Protein AF-A0A8H6LLE2-F1 (afdb_monomer)

Nearest PDB structures (foldseek):
  5amm-assembly2_B  TM=9.434E-01  e=6.437E-20  Leishmania major
  5ala-assembly2_B  TM=9.339E-01  e=8.773E-20  Leishmania major
  3riw-assembly1_A  TM=9.407E-01  e=1.630E-19  Leishmania major strain Friedlin
  3riv-assembly2_B  TM=9.166E-01  e=4.723E-20  Leishmania major strain Friedlin
  7opt-assembly2_B  TM=9.143E-01  e=2.593E-19  Trypanosoma cruzi

Sequence (934 aa):
MSSIDKPLSESQASRPGDFEAIRKSIIDLLRQPDYDDGSAGPVLVRLAWHSSGTYDVETDTGGSNGAGMRYEAEGGDPANAGLQNARLFLEPVKRLHPWITYSDLWTLAGVTAIRAMGGPEIDWVPGRTDFVDDSKLPPRGRLPDAAQGADHIRDIFYRMGFNDREIVALSGAHSLGRCHTENSGFEGKWVNNPTRFSNQYFRLLLSEKWTEKTVPESGVTQFSSVDPDTEEELMMLPTDMALTTDPEFSKYVQMRPMDLAKELDAAVPTMNDMLDFLPIPTLVVSPSYRIHRASAGLLEAWGRRREVLVGQDLFTALYHGSPTERFDRIPFVYAIETALEARALRLCHAAYVANGISWTARIMPVHNGDELLCLVIEWEQDELHTTTLNGEITQSWLPIDDAFRILVQAVKDYAIFLLDTRGNVMTWNTGAELNKGYKKEEIIGKHFTTFYGEEDIRSRKPERELEICLREGRVEDEGWRYRKDGSRFWANVVITAIYKNDIHVGFGKVTRNLTERKEAELRLTAAYEESTKLKNDFLANMSHEIRTPMHGVLSACSLLLDSRLTEEQRETANMIQESGQVLLRIINDILDYSKIAAGTFPVENERLDIANVITSAVRRVQTTVQPGVSLKLNLSPNLPKWAEGDALRYRQIFENLLSNAVKFTERGYISVNASMLTEDETSHTIETEVWDTGHGVTEADAQELFKPFTQLDTPHQKRRPGTGLGLSIAKSLVELLGGSIGYKPNPERQGSIFWFSFKVKRLSSLRQAESIIAPPGGSSELPHQELQGGEDLATQLEQLLKISPTKRILAAEDNIINQKVLVGMLHGFGFKDITVVSDGAQAVSSLSAASNAFDLILMDISMPIMNGYEATLRIRRSSIRLPIIAMTAYALKGDMERCLEKGMDDYIPKPMDKQVLMRKLLKWLQSPGDVIQT

Solvent-accessible surface area (backbone atoms only — not comparable to full-atom values): 51630 Å² total; per-residue (Å²): 144,90,85,83,88,74,86,77,66,84,88,69,54,61,59,87,88,48,58,66,62,51,48,50,53,46,60,73,53,29,66,29,78,92,38,90,93,29,41,43,34,37,48,25,34,50,45,21,46,61,46,34,48,39,31,30,68,90,77,73,41,44,19,49,50,26,42,45,59,81,38,66,84,48,38,65,32,64,92,40,47,69,42,64,57,38,52,58,66,42,47,65,53,42,69,48,34,70,79,60,34,62,17,34,49,37,43,51,40,13,44,46,28,39,34,74,28,63,34,65,88,63,95,78,83,84,82,41,47,54,52,94,65,76,91,74,53,57,72,89,82,48,59,86,61,57,80,38,46,54,70,57,52,47,62,44,41,45,35,59,70,47,51,64,63,54,50,55,57,58,58,49,57,48,14,36,33,61,45,44,49,94,41,72,30,42,68,42,26,43,36,97,57,25,72,38,51,53,70,57,30,60,50,48,69,71,71,52,76,72,38,84,42,66,36,86,90,58,66,39,70,33,25,38,38,66,41,88,89,73,72,45,68,29,31,43,43,39,41,58,51,22,38,66,72,34,80,70,36,25,57,57,62,70,46,47,74,68,54,50,50,34,65,67,43,71,84,43,61,53,77,74,53,39,49,42,64,27,75,59,23,31,37,34,25,37,77,83,40,29,21,73,42,64,7,47,25,29,32,62,74,55,72,47,60,68,85,73,45,45,74,30,44,48,50,42,65,76,68,74,44,68,72,87,80,49,82,83,41,48,62,44,55,49,35,50,51,56,10,57,76,65,64,35,76,30,73,23,74,65,50,43,76,46,94,92,41,49,25,25,32,42,36,34,51,40,60,61,88,91,44,67,65,28,36,40,36,39,47,43,76,57,78,56,46,73,47,73,55,97,88,44,80,45,71,37,87,56,58,68,70,58,48,53,52,50,55,54,41,68,37,54,75,36,23,47,31,36,24,37,82,85,42,24,26,69,48,71,20,53,3,29,29,70,73,32,62,43,56,62,90,77,39,55,71,38,56,61,63,75,34,48,50,70,68,42,55,76,68,42,46,64,61,48,48,52,53,46,8,68,76,67,45,48,36,77,50,76,46,72,32,38,27,70,87,66,52,71,42,38,28,44,36,38,38,31,55,37,65,59,94,91,38,79,64,21,30,41,38,39,36,36,72,40,42,70,62,51,52,51,50,52,51,52,51,51,53,51,53,50,51,52,48,52,53,51,53,49,53,54,51,52,48,53,66,53,48,53,60,49,48,45,53,42,51,52,34,52,55,52,66,74,44,98,63,54,72,71,55,43,53,53,40,51,51,52,38,53,53,47,54,51,51,54,49,54,55,51,51,55,49,52,44,52,32,51,76,66,69,71,54,90,82,56,77,40,88,23,41,59,67,60,52,51,52,53,54,52,60,68,46,59,83,72,48,46,91,65,44,47,81,45,82,47,73,44,90,74,49,65,76,60,28,35,29,43,56,67,59,52,46,52,37,50,48,43,54,51,49,49,42,57,73,52,33,71,48,51,43,35,39,38,39,38,38,57,78,48,79,54,102,61,30,39,32,40,36,40,36,43,35,22,31,23,78,43,73,54,83,78,51,61,80,45,60,57,41,73,63,47,72,72,98,46,91,71,44,83,80,57,86,79,80,27,40,57,50,22,44,31,42,54,51,31,48,73,54,69,27,50,66,52,76,47,78,27,88,70,57,58,4,33,30,42,37,38,32,35,60,29,36,52,69,83,75,94,81,76,80,86,81,79,85,83,90,84,90,81,92,77,85,74,86,82,76,64,97,77,70,82,68,51,70,65,58,57,49,53,55,37,47,70,51,21,68,80,42,27,38,38,38,29,41,57,50,70,65,56,42,53,50,52,51,53,53,41,46,74,43,40,38,74,47,70,49,78,31,54,22,20,57,52,47,43,47,56,40,71,77,40,74,82,67,53,58,35,32,42,32,31,40,91,27,64,103,26,29,27,58,61,28,40,43,52,39,49,73,68,70,53,81,66,50,32,32,35,37,29,83,61,84,53,96,59,50,64,58,55,44,45,76,45,68,36,74,47,76,44,52,54,78,78,49,71,70,60,51,51,54,53,50,48,70,66,68,58,60,101,82,70,79,75,89,126

Secondary structure (DSSP, 8-state):
--S---PPPGGGPPPTT-HHHHHHHHHHHSB-TTSTTTBSHHHHHHHHHHHHTT-BTTTTB-SSSB-GGGSHHHHTSGGGTTHHHHHHHHHHHHHH-TTS-HHHHHHHHHHHHHHHTT-----------B-SSSTTPPPTT-SPPTTS-HHHHHHHHHTTT--HHHHHHHHGGGGS-EE-HHHHS--EESSS-TTS--SHHHHHHHHS--EEEE-TTT--EEEEEE-TTT--EEEE-HHHHHHHHSTTHHHHHHS-HHHHHHHHHSSS--HHHHHHH-SS-EEEE-TTSBEEEE-HHHHHHHT--HHHHTTSBHHHHHHSS-TTS-GGGHHHHHHHHHHHHHTS-EEEEEEEEETTEEEEEEEEEEEETTEEEEEEEEEEE---EEEEETTEEEEESS-HHHHHHHHHHH--SEEEEEE-TTSBB----HHHHHHH---HHHHTTSBGGGGS-HHHHHTTHHHHHHHHHHHHSEEEEEEEEE-TTS-EEEEEEEEEEEEETTEEEEEEEEEEE-HHHHHHHHHHHHHHHHHHHHHHHHHHHHHHHHHHHHHHHHHHHHHHHTS---HHHHHHHHHHHHHHHHHHHHHHHHHHHHHHHTT------EEE-HHHHHHHHHHHHGGGS-TTEEEEEEE-TTS-S-EEE-HHHHHHHHHHHHHHHHHH-SSEEEEEEEEEEEE-SSEEEEEEEEEE-SS---HHHHTTTTSTT-----TTGGGS---S-HHHHHHHHHHHTT-EEEEEE-SSSS-EEEEEEEEEE-----SSSSS--S--S---------S-----HHHHHHHHHHHGGG-EEEEE-S-HHHHHHHHHHHHHTT--EEEEESSHHHHHHHHHH-TTS-SEEEEESS-SSS-HHHHHHHHHHTT----EEEEES--STTHHHHHHHTT--EEEESSPPHHHHHHHHHHHHS-TT-----

Mean predicted aligned error: 22.95 Å

Radius of gyration: 56.22 Å; Cα contacts (8 Å, |Δi|>4): 1486; chains: 1; bounding box: 137×77×135 Å

Foldseek 3Di:
DPDPDDDDDPVQADDPPPLVSLLVVLLVLQQQCPDAPRGPLLLLLVQLCLQALLAFPVVRAGGLAASLLVDCQSVVFLLNFPNVVVVVSCVVSCVSHVNAAPSLSSNSSNQSSCVSLVHDRDDDDGDGYHHPDNPRPHHHPLHQQLQDADVSLCVNVVSVVDDLLVSLVVVLSLCADFDDCVRRNDGDHLDPCRSHRDSRNLVCLPPFDWDWDQRPPRRGIWTWGQDPVPRGIHTGTNHSNNLCVPPVSVVNSPQDPVNVVCVVPVVDPDPVVCQQADLFFKFKAFPQQATQDTHPNVCVVQVHDGVQRHRDRNCCSQPVDDQPPDPLQVQVVVQQVVCLVVQHWGKRWQNGAGPNWGWIWTWHFDDDVNRTGIIMITIDTAPFDWDQDPNDTDTDSADPVRVVLVVQQVDQQKWKFWAFPQQATADTHNNVCVVAVDDPVGRGRDHPCQFDDPVCVVVVVVVVQVVCCVVVQKDWDWDWTAHPVRDIFTKIKMKGFDDDPNHTGTIIIMIGTCRVVVVVVVVVVVVVVVVLVVVLVVLVVVLLVVVVVLLLQLLVLVLQCVDDDDPVSNVVSVVSNVVSVQVNVLSVLVSLLSCLVSVNHDWAWDKDQLVVLLVVLLVVCVVVAADAEAEEEAEDPQDDRIFTTGSVLSSLLNNLLQVVQSVFANHYYKYKYKDFDDDDPWKTKIKIKIKHQGQAADPVCQVCLQPAQDDDPDPVCVVPDDRSRSNVSSQSSLVSLVWHWHWDQDPNHRIIMTMIIHITTHDPDPPPPVPPPDDDDDDDDPDPDDPPDCPPPVNLLVLLLVQQCVFAEEEEAQDPSLVVSVVSLSVSSNHDHYHYDNALVVVLVVCVVPVPRGQEYEAEQDGPPHGRLRSLLSCVVVVRLHAYEYEYCDPDDPVQVVCVVSPHDYYAYPVGDSSVVSVVCCVRRDDPPPPDDD

Organism: NCBI:txid100902

Structure (mmCIF, N/CA/C/O backbone):
data_AF-A0A8H6LLE2-F1
#
_entry.id   AF-A0A8H6LLE2-F1
#
loop_
_atom_site.group_PDB
_atom_site.id
_atom_site.type_symbol
_atom_site.label_atom_id
_atom_site.label_alt_id
_atom_site.label_comp_id
_atom_site.label_asym_id
_atom_site.label_entity_id
_atom_site.label_seq_id
_atom_site.pdbx_PDB_ins_code
_atom_site.Cartn_x
_atom_site.Cartn_y
_atom_site.Cartn_z
_atom_site.occupancy
_atom_site.B_iso_or_equiv
_atom_site.auth_seq_id
_atom_site.auth_comp_id
_atom_site.auth_asym_id
_atom_site.auth_atom_id
_atom_site.pdbx_PDB_model_num
ATOM 1 N N . MET A 1 1 ? 60.085 -34.521 -10.753 1.00 41.88 1 MET A N 1
ATOM 2 C CA . MET A 1 1 ? 59.391 -34.732 -9.462 1.00 41.88 1 MET A CA 1
ATOM 3 C C . MET A 1 1 ? 60.192 -34.078 -8.338 1.00 41.88 1 MET A C 1
ATOM 5 O O . MET A 1 1 ? 61.118 -34.709 -7.859 1.00 41.88 1 MET A O 1
ATOM 9 N N . SER A 1 2 ? 59.877 -32.827 -7.969 1.00 37.53 2 SER A N 1
ATOM 10 C CA . SER A 1 2 ? 60.015 -32.255 -6.606 1.00 37.53 2 SER A CA 1
ATOM 11 C C . SER A 1 2 ? 59.718 -30.741 -6.620 1.00 37.53 2 SER A C 1
ATOM 13 O O . SER A 1 2 ? 60.630 -29.927 -6.513 1.00 37.53 2 SER A O 1
ATOM 15 N N . SER A 1 3 ? 58.450 -30.354 -6.792 1.00 31.73 3 SER A N 1
ATOM 16 C CA . SER A 1 3 ? 57.934 -29.011 -6.425 1.00 31.73 3 SER A CA 1
ATOM 17 C C . SER A 1 3 ? 56.407 -28.881 -6.583 1.00 31.73 3 SER A C 1
ATOM 19 O O . SER A 1 3 ? 55.883 -27.778 -6.698 1.00 31.73 3 SER A O 1
ATOM 21 N N . ILE A 1 4 ? 55.682 -30.000 -6.585 1.00 44.34 4 ILE A N 1
ATOM 22 C CA . ILE A 1 4 ? 54.216 -30.026 -6.549 1.00 44.34 4 ILE A CA 1
ATOM 23 C C . ILE A 1 4 ? 53.862 -30.345 -5.090 1.00 44.34 4 ILE A C 1
ATOM 25 O O . ILE A 1 4 ? 54.506 -31.216 -4.516 1.00 44.34 4 ILE A O 1
ATOM 29 N N . ASP A 1 5 ? 52.917 -29.608 -4.506 1.00 41.03 5 ASP A N 1
ATOM 30 C CA . ASP A 1 5 ? 52.470 -29.631 -3.095 1.00 41.03 5 ASP A CA 1
ATOM 31 C C . ASP A 1 5 ? 53.115 -28.607 -2.140 1.00 41.03 5 ASP A C 1
ATOM 33 O O . ASP A 1 5 ? 53.714 -28.932 -1.115 1.00 41.03 5 ASP A O 1
ATOM 37 N N . LYS A 1 6 ? 52.879 -27.317 -2.415 1.00 35.19 6 LYS A N 1
ATOM 38 C CA . LYS A 1 6 ? 52.658 -26.325 -1.348 1.00 35.19 6 LYS A CA 1
ATOM 39 C C . LYS A 1 6 ? 51.184 -25.901 -1.384 1.00 35.19 6 LYS A C 1
ATOM 41 O O . LYS A 1 6 ? 50.732 -25.495 -2.455 1.00 35.19 6 LYS A O 1
ATOM 46 N N . PRO A 1 7 ? 50.435 -25.950 -0.268 1.00 35.62 7 PRO A N 1
ATOM 47 C CA . PRO A 1 7 ? 49.094 -25.387 -0.232 1.00 35.62 7 PRO A CA 1
ATOM 48 C C . PRO A 1 7 ? 49.212 -23.859 -0.320 1.00 35.62 7 PRO A C 1
ATOM 50 O O . PRO A 1 7 ? 49.873 -23.228 0.508 1.00 35.62 7 PRO A O 1
ATOM 53 N N . LEU A 1 8 ? 48.627 -23.272 -1.366 1.00 43.22 8 LEU A N 1
ATOM 54 C CA . LEU A 1 8 ? 48.483 -21.822 -1.503 1.00 43.22 8 LEU A CA 1
ATOM 55 C C . LEU A 1 8 ? 47.595 -21.317 -0.356 1.00 43.22 8 LEU A C 1
ATOM 57 O O . LEU A 1 8 ? 46.530 -21.875 -0.105 1.00 43.22 8 LEU A O 1
ATOM 61 N N . SER A 1 9 ? 48.046 -20.292 0.371 1.00 40.78 9 SER A N 1
ATOM 62 C CA . SER A 1 9 ? 47.278 -19.690 1.464 1.00 40.78 9 SER A CA 1
ATOM 63 C C . SER A 1 9 ? 45.965 -19.105 0.937 1.00 40.78 9 SER A C 1
ATOM 65 O O . SER A 1 9 ? 45.990 -18.373 -0.052 1.00 40.78 9 SER A O 1
ATOM 67 N N . GLU A 1 10 ? 44.851 -19.331 1.640 1.00 45.12 10 GLU A N 1
ATOM 68 C CA . GLU A 1 10 ? 43.498 -18.833 1.313 1.00 45.12 10 GLU A CA 1
ATOM 69 C C . GLU A 1 10 ? 43.399 -17.303 1.097 1.00 45.12 10 GLU A C 1
ATOM 71 O O . GLU A 1 10 ? 42.387 -16.813 0.607 1.00 45.12 10 GLU A O 1
ATOM 76 N N . SER A 1 11 ? 44.448 -16.525 1.394 1.00 45.09 11 SER A N 1
ATOM 77 C CA . SER A 1 11 ? 44.467 -15.064 1.247 1.00 45.09 11 SER A CA 1
ATOM 78 C C . SER A 1 11 ? 44.797 -14.536 -0.164 1.00 45.09 11 SER A C 1
ATOM 80 O O . SER A 1 11 ? 44.974 -13.327 -0.308 1.00 45.09 11 SER A O 1
ATOM 82 N N . GLN A 1 12 ? 44.938 -15.394 -1.184 1.00 52.31 12 GLN A N 1
ATOM 83 C CA . GLN A 1 12 ? 45.257 -14.984 -2.569 1.00 52.31 12 GLN A CA 1
ATOM 84 C C . GLN A 1 12 ? 44.155 -15.276 -3.603 1.00 52.31 12 GLN A C 1
ATOM 86 O O . GLN A 1 12 ? 44.298 -14.875 -4.756 1.00 52.31 12 GLN A O 1
ATOM 91 N N . ALA A 1 13 ? 43.057 -15.938 -3.226 1.00 56.41 13 ALA A N 1
ATOM 92 C CA . ALA A 1 13 ? 41.945 -16.170 -4.147 1.00 56.41 13 ALA A CA 1
ATOM 93 C C . ALA A 1 13 ? 41.224 -14.843 -4.454 1.00 56.41 13 ALA A C 1
ATOM 95 O O . ALA A 1 13 ? 40.798 -14.139 -3.534 1.00 56.41 13 ALA A O 1
ATOM 96 N N . SER A 1 14 ? 41.094 -14.482 -5.738 1.00 65.62 14 SER A N 1
ATOM 97 C CA . SER A 1 14 ? 40.336 -13.280 -6.118 1.00 65.62 14 SER A CA 1
ATOM 98 C C . SER A 1 14 ? 38.850 -13.454 -5.806 1.00 65.62 14 SER A C 1
ATOM 100 O O . SER A 1 14 ? 38.321 -14.571 -5.793 1.00 65.62 14 SER A O 1
ATOM 102 N N . ARG A 1 15 ? 38.159 -12.340 -5.553 1.00 78.25 15 ARG A N 1
ATOM 103 C CA . ARG A 1 15 ? 36.711 -12.358 -5.313 1.00 78.25 15 ARG A CA 1
ATOM 104 C C . ARG A 1 15 ? 35.974 -12.738 -6.606 1.00 78.25 15 ARG A C 1
ATOM 106 O O . ARG A 1 15 ? 36.419 -12.321 -7.676 1.00 78.25 15 ARG A O 1
ATOM 113 N N . PRO A 1 16 ? 34.849 -13.475 -6.536 1.00 80.06 16 PRO A N 1
ATOM 114 C CA . PRO A 1 16 ? 33.990 -13.687 -7.696 1.00 80.06 16 PRO A CA 1
ATOM 115 C C . PRO A 1 16 ? 33.651 -12.366 -8.394 1.00 80.06 16 PRO A C 1
ATOM 117 O O . PRO A 1 16 ? 33.218 -11.422 -7.735 1.00 80.06 16 PRO A O 1
ATOM 120 N N . GLY A 1 17 ? 33.892 -12.298 -9.706 1.00 81.25 17 GLY A N 1
ATOM 121 C CA . GLY A 1 17 ? 33.714 -11.088 -10.519 1.00 81.25 17 GLY A CA 1
ATOM 122 C C . GLY A 1 17 ? 34.968 -10.217 -10.691 1.00 81.25 17 GLY A C 1
ATOM 123 O O . GLY A 1 17 ? 34.942 -9.277 -11.479 1.00 81.25 17 GLY A O 1
ATOM 124 N N . ASP A 1 18 ? 36.080 -10.527 -10.019 1.00 89.62 18 ASP A N 1
ATOM 125 C CA . ASP A 1 18 ? 37.360 -9.826 -10.199 1.00 89.62 18 ASP A CA 1
ATOM 126 C C . ASP A 1 18 ? 38.139 -10.394 -11.399 1.00 89.62 18 ASP A C 1
ATOM 128 O O . ASP A 1 18 ? 39.062 -11.204 -11.255 1.00 89.62 18 ASP A O 1
ATOM 132 N N . PHE A 1 19 ? 37.718 -10.005 -12.605 1.00 92.12 19 PHE A N 1
ATOM 133 C CA . PHE A 1 19 ? 38.340 -10.440 -13.860 1.00 92.12 19 PHE A CA 1
ATOM 134 C C . PHE A 1 19 ? 39.705 -9.790 -14.113 1.00 92.12 19 PHE A C 1
ATOM 136 O O . PHE A 1 19 ? 40.547 -10.404 -14.765 1.00 92.12 19 PHE A O 1
ATOM 143 N N . GLU A 1 20 ? 39.976 -8.608 -13.557 1.00 91.31 20 GLU A N 1
ATOM 144 C CA . GLU A 1 20 ? 41.279 -7.943 -13.693 1.00 91.31 20 GLU A CA 1
ATOM 145 C C . GLU A 1 20 ? 42.393 -8.710 -12.973 1.00 91.31 20 GLU A C 1
ATOM 147 O O . GLU A 1 20 ? 43.493 -8.871 -13.513 1.00 91.31 20 GLU A O 1
ATOM 152 N N . ALA A 1 21 ? 42.105 -9.286 -11.800 1.00 90.56 21 ALA A N 1
ATOM 153 C CA . ALA A 1 21 ? 43.040 -10.197 -11.142 1.00 90.56 21 ALA A CA 1
ATOM 154 C C . ALA A 1 21 ? 43.365 -11.427 -12.013 1.00 90.56 21 ALA A C 1
ATOM 156 O O . ALA A 1 21 ? 44.510 -11.882 -12.037 1.00 90.56 21 ALA A O 1
ATOM 157 N N . ILE A 1 22 ? 42.388 -11.935 -12.771 1.00 94.12 22 ILE A N 1
ATOM 158 C CA . ILE A 1 22 ? 42.583 -13.068 -13.686 1.00 94.12 22 ILE A CA 1
ATOM 159 C C . ILE A 1 22 ? 43.414 -12.643 -14.900 1.00 94.12 22 ILE A C 1
ATOM 161 O O . ILE A 1 22 ? 44.359 -13.348 -15.254 1.00 94.12 22 ILE A O 1
ATOM 165 N N . ARG A 1 23 ? 43.128 -11.475 -15.501 1.00 95.50 23 ARG A N 1
ATOM 166 C CA . ARG A 1 23 ? 43.938 -10.913 -16.598 1.00 95.50 23 ARG A CA 1
ATOM 167 C C . ARG A 1 23 ? 45.399 -10.778 -16.195 1.00 95.50 23 ARG A C 1
ATOM 169 O O . ARG A 1 23 ? 46.277 -11.165 -16.961 1.00 95.50 23 ARG A O 1
ATOM 176 N N . LYS A 1 24 ? 45.665 -10.293 -14.981 1.00 94.06 24 LYS A N 1
ATOM 177 C CA . LYS A 1 24 ? 47.025 -10.198 -14.442 1.00 94.06 24 LYS A CA 1
ATOM 178 C C . LYS A 1 24 ? 47.702 -11.569 -14.351 1.00 94.06 24 LYS A C 1
ATOM 180 O O . LYS A 1 24 ? 48.808 -11.725 -14.857 1.00 94.06 24 LYS A O 1
ATOM 185 N N . SER A 1 25 ? 47.017 -12.569 -13.795 1.00 94.19 25 SER A N 1
ATOM 186 C CA . SER A 1 25 ? 47.531 -13.945 -13.709 1.00 94.19 25 SER A CA 1
ATOM 187 C C . SER A 1 25 ? 47.800 -14.567 -15.084 1.00 94.19 25 SER A C 1
ATOM 189 O O . SER A 1 25 ? 48.765 -15.311 -15.247 1.00 94.19 25 SER A O 1
ATOM 191 N N . ILE A 1 26 ? 46.977 -14.249 -16.090 1.00 96.25 26 ILE A N 1
ATOM 192 C CA . ILE A 1 26 ? 47.200 -14.664 -17.482 1.00 96.25 26 ILE A CA 1
ATOM 193 C C . ILE A 1 26 ? 48.437 -13.969 -18.060 1.00 96.25 26 ILE A C 1
ATOM 195 O O . ILE A 1 26 ? 49.256 -14.641 -18.676 1.00 96.25 26 ILE A O 1
ATOM 199 N N . ILE A 1 27 ? 48.605 -12.657 -17.856 1.00 95.69 27 ILE A N 1
ATOM 200 C CA . ILE A 1 27 ? 49.781 -11.907 -18.333 1.00 95.69 27 ILE A CA 1
ATOM 201 C C . ILE A 1 27 ? 51.071 -12.497 -17.753 1.00 95.69 27 ILE A C 1
ATOM 203 O O . ILE A 1 27 ? 52.024 -12.726 -18.500 1.00 95.69 27 ILE A O 1
ATOM 207 N N . ASP A 1 28 ? 51.079 -12.809 -16.456 1.00 92.81 28 ASP A N 1
ATOM 208 C CA . ASP A 1 28 ? 52.229 -13.411 -15.771 1.00 92.81 28 ASP A CA 1
ATOM 209 C C . ASP A 1 28 ? 52.587 -14.805 -16.337 1.00 92.81 28 ASP A C 1
ATOM 211 O O . ASP A 1 28 ? 53.749 -15.214 -16.304 1.00 92.81 28 ASP A O 1
ATOM 215 N N . LEU A 1 29 ? 51.610 -15.518 -16.911 1.00 93.38 29 LEU A N 1
ATOM 216 C CA . LEU A 1 29 ? 51.761 -16.835 -17.540 1.00 93.38 29 LEU A CA 1
ATOM 217 C C . LEU A 1 29 ? 52.271 -16.770 -18.993 1.00 93.38 29 LEU A C 1
ATOM 219 O O . LEU A 1 29 ? 52.801 -17.766 -19.491 1.00 93.38 29 LEU A O 1
ATOM 223 N N . LEU A 1 30 ? 52.124 -15.638 -19.696 1.00 93.69 30 LEU A N 1
ATOM 224 C CA . LEU A 1 30 ? 52.378 -15.563 -21.144 1.00 93.69 30 LEU A CA 1
ATOM 225 C C . LEU A 1 30 ? 53.816 -15.879 -21.544 1.00 93.69 30 LEU A C 1
ATOM 227 O O . LEU A 1 30 ? 54.040 -16.299 -22.677 1.00 93.69 30 LEU A O 1
ATOM 231 N N . ARG A 1 31 ? 54.785 -15.669 -20.652 1.00 93.44 31 ARG A N 1
ATOM 232 C CA . ARG A 1 31 ? 56.192 -15.978 -20.907 1.00 93.44 31 ARG A CA 1
ATOM 233 C C . ARG A 1 31 ? 56.470 -17.443 -20.566 1.00 93.44 31 ARG A C 1
ATOM 235 O O . ARG A 1 31 ? 56.522 -17.798 -19.393 1.00 93.44 31 ARG A O 1
ATOM 242 N N . GLN A 1 32 ? 56.713 -18.262 -21.586 1.00 93.19 32 GLN A N 1
ATOM 243 C CA . GLN A 1 32 ? 57.034 -19.688 -21.463 1.00 93.19 32 GLN A CA 1
ATOM 244 C C . GLN A 1 32 ? 58.310 -19.997 -22.256 1.00 93.19 32 GLN A C 1
ATOM 246 O O . GLN A 1 32 ? 58.210 -20.417 -23.402 1.00 93.19 32 GLN A O 1
ATOM 251 N N . PRO A 1 33 ? 59.514 -19.767 -21.697 1.00 90.00 33 PRO A N 1
ATOM 252 C CA . PRO A 1 33 ? 60.775 -19.870 -22.442 1.00 90.00 33 PRO A CA 1
ATOM 253 C C . PRO A 1 33 ? 61.017 -21.229 -23.112 1.00 90.00 33 PRO A C 1
ATOM 255 O O . PRO A 1 33 ? 61.689 -21.279 -24.135 1.00 90.00 33 PRO A O 1
ATOM 258 N N . ASP A 1 34 ? 60.459 -22.298 -22.540 1.00 90.31 34 ASP A N 1
ATOM 259 C CA . ASP A 1 34 ? 60.627 -23.678 -23.005 1.00 90.31 34 ASP A CA 1
ATOM 260 C C . ASP A 1 34 ? 59.496 -24.147 -23.947 1.00 90.31 34 ASP A C 1
ATOM 262 O O . ASP A 1 34 ? 59.438 -25.325 -24.296 1.00 90.31 34 ASP A O 1
ATOM 266 N N . TYR A 1 35 ? 58.572 -23.259 -24.334 1.00 91.75 35 TYR A N 1
ATOM 267 C CA . TYR A 1 35 ? 57.438 -23.568 -25.210 1.00 91.75 35 TYR A CA 1
ATOM 268 C C . TYR A 1 35 ? 57.425 -22.655 -26.441 1.00 91.75 35 TYR A C 1
ATOM 270 O O . TYR A 1 35 ? 57.346 -21.431 -26.310 1.00 91.75 35 TYR A O 1
ATOM 278 N N . ASP A 1 36 ? 57.467 -23.266 -27.627 1.00 89.19 36 ASP A N 1
ATOM 279 C CA . ASP A 1 36 ? 57.461 -22.610 -28.939 1.00 89.19 36 ASP A CA 1
ATOM 280 C C . ASP A 1 36 ? 58.389 -21.381 -29.001 1.00 89.19 36 ASP A C 1
ATOM 282 O O . ASP A 1 36 ? 59.581 -21.464 -28.712 1.00 89.19 36 ASP A O 1
ATOM 286 N N . ASP A 1 37 ? 57.852 -20.221 -29.373 1.00 89.88 37 ASP A N 1
ATOM 287 C CA . ASP A 1 37 ? 58.564 -18.948 -29.505 1.00 89.88 37 ASP A CA 1
ATOM 288 C C . ASP A 1 37 ? 58.808 -18.238 -28.160 1.00 89.88 37 ASP A C 1
ATOM 290 O O . ASP A 1 37 ? 58.933 -17.013 -28.092 1.00 89.88 37 ASP A O 1
ATOM 294 N N . GLY A 1 38 ? 58.840 -18.990 -27.060 1.00 92.12 38 GLY A N 1
ATOM 295 C CA . GLY A 1 38 ? 59.001 -18.449 -25.716 1.00 92.12 38 GLY A CA 1
ATOM 296 C C . GLY A 1 38 ? 57.709 -17.877 -25.118 1.00 92.12 38 GLY A C 1
ATOM 297 O O . GLY A 1 38 ? 57.768 -17.162 -24.107 1.00 92.12 38 GLY A O 1
ATOM 298 N N . SER A 1 39 ? 56.545 -18.144 -25.727 1.00 94.81 39 SER A N 1
ATOM 299 C CA . SER A 1 39 ? 55.263 -17.567 -25.313 1.00 94.81 39 SER A CA 1
ATOM 300 C C . SER A 1 39 ? 54.076 -18.526 -25.399 1.00 94.81 39 SER A C 1
ATOM 302 O O . SER A 1 39 ? 53.867 -19.192 -26.406 1.00 94.81 39 SER A O 1
ATOM 304 N N . ALA A 1 40 ? 53.223 -18.506 -24.369 1.00 95.56 40 ALA A N 1
ATOM 305 C CA . ALA A 1 40 ? 51.909 -19.155 -24.392 1.00 95.56 40 ALA A CA 1
ATOM 306 C C . ALA A 1 40 ? 50.846 -18.346 -25.157 1.00 95.56 40 ALA A C 1
ATOM 308 O O . ALA A 1 40 ? 49.767 -18.863 -25.433 1.00 95.56 40 ALA A O 1
ATOM 309 N N . GLY A 1 41 ? 51.111 -17.079 -25.491 1.00 95.38 41 GLY A N 1
ATOM 310 C CA . GLY A 1 41 ? 50.116 -16.175 -26.071 1.00 95.38 41 GLY A CA 1
ATOM 311 C C . GLY A 1 41 ? 49.402 -16.746 -27.301 1.00 95.38 41 GLY A C 1
ATOM 312 O O . GLY A 1 41 ? 48.176 -16.859 -27.262 1.00 95.38 41 GLY A O 1
ATOM 313 N N . PRO A 1 42 ? 50.122 -17.181 -28.351 1.00 95.50 42 PRO A N 1
ATOM 314 C CA . PRO A 1 42 ? 49.492 -17.714 -29.558 1.00 95.50 42 PRO A CA 1
ATOM 315 C C . PRO A 1 42 ? 48.599 -18.935 -29.302 1.00 95.50 42 PRO A C 1
ATOM 317 O O . PRO A 1 42 ? 47.481 -19.006 -29.814 1.00 95.50 42 PRO A O 1
ATOM 320 N N . VAL A 1 43 ? 49.034 -19.872 -28.451 1.00 95.06 43 VAL A N 1
ATOM 321 C CA . VAL A 1 43 ? 48.241 -21.076 -28.156 1.00 95.06 43 VAL A CA 1
ATOM 322 C C . VAL A 1 43 ? 47.006 -20.765 -27.298 1.00 95.06 43 VAL A C 1
ATOM 324 O O . VAL A 1 43 ? 45.979 -21.423 -27.451 1.00 95.06 43 VAL A O 1
ATOM 327 N N . LEU A 1 44 ? 47.048 -19.729 -26.448 1.00 96.38 44 LEU A N 1
ATOM 328 C CA . LEU A 1 44 ? 45.869 -19.245 -25.716 1.00 96.38 44 LEU A CA 1
ATOM 329 C C . LEU A 1 44 ? 44.845 -18.585 -26.649 1.00 96.38 44 LEU A C 1
ATOM 331 O O . LEU A 1 44 ? 43.645 -18.806 -26.487 1.00 96.38 44 LEU A O 1
ATOM 335 N N . VAL A 1 45 ? 45.303 -17.820 -27.647 1.00 94.81 45 VAL A N 1
ATOM 336 C CA . VAL A 1 45 ? 44.427 -17.259 -28.691 1.00 94.81 45 VAL A CA 1
ATOM 337 C C . VAL A 1 45 ? 43.774 -18.381 -29.493 1.00 94.81 45 VAL A C 1
ATOM 339 O O . VAL A 1 45 ? 42.558 -18.368 -29.684 1.00 94.81 45 VAL A O 1
ATOM 342 N N . ARG A 1 46 ? 44.549 -19.401 -29.878 1.00 93.38 46 ARG A N 1
ATOM 343 C CA . ARG A 1 46 ? 44.017 -20.585 -30.560 1.00 93.38 46 ARG A CA 1
ATOM 344 C C . ARG A 1 46 ? 43.003 -21.336 -29.692 1.00 93.38 46 ARG A C 1
ATOM 346 O O . ARG A 1 46 ? 41.950 -21.709 -30.194 1.00 93.38 46 ARG A O 1
ATOM 353 N N . LEU A 1 47 ? 43.257 -21.516 -28.394 1.00 95.12 47 LEU A N 1
ATOM 354 C CA . LEU A 1 47 ? 42.301 -22.157 -27.481 1.00 95.12 47 LEU A CA 1
ATOM 355 C C . LEU A 1 47 ? 40.977 -21.381 -27.405 1.00 95.12 47 LEU A C 1
ATOM 357 O O . LEU A 1 47 ? 39.909 -21.985 -27.496 1.00 95.12 47 LEU A O 1
ATOM 361 N N . ALA A 1 48 ? 41.041 -20.055 -27.266 1.00 94.50 48 ALA A N 1
ATOM 362 C CA . ALA A 1 48 ? 39.861 -19.192 -27.244 1.00 94.50 48 ALA A CA 1
ATOM 363 C C . ALA A 1 48 ? 39.064 -19.275 -28.553 1.00 94.50 48 ALA A C 1
ATOM 365 O O . ALA A 1 48 ? 37.832 -19.375 -28.525 1.00 94.50 48 ALA A O 1
ATOM 366 N N . TRP A 1 49 ? 39.777 -19.273 -29.684 1.00 91.19 49 TRP A N 1
ATOM 367 C CA . TRP A 1 49 ? 39.195 -19.426 -31.011 1.00 91.19 49 TRP A CA 1
ATOM 368 C C . TRP A 1 49 ? 38.494 -20.774 -31.153 1.00 91.19 49 TRP 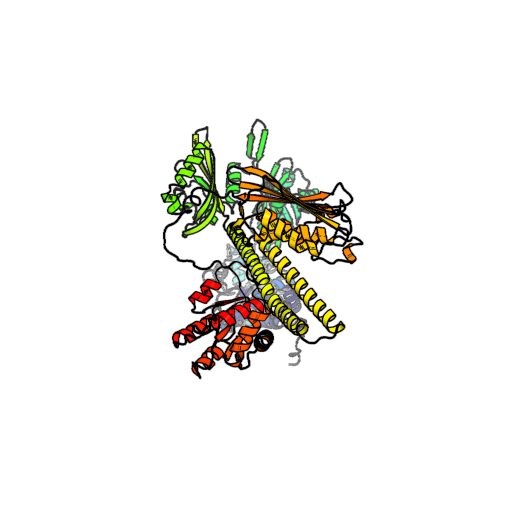A C 1
ATOM 370 O O . TRP A 1 49 ? 37.301 -20.806 -31.415 1.00 91.19 49 TRP A O 1
ATOM 380 N N . HIS A 1 50 ? 39.182 -21.884 -30.887 1.00 92.00 50 HIS A N 1
ATOM 381 C CA . HIS A 1 50 ? 38.619 -23.230 -31.022 1.00 92.00 50 HIS A CA 1
ATOM 382 C C . HIS A 1 50 ? 37.452 -23.476 -30.062 1.00 92.00 50 HIS A C 1
ATOM 384 O O . HIS A 1 50 ? 36.468 -24.105 -30.440 1.00 92.00 50 HIS A O 1
ATOM 390 N N . SER A 1 51 ? 37.509 -22.912 -28.852 1.00 91.00 51 SER A N 1
ATOM 391 C CA . SER A 1 51 ? 36.390 -22.971 -27.909 1.00 91.00 51 SER A CA 1
ATOM 392 C C . SER A 1 51 ? 35.157 -22.218 -28.405 1.00 91.00 51 SER A C 1
ATOM 394 O O . SER A 1 51 ? 34.073 -22.479 -27.906 1.00 91.00 51 SER A O 1
ATOM 396 N N . SER A 1 52 ? 35.307 -21.271 -29.331 1.00 89.88 52 SER A N 1
ATOM 397 C CA . SER A 1 52 ? 34.207 -20.460 -29.869 1.00 89.88 52 SER A CA 1
ATOM 398 C C . SER A 1 52 ? 33.810 -20.881 -31.290 1.00 89.88 52 SER A C 1
ATOM 400 O O . SER A 1 52 ? 32.663 -20.704 -31.689 1.00 89.88 52 SER A O 1
ATOM 402 N N . GLY A 1 53 ? 34.744 -21.465 -32.039 1.00 88.12 53 GLY A N 1
ATOM 403 C CA . GLY A 1 53 ? 34.672 -21.771 -33.469 1.00 88.12 53 GLY A CA 1
ATOM 404 C C . GLY A 1 53 ? 33.771 -22.942 -33.845 1.00 88.12 53 GLY A C 1
ATOM 405 O O . GLY A 1 53 ? 33.688 -23.291 -35.013 1.00 88.12 53 GLY A O 1
ATOM 406 N N . THR A 1 54 ? 33.109 -23.570 -32.873 1.00 89.38 54 THR A N 1
ATOM 407 C CA . THR A 1 54 ? 32.179 -24.686 -33.098 1.00 89.38 54 THR A CA 1
ATOM 408 C C . THR A 1 54 ? 30.714 -24.247 -33.152 1.00 89.38 54 THR A C 1
ATOM 410 O O . THR A 1 54 ? 29.829 -25.105 -33.227 1.00 89.38 54 THR A O 1
ATOM 413 N N . TYR A 1 55 ? 30.447 -22.937 -33.070 1.00 90.06 55 TYR A N 1
ATOM 414 C CA . TYR A 1 55 ? 29.093 -22.389 -33.097 1.00 90.06 55 TYR A CA 1
ATOM 415 C C . TYR A 1 55 ? 28.419 -22.598 -34.455 1.00 90.06 55 TYR A C 1
ATOM 417 O O . TYR A 1 55 ? 29.059 -22.524 -35.502 1.00 90.06 55 TYR A O 1
ATOM 425 N N . ASP A 1 56 ? 27.117 -22.840 -34.417 1.00 87.06 56 ASP A N 1
ATOM 426 C CA . ASP A 1 56 ? 26.272 -23.050 -35.582 1.00 87.06 56 ASP A CA 1
ATOM 427 C C . ASP A 1 56 ? 24.944 -22.320 -35.361 1.00 87.06 56 ASP A C 1
ATOM 429 O O . ASP A 1 56 ? 24.213 -22.638 -34.423 1.00 87.06 56 ASP A O 1
ATOM 433 N N . VAL A 1 57 ? 24.661 -21.324 -36.203 1.00 85.81 57 VAL A N 1
ATOM 434 C CA . VAL A 1 57 ? 23.495 -20.436 -36.094 1.00 85.81 57 VAL A CA 1
ATOM 435 C C . VAL A 1 57 ? 22.179 -21.139 -36.426 1.00 85.81 57 VAL A C 1
ATOM 437 O O . VAL A 1 57 ? 21.131 -20.742 -35.924 1.00 85.81 57 VAL A O 1
ATOM 440 N N . GLU A 1 58 ? 22.208 -22.183 -37.260 1.00 83.81 58 GLU A N 1
ATOM 441 C CA . GLU A 1 58 ? 20.997 -22.901 -37.666 1.00 83.81 58 GLU A CA 1
ATOM 442 C C . GLU A 1 58 ? 20.528 -23.857 -36.572 1.00 83.81 58 GLU A C 1
ATOM 444 O O . GLU A 1 58 ? 19.330 -24.001 -36.322 1.00 83.81 58 GLU A O 1
ATOM 449 N N . THR A 1 59 ? 21.481 -24.515 -35.915 1.00 83.06 59 THR A N 1
ATOM 450 C CA . THR A 1 59 ? 21.200 -25.488 -34.852 1.00 83.06 59 THR A CA 1
ATOM 451 C C . THR A 1 59 ? 21.282 -24.894 -33.447 1.00 83.06 59 THR A C 1
ATOM 453 O O . THR A 1 59 ? 20.837 -25.545 -32.505 1.00 83.06 59 THR A O 1
ATOM 456 N N . ASP A 1 60 ? 21.840 -23.689 -33.304 1.00 81.12 60 ASP A N 1
ATOM 457 C CA . ASP A 1 60 ? 22.142 -23.005 -32.038 1.00 81.12 60 ASP A CA 1
ATOM 458 C C . ASP A 1 60 ? 22.936 -23.889 -31.059 1.00 81.12 60 ASP A C 1
ATOM 460 O O . ASP A 1 60 ? 22.616 -24.045 -29.879 1.00 81.12 60 ASP A O 1
ATOM 464 N N . THR A 1 61 ? 23.978 -24.544 -31.575 1.00 80.94 61 THR A N 1
ATOM 465 C CA . THR A 1 61 ? 24.824 -25.461 -30.795 1.00 80.94 61 THR A CA 1
ATOM 466 C C . THR A 1 61 ? 26.302 -25.126 -30.937 1.00 80.94 61 THR A C 1
ATOM 468 O O . THR A 1 61 ? 26.726 -24.548 -31.935 1.00 80.94 61 THR A O 1
ATOM 471 N N . GLY A 1 62 ? 27.110 -25.559 -29.966 1.00 80.94 62 GLY A N 1
ATOM 472 C CA . GLY A 1 62 ? 28.534 -25.234 -29.899 1.00 80.94 62 GLY A CA 1
ATOM 473 C C . GLY A 1 62 ? 28.781 -23.789 -29.460 1.00 80.94 62 GLY A C 1
ATOM 474 O O . GLY A 1 62 ? 27.924 -23.152 -28.846 1.00 80.94 62 GLY A O 1
ATOM 475 N N . GLY A 1 63 ? 29.967 -23.272 -29.764 1.00 86.88 63 GLY A N 1
ATOM 476 C CA . GLY A 1 63 ? 30.371 -21.929 -29.364 1.00 86.88 63 GLY A CA 1
ATOM 477 C C . GLY A 1 63 ? 30.972 -21.873 -27.965 1.00 86.88 63 GLY A C 1
ATOM 478 O O . GLY A 1 63 ? 31.249 -22.885 -27.335 1.00 86.88 63 GLY A O 1
ATOM 479 N N . SER A 1 64 ? 31.183 -20.653 -27.470 1.00 87.75 64 SER A N 1
ATOM 480 C CA . SER A 1 64 ? 32.023 -20.406 -26.289 1.00 87.75 64 SER A CA 1
ATOM 481 C C . SER A 1 64 ? 31.482 -20.931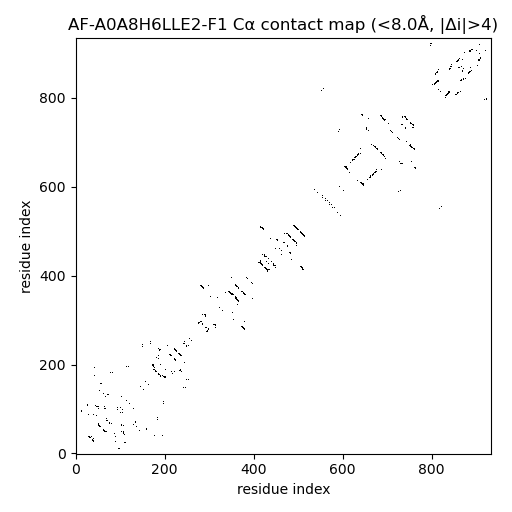 -24.949 1.00 87.75 64 SER A C 1
ATOM 483 O O . SER A 1 64 ? 32.161 -20.792 -23.937 1.00 87.75 64 SER A O 1
ATOM 485 N N . ASN A 1 65 ? 30.294 -21.541 -24.923 1.00 88.75 65 ASN A N 1
ATOM 486 C CA . ASN A 1 65 ? 29.749 -22.224 -23.752 1.00 88.75 65 ASN A CA 1
ATOM 487 C C . ASN A 1 65 ? 30.130 -23.706 -23.752 1.00 88.75 65 ASN A C 1
ATOM 489 O O . ASN A 1 65 ? 30.084 -24.383 -24.773 1.00 88.75 65 ASN A O 1
ATOM 493 N N . GLY A 1 66 ? 30.414 -24.229 -22.567 1.00 86.44 66 GLY A N 1
ATOM 494 C CA . GLY A 1 66 ? 30.509 -25.655 -22.300 1.00 86.44 66 GLY A CA 1
ATOM 495 C C . GLY A 1 66 ? 31.903 -26.136 -21.927 1.00 86.44 66 GLY A C 1
ATOM 496 O O . GLY A 1 66 ? 32.033 -27.156 -21.242 1.00 86.44 66 GLY A O 1
ATOM 497 N N . ALA A 1 67 ? 32.942 -25.394 -22.322 1.00 91.00 67 ALA A N 1
ATOM 498 C CA . ALA A 1 67 ? 34.344 -25.789 -22.194 1.00 91.00 67 ALA A CA 1
ATOM 499 C C . ALA A 1 67 ? 34.561 -27.247 -22.632 1.00 91.00 67 ALA A C 1
ATOM 501 O O . ALA A 1 67 ? 35.153 -28.061 -21.909 1.00 91.00 67 ALA A O 1
ATOM 502 N N . GLY A 1 68 ? 33.999 -27.584 -23.793 1.00 87.81 68 GLY A N 1
ATOM 503 C CA . GLY A 1 68 ? 33.801 -28.959 -24.225 1.00 87.81 68 GLY A CA 1
ATOM 504 C C . GLY A 1 68 ? 35.095 -29.722 -24.519 1.00 87.81 68 GLY A C 1
ATOM 505 O O . GLY A 1 68 ? 35.191 -30.917 -24.248 1.00 87.81 68 GLY A O 1
ATOM 506 N N . MET A 1 69 ? 36.172 -29.016 -24.873 1.00 90.75 69 MET A N 1
ATOM 507 C CA . MET A 1 69 ? 37.519 -29.591 -24.995 1.00 90.75 69 MET A CA 1
ATOM 508 C C . MET A 1 69 ? 38.088 -30.201 -23.698 1.00 90.75 69 MET A C 1
ATOM 510 O O . MET A 1 69 ? 39.156 -30.809 -23.742 1.00 90.75 69 MET A O 1
ATOM 514 N N . ARG A 1 70 ? 37.430 -30.071 -22.535 1.00 91.44 70 ARG A N 1
ATOM 515 C CA . ARG A 1 70 ? 37.786 -30.836 -21.320 1.00 91.44 70 ARG A CA 1
ATOM 516 C C . ARG A 1 70 ? 37.438 -32.322 -21.430 1.00 91.44 70 ARG A C 1
ATOM 518 O O . ARG A 1 70 ? 38.036 -33.126 -20.721 1.00 91.44 70 ARG A O 1
ATOM 525 N N . TYR A 1 71 ? 36.494 -32.669 -22.297 1.00 90.25 71 TYR A N 1
ATOM 526 C CA . TYR A 1 71 ? 36.040 -34.033 -22.535 1.00 90.25 71 TYR A CA 1
ATOM 527 C C . TYR A 1 71 ? 36.767 -34.633 -23.739 1.00 90.25 71 TYR A C 1
ATOM 529 O O . TYR A 1 71 ? 37.068 -33.929 -24.700 1.00 90.25 71 TYR A O 1
ATOM 537 N N . GLU A 1 72 ? 37.019 -35.942 -23.717 1.00 87.50 72 GLU A N 1
ATOM 538 C CA . GLU A 1 72 ? 37.791 -36.634 -24.763 1.00 87.50 72 GLU A CA 1
ATOM 539 C C . GLU A 1 72 ? 37.135 -36.550 -26.151 1.00 87.50 72 GLU A C 1
ATOM 541 O O . GLU A 1 72 ? 37.822 -36.463 -27.166 1.00 87.50 72 GLU A O 1
ATOM 546 N N . ALA A 1 73 ? 35.801 -36.525 -26.210 1.00 85.75 73 ALA A N 1
ATOM 547 C CA . ALA A 1 73 ? 35.063 -36.504 -27.470 1.00 85.75 73 ALA A CA 1
ATOM 548 C C . ALA A 1 73 ? 35.415 -35.290 -28.358 1.00 85.75 73 ALA A C 1
ATOM 550 O O . ALA A 1 73 ? 35.601 -35.466 -29.566 1.00 85.75 73 ALA A O 1
ATOM 551 N N . GLU A 1 74 ? 35.568 -34.103 -27.753 1.00 88.06 74 GLU A N 1
ATOM 552 C CA . GLU A 1 74 ? 35.957 -32.852 -28.427 1.00 88.06 74 GLU A CA 1
ATOM 553 C C . GLU A 1 74 ? 37.450 -32.528 -28.243 1.00 88.06 74 GLU A C 1
ATOM 555 O O . GLU A 1 74 ? 38.128 -32.118 -29.183 1.00 88.06 74 GLU A O 1
ATOM 560 N N . GLY A 1 75 ? 38.003 -32.734 -27.046 1.00 86.06 75 GLY A N 1
ATOM 561 C CA . GLY A 1 75 ? 39.410 -32.457 -26.741 1.00 86.06 75 GLY A CA 1
ATOM 562 C C . GLY A 1 75 ? 40.402 -33.388 -27.445 1.00 86.06 75 GLY A C 1
ATOM 563 O O . GLY A 1 75 ? 41.571 -33.020 -27.580 1.00 86.06 75 GLY A O 1
ATOM 564 N N . GLY A 1 76 ? 39.942 -34.564 -27.879 1.00 85.75 76 GLY A N 1
ATOM 565 C CA . GLY A 1 76 ? 40.672 -35.516 -28.718 1.00 85.75 76 GLY A CA 1
ATOM 566 C C . GLY A 1 76 ? 40.351 -35.399 -30.215 1.00 85.75 76 GLY A C 1
ATOM 567 O O . GLY A 1 76 ? 40.765 -36.262 -30.989 1.00 85.75 76 GLY A O 1
ATOM 568 N N . ASP A 1 77 ? 39.590 -34.382 -30.646 1.00 88.25 77 ASP A N 1
ATOM 569 C CA . ASP A 1 77 ? 39.439 -34.070 -32.073 1.00 88.25 77 ASP A CA 1
ATOM 570 C C . ASP A 1 77 ? 40.811 -33.663 -32.655 1.00 88.25 77 ASP A C 1
ATOM 572 O O . ASP A 1 77 ? 41.482 -32.810 -32.060 1.00 88.25 77 ASP A O 1
ATOM 576 N N . PRO A 1 78 ? 41.248 -34.235 -33.796 1.00 86.25 78 PRO A N 1
ATOM 577 C CA . PRO A 1 78 ? 42.496 -33.851 -34.454 1.00 86.25 78 PRO A CA 1
ATOM 578 C C . PRO A 1 78 ? 42.664 -32.338 -34.659 1.00 86.25 78 PRO A C 1
ATOM 580 O O . PRO A 1 78 ? 43.767 -31.825 -34.487 1.00 86.25 78 PRO A O 1
ATOM 583 N N . ALA A 1 79 ? 41.584 -31.594 -34.932 1.00 86.75 79 ALA A N 1
ATOM 584 C CA . ALA A 1 79 ? 41.644 -30.138 -35.099 1.00 86.75 79 ALA A CA 1
ATOM 585 C C . ALA A 1 79 ? 42.108 -29.401 -33.822 1.00 86.75 79 ALA A C 1
ATOM 587 O O . ALA A 1 79 ? 42.672 -28.304 -33.885 1.00 86.75 79 ALA A O 1
ATOM 588 N N . ASN A 1 80 ? 41.917 -30.014 -32.651 1.00 91.44 80 ASN A N 1
ATOM 589 C CA . ASN A 1 80 ? 42.289 -29.473 -31.344 1.00 91.44 80 ASN A CA 1
ATOM 590 C C . ASN A 1 80 ? 43.670 -29.950 -30.855 1.00 91.44 80 ASN A C 1
ATOM 592 O O . ASN A 1 80 ? 44.070 -29.634 -29.729 1.00 91.44 80 ASN A O 1
ATOM 596 N N . ALA A 1 81 ? 44.430 -30.684 -31.676 1.00 91.06 81 ALA A N 1
ATOM 597 C CA . ALA A 1 81 ? 45.771 -31.143 -31.325 1.00 91.06 81 ALA A CA 1
ATOM 598 C C . ALA A 1 81 ? 46.706 -29.971 -30.961 1.00 91.06 81 ALA A C 1
ATOM 600 O O . ALA A 1 81 ? 46.747 -28.936 -31.637 1.00 91.06 81 ALA A O 1
ATOM 601 N N . GLY A 1 82 ? 47.424 -30.117 -29.847 1.00 89.75 82 GLY A N 1
ATOM 602 C CA . GLY A 1 82 ? 48.305 -29.101 -29.267 1.00 89.75 82 GLY A CA 1
ATOM 603 C C . GLY A 1 82 ? 47.626 -28.187 -28.237 1.00 89.75 82 GLY A C 1
ATOM 604 O O . GLY A 1 82 ? 48.311 -27.605 -27.392 1.00 89.75 82 GLY A O 1
ATOM 605 N N . LEU A 1 83 ? 46.287 -28.101 -28.209 1.00 94.50 83 LEU A N 1
ATOM 606 C CA . LEU A 1 83 ? 45.553 -27.271 -27.236 1.00 94.50 83 LEU A CA 1
ATOM 607 C C . LEU A 1 83 ? 45.569 -27.834 -25.807 1.00 94.50 83 LEU A C 1
ATOM 609 O O . LEU A 1 83 ? 45.171 -27.149 -24.862 1.00 94.50 83 LEU A O 1
ATOM 613 N N . GLN A 1 84 ? 46.056 -29.062 -25.613 1.00 92.94 84 GLN A N 1
ATOM 614 C CA . GLN A 1 84 ? 46.350 -29.622 -24.290 1.00 92.94 84 GLN A CA 1
ATOM 615 C C . GLN A 1 84 ? 47.337 -28.721 -23.530 1.00 92.94 84 GLN A C 1
ATOM 617 O O . GLN A 1 84 ? 47.150 -28.491 -22.338 1.00 92.94 84 GLN A O 1
ATOM 622 N N . ASN A 1 85 ? 48.329 -28.146 -24.223 1.00 93.19 85 ASN A N 1
ATOM 623 C CA . ASN A 1 85 ? 49.326 -27.259 -23.619 1.00 93.19 85 ASN A CA 1
ATOM 624 C C . ASN A 1 85 ? 48.682 -25.976 -23.076 1.00 93.19 85 ASN A C 1
ATOM 626 O O . ASN A 1 85 ? 48.879 -25.634 -21.914 1.00 93.19 85 ASN A O 1
ATOM 630 N N . ALA A 1 86 ? 47.830 -25.319 -23.870 1.00 95.06 86 ALA A N 1
ATOM 631 C CA . ALA A 1 86 ? 47.089 -24.132 -23.438 1.00 95.06 86 ALA A CA 1
ATOM 632 C C . ALA A 1 86 ? 46.193 -24.410 -22.222 1.00 95.06 86 ALA A C 1
ATOM 634 O O . ALA A 1 86 ? 46.168 -23.621 -21.276 1.00 95.06 86 ALA A O 1
ATOM 635 N N . ARG A 1 87 ? 45.496 -25.555 -22.212 1.00 95.50 87 ARG A N 1
ATOM 636 C CA . ARG A 1 87 ? 44.689 -25.982 -21.059 1.00 95.50 87 ARG A CA 1
ATOM 637 C C . ARG A 1 87 ? 45.557 -26.165 -19.815 1.00 95.50 87 ARG A C 1
ATOM 639 O O . ARG A 1 87 ? 45.249 -25.583 -18.781 1.00 95.50 87 ARG A O 1
ATOM 646 N N . LEU A 1 88 ? 46.677 -26.883 -19.934 1.00 94.25 88 LEU A N 1
ATOM 647 C CA . LEU A 1 88 ? 47.623 -27.101 -18.834 1.00 94.25 88 LEU A CA 1
ATOM 648 C C . LEU A 1 88 ? 48.223 -25.796 -18.296 1.00 94.25 88 LEU A C 1
ATOM 650 O O . LEU A 1 88 ? 48.358 -25.651 -17.080 1.00 94.25 88 LEU A O 1
ATOM 654 N N . PHE A 1 89 ? 48.539 -24.833 -19.165 1.00 95.94 89 PHE A N 1
ATOM 655 C CA . PHE A 1 89 ? 49.029 -23.517 -18.749 1.00 95.94 89 PHE A CA 1
ATOM 656 C C . PHE A 1 89 ? 47.988 -22.731 -17.946 1.00 95.94 89 PHE A C 1
ATOM 658 O O . PHE A 1 89 ? 48.354 -22.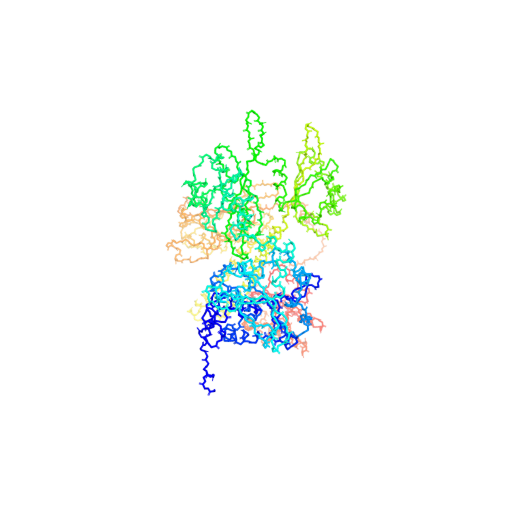008 -17.021 1.00 95.94 89 PHE A O 1
ATOM 665 N N . LEU A 1 90 ? 46.697 -22.891 -18.246 1.00 97.06 90 LEU A N 1
ATOM 666 C CA . LEU A 1 90 ? 45.616 -22.208 -17.533 1.00 97.06 90 LEU A CA 1
ATOM 667 C C . LEU A 1 90 ? 45.189 -22.907 -16.232 1.00 97.06 90 LEU A C 1
ATOM 669 O O . LEU A 1 90 ? 44.553 -22.267 -15.396 1.00 97.06 90 LEU A O 1
ATOM 673 N N . GLU A 1 91 ? 45.570 -24.166 -15.995 1.00 96.00 91 GLU A N 1
ATOM 674 C CA . GLU A 1 91 ? 45.227 -24.890 -14.758 1.00 96.00 91 GLU A CA 1
ATOM 675 C C . GLU A 1 91 ? 45.702 -24.189 -13.465 1.00 96.00 91 GLU A C 1
ATOM 677 O O . GLU A 1 91 ? 44.918 -24.086 -12.517 1.00 96.00 91 GLU A O 1
ATOM 682 N N . PRO A 1 92 ? 46.940 -23.658 -13.362 1.00 94.38 92 PRO A N 1
ATOM 683 C CA . PRO A 1 92 ? 47.344 -22.832 -12.223 1.00 94.38 92 PRO A CA 1
ATOM 684 C C . PRO A 1 92 ? 46.451 -21.602 -12.013 1.00 94.38 92 PRO A C 1
ATOM 686 O O . PRO A 1 92 ? 46.100 -21.303 -10.872 1.00 94.38 92 PRO A O 1
ATOM 689 N N . VAL A 1 93 ? 46.046 -20.928 -13.096 1.00 94.56 93 VAL A N 1
ATOM 690 C CA . VAL A 1 93 ? 45.160 -19.753 -13.042 1.00 94.56 93 VAL A CA 1
ATOM 691 C C . VAL A 1 93 ? 43.769 -20.168 -12.556 1.00 94.56 93 VAL A C 1
ATOM 693 O O . VAL A 1 93 ? 43.223 -19.547 -11.647 1.00 94.56 93 VAL A O 1
ATOM 696 N N . LYS A 1 94 ? 43.226 -21.275 -13.074 1.00 94.69 94 LYS A N 1
ATOM 697 C CA . LYS A 1 94 ? 41.950 -21.850 -12.627 1.00 94.69 94 LYS A CA 1
ATOM 698 C C . LYS A 1 94 ? 41.977 -22.271 -11.156 1.00 94.69 94 LYS A C 1
ATOM 700 O O . LYS A 1 94 ? 41.000 -22.052 -10.446 1.00 94.69 94 LYS A O 1
ATOM 705 N N . ARG A 1 95 ? 43.082 -22.843 -10.667 1.00 93.50 95 ARG A N 1
ATOM 706 C CA . ARG A 1 95 ? 43.240 -23.182 -9.239 1.00 93.50 95 ARG A CA 1
ATOM 707 C C . ARG A 1 95 ? 43.289 -21.945 -8.345 1.00 93.50 95 ARG A C 1
ATOM 709 O O . ARG A 1 95 ? 42.750 -21.988 -7.244 1.00 93.50 95 ARG A O 1
ATOM 716 N N . LEU A 1 96 ? 43.919 -20.862 -8.806 1.00 90.38 96 LEU A N 1
ATOM 717 C CA . LEU A 1 96 ? 43.972 -19.591 -8.077 1.00 90.38 96 LEU A CA 1
ATOM 718 C C . LEU A 1 96 ? 42.613 -18.868 -8.071 1.00 90.38 96 LEU A C 1
ATOM 720 O O . LEU A 1 96 ? 42.272 -18.183 -7.107 1.00 90.38 96 LEU A O 1
ATOM 724 N N . HIS A 1 97 ? 41.821 -19.066 -9.126 1.00 92.50 97 HIS A N 1
ATOM 725 C CA . HIS A 1 97 ? 40.511 -18.453 -9.325 1.00 92.50 97 HIS A CA 1
ATOM 726 C C . HIS A 1 97 ? 39.442 -19.535 -9.569 1.00 92.50 97 HIS A C 1
ATOM 728 O O . HIS A 1 97 ? 38.940 -19.678 -10.682 1.00 92.50 97 HIS A O 1
ATOM 734 N N . PRO A 1 98 ? 39.053 -20.329 -8.554 1.00 91.31 98 PRO A N 1
ATOM 735 C CA . PRO A 1 98 ? 38.183 -21.489 -8.767 1.00 91.31 98 PRO A CA 1
ATOM 736 C C . PRO A 1 98 ? 36.780 -21.120 -9.271 1.00 91.31 98 PRO A C 1
ATOM 738 O O . PRO A 1 98 ? 36.125 -21.951 -9.903 1.00 91.31 98 PRO A O 1
ATOM 741 N N . TRP A 1 99 ? 36.341 -19.880 -9.031 1.00 93.12 99 TRP A N 1
ATOM 742 C CA . TRP A 1 99 ? 35.007 -19.378 -9.356 1.00 93.12 99 TRP A CA 1
ATOM 743 C C . TRP A 1 99 ? 34.770 -19.089 -10.847 1.00 93.12 99 TRP A C 1
ATOM 745 O O . TRP A 1 99 ? 33.618 -19.150 -11.269 1.00 93.12 99 TRP A O 1
ATOM 755 N N . ILE A 1 100 ? 35.799 -18.774 -11.650 1.00 95.00 100 ILE A N 1
ATOM 756 C CA . ILE A 1 100 ? 35.612 -18.495 -13.089 1.00 95.00 100 ILE A CA 1
ATOM 757 C C . ILE A 1 100 ? 35.358 -19.805 -13.832 1.00 95.00 100 ILE A C 1
ATOM 759 O O . ILE A 1 100 ? 36.032 -20.793 -13.563 1.00 95.00 100 ILE A O 1
ATOM 763 N N . THR A 1 101 ? 34.416 -19.860 -14.766 1.00 96.38 101 THR A N 1
ATOM 764 C CA . THR A 1 101 ? 34.212 -21.060 -15.596 1.00 96.38 101 THR A CA 1
ATOM 765 C C . THR A 1 101 ? 35.406 -21.277 -16.530 1.00 96.38 101 THR A C 1
ATOM 767 O O . THR A 1 101 ? 36.123 -20.334 -16.866 1.00 96.38 101 THR A O 1
ATOM 770 N N . TYR A 1 102 ? 35.669 -22.512 -16.957 1.00 95.94 102 TYR A N 1
ATOM 771 C CA . TYR A 1 102 ? 36.689 -22.767 -17.983 1.00 95.94 102 TYR A CA 1
ATOM 772 C C . TYR A 1 102 ? 36.351 -22.035 -19.286 1.00 95.94 102 TYR A C 1
ATOM 774 O O . TYR A 1 102 ? 37.240 -21.493 -19.935 1.00 95.94 102 TYR A O 1
ATOM 782 N N . SER A 1 103 ? 35.064 -21.959 -19.612 1.00 95.25 103 SER A N 1
ATOM 783 C CA . SER A 1 103 ? 34.532 -21.262 -20.784 1.00 95.25 103 SER A CA 1
ATOM 784 C C . SER A 1 103 ? 34.874 -19.764 -20.783 1.00 95.25 103 SER A C 1
ATOM 786 O O . SER A 1 103 ? 35.372 -19.223 -21.777 1.00 95.25 103 SER A O 1
ATOM 788 N N . ASP A 1 104 ? 34.683 -19.086 -19.647 1.00 96.88 104 ASP A N 1
ATOM 789 C CA . ASP A 1 104 ? 35.112 -17.693 -19.503 1.00 96.88 104 ASP A CA 1
ATOM 790 C C . ASP A 1 104 ? 36.635 -17.578 -19.423 1.00 96.88 104 ASP A C 1
ATOM 792 O O . ASP A 1 104 ? 37.205 -16.696 -20.055 1.00 96.88 104 ASP A O 1
ATOM 796 N N . LEU A 1 105 ? 37.320 -18.481 -18.717 1.00 97.19 105 LEU A N 1
ATOM 797 C CA . LEU A 1 105 ? 38.776 -18.434 -18.580 1.00 97.19 105 LEU A CA 1
ATOM 798 C C . LEU A 1 105 ? 39.495 -18.553 -19.931 1.00 97.19 105 LEU A C 1
ATOM 800 O O . LEU A 1 105 ? 40.438 -17.807 -20.180 1.00 97.19 105 LEU A O 1
ATOM 804 N N . TRP A 1 106 ? 39.067 -19.464 -20.806 1.00 97.06 106 TRP A N 1
ATOM 805 C CA . TRP A 1 106 ? 39.698 -19.679 -22.110 1.00 97.06 106 TRP A CA 1
ATOM 806 C C . TRP A 1 106 ? 39.508 -18.481 -23.038 1.00 97.06 106 TRP A C 1
ATOM 808 O O . TRP A 1 106 ? 40.473 -18.009 -23.637 1.00 97.06 106 TRP A O 1
ATOM 818 N N . THR A 1 107 ? 38.292 -17.936 -23.118 1.00 96.44 107 THR A N 1
ATOM 819 C CA . THR A 1 107 ? 38.024 -16.755 -23.954 1.00 96.44 107 THR A CA 1
ATOM 820 C C . THR A 1 107 ? 38.677 -15.490 -23.394 1.00 96.44 107 THR A C 1
ATOM 822 O O . THR A 1 107 ? 39.250 -14.710 -24.158 1.00 96.44 107 THR A O 1
ATOM 825 N N . LEU A 1 108 ? 38.690 -15.326 -22.065 1.00 97.19 108 LEU A N 1
ATOM 826 C CA . LEU A 1 108 ? 39.395 -14.243 -21.378 1.00 97.19 108 LEU A CA 1
ATOM 827 C C . LEU A 1 108 ? 40.909 -14.321 -21.605 1.00 97.19 108 LEU A C 1
ATOM 829 O O . LEU A 1 108 ? 41.558 -13.293 -21.815 1.00 97.19 108 LEU A O 1
ATOM 833 N N . ALA A 1 109 ? 41.472 -15.532 -21.594 1.00 97.44 109 ALA A N 1
ATOM 834 C CA . ALA A 1 109 ? 42.878 -15.766 -21.894 1.00 97.44 109 ALA A CA 1
ATOM 835 C C . ALA A 1 109 ? 43.240 -15.335 -23.316 1.00 97.44 109 ALA A C 1
ATOM 837 O O . ALA A 1 109 ? 44.245 -14.648 -23.488 1.00 97.44 109 ALA A O 1
ATOM 838 N N . GLY A 1 110 ? 42.399 -15.644 -24.307 1.00 95.44 110 GLY A N 1
ATOM 839 C CA . GLY A 1 110 ? 42.604 -15.216 -25.693 1.00 95.44 110 GLY A CA 1
ATOM 840 C C . GLY A 1 110 ? 42.652 -13.696 -25.855 1.00 95.44 110 GLY A C 1
ATOM 841 O O . GLY A 1 110 ? 43.644 -13.161 -26.348 1.00 95.44 110 GLY A O 1
ATOM 842 N N . VAL A 1 111 ? 41.626 -12.976 -25.385 1.00 95.62 111 VAL A N 1
ATOM 843 C CA . VAL A 1 111 ? 41.580 -11.503 -25.521 1.00 95.62 111 VAL A CA 1
ATOM 844 C C . VAL A 1 111 ? 42.692 -10.807 -24.728 1.00 95.62 111 VAL A C 1
ATOM 846 O O . VAL A 1 111 ? 43.244 -9.799 -25.168 1.00 95.62 111 VAL A O 1
ATOM 849 N N . THR A 1 112 ? 43.073 -11.368 -23.577 1.00 96.56 112 THR A N 1
ATOM 850 C CA . THR A 1 112 ? 44.170 -10.837 -22.755 1.00 96.56 112 THR A CA 1
ATOM 851 C C . THR A 1 112 ? 45.520 -11.065 -23.432 1.00 96.56 112 THR A C 1
ATOM 853 O O . THR A 1 112 ? 46.354 -10.159 -23.450 1.00 96.56 112 THR A O 1
ATOM 856 N N . ALA A 1 113 ? 45.723 -12.239 -24.038 1.00 95.44 113 ALA A N 1
ATOM 857 C CA . ALA A 1 113 ? 46.924 -12.555 -24.800 1.00 95.44 113 ALA A CA 1
ATOM 858 C C . ALA A 1 113 ? 47.077 -11.637 -26.023 1.00 95.44 113 ALA A C 1
ATOM 860 O O . ALA A 1 113 ? 48.169 -11.114 -26.239 1.00 95.44 113 ALA A O 1
ATOM 861 N N . ILE A 1 114 ? 45.998 -11.372 -26.773 1.00 93.25 114 ILE A N 1
ATOM 862 C CA . ILE A 1 114 ? 46.023 -10.445 -27.922 1.00 93.25 114 ILE A CA 1
ATOM 863 C C . ILE A 1 114 ? 46.517 -9.063 -27.488 1.00 93.25 114 ILE A C 1
ATOM 865 O O . ILE A 1 114 ? 47.478 -8.552 -28.065 1.00 93.25 114 ILE A O 1
ATOM 869 N N . ARG A 1 115 ? 45.927 -8.488 -26.433 1.00 94.19 115 ARG A N 1
ATOM 870 C CA . ARG A 1 115 ? 46.340 -7.178 -25.906 1.00 94.19 115 ARG A CA 1
ATOM 871 C C . ARG A 1 115 ? 47.803 -7.175 -25.458 1.00 94.19 115 ARG A C 1
ATOM 873 O O . ARG A 1 115 ? 48.555 -6.264 -25.794 1.00 94.19 115 ARG A O 1
ATOM 880 N N . ALA A 1 116 ? 48.221 -8.195 -24.711 1.00 93.31 116 ALA A N 1
ATOM 881 C CA . ALA A 1 116 ? 49.582 -8.289 -24.184 1.00 93.31 116 ALA A CA 1
ATOM 882 C C . ALA A 1 116 ? 50.647 -8.457 -25.283 1.00 93.31 116 ALA A C 1
ATOM 884 O O . ALA A 1 116 ? 51.762 -7.960 -25.139 1.00 93.31 116 ALA A O 1
ATOM 885 N N . MET A 1 117 ? 50.293 -9.092 -26.404 1.00 93.31 117 MET A N 1
ATOM 886 C CA . MET A 1 117 ? 51.144 -9.225 -27.594 1.00 93.31 117 MET A CA 1
ATOM 887 C C . MET A 1 117 ? 51.114 -7.982 -28.506 1.00 93.31 117 MET A C 1
ATOM 889 O O . MET A 1 117 ? 51.636 -8.014 -29.622 1.00 93.31 117 MET A O 1
ATOM 893 N N . GLY A 1 118 ? 50.532 -6.869 -28.043 1.00 88.38 118 GLY A N 1
ATOM 894 C CA . GLY A 1 118 ? 50.483 -5.593 -28.763 1.00 88.38 118 GLY A CA 1
ATOM 895 C C . GLY A 1 118 ? 49.316 -5.456 -29.742 1.00 88.38 118 GLY A C 1
ATOM 896 O O . GLY A 1 118 ? 49.350 -4.571 -30.597 1.00 88.38 118 GLY A O 1
ATOM 897 N N . GLY A 1 119 ? 48.312 -6.329 -29.638 1.00 86.62 119 GLY A N 1
ATOM 898 C CA . GLY A 1 119 ? 47.062 -6.245 -30.385 1.00 86.62 119 GLY A CA 1
ATOM 899 C C . GLY A 1 119 ? 46.055 -5.267 -29.770 1.00 86.62 119 GLY A C 1
ATOM 900 O O . GLY A 1 119 ? 46.335 -4.642 -28.742 1.00 86.62 119 GLY A O 1
ATOM 901 N N . PRO A 1 120 ? 44.880 -5.107 -30.403 1.00 85.12 120 PRO A N 1
ATOM 902 C CA . PRO A 1 120 ? 43.843 -4.205 -29.917 1.00 85.12 120 PRO A CA 1
ATOM 903 C C . PRO A 1 120 ? 43.256 -4.676 -28.580 1.00 85.12 120 PRO A C 1
ATOM 905 O O . PRO A 1 120 ? 43.315 -5.853 -28.221 1.00 85.12 120 PRO A O 1
ATOM 908 N N . GLU A 1 121 ? 42.654 -3.740 -27.850 1.00 84.62 121 GLU A N 1
ATOM 909 C CA . GLU A 1 121 ? 41.757 -4.078 -26.749 1.00 84.62 121 GLU A CA 1
ATOM 910 C C . GLU A 1 121 ? 40.448 -4.617 -27.335 1.00 84.62 121 GLU A C 1
ATOM 912 O O . GLU A 1 121 ? 39.853 -3.989 -28.208 1.00 84.62 121 GLU A O 1
ATOM 917 N N . ILE A 1 122 ? 40.051 -5.816 -26.904 1.00 86.25 122 ILE A N 1
ATOM 918 C CA . ILE A 1 122 ? 38.841 -6.496 -27.372 1.00 86.25 122 ILE A CA 1
ATOM 919 C C . ILE A 1 122 ? 37.829 -6.487 -26.234 1.00 86.25 122 ILE A C 1
ATOM 921 O O . ILE A 1 122 ? 38.118 -7.002 -25.147 1.00 86.25 122 ILE A O 1
ATOM 925 N N . ASP A 1 123 ? 36.645 -5.944 -26.509 1.00 86.06 123 ASP A N 1
ATOM 926 C CA . ASP A 1 123 ? 35.517 -5.975 -25.585 1.00 86.06 123 ASP A CA 1
ATOM 927 C C . ASP A 1 123 ? 35.143 -7.429 -25.279 1.00 86.06 123 ASP A C 1
ATOM 929 O O . ASP A 1 123 ? 34.831 -8.226 -26.166 1.00 86.06 123 ASP A O 1
ATOM 933 N N . TRP A 1 124 ? 35.204 -7.795 -24.002 1.00 92.81 124 TRP A N 1
ATOM 934 C CA . TRP A 1 124 ? 34.923 -9.148 -23.537 1.00 92.81 124 TRP A CA 1
ATOM 935 C C . TRP A 1 124 ? 33.924 -9.100 -22.391 1.00 92.81 124 TRP A C 1
ATOM 937 O O . TRP A 1 124 ? 34.137 -8.399 -21.403 1.00 92.81 124 TRP A O 1
ATOM 947 N N . VAL A 1 125 ? 32.851 -9.876 -22.527 1.00 91.19 125 VAL A N 1
ATOM 948 C CA . VAL A 1 125 ? 31.768 -9.968 -21.545 1.00 91.19 125 VAL A CA 1
ATOM 949 C C . VAL A 1 125 ? 31.812 -11.350 -20.879 1.00 91.19 125 VAL A C 1
ATOM 951 O O . VAL A 1 125 ? 31.911 -12.348 -21.604 1.00 91.19 125 VAL A O 1
ATOM 954 N N . PRO A 1 126 ? 31.762 -11.434 -19.535 1.00 91.69 126 PRO A N 1
ATOM 955 C CA . PRO A 1 126 ? 31.695 -12.699 -18.800 1.00 91.69 126 PRO A CA 1
ATOM 956 C C . PRO A 1 126 ? 30.293 -13.323 -18.839 1.00 91.69 126 PRO A C 1
ATOM 958 O O . PRO A 1 126 ? 29.321 -12.665 -19.206 1.00 91.69 126 PRO A O 1
ATOM 961 N N . GLY A 1 127 ? 30.165 -14.570 -18.381 1.00 91.50 127 GLY A N 1
ATOM 962 C CA . GLY A 1 127 ? 28.872 -15.242 -18.198 1.00 91.50 127 GLY A CA 1
ATOM 963 C C . GLY A 1 127 ? 28.753 -16.585 -18.910 1.00 91.50 127 GLY A C 1
ATOM 964 O O . GLY A 1 127 ? 27.664 -17.163 -18.937 1.00 91.50 127 GLY A O 1
ATOM 965 N N . ARG A 1 128 ? 29.843 -17.102 -19.485 1.00 93.25 128 ARG A N 1
ATOM 966 C CA . ARG A 1 128 ? 29.833 -18.420 -20.123 1.00 93.25 128 ARG A CA 1
ATOM 967 C C . ARG A 1 128 ? 29.789 -19.516 -19.071 1.00 93.25 128 ARG A C 1
ATOM 969 O O . ARG A 1 128 ? 30.391 -19.409 -18.003 1.00 93.25 128 ARG A O 1
ATOM 976 N N . THR A 1 129 ? 29.105 -20.603 -19.389 1.00 92.56 129 THR A N 1
ATOM 977 C CA . THR A 1 129 ? 28.885 -21.729 -18.472 1.00 92.56 129 THR A CA 1
ATOM 978 C C . THR A 1 129 ? 29.636 -22.963 -18.931 1.00 92.56 129 THR A C 1
ATOM 980 O O . THR A 1 129 ? 29.766 -23.202 -20.123 1.00 92.56 129 THR A O 1
ATOM 983 N N . ASP A 1 130 ? 30.120 -23.760 -17.986 1.00 93.12 130 ASP A N 1
ATOM 984 C CA . ASP A 1 130 ? 30.749 -25.045 -18.279 1.00 93.12 130 ASP A CA 1
ATOM 985 C C . ASP A 1 130 ? 29.690 -26.147 -18.369 1.00 93.12 130 ASP A C 1
ATOM 987 O O . ASP A 1 130 ? 28.746 -26.174 -17.574 1.00 93.12 130 ASP A O 1
ATOM 991 N N . PHE A 1 131 ? 29.855 -27.092 -19.296 1.00 89.69 131 PHE A N 1
ATOM 992 C CA . PHE A 1 131 ? 29.010 -28.279 -19.319 1.00 89.69 131 PHE A CA 1
ATOM 993 C C . PHE A 1 131 ? 29.335 -29.179 -18.128 1.00 89.69 131 PHE A C 1
ATOM 995 O O . PHE A 1 131 ? 30.452 -29.177 -17.594 1.00 89.69 131 PHE A O 1
ATOM 1002 N N . VAL A 1 132 ? 28.307 -29.909 -17.696 1.00 86.56 132 VAL A N 1
ATOM 1003 C CA . VAL A 1 132 ? 28.379 -30.869 -16.590 1.00 86.56 132 VAL A CA 1
ATOM 1004 C C . VAL A 1 132 ? 28.816 -32.244 -17.109 1.00 86.56 132 VAL A C 1
ATOM 1006 O O . VAL A 1 132 ? 29.558 -32.947 -16.427 1.00 86.56 132 VAL A O 1
ATOM 1009 N N . ASP A 1 133 ? 28.443 -32.586 -18.344 1.00 85.00 133 ASP A N 1
ATOM 1010 C CA . ASP A 1 133 ? 28.774 -33.829 -19.046 1.00 85.00 133 ASP A CA 1
ATOM 1011 C C . ASP A 1 133 ? 28.998 -33.581 -20.555 1.00 85.00 133 ASP A C 1
ATOM 1013 O O . ASP A 1 133 ? 28.968 -32.440 -21.022 1.00 85.00 133 ASP A O 1
ATOM 1017 N N . ASP A 1 134 ? 29.254 -34.649 -21.313 1.00 82.62 134 ASP A N 1
ATOM 1018 C CA . ASP A 1 134 ? 29.571 -34.619 -22.743 1.00 82.62 134 ASP A CA 1
ATOM 1019 C C . ASP A 1 134 ? 28.338 -34.636 -23.675 1.00 82.62 134 ASP A C 1
ATOM 1021 O O . ASP A 1 134 ? 28.489 -34.635 -24.898 1.00 82.62 134 ASP A O 1
ATOM 1025 N N . SER A 1 135 ? 27.111 -34.586 -23.138 1.00 79.56 135 SER A N 1
ATOM 1026 C CA . SER A 1 135 ? 25.874 -34.704 -23.934 1.00 79.56 135 SER A CA 1
ATOM 1027 C C . SER A 1 135 ? 25.611 -33.532 -24.884 1.00 79.56 135 SER A C 1
ATOM 1029 O O . SER A 1 135 ? 24.818 -33.660 -25.817 1.00 79.56 135 SER A O 1
ATOM 1031 N N . LYS A 1 136 ? 26.256 -32.384 -24.647 1.00 80.56 136 LYS A N 1
ATOM 1032 C CA . LYS A 1 136 ? 26.071 -31.136 -25.409 1.00 80.56 136 LYS A CA 1
ATOM 1033 C C . LYS A 1 136 ? 27.285 -30.745 -26.252 1.00 80.56 136 LYS A C 1
ATOM 1035 O O . LYS A 1 136 ? 27.350 -29.614 -26.733 1.00 80.56 136 LYS A O 1
ATOM 1040 N N . LEU A 1 137 ? 28.248 -31.651 -26.415 1.00 85.06 137 LEU A N 1
ATOM 1041 C CA . LEU A 1 137 ? 29.435 -31.370 -27.215 1.00 85.06 137 LEU A CA 1
ATOM 1042 C C . LEU A 1 137 ? 29.086 -31.291 -28.707 1.00 85.06 137 LEU A C 1
ATOM 1044 O O . LEU A 1 137 ? 28.283 -32.093 -29.193 1.00 85.06 137 LEU A O 1
ATOM 1048 N N . PRO A 1 138 ? 29.677 -30.339 -29.447 1.00 83.50 138 PRO A N 1
ATOM 1049 C CA . PRO A 1 138 ? 29.498 -30.253 -30.885 1.00 83.50 138 PRO A CA 1
ATOM 1050 C C . PRO A 1 138 ? 30.028 -31.521 -31.580 1.00 83.50 138 PRO A C 1
ATOM 1052 O O . PRO A 1 138 ? 31.013 -32.114 -31.130 1.00 83.50 138 PRO A O 1
ATOM 1055 N N . PRO A 1 139 ? 29.413 -31.944 -32.699 1.00 84.12 139 PRO A N 1
ATOM 1056 C CA . PRO A 1 139 ? 29.957 -33.020 -33.516 1.00 84.12 139 PRO A CA 1
ATOM 1057 C C . PRO A 1 139 ? 31.330 -32.635 -34.088 1.00 84.12 139 PRO A C 1
ATOM 1059 O O . PRO A 1 139 ? 31.625 -31.458 -34.309 1.00 84.12 139 PRO A O 1
ATOM 1062 N N . ARG A 1 140 ? 32.161 -33.644 -34.371 1.00 85.44 140 ARG A N 1
ATOM 1063 C CA . ARG A 1 140 ? 33.469 -33.447 -35.014 1.00 85.44 140 ARG A CA 1
ATOM 1064 C C . ARG A 1 140 ? 33.325 -32.812 -36.398 1.00 85.44 140 ARG A C 1
ATOM 1066 O O . ARG A 1 140 ? 32.342 -33.060 -37.096 1.00 85.44 140 ARG A O 1
ATOM 1073 N N . GLY A 1 141 ? 34.332 -32.035 -36.797 1.00 80.38 141 GLY A N 1
ATOM 1074 C CA . GLY A 1 141 ? 34.380 -31.387 -38.116 1.00 80.38 141 GLY A CA 1
ATOM 1075 C C . GLY A 1 141 ? 33.687 -30.021 -38.202 1.00 80.38 141 GLY A C 1
ATOM 1076 O O . GLY A 1 141 ? 33.379 -29.562 -39.297 1.00 80.38 141 GLY A O 1
ATOM 1077 N N . ARG A 1 142 ? 33.431 -29.354 -37.067 1.00 85.44 142 ARG A N 1
ATOM 1078 C CA . ARG A 1 142 ? 32.924 -27.967 -37.057 1.00 85.44 142 ARG A CA 1
ATOM 1079 C C . ARG A 1 142 ? 33.987 -26.889 -37.250 1.00 85.44 142 ARG A C 1
ATOM 1081 O O . ARG A 1 142 ? 33.632 -25.743 -37.486 1.00 85.44 142 ARG A O 1
ATOM 1088 N N . LEU A 1 143 ? 35.261 -27.249 -37.139 1.00 87.06 143 LEU A N 1
ATOM 1089 C CA . LEU A 1 143 ? 36.378 -26.324 -37.289 1.00 87.06 143 LEU A CA 1
ATOM 1090 C C . LEU A 1 143 ? 36.928 -26.352 -38.725 1.00 87.06 143 LEU A C 1
ATOM 1092 O O . LEU A 1 143 ? 36.805 -27.384 -39.391 1.00 87.06 143 LEU A O 1
ATOM 1096 N N . PRO A 1 144 ? 37.532 -25.246 -39.204 1.00 83.81 144 PRO A N 1
ATOM 1097 C CA . PRO A 1 144 ? 38.088 -25.176 -40.551 1.00 83.81 144 PRO A CA 1
ATOM 1098 C C . PRO A 1 144 ? 39.152 -26.250 -40.798 1.00 83.81 144 PRO A C 1
ATOM 1100 O O . PRO A 1 144 ? 39.952 -26.561 -39.916 1.00 83.81 144 PRO A O 1
ATOM 1103 N N . ASP A 1 145 ? 39.191 -26.758 -42.029 1.00 88.44 145 ASP A N 1
ATOM 1104 C CA . ASP A 1 145 ? 40.246 -27.650 -42.508 1.00 88.44 145 ASP A CA 1
ATOM 1105 C C . ASP A 1 145 ? 41.211 -26.810 -43.344 1.00 88.44 145 ASP A C 1
ATOM 1107 O O . ASP A 1 145 ? 40.830 -26.249 -44.374 1.00 88.44 145 ASP A O 1
ATOM 1111 N N . ALA A 1 146 ? 42.451 -26.715 -42.870 1.00 88.69 146 ALA A N 1
ATOM 1112 C CA . ALA A 1 146 ? 43.514 -25.910 -43.457 1.00 88.69 146 ALA A CA 1
ATOM 1113 C C . ALA A 1 146 ? 43.885 -26.324 -44.893 1.00 88.69 146 ALA A C 1
ATOM 1115 O O . ALA A 1 146 ? 44.470 -25.525 -45.626 1.00 88.69 146 ALA A O 1
ATOM 1116 N N . ALA A 1 147 ? 43.546 -27.549 -45.311 1.00 89.44 147 ALA A N 1
ATOM 1117 C CA . ALA A 1 147 ? 43.834 -28.054 -46.652 1.00 89.44 147 ALA A CA 1
ATOM 1118 C C . ALA A 1 147 ? 42.799 -27.640 -47.719 1.00 89.44 147 ALA A C 1
ATOM 1120 O O . ALA A 1 147 ? 43.009 -27.904 -48.903 1.00 89.44 147 ALA A O 1
ATOM 1121 N N . GLN A 1 148 ? 41.682 -27.020 -47.326 1.00 90.88 148 GLN A N 1
ATOM 1122 C CA . GLN A 1 148 ? 40.560 -26.715 -48.222 1.00 90.88 148 GLN A CA 1
ATOM 1123 C C . GLN A 1 148 ? 40.592 -25.275 -48.773 1.00 90.88 148 GLN A C 1
ATOM 1125 O O . GLN A 1 148 ? 41.376 -24.432 -48.344 1.00 90.88 148 GLN A O 1
ATOM 1130 N N . GLY A 1 149 ? 39.734 -24.993 -49.759 1.00 89.88 149 GLY A N 1
ATOM 1131 C CA . GLY A 1 149 ? 39.633 -23.690 -50.433 1.00 89.88 149 GLY A CA 1
ATOM 1132 C C . GLY A 1 149 ? 38.526 -22.768 -49.900 1.00 89.88 149 GLY A C 1
ATOM 1133 O O . GLY A 1 149 ? 37.883 -23.046 -48.891 1.00 89.88 149 GLY A O 1
ATOM 1134 N N . ALA A 1 150 ? 38.270 -21.670 -50.621 1.00 90.88 150 ALA A N 1
ATOM 1135 C CA . ALA A 1 150 ? 37.374 -20.587 -50.196 1.00 90.88 150 ALA A CA 1
ATOM 1136 C C . ALA A 1 150 ? 35.930 -21.026 -49.885 1.00 90.88 150 ALA A C 1
ATOM 1138 O O . ALA A 1 150 ? 35.344 -20.523 -48.928 1.00 90.88 150 ALA A O 1
ATOM 1139 N N . ASP A 1 151 ? 35.374 -21.984 -50.633 1.00 91.62 151 ASP A N 1
ATOM 1140 C CA . ASP A 1 151 ? 34.015 -22.493 -50.394 1.00 91.62 151 ASP A CA 1
ATOM 1141 C C . ASP A 1 151 ? 33.888 -23.177 -49.025 1.00 91.62 151 ASP A C 1
ATOM 1143 O O . ASP A 1 151 ? 32.907 -22.959 -48.317 1.00 91.62 151 ASP A O 1
ATOM 1147 N N . HIS A 1 152 ? 34.909 -23.938 -48.612 1.00 91.19 152 HIS A N 1
ATOM 1148 C CA . HIS A 1 152 ? 34.955 -24.561 -47.284 1.00 91.19 152 HIS A CA 1
ATOM 1149 C C . HIS A 1 152 ? 35.066 -23.515 -46.178 1.00 91.19 152 HIS A C 1
ATOM 1151 O O . HIS A 1 152 ? 34.397 -23.610 -45.153 1.00 91.19 152 HIS A O 1
ATOM 1157 N N . ILE A 1 153 ? 35.884 -22.483 -46.396 1.00 90.06 153 ILE A N 1
ATOM 1158 C CA . ILE A 1 153 ? 36.007 -21.372 -45.449 1.00 90.06 153 ILE A CA 1
ATOM 1159 C C . ILE A 1 153 ? 34.642 -20.686 -45.289 1.00 90.06 153 ILE A C 1
ATOM 1161 O O . ILE A 1 153 ? 34.176 -20.519 -44.165 1.00 90.06 153 ILE A O 1
ATOM 1165 N N . ARG A 1 154 ? 33.946 -20.346 -46.379 1.00 92.06 154 ARG A N 1
ATOM 1166 C CA . ARG A 1 154 ? 32.606 -19.744 -46.281 1.00 92.06 154 ARG A CA 1
ATOM 1167 C C . ARG A 1 154 ? 31.621 -20.653 -45.559 1.00 92.06 154 ARG A C 1
ATOM 1169 O O . ARG A 1 154 ? 30.954 -20.182 -44.648 1.00 92.06 154 ARG A O 1
ATOM 1176 N N . ASP A 1 155 ? 31.571 -21.940 -45.891 1.00 89.62 155 ASP A N 1
ATOM 1177 C CA . ASP A 1 155 ? 30.694 -22.905 -45.212 1.00 89.62 155 ASP A CA 1
ATOM 1178 C C . ASP A 1 155 ? 30.951 -22.964 -43.695 1.00 89.62 155 ASP A C 1
ATOM 1180 O O . ASP A 1 155 ? 30.028 -23.067 -42.882 1.00 89.62 155 ASP A O 1
ATOM 1184 N N . ILE A 1 156 ? 32.213 -22.849 -43.276 1.00 89.12 156 ILE A N 1
ATOM 1185 C CA . ILE A 1 156 ? 32.567 -22.828 -41.856 1.00 89.12 156 ILE A CA 1
ATOM 1186 C C . ILE A 1 156 ? 32.140 -21.531 -41.188 1.00 89.12 156 ILE A C 1
ATOM 1188 O O . ILE A 1 156 ? 31.481 -21.564 -40.157 1.00 89.12 156 ILE A O 1
ATOM 1192 N N . PHE A 1 157 ? 32.479 -20.383 -41.751 1.00 90.38 157 PHE A N 1
ATOM 1193 C CA . PHE A 1 157 ? 32.303 -19.123 -41.038 1.00 90.38 157 PHE A CA 1
ATOM 1194 C C . PHE A 1 157 ? 30.923 -18.479 -41.245 1.00 90.38 157 PHE A C 1
ATOM 1196 O O . PHE A 1 157 ? 30.436 -17.796 -40.343 1.00 90.38 157 PHE A O 1
ATOM 1203 N N . TYR A 1 158 ? 30.234 -18.739 -42.360 1.00 92.44 158 TYR A N 1
ATOM 1204 C CA . TYR A 1 158 ? 28.852 -18.281 -42.562 1.00 92.44 158 TYR A CA 1
ATOM 1205 C C . TYR A 1 158 ? 27.891 -18.961 -41.593 1.00 92.44 158 TYR A C 1
ATOM 1207 O O . TYR A 1 158 ? 26.966 -18.313 -41.106 1.00 92.44 158 TYR A O 1
ATOM 1215 N N . ARG A 1 159 ? 28.150 -20.224 -41.221 1.00 89.56 159 ARG A N 1
ATOM 1216 C CA . ARG A 1 159 ? 27.378 -20.910 -40.170 1.00 89.56 159 ARG A CA 1
ATOM 1217 C C . ARG A 1 159 ? 27.472 -20.187 -38.824 1.00 89.56 159 ARG A C 1
ATOM 1219 O O . ARG A 1 159 ? 26.587 -20.326 -37.993 1.00 89.56 159 ARG A O 1
ATOM 1226 N N . MET A 1 160 ? 28.543 -19.429 -38.596 1.00 87.94 160 MET A N 1
ATOM 1227 C CA . MET A 1 160 ? 28.731 -18.632 -37.384 1.00 87.94 160 MET A CA 1
ATOM 1228 C C . MET A 1 160 ? 28.137 -17.220 -37.510 1.00 87.94 160 MET A C 1
ATOM 1230 O O . MET A 1 160 ? 28.148 -16.471 -36.537 1.00 87.94 160 MET A O 1
ATOM 1234 N N . GLY A 1 161 ? 27.625 -16.855 -38.690 1.00 88.62 161 GLY A N 1
ATOM 1235 C CA . GLY A 1 161 ? 27.067 -15.537 -38.991 1.00 88.62 161 GLY A CA 1
ATOM 1236 C C . GLY A 1 161 ? 28.075 -14.512 -39.517 1.00 88.62 161 GLY A C 1
ATOM 1237 O O . GLY A 1 161 ? 27.712 -13.345 -39.643 1.00 88.62 161 GLY A O 1
ATOM 1238 N N . PHE A 1 162 ? 29.312 -14.913 -39.830 1.00 90.19 162 PHE A N 1
ATOM 1239 C CA . PHE A 1 162 ? 30.313 -13.995 -40.375 1.00 90.19 162 PHE A CA 1
ATOM 1240 C C . PHE A 1 162 ? 30.134 -13.767 -41.873 1.00 90.19 162 PHE A C 1
ATOM 1242 O O . PHE A 1 162 ? 29.708 -14.660 -42.602 1.00 90.19 162 PHE A O 1
ATOM 1249 N N . ASN A 1 163 ? 30.517 -12.584 -42.347 1.00 91.62 163 ASN A N 1
ATOM 1250 C CA . ASN A 1 163 ? 30.621 -12.276 -43.775 1.00 91.62 163 ASN A CA 1
ATOM 1251 C C . ASN A 1 163 ? 32.071 -12.372 -44.288 1.00 91.62 163 ASN A C 1
ATOM 1253 O O . ASN A 1 163 ? 33.018 -12.510 -43.515 1.00 91.62 163 ASN A O 1
ATOM 1257 N N . ASP A 1 164 ? 32.262 -12.238 -45.604 1.00 90.00 164 ASP A N 1
ATOM 1258 C CA . ASP A 1 164 ? 33.577 -12.393 -46.242 1.00 90.00 164 ASP A CA 1
ATOM 1259 C C . ASP A 1 164 ? 34.662 -11.453 -45.698 1.00 90.00 164 ASP A C 1
ATOM 1261 O O . ASP A 1 164 ? 35.824 -11.845 -45.583 1.00 90.00 164 ASP A O 1
ATOM 1265 N N . ARG A 1 165 ? 34.295 -10.228 -45.309 1.00 87.50 165 ARG A N 1
ATOM 1266 C CA . ARG A 1 165 ? 35.233 -9.264 -44.722 1.00 87.50 165 ARG A CA 1
ATOM 1267 C C . ARG A 1 165 ? 35.688 -9.706 -43.333 1.00 87.50 165 ARG A C 1
ATOM 1269 O O . ARG A 1 165 ? 36.865 -9.572 -43.001 1.00 87.50 165 ARG A O 1
ATOM 1276 N N . GLU A 1 166 ? 34.762 -10.193 -42.515 1.00 88.94 166 GLU A N 1
ATOM 1277 C CA . GLU A 1 166 ? 35.047 -10.663 -41.155 1.00 88.94 166 GLU A CA 1
ATOM 1278 C C . GLU A 1 166 ? 35.889 -11.934 -41.177 1.00 88.94 166 GLU A C 1
ATOM 1280 O O . GLU A 1 166 ? 36.839 -12.040 -40.408 1.00 88.94 166 GLU A O 1
ATOM 1285 N N . ILE A 1 167 ? 35.611 -12.844 -42.114 1.00 90.31 167 ILE A N 1
ATOM 1286 C CA . ILE A 1 167 ? 36.426 -14.038 -42.366 1.00 90.31 167 ILE A CA 1
ATOM 1287 C C . ILE A 1 167 ? 37.871 -13.643 -42.659 1.00 90.31 167 ILE A C 1
ATOM 1289 O O . ILE A 1 167 ? 38.785 -14.111 -41.981 1.00 90.31 167 ILE A O 1
ATOM 1293 N N . VAL A 1 168 ? 38.074 -12.734 -43.619 1.00 89.50 168 VAL A N 1
ATOM 1294 C CA . VAL A 1 168 ? 39.413 -12.247 -43.971 1.00 89.50 168 VAL A CA 1
ATOM 1295 C C . VAL A 1 168 ? 40.095 -11.628 -42.754 1.00 89.50 168 VAL A C 1
ATOM 1297 O O . VAL A 1 168 ? 41.248 -11.946 -42.487 1.00 89.50 168 VAL A O 1
ATOM 1300 N N . ALA A 1 169 ? 39.396 -10.794 -41.978 1.00 86.19 169 ALA A N 1
ATOM 1301 C CA . ALA A 1 169 ? 39.957 -10.184 -40.774 1.00 86.19 169 ALA A CA 1
ATOM 1302 C C . ALA A 1 169 ? 40.368 -11.227 -39.715 1.00 86.19 169 ALA A C 1
ATOM 1304 O O . ALA A 1 169 ? 41.439 -11.098 -39.117 1.00 86.19 169 ALA A O 1
ATOM 1305 N N . LEU A 1 170 ? 39.554 -12.267 -39.509 1.00 86.44 170 LEU A N 1
ATOM 1306 C CA . LEU A 1 170 ? 39.823 -13.356 -38.564 1.00 86.44 170 LEU A CA 1
ATOM 1307 C C . LEU A 1 170 ? 41.046 -14.184 -38.966 1.00 86.44 170 LEU A C 1
ATOM 1309 O O . LEU A 1 170 ? 41.845 -14.536 -38.097 1.00 86.44 170 LEU A O 1
ATOM 1313 N N . SER A 1 171 ? 41.260 -14.420 -40.263 1.00 87.38 171 SER A N 1
ATOM 1314 C CA . SER A 1 171 ? 42.474 -15.082 -40.766 1.00 87.38 171 SER A CA 1
ATOM 1315 C C . SER A 1 171 ? 43.760 -14.327 -40.411 1.00 87.38 171 SER A C 1
ATOM 1317 O O . SER A 1 171 ? 44.824 -14.930 -40.308 1.00 87.38 171 SER A O 1
ATOM 1319 N N . GLY A 1 172 ? 43.669 -13.027 -40.107 1.00 86.50 172 GLY A N 1
ATOM 1320 C CA . GLY A 1 172 ? 44.779 -12.236 -39.571 1.00 86.50 172 GLY A CA 1
ATOM 1321 C C . GLY A 1 172 ? 45.338 -12.753 -38.238 1.00 86.50 172 GLY A C 1
ATOM 1322 O O . GLY A 1 172 ? 46.459 -12.394 -37.871 1.00 86.50 172 GLY A O 1
ATOM 1323 N N . ALA A 1 173 ? 44.616 -13.629 -37.530 1.00 86.38 173 ALA A N 1
ATOM 1324 C CA . ALA A 1 173 ? 45.127 -14.330 -36.353 1.00 86.38 173 ALA A CA 1
ATOM 1325 C C . ALA A 1 173 ? 46.378 -15.175 -36.657 1.00 86.38 173 ALA A C 1
ATOM 1327 O O . ALA A 1 173 ? 47.203 -15.345 -35.763 1.00 86.38 173 ALA A O 1
ATOM 1328 N N . HIS A 1 174 ? 46.584 -15.607 -37.909 1.00 90.56 174 HIS A N 1
ATOM 1329 C CA . HIS A 1 174 ? 47.818 -16.262 -38.365 1.00 90.56 174 HIS A CA 1
ATOM 1330 C C . HIS A 1 174 ? 49.052 -15.336 -38.343 1.00 90.56 174 HIS A C 1
ATOM 1332 O O . HIS A 1 174 ? 50.167 -15.770 -38.587 1.00 90.56 174 HIS A O 1
ATOM 1338 N N . SER A 1 175 ? 48.909 -14.067 -37.950 1.00 90.19 175 SER A N 1
ATOM 1339 C CA . SER A 1 175 ? 50.033 -13.227 -37.503 1.00 90.19 175 SER A CA 1
ATOM 1340 C C . SER A 1 175 ? 50.654 -13.707 -36.175 1.00 90.19 175 SER A C 1
ATOM 1342 O O . SER A 1 175 ? 51.711 -13.229 -35.765 1.00 90.19 175 SER A O 1
ATOM 1344 N N . LEU A 1 176 ? 49.998 -14.643 -35.481 1.00 91.75 176 LEU A N 1
ATOM 1345 C CA . LEU A 1 176 ? 50.429 -15.211 -34.211 1.00 91.75 176 LEU A CA 1
ATOM 1346 C C . LEU A 1 176 ? 50.624 -16.728 -34.324 1.00 91.75 176 LEU A C 1
ATOM 1348 O O . LEU A 1 176 ? 49.751 -17.452 -34.793 1.00 91.75 176 LEU A O 1
ATOM 1352 N N . GLY A 1 177 ? 51.734 -17.219 -33.785 1.00 92.19 177 GLY A N 1
ATOM 1353 C CA . GLY A 1 177 ? 52.052 -18.643 -33.704 1.00 92.19 177 GLY A CA 1
ATOM 1354 C C . GLY A 1 177 ? 52.667 -19.238 -34.971 1.00 92.19 177 GLY A C 1
ATOM 1355 O O . GLY A 1 177 ? 53.161 -18.541 -35.858 1.00 92.19 177 GLY A O 1
ATOM 1356 N N . ARG A 1 178 ? 52.681 -20.569 -35.003 1.00 93.06 178 ARG A N 1
ATOM 1357 C CA . ARG A 1 178 ? 53.254 -21.388 -36.072 1.00 93.06 178 ARG A CA 1
ATOM 1358 C C . ARG A 1 178 ? 52.511 -22.718 -36.188 1.00 93.06 178 ARG A C 1
ATOM 1360 O O . ARG A 1 178 ? 51.864 -23.152 -35.231 1.00 93.06 178 ARG A O 1
ATOM 1367 N N . CYS A 1 179 ? 52.643 -23.362 -37.337 1.00 92.69 179 CYS A N 1
ATOM 1368 C CA . CYS A 1 179 ? 52.219 -24.735 -37.549 1.00 92.69 179 CYS A CA 1
ATOM 1369 C C . CYS A 1 179 ? 53.283 -25.713 -37.055 1.00 92.69 179 CYS A C 1
ATOM 1371 O O . CYS A 1 179 ? 54.486 -25.465 -37.175 1.00 92.69 179 CYS A O 1
ATOM 1373 N N . HIS A 1 180 ? 52.806 -26.846 -36.549 1.00 92.25 180 HIS A N 1
ATOM 1374 C CA . HIS A 1 180 ? 53.641 -27.975 -36.168 1.00 92.25 180 HIS A CA 1
ATOM 1375 C C . HIS A 1 180 ? 53.105 -29.258 -36.795 1.00 92.25 180 HIS A C 1
ATOM 1377 O O . HIS A 1 180 ? 51.889 -29.525 -36.764 1.00 92.25 180 HIS A O 1
ATOM 1383 N N . THR A 1 181 ? 54.025 -30.053 -37.330 1.00 91.44 181 THR A N 1
ATOM 1384 C CA . THR A 1 181 ? 53.743 -31.245 -38.129 1.00 91.44 181 THR A CA 1
ATOM 1385 C C . THR A 1 181 ? 52.957 -32.283 -37.335 1.00 91.44 181 THR A C 1
ATOM 1387 O O . THR A 1 181 ? 52.004 -32.866 -37.848 1.00 91.44 181 THR A O 1
ATOM 1390 N N . GLU A 1 182 ? 53.277 -32.466 -36.056 1.00 88.81 182 GLU A N 1
ATOM 1391 C CA . GLU A 1 182 ? 52.610 -33.418 -35.165 1.00 88.81 182 GLU A CA 1
ATOM 1392 C C . GLU A 1 182 ? 51.181 -33.015 -34.773 1.00 88.81 182 GLU A C 1
ATOM 1394 O O . GLU A 1 182 ? 50.405 -33.869 -34.348 1.00 88.81 182 GLU A O 1
ATOM 1399 N N . ASN A 1 183 ? 50.824 -31.734 -34.918 1.00 90.31 183 ASN A N 1
ATOM 1400 C CA . ASN A 1 183 ? 49.502 -31.225 -34.549 1.00 9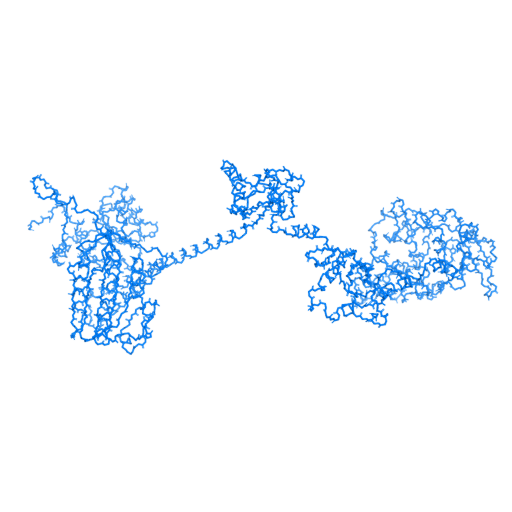0.31 183 ASN A CA 1
ATOM 1401 C C . ASN A 1 183 ? 48.563 -31.116 -35.753 1.00 90.31 183 ASN A C 1
ATOM 1403 O O . ASN A 1 183 ? 47.386 -31.441 -35.649 1.00 90.31 183 ASN A O 1
ATOM 1407 N N . SER A 1 184 ? 49.067 -30.624 -36.885 1.00 88.38 184 SER A N 1
ATOM 1408 C CA . SER A 1 184 ? 48.233 -30.262 -38.044 1.00 88.38 184 SER A CA 1
ATOM 1409 C C . SER A 1 184 ? 48.684 -30.895 -39.359 1.00 88.38 184 SER A C 1
ATOM 1411 O O . SER A 1 184 ? 47.995 -30.771 -40.364 1.00 88.38 184 SER A O 1
ATOM 1413 N N . GLY A 1 185 ? 49.851 -31.542 -39.376 1.00 90.88 185 GLY A N 1
ATOM 1414 C CA . GLY A 1 185 ? 50.535 -31.963 -40.596 1.00 90.88 185 GLY A CA 1
ATOM 1415 C C . GLY A 1 185 ? 51.323 -30.844 -41.286 1.00 90.88 185 GLY A C 1
ATOM 1416 O O . GLY A 1 185 ? 52.269 -31.155 -42.001 1.00 90.88 185 GLY A O 1
ATOM 1417 N N . PHE A 1 186 ? 50.986 -29.574 -41.059 1.00 93.88 186 PHE A N 1
ATOM 1418 C CA . PHE A 1 186 ? 51.688 -28.408 -41.607 1.00 93.88 186 PHE A CA 1
ATOM 1419 C C . PHE A 1 186 ? 52.872 -27.997 -40.729 1.00 93.88 186 PHE A C 1
ATOM 1421 O O . PHE A 1 186 ? 52.840 -28.215 -39.518 1.00 93.88 186 PHE A O 1
ATOM 1428 N N . GLU A 1 187 ? 53.873 -27.332 -41.308 1.00 93.75 187 GLU A N 1
ATOM 1429 C CA . GLU A 1 187 ? 55.083 -26.926 -40.585 1.00 93.75 187 GLU A CA 1
ATOM 1430 C C . GLU A 1 187 ? 55.515 -25.490 -40.892 1.00 93.75 187 GLU A C 1
ATOM 1432 O O . GLU A 1 187 ? 55.581 -25.073 -42.049 1.00 93.75 187 GLU A O 1
ATOM 1437 N N . GLY A 1 188 ? 55.893 -24.750 -39.847 1.00 92.44 188 GLY A N 1
ATOM 1438 C CA . GLY A 1 188 ? 56.595 -23.473 -39.972 1.00 92.44 188 GLY A CA 1
ATOM 1439 C C . GLY A 1 188 ? 55.789 -22.268 -39.494 1.00 92.44 188 GLY A C 1
ATOM 1440 O O . GLY A 1 188 ? 54.643 -22.381 -39.062 1.00 92.44 188 GLY A O 1
ATOM 1441 N N . LYS A 1 189 ? 56.413 -21.087 -39.534 1.00 93.12 189 LYS A N 1
ATOM 1442 C CA . LYS A 1 189 ? 55.789 -19.833 -39.093 1.00 93.12 189 LYS A CA 1
ATOM 1443 C C . LYS A 1 189 ? 55.103 -19.138 -40.268 1.00 93.12 189 LYS A C 1
ATOM 1445 O O . LYS A 1 189 ? 55.645 -19.105 -41.369 1.00 93.12 189 LYS A O 1
ATOM 1450 N N . TRP A 1 190 ? 53.974 -18.491 -40.009 1.00 93.56 190 TRP A N 1
ATOM 1451 C CA . TRP A 1 190 ? 53.348 -17.580 -40.974 1.00 93.56 190 TRP A CA 1
ATOM 1452 C C . TRP A 1 190 ? 54.093 -16.245 -41.106 1.00 93.56 190 TRP A C 1
ATOM 1454 O O . TRP A 1 190 ? 54.066 -15.611 -42.158 1.00 93.56 190 TRP A O 1
ATOM 1464 N N . VAL A 1 191 ? 54.742 -15.800 -40.024 1.00 92.19 191 VAL A N 1
ATOM 1465 C CA . VAL A 1 191 ? 55.470 -14.526 -39.934 1.00 92.19 191 VAL A CA 1
ATOM 1466 C C . VAL A 1 191 ? 56.754 -14.693 -39.116 1.00 92.19 191 VAL A C 1
ATOM 1468 O O . VAL A 1 191 ? 56.857 -15.599 -38.288 1.00 92.19 191 VAL A O 1
ATOM 1471 N N . ASN A 1 192 ? 57.722 -13.787 -39.276 1.00 89.25 192 ASN A N 1
ATOM 1472 C CA . ASN A 1 192 ? 59.011 -13.873 -38.570 1.00 89.25 192 ASN A CA 1
ATOM 1473 C C . ASN A 1 192 ? 58.901 -13.704 -37.050 1.00 89.25 192 ASN A C 1
ATOM 1475 O O . ASN A 1 192 ? 59.646 -14.331 -36.297 1.00 89.25 192 ASN A O 1
ATOM 1479 N N . ASN A 1 193 ? 57.972 -12.858 -36.586 1.00 89.62 193 ASN A N 1
ATOM 1480 C CA . ASN A 1 193 ? 57.736 -12.622 -35.162 1.00 89.62 193 ASN A CA 1
ATOM 1481 C C . ASN A 1 193 ? 56.328 -13.072 -34.731 1.00 89.62 193 ASN A C 1
ATOM 1483 O O . ASN A 1 193 ? 55.443 -12.234 -34.542 1.00 89.62 193 ASN A O 1
ATOM 1487 N N . PRO A 1 194 ? 56.122 -14.381 -34.518 1.00 90.56 194 PRO A N 1
ATOM 1488 C CA . PRO A 1 194 ? 54.807 -14.966 -34.251 1.00 90.56 194 PRO A CA 1
ATOM 1489 C C . PRO A 1 194 ? 54.266 -14.678 -32.839 1.00 90.56 194 PRO A C 1
ATOM 1491 O O . PRO A 1 194 ? 53.249 -15.237 -32.437 1.00 90.56 194 PRO A O 1
ATOM 1494 N N . THR A 1 195 ? 54.934 -13.832 -32.052 1.00 92.38 195 THR A N 1
ATOM 1495 C CA . THR A 1 195 ? 54.510 -13.457 -30.688 1.00 92.38 195 THR A CA 1
ATOM 1496 C C . THR A 1 195 ? 54.059 -12.003 -30.583 1.00 92.38 195 THR A C 1
ATOM 1498 O O . THR A 1 195 ? 53.764 -11.519 -29.490 1.00 92.38 195 THR A O 1
ATOM 1501 N N . ARG A 1 196 ? 53.998 -11.287 -31.712 1.00 89.94 196 ARG A N 1
ATOM 1502 C CA . ARG A 1 196 ? 53.578 -9.889 -31.761 1.00 89.94 196 ARG A CA 1
ATOM 1503 C C . ARG A 1 196 ? 52.450 -9.711 -32.761 1.00 89.94 196 ARG A C 1
ATOM 1505 O O . ARG A 1 196 ? 52.626 -9.939 -33.953 1.00 89.94 196 ARG A O 1
ATOM 1512 N N . PHE A 1 197 ? 51.320 -9.204 -32.284 1.00 86.38 197 PHE A N 1
ATOM 1513 C CA . PHE A 1 197 ? 50.188 -8.917 -33.152 1.00 86.38 197 PHE A CA 1
ATOM 1514 C C . PHE A 1 197 ? 50.545 -7.782 -34.120 1.00 86.38 197 PHE A C 1
ATOM 1516 O O . PHE A 1 197 ? 50.970 -6.697 -33.710 1.00 86.38 197 PHE A O 1
ATOM 1523 N N . SER A 1 198 ? 50.415 -8.037 -35.420 1.00 86.12 198 SER A N 1
ATOM 1524 C CA . SER A 1 198 ? 50.762 -7.077 -36.469 1.00 86.12 198 SER A CA 1
ATOM 1525 C C . SER A 1 198 ? 50.038 -7.384 -37.782 1.00 86.12 198 SER A C 1
ATOM 1527 O O . SER A 1 198 ? 49.494 -8.469 -37.962 1.00 86.12 198 SER A O 1
ATOM 1529 N N . ASN A 1 199 ? 50.102 -6.464 -38.746 1.00 84.50 199 ASN A N 1
ATOM 1530 C CA . ASN A 1 199 ? 49.603 -6.697 -40.108 1.00 84.50 199 ASN A CA 1
ATOM 1531 C C . ASN A 1 199 ? 50.620 -7.417 -41.016 1.00 84.50 199 ASN A C 1
ATOM 1533 O O . ASN A 1 199 ? 50.469 -7.396 -42.236 1.00 84.50 199 ASN A O 1
ATOM 1537 N N . GLN A 1 200 ? 51.683 -8.003 -40.452 1.00 87.19 200 GLN A N 1
ATOM 1538 C CA . GLN A 1 200 ? 52.748 -8.634 -41.232 1.00 87.19 200 GLN A CA 1
ATOM 1539 C C . GLN A 1 200 ? 52.232 -9.820 -42.060 1.00 87.19 200 GLN A C 1
ATOM 1541 O O . GLN A 1 200 ? 52.612 -9.928 -43.219 1.00 87.19 200 GLN A O 1
ATOM 1546 N N . TYR A 1 201 ? 51.306 -10.618 -41.516 1.00 90.56 201 TYR A N 1
ATOM 1547 C CA . TYR A 1 201 ? 50.673 -11.745 -42.214 1.00 90.56 201 TYR A CA 1
ATOM 1548 C C . TYR A 1 201 ? 50.084 -11.346 -43.578 1.00 90.56 201 TYR A C 1
ATOM 1550 O O . TYR A 1 201 ? 50.538 -11.844 -44.602 1.00 90.56 201 TYR A O 1
ATOM 1558 N N . PHE A 1 202 ? 49.156 -10.379 -43.628 1.00 89.06 202 PHE A N 1
ATOM 1559 C CA . PHE A 1 202 ? 48.556 -9.940 -44.899 1.00 89.06 202 PHE A CA 1
ATOM 1560 C C . PHE A 1 202 ? 49.575 -9.311 -45.848 1.00 89.06 202 PHE A C 1
ATOM 1562 O O . PHE A 1 202 ? 49.459 -9.433 -47.066 1.00 89.06 202 PHE A O 1
ATOM 1569 N N . ARG A 1 203 ? 50.580 -8.622 -45.294 1.00 87.69 203 ARG A N 1
ATOM 1570 C CA . ARG A 1 203 ? 51.636 -7.996 -46.090 1.00 87.69 203 ARG A CA 1
ATOM 1571 C C . ARG A 1 203 ? 52.439 -9.053 -46.841 1.00 87.69 203 ARG A C 1
ATOM 1573 O O . ARG A 1 203 ? 52.572 -8.928 -48.051 1.00 87.69 203 ARG A O 1
ATOM 1580 N N . LEU A 1 204 ? 52.896 -10.083 -46.129 1.00 88.25 204 LEU A N 1
ATOM 1581 C CA . LEU A 1 204 ? 53.655 -11.206 -46.680 1.00 88.25 204 LEU A CA 1
ATOM 1582 C C . LEU A 1 204 ? 52.804 -12.065 -47.615 1.00 88.25 204 LEU A C 1
ATOM 1584 O O . LEU A 1 204 ? 53.266 -12.472 -48.676 1.00 88.25 204 LEU A O 1
ATOM 1588 N N . LEU A 1 205 ? 51.534 -12.282 -47.267 1.00 89.62 205 LEU A N 1
ATOM 1589 C CA . LEU A 1 205 ? 50.590 -13.008 -48.112 1.00 89.62 205 LEU A CA 1
ATOM 1590 C C . LEU A 1 205 ? 50.472 -12.377 -49.515 1.00 89.62 205 LEU A C 1
ATOM 1592 O O . LEU A 1 205 ? 50.351 -13.103 -50.497 1.00 89.62 205 LEU A O 1
ATOM 1596 N N . LEU A 1 206 ? 50.562 -11.044 -49.618 1.00 87.81 206 LEU A N 1
ATOM 1597 C CA . LEU A 1 206 ? 50.498 -10.304 -50.885 1.00 87.81 206 LEU A CA 1
ATOM 1598 C C . LEU A 1 206 ? 51.857 -10.029 -51.546 1.00 87.81 206 LEU A C 1
ATOM 1600 O O . LEU A 1 206 ? 51.908 -9.897 -52.770 1.00 87.81 206 LEU A O 1
ATOM 1604 N N . SER A 1 207 ? 52.926 -9.837 -50.767 1.00 83.19 207 SER A N 1
ATOM 1605 C CA . SER A 1 207 ? 54.236 -9.426 -51.295 1.00 83.19 207 SER A CA 1
ATOM 1606 C C . SER A 1 207 ? 55.100 -10.594 -51.744 1.00 83.19 207 SER A C 1
ATOM 1608 O O . SER A 1 207 ? 55.891 -10.434 -52.676 1.00 83.19 207 SER A O 1
ATOM 1610 N N . GLU A 1 208 ? 54.958 -11.748 -51.093 1.00 85.56 208 GLU A N 1
ATOM 1611 C CA . GLU A 1 208 ? 55.830 -12.893 -51.312 1.00 85.56 208 GLU A CA 1
ATOM 1612 C C . GLU A 1 208 ? 55.377 -13.770 -52.476 1.00 85.56 208 GLU A C 1
ATOM 1614 O O . GLU A 1 208 ? 54.192 -13.898 -52.798 1.00 85.56 208 GLU A O 1
ATOM 1619 N N . LYS A 1 209 ? 56.351 -14.431 -53.107 1.00 87.50 209 LYS A N 1
ATOM 1620 C CA . LYS A 1 209 ? 56.082 -15.422 -54.146 1.00 87.50 209 LYS A CA 1
ATOM 1621 C C . LYS A 1 209 ? 56.023 -16.817 -53.532 1.00 87.50 209 LYS A C 1
ATOM 1623 O O . LYS A 1 209 ? 57.023 -17.524 -53.458 1.00 87.50 209 LYS A O 1
ATOM 1628 N N . TRP A 1 210 ? 54.818 -17.217 -53.162 1.00 93.25 210 TRP A N 1
ATOM 1629 C CA . TRP A 1 210 ? 54.530 -18.522 -52.579 1.00 93.25 210 TRP A CA 1
ATOM 1630 C C . TRP A 1 210 ? 54.725 -19.670 -53.576 1.00 93.25 210 TRP A C 1
ATOM 1632 O O . TRP A 1 210 ? 54.250 -19.620 -54.714 1.00 93.25 210 TRP A O 1
ATOM 1642 N N . THR A 1 211 ? 55.425 -20.717 -53.140 1.00 93.31 211 THR A N 1
ATOM 1643 C CA . THR A 1 211 ? 55.649 -21.946 -53.917 1.00 93.31 211 THR A CA 1
ATOM 1644 C C . THR A 1 211 ? 55.093 -23.150 -53.179 1.00 93.31 211 THR A C 1
ATOM 1646 O O . THR A 1 211 ? 55.231 -23.252 -51.965 1.00 93.31 211 THR A O 1
ATOM 1649 N N . GLU A 1 212 ? 54.440 -24.049 -53.907 1.00 94.25 212 GLU A N 1
ATOM 1650 C CA . GLU A 1 212 ? 53.866 -25.265 -53.338 1.00 94.25 212 GLU A CA 1
ATOM 1651 C C . GLU A 1 212 ? 54.975 -26.217 -52.859 1.00 94.25 212 GLU A C 1
ATOM 1653 O O . GLU A 1 212 ? 55.934 -26.492 -53.587 1.00 94.25 212 GLU A O 1
ATOM 1658 N N . LYS A 1 213 ? 54.842 -26.717 -51.630 1.00 92.50 213 LYS A N 1
ATOM 1659 C CA . LYS A 1 213 ? 55.786 -27.607 -50.952 1.00 92.50 213 LYS A CA 1
ATOM 1660 C C . LYS A 1 213 ? 55.011 -28.681 -50.194 1.00 92.50 213 LYS A C 1
ATOM 1662 O O . LYS A 1 213 ? 54.166 -28.375 -49.358 1.00 92.50 213 LYS A O 1
ATOM 1667 N N . THR A 1 214 ? 55.319 -29.948 -50.452 1.00 93.06 214 THR A N 1
ATOM 1668 C CA . THR A 1 214 ? 54.791 -31.069 -49.663 1.00 93.06 214 THR A CA 1
ATOM 1669 C C . THR A 1 214 ? 55.667 -31.286 -48.433 1.00 93.06 214 THR A C 1
ATOM 1671 O O . THR A 1 214 ? 56.884 -31.436 -48.571 1.00 93.06 214 THR A O 1
ATOM 1674 N N . VAL A 1 215 ? 55.062 -31.321 -47.245 1.00 90.62 215 VAL A N 1
ATOM 1675 C CA . VAL A 1 215 ? 55.756 -31.619 -45.982 1.00 90.62 215 VAL A CA 1
ATOM 1676 C C . VAL A 1 215 ? 56.123 -33.110 -45.959 1.00 90.62 215 VAL A C 1
ATOM 1678 O O . VAL A 1 215 ? 55.218 -33.946 -46.038 1.00 90.62 215 VAL A O 1
ATOM 1681 N N . PRO A 1 216 ? 57.416 -33.483 -45.889 1.00 85.25 216 PRO A N 1
ATOM 1682 C CA . PRO A 1 216 ? 57.851 -34.876 -46.033 1.00 85.25 216 PRO A CA 1
ATOM 1683 C C . PRO A 1 216 ? 57.249 -35.849 -45.011 1.00 85.25 216 PRO A C 1
ATOM 1685 O O . PRO A 1 216 ? 56.971 -37.000 -45.343 1.00 85.25 216 PRO A O 1
ATOM 1688 N N . GLU A 1 217 ? 57.055 -35.400 -43.775 1.00 85.75 217 GLU A N 1
ATOM 1689 C CA . GLU A 1 217 ? 56.630 -36.223 -42.642 1.00 85.75 217 GLU A CA 1
ATOM 1690 C C . GLU A 1 217 ? 55.129 -36.541 -42.662 1.00 85.75 217 GLU A C 1
ATOM 1692 O O . GLU A 1 217 ? 54.725 -37.639 -42.279 1.00 85.75 217 GLU A O 1
ATOM 1697 N N . SER A 1 218 ? 54.296 -35.592 -43.092 1.00 88.38 218 SER A N 1
ATOM 1698 C CA . SER A 1 218 ? 52.831 -35.706 -43.066 1.00 88.38 218 SER A CA 1
ATOM 1699 C C . SER A 1 218 ? 52.216 -35.946 -44.448 1.00 88.38 218 SER A C 1
ATOM 1701 O O . SER A 1 218 ? 51.092 -36.439 -44.545 1.00 88.38 218 SER A O 1
ATOM 1703 N N . GLY A 1 219 ? 52.933 -35.598 -45.520 1.00 89.00 219 GLY A N 1
ATOM 1704 C CA . GLY A 1 219 ? 52.451 -35.659 -46.898 1.00 89.00 219 GLY A CA 1
ATOM 1705 C C . GLY A 1 219 ? 51.462 -34.552 -47.278 1.00 89.00 219 GLY A C 1
ATOM 1706 O O . GLY A 1 219 ? 50.940 -34.590 -48.392 1.00 89.00 219 GLY A O 1
ATOM 1707 N N . VAL A 1 220 ? 51.189 -33.579 -46.397 1.00 91.31 220 VAL A N 1
ATOM 1708 C CA . VAL A 1 220 ? 50.289 -32.459 -46.718 1.00 91.31 220 VAL A CA 1
ATOM 1709 C C . VAL A 1 220 ? 50.992 -31.424 -47.590 1.00 91.31 220 VAL A C 1
ATOM 1711 O O . VAL A 1 220 ? 52.198 -31.195 -47.478 1.00 91.31 220 VAL A O 1
ATOM 1714 N N . THR A 1 221 ? 50.223 -30.780 -48.458 1.00 93.31 221 THR A N 1
ATOM 1715 C CA . THR A 1 221 ? 50.702 -29.686 -49.298 1.00 93.31 221 THR A CA 1
ATOM 1716 C C . THR A 1 221 ? 50.500 -28.352 -48.593 1.00 93.31 221 THR A C 1
ATOM 1718 O O . THR A 1 221 ? 49.378 -28.009 -48.228 1.00 93.31 221 THR A O 1
ATOM 1721 N N . GLN A 1 222 ? 51.569 -27.569 -48.486 1.00 94.94 222 GLN A N 1
ATOM 1722 C CA . GLN A 1 222 ? 51.547 -26.186 -48.024 1.00 94.94 222 GLN A CA 1
ATOM 1723 C C . GLN A 1 222 ? 52.251 -25.268 -49.022 1.00 94.94 222 GLN A C 1
ATOM 1725 O O . GLN A 1 222 ? 52.793 -25.722 -50.029 1.00 94.94 222 GLN A O 1
ATOM 1730 N N . PHE A 1 223 ? 52.274 -23.974 -48.736 1.00 95.50 223 PHE A N 1
ATOM 1731 C CA . PHE A 1 223 ? 53.029 -23.005 -49.516 1.00 95.50 223 PHE A CA 1
ATOM 1732 C C . PHE A 1 223 ? 54.190 -22.473 -48.690 1.00 95.50 223 PHE A C 1
ATOM 1734 O O . PHE A 1 223 ? 54.017 -22.191 -47.509 1.00 95.50 223 PHE A O 1
ATOM 1741 N N . SER A 1 224 ? 55.363 -22.324 -49.298 1.00 93.69 224 SER A N 1
ATOM 1742 C CA . SER A 1 224 ? 56.555 -21.771 -48.654 1.00 93.69 224 SER A CA 1
ATOM 1743 C C . SER A 1 224 ? 57.159 -20.629 -49.463 1.00 93.69 224 SER A C 1
ATOM 1745 O O . SER A 1 224 ? 57.151 -20.654 -50.701 1.00 93.69 224 SER A O 1
ATOM 1747 N N . SER A 1 225 ? 57.713 -19.654 -48.748 1.00 92.88 225 SER A N 1
ATOM 1748 C CA . SER A 1 225 ? 58.558 -18.584 -49.282 1.00 92.88 225 SER A CA 1
ATOM 1749 C C . SER A 1 225 ? 59.702 -18.331 -48.304 1.00 92.88 225 SER A C 1
ATOM 1751 O O . SER A 1 225 ? 59.510 -18.439 -47.096 1.00 92.88 225 SER A O 1
ATOM 1753 N N . VAL A 1 226 ? 60.888 -18.003 -48.810 1.00 88.69 226 VAL A N 1
ATOM 1754 C CA . VAL A 1 226 ? 62.005 -17.561 -47.967 1.00 88.69 226 VAL A CA 1
ATOM 1755 C C . VAL A 1 226 ? 61.954 -16.046 -47.911 1.00 88.69 226 VAL A C 1
ATOM 1757 O O . VAL A 1 226 ? 62.055 -15.396 -48.952 1.00 88.69 226 VAL A O 1
ATOM 1760 N N . ASP A 1 227 ? 61.783 -15.501 -46.710 1.00 81.00 227 ASP A N 1
ATOM 1761 C CA . ASP A 1 227 ? 61.771 -14.059 -46.503 1.00 81.00 227 ASP A CA 1
ATOM 1762 C C . ASP A 1 227 ? 63.164 -13.489 -46.851 1.00 81.00 227 ASP A C 1
ATOM 1764 O O . ASP A 1 227 ? 64.173 -13.925 -46.285 1.00 81.00 227 ASP A O 1
ATOM 1768 N N . PRO A 1 228 ? 63.255 -12.546 -47.806 1.00 75.12 228 PRO A N 1
ATOM 1769 C CA . PRO A 1 228 ? 64.536 -12.079 -48.331 1.00 75.12 228 PRO A CA 1
ATOM 1770 C C . PRO A 1 228 ? 65.337 -11.229 -47.336 1.00 75.12 228 PRO A C 1
ATOM 1772 O O . PRO A 1 228 ? 66.542 -11.067 -47.529 1.00 75.12 228 PRO A O 1
ATOM 1775 N N . ASP A 1 229 ? 64.697 -10.686 -46.296 1.00 77.44 229 ASP A N 1
ATOM 1776 C CA . ASP A 1 229 ? 65.340 -9.823 -45.301 1.00 77.44 229 ASP A CA 1
ATOM 1777 C C . ASP A 1 229 ? 65.894 -10.627 -44.115 1.00 77.44 229 ASP A C 1
ATOM 1779 O O . ASP A 1 229 ? 66.895 -10.245 -43.503 1.00 77.44 229 ASP A O 1
ATOM 1783 N N . THR A 1 230 ? 65.237 -11.733 -43.771 1.00 81.31 230 THR A N 1
ATOM 1784 C CA . THR A 1 230 ? 65.550 -12.547 -42.584 1.00 81.31 230 THR A CA 1
ATOM 1785 C C . THR A 1 230 ? 66.150 -13.913 -42.910 1.00 81.31 230 THR A C 1
ATOM 1787 O O . THR A 1 230 ? 66.651 -14.572 -42.001 1.00 81.31 230 THR A O 1
ATOM 1790 N N . GLU A 1 231 ? 66.103 -14.335 -44.179 1.00 83.75 231 GLU A N 1
ATOM 1791 C CA . GLU A 1 231 ? 66.469 -15.678 -44.661 1.00 83.75 231 GLU A CA 1
ATOM 1792 C C . GLU A 1 231 ? 65.690 -16.821 -43.975 1.00 83.75 231 GLU A C 1
ATOM 1794 O O . GLU A 1 231 ? 66.046 -17.994 -44.099 1.00 83.75 231 GLU A O 1
ATOM 1799 N N . GLU A 1 232 ? 64.609 -16.503 -43.256 1.00 86.25 232 GLU A N 1
ATOM 1800 C CA . GLU A 1 232 ? 63.737 -17.494 -42.633 1.00 86.25 232 GLU A CA 1
ATOM 1801 C C . GLU A 1 232 ? 62.729 -18.036 -43.656 1.00 86.25 232 GLU A C 1
ATOM 1803 O O . GLU A 1 232 ? 62.136 -17.289 -44.437 1.00 86.25 232 GLU A O 1
ATOM 1808 N N . GLU A 1 233 ? 62.496 -19.349 -43.633 1.00 91.12 233 GLU A N 1
ATOM 1809 C CA . GLU A 1 233 ? 61.411 -19.964 -44.398 1.00 91.12 233 GLU A CA 1
ATOM 1810 C C . GLU A 1 233 ? 60.075 -19.733 -43.678 1.00 91.12 233 GLU A C 1
ATOM 1812 O O . GLU A 1 233 ? 59.891 -20.121 -42.520 1.00 91.12 233 GLU A O 1
ATOM 1817 N N . LEU A 1 234 ? 59.143 -19.095 -44.380 1.00 94.44 234 LEU A N 1
ATOM 1818 C CA . LEU A 1 234 ? 57.774 -18.853 -43.949 1.00 94.44 234 LEU A CA 1
ATOM 1819 C C . LEU A 1 234 ? 56.814 -19.764 -44.707 1.00 94.44 234 LEU A C 1
ATOM 1821 O O . LEU A 1 234 ? 57.133 -20.275 -45.786 1.00 94.44 234 LEU A O 1
ATOM 1825 N N . MET A 1 235 ? 55.615 -19.935 -44.158 1.00 94.56 235 MET A N 1
ATOM 1826 C CA . MET A 1 235 ? 54.578 -20.777 -44.741 1.00 94.56 235 MET A CA 1
ATOM 1827 C C . MET A 1 235 ? 53.221 -20.085 -44.856 1.00 94.56 235 MET A C 1
ATOM 1829 O O . MET A 1 235 ? 52.906 -19.186 -44.080 1.00 94.56 235 MET A O 1
ATOM 1833 N N . MET A 1 236 ? 52.404 -20.564 -45.796 1.00 95.00 236 MET A N 1
ATOM 1834 C CA . MET A 1 236 ? 50.966 -20.294 -45.895 1.00 95.00 236 MET A CA 1
ATOM 1835 C C . MET A 1 236 ? 50.196 -21.601 -46.109 1.00 95.00 236 MET A C 1
ATOM 1837 O O . MET A 1 236 ? 50.664 -22.517 -46.795 1.00 95.00 236 MET A O 1
ATOM 1841 N N . LEU A 1 237 ? 49.018 -21.700 -45.499 1.00 94.88 237 LEU A N 1
ATOM 1842 C CA . LEU A 1 237 ? 48.100 -22.817 -45.699 1.00 94.88 237 LEU A CA 1
ATOM 1843 C C . LEU A 1 237 ? 47.385 -22.685 -47.053 1.00 94.88 237 LEU A C 1
ATOM 1845 O O . LEU A 1 237 ? 47.210 -21.569 -47.551 1.00 94.88 237 LEU A O 1
ATOM 1849 N N . PRO A 1 238 ? 46.874 -23.784 -47.630 1.00 94.06 238 PRO A N 1
ATOM 1850 C CA . PRO A 1 238 ? 45.926 -23.711 -48.743 1.00 94.06 238 PRO A CA 1
ATOM 1851 C C . PRO A 1 238 ? 44.746 -22.759 -48.479 1.00 94.06 238 PRO A C 1
ATOM 1853 O O . PRO A 1 238 ? 44.397 -21.963 -49.354 1.00 94.06 238 PRO A O 1
ATOM 1856 N N . THR A 1 239 ? 44.205 -22.747 -47.256 1.00 92.75 239 THR A N 1
ATOM 1857 C CA . THR A 1 239 ? 43.164 -21.787 -46.849 1.00 92.75 239 THR A CA 1
ATOM 1858 C C . THR A 1 239 ? 43.642 -20.334 -46.814 1.00 92.75 239 THR A C 1
ATOM 1860 O O . THR A 1 239 ? 42.857 -19.438 -47.106 1.00 92.75 239 THR A O 1
ATOM 1863 N N . ASP A 1 240 ? 44.912 -20.075 -46.484 1.00 93.94 240 ASP A N 1
ATOM 1864 C CA . ASP A 1 240 ? 45.477 -18.716 -46.510 1.00 93.94 240 ASP A CA 1
ATOM 1865 C C . ASP A 1 240 ? 45.588 -18.217 -47.955 1.00 93.94 240 ASP A C 1
ATOM 1867 O O . ASP A 1 240 ? 45.183 -17.099 -48.278 1.00 93.94 240 ASP A O 1
ATOM 1871 N N . MET A 1 241 ? 46.064 -19.083 -48.858 1.00 93.69 241 MET A N 1
ATOM 1872 C CA . MET A 1 241 ? 46.152 -18.766 -50.284 1.00 93.69 241 MET A CA 1
ATOM 1873 C C . MET A 1 241 ? 44.774 -18.496 -50.890 1.00 93.69 241 MET A C 1
ATOM 1875 O O . MET A 1 241 ? 44.644 -17.582 -51.713 1.00 93.69 241 MET A O 1
ATOM 1879 N N . ALA A 1 242 ? 43.739 -19.206 -50.427 1.00 93.00 242 ALA A N 1
ATOM 1880 C CA . ALA A 1 242 ? 42.359 -18.998 -50.855 1.00 93.00 242 ALA A CA 1
ATOM 1881 C C . ALA A 1 242 ? 41.895 -17.538 -50.693 1.00 93.00 242 ALA A C 1
ATOM 1883 O O . ALA A 1 242 ? 41.142 -17.050 -51.536 1.00 93.00 242 ALA A O 1
ATOM 1884 N N . LEU A 1 243 ? 42.395 -16.817 -49.680 1.00 91.19 243 LEU A N 1
ATOM 1885 C CA . LEU A 1 243 ? 42.050 -15.411 -49.435 1.00 91.19 243 LEU A CA 1
ATOM 1886 C C . LEU A 1 243 ? 42.535 -14.468 -50.545 1.00 91.19 243 LEU A C 1
ATOM 1888 O O . LEU A 1 243 ? 41.967 -13.398 -50.735 1.00 91.19 243 LEU A O 1
ATOM 1892 N N . THR A 1 244 ? 43.584 -14.848 -51.277 1.00 89.81 244 THR A N 1
ATOM 1893 C CA . THR A 1 244 ? 44.129 -14.053 -52.394 1.00 89.81 244 THR A CA 1
ATOM 1894 C C . THR A 1 244 ? 43.639 -14.523 -53.755 1.00 89.81 244 THR A C 1
ATOM 1896 O O . THR A 1 244 ? 43.573 -13.731 -54.694 1.00 89.81 244 THR A O 1
ATOM 1899 N N . THR A 1 245 ? 43.293 -15.804 -53.882 1.00 89.19 245 THR A N 1
ATOM 1900 C CA . THR A 1 245 ? 42.820 -16.375 -55.147 1.00 89.19 245 THR A CA 1
ATOM 1901 C C . THR A 1 245 ? 41.317 -16.200 -55.355 1.00 89.19 245 THR A C 1
ATOM 1903 O O . THR A 1 245 ? 40.870 -16.158 -56.500 1.00 89.19 245 THR A O 1
ATOM 1906 N N . ASP A 1 246 ? 40.532 -16.106 -54.277 1.00 93.44 246 ASP A N 1
ATOM 1907 C CA . ASP A 1 246 ? 39.094 -15.850 -54.357 1.00 93.44 246 ASP A CA 1
ATOM 1908 C C . ASP A 1 246 ? 38.808 -14.359 -54.644 1.00 93.44 246 ASP A C 1
ATOM 1910 O O . ASP A 1 246 ? 39.333 -13.491 -53.938 1.00 93.44 246 ASP A O 1
ATOM 1914 N N . PRO A 1 247 ? 37.971 -14.027 -55.648 1.00 89.31 247 PRO A N 1
ATOM 1915 C CA . PRO A 1 247 ? 37.733 -12.640 -56.045 1.00 89.31 247 PRO A CA 1
ATOM 1916 C C . PRO A 1 247 ? 37.108 -11.741 -54.973 1.00 89.31 247 PRO A C 1
ATOM 1918 O O . PRO A 1 247 ? 37.336 -10.533 -55.018 1.00 89.31 247 PRO A O 1
ATOM 1921 N N . GLU A 1 248 ? 36.307 -12.277 -54.049 1.00 90.62 248 GLU A N 1
ATOM 1922 C CA . GLU A 1 248 ? 35.661 -11.477 -53.001 1.00 90.62 248 GLU A CA 1
ATOM 1923 C C . GLU A 1 248 ? 36.580 -11.318 -51.791 1.00 90.62 248 GLU A C 1
ATOM 1925 O O . GLU A 1 248 ? 36.799 -10.190 -51.344 1.00 90.62 248 GLU A O 1
ATOM 1930 N N . PHE A 1 249 ? 37.207 -12.401 -51.317 1.00 91.44 249 PHE A N 1
ATOM 1931 C CA . PHE A 1 249 ? 38.183 -12.300 -50.226 1.00 91.44 249 PHE A CA 1
ATOM 1932 C C . PHE A 1 249 ? 39.361 -11.401 -50.601 1.00 91.44 249 PHE A C 1
ATOM 1934 O O . PHE A 1 249 ? 39.762 -10.539 -49.811 1.00 91.44 249 PHE A O 1
ATOM 1941 N N . SER A 1 250 ? 39.853 -11.513 -51.837 1.00 89.19 250 SER A N 1
ATOM 1942 C CA . SER A 1 250 ? 41.011 -10.751 -52.297 1.00 89.19 250 SER A CA 1
ATOM 1943 C C . SER A 1 250 ? 40.785 -9.239 -52.253 1.00 89.19 250 SER A C 1
ATOM 1945 O O . SER A 1 250 ? 41.756 -8.496 -52.099 1.00 89.19 250 SER A O 1
ATOM 1947 N N . LYS A 1 251 ? 39.538 -8.755 -52.360 1.00 88.38 251 LYS A N 1
ATOM 1948 C CA . LYS A 1 251 ? 39.233 -7.320 -52.214 1.00 88.38 251 LYS A CA 1
ATOM 1949 C C . LYS A 1 251 ? 39.620 -6.829 -50.827 1.00 88.38 251 LYS A C 1
ATOM 1951 O O . LYS A 1 251 ? 40.275 -5.800 -50.704 1.00 88.38 251 LYS A O 1
ATOM 1956 N N . TYR A 1 252 ? 39.246 -7.585 -49.799 1.00 86.31 252 TYR A N 1
ATOM 1957 C CA . TYR A 1 252 ? 39.490 -7.223 -48.408 1.00 86.31 252 TYR A CA 1
ATOM 1958 C C . TYR A 1 252 ? 40.946 -7.453 -47.997 1.00 86.31 252 TYR A C 1
ATOM 1960 O O . TYR A 1 252 ? 41.485 -6.654 -47.236 1.00 86.31 252 TYR A O 1
ATOM 1968 N N . VAL A 1 253 ? 41.614 -8.476 -48.544 1.00 85.31 253 VAL A N 1
ATOM 1969 C CA . VAL A 1 253 ? 43.050 -8.713 -48.294 1.00 85.31 253 VAL A CA 1
ATOM 1970 C C . VAL A 1 253 ? 43.911 -7.578 -48.857 1.00 85.31 253 VAL A C 1
ATOM 1972 O O . VAL A 1 253 ? 44.868 -7.151 -48.216 1.00 85.31 253 VAL A O 1
ATOM 1975 N N . GLN A 1 254 ? 43.573 -7.063 -50.045 1.00 81.56 254 GLN A N 1
ATOM 1976 C CA . GLN A 1 254 ? 44.336 -6.006 -50.725 1.00 81.56 254 GLN A CA 1
ATOM 1977 C C . GLN A 1 254 ? 44.099 -4.596 -50.159 1.00 81.56 254 GLN A C 1
ATOM 1979 O O . GLN A 1 254 ? 44.857 -3.670 -50.467 1.00 81.56 254 GLN A O 1
ATOM 1984 N N . MET A 1 255 ? 43.078 -4.404 -49.323 1.00 73.62 255 MET A N 1
ATOM 1985 C CA . MET A 1 255 ? 42.827 -3.122 -48.667 1.00 73.62 255 MET A CA 1
ATOM 1986 C C . MET A 1 255 ? 43.912 -2.834 -47.621 1.00 73.62 255 MET A C 1
ATOM 1988 O O . MET A 1 255 ? 44.137 -3.604 -46.689 1.00 73.62 255 MET A O 1
ATOM 1992 N N . ARG A 1 256 ? 44.595 -1.684 -47.731 1.00 59.09 256 ARG A N 1
ATOM 1993 C CA . ARG A 1 256 ? 45.570 -1.267 -46.707 1.00 59.09 256 ARG A CA 1
ATOM 1994 C C . ARG A 1 256 ? 44.854 -1.016 -45.376 1.00 59.09 256 ARG A C 1
ATOM 1996 O O . ARG A 1 256 ? 43.760 -0.467 -45.405 1.00 59.09 256 ARG A O 1
ATOM 2003 N N . PRO A 1 257 ? 45.484 -1.243 -44.207 1.00 50.03 257 PRO A N 1
ATOM 2004 C CA . PRO A 1 257 ? 44.849 -1.005 -42.904 1.00 50.03 257 PRO A CA 1
ATOM 2005 C C . PRO A 1 257 ? 44.299 0.417 -42.745 1.00 50.03 257 PRO A C 1
ATOM 2007 O O . PRO A 1 257 ? 43.280 0.620 -42.104 1.00 50.03 257 PRO A O 1
ATOM 2010 N N . MET A 1 258 ? 44.958 1.402 -43.366 1.00 41.88 258 MET A N 1
ATOM 2011 C CA . MET A 1 258 ? 44.546 2.806 -43.358 1.00 41.88 258 MET A CA 1
ATOM 2012 C C . MET A 1 258 ? 43.454 3.130 -44.383 1.00 41.88 258 MET A C 1
ATOM 2014 O O . MET A 1 258 ? 42.747 4.102 -44.181 1.00 41.88 258 MET A O 1
ATOM 2018 N N . ASP A 1 259 ? 43.314 2.336 -45.448 1.00 47.03 259 ASP A N 1
ATOM 2019 C CA . ASP A 1 259 ? 42.233 2.437 -46.436 1.00 47.03 259 ASP A CA 1
ATOM 2020 C C . ASP A 1 259 ? 41.000 1.636 -45.966 1.00 47.03 259 ASP A C 1
ATOM 2022 O O . ASP A 1 259 ? 39.883 2.067 -46.197 1.00 47.03 259 ASP A O 1
ATOM 2026 N N . LEU A 1 260 ? 41.191 0.567 -45.181 1.00 46.41 260 LEU A N 1
ATOM 2027 C CA . LEU A 1 260 ? 40.149 -0.142 -44.432 1.00 46.41 260 LEU A CA 1
ATOM 2028 C C . LEU A 1 260 ? 39.640 0.717 -43.261 1.00 46.41 260 LEU A C 1
ATOM 2030 O O . LEU A 1 260 ? 38.436 0.845 -43.081 1.00 46.41 260 LEU A O 1
ATOM 2034 N N . ALA A 1 261 ? 40.545 1.368 -42.512 1.00 38.66 261 ALA A N 1
ATOM 2035 C CA . ALA A 1 261 ? 40.204 2.356 -41.484 1.00 38.66 261 ALA A CA 1
ATOM 2036 C C . ALA A 1 261 ? 39.609 3.642 -42.084 1.00 38.66 261 ALA A C 1
ATOM 2038 O O . ALA A 1 261 ? 38.718 4.224 -41.484 1.00 38.66 261 ALA A O 1
ATOM 2039 N N . LYS A 1 262 ? 40.039 4.068 -43.284 1.00 38.38 262 LYS A N 1
ATOM 2040 C CA . LYS A 1 262 ? 39.418 5.182 -44.016 1.00 38.38 262 LYS A CA 1
ATOM 2041 C C . LYS A 1 262 ? 38.118 4.805 -44.706 1.00 38.38 262 LYS A C 1
ATOM 2043 O O . LYS A 1 262 ? 37.299 5.683 -44.817 1.00 38.38 262 LYS A O 1
ATOM 2048 N N . GLU A 1 263 ? 37.848 3.584 -45.149 1.00 44.09 263 GLU A N 1
ATOM 2049 C CA . GLU A 1 263 ? 36.471 3.211 -45.529 1.00 44.09 263 GLU A CA 1
ATOM 2050 C C . GLU A 1 263 ? 35.578 3.048 -44.291 1.00 44.09 263 GLU A C 1
ATOM 2052 O O . GLU A 1 263 ? 34.373 3.270 -44.373 1.00 44.09 263 GLU A O 1
ATOM 2057 N N . LEU A 1 264 ? 36.174 2.753 -43.129 1.00 43.53 264 LEU A N 1
ATOM 2058 C CA . LEU A 1 264 ? 35.527 2.869 -41.820 1.00 43.53 264 LEU A CA 1
ATOM 2059 C C . LEU A 1 264 ? 35.269 4.340 -41.401 1.00 43.53 264 LEU A C 1
ATOM 2061 O O . LEU A 1 264 ? 34.242 4.582 -40.778 1.00 43.53 264 LEU A O 1
ATOM 2065 N N . ASP A 1 265 ? 36.124 5.307 -41.784 1.00 41.97 265 ASP A N 1
ATOM 2066 C CA . ASP A 1 265 ? 36.041 6.738 -41.386 1.00 41.97 265 ASP A CA 1
ATOM 2067 C C . ASP A 1 265 ? 35.613 7.731 -42.503 1.00 41.97 265 ASP A C 1
ATOM 2069 O O . ASP A 1 265 ? 35.362 8.904 -42.236 1.00 41.97 265 ASP A O 1
ATOM 2073 N N . ALA A 1 266 ? 35.540 7.333 -43.775 1.00 42.72 266 ALA A N 1
ATOM 2074 C CA . ALA A 1 266 ? 35.345 8.241 -44.924 1.00 42.72 266 ALA A CA 1
ATOM 2075 C C . ALA A 1 266 ? 33.987 8.092 -45.620 1.00 42.72 266 ALA A C 1
ATOM 2077 O O . ALA A 1 266 ? 33.802 8.584 -46.733 1.00 42.72 266 ALA A O 1
ATOM 2078 N N . ALA A 1 267 ? 33.006 7.514 -44.935 1.00 51.94 267 ALA A N 1
ATOM 2079 C CA . ALA A 1 267 ? 31.597 7.803 -45.210 1.00 51.94 267 ALA A CA 1
ATOM 2080 C C . ALA A 1 267 ? 30.856 8.371 -43.988 1.00 51.94 267 ALA A C 1
ATOM 2082 O O . ALA A 1 267 ? 29.675 8.702 -44.079 1.00 51.94 267 ALA A O 1
ATOM 2083 N N . VAL A 1 268 ? 31.533 8.497 -42.845 1.00 47.53 268 VAL A N 1
ATOM 2084 C CA . VAL A 1 268 ? 30.928 8.776 -41.544 1.00 47.53 268 VAL A CA 1
ATOM 2085 C C . VAL A 1 268 ? 32.015 9.491 -40.723 1.00 47.53 268 VAL A C 1
ATOM 2087 O O . VAL A 1 268 ? 33.012 8.842 -40.432 1.00 47.53 268 VAL A O 1
ATOM 2090 N N . PRO A 1 269 ? 31.905 10.803 -40.389 1.00 47.72 269 PRO A N 1
ATOM 2091 C CA . PRO A 1 269 ? 32.775 11.435 -39.389 1.00 47.72 269 PRO A CA 1
ATOM 2092 C C . PRO A 1 269 ? 32.991 10.504 -38.185 1.00 47.72 269 PRO A C 1
ATOM 2094 O O . PRO A 1 269 ? 32.095 9.714 -37.888 1.00 47.72 269 PRO A O 1
ATOM 2097 N N . THR A 1 270 ? 34.125 10.570 -37.469 1.00 56.56 270 THR A N 1
ATOM 2098 C CA . THR A 1 270 ? 34.274 9.722 -36.267 1.00 56.56 270 THR A CA 1
ATOM 2099 C C . THR A 1 270 ? 33.037 9.918 -35.383 1.00 56.56 270 THR A C 1
ATOM 2101 O O . THR A 1 270 ? 32.504 11.027 -35.339 1.00 56.56 270 THR A O 1
ATOM 2104 N N . MET A 1 271 ? 32.534 8.891 -34.686 1.00 54.03 271 MET A N 1
ATOM 2105 C CA . MET A 1 271 ? 31.329 9.054 -33.843 1.00 54.03 271 MET A CA 1
ATOM 2106 C C . MET A 1 271 ? 31.456 10.279 -32.904 1.00 54.03 271 MET A C 1
ATOM 2108 O O . MET A 1 271 ? 30.483 10.978 -32.627 1.00 54.03 271 MET A O 1
ATOM 2112 N N . ASN A 1 272 ? 32.691 10.592 -32.486 1.00 58.62 272 ASN A N 1
ATOM 2113 C CA . ASN A 1 272 ? 33.047 11.790 -31.728 1.00 58.62 272 ASN A CA 1
ATOM 2114 C C . ASN A 1 272 ? 32.926 13.107 -32.518 1.00 58.62 272 ASN A C 1
ATOM 2116 O O . ASN A 1 272 ? 32.448 14.090 -31.956 1.00 58.62 272 ASN A O 1
ATOM 2120 N N . ASP A 1 273 ? 33.348 13.148 -33.782 1.00 63.47 273 ASP A N 1
ATOM 2121 C CA . ASP A 1 273 ? 33.226 14.325 -34.650 1.00 63.47 273 ASP A CA 1
ATOM 2122 C C . ASP A 1 273 ? 31.788 14.514 -35.156 1.00 63.47 273 ASP A C 1
ATOM 2124 O O . ASP A 1 273 ? 31.318 15.644 -35.259 1.00 63.47 273 ASP A O 1
ATOM 2128 N N . MET A 1 274 ? 31.042 13.430 -35.405 1.00 67.62 274 MET A N 1
ATOM 2129 C CA . MET A 1 274 ? 29.628 13.491 -35.800 1.00 67.62 274 MET A CA 1
ATOM 2130 C C . MET A 1 274 ? 28.798 14.269 -34.795 1.00 67.62 274 MET A C 1
ATOM 2132 O O . MET A 1 274 ? 28.083 15.191 -35.178 1.00 67.62 274 MET A O 1
ATOM 2136 N N . LEU A 1 275 ? 28.929 13.914 -33.513 1.00 72.12 275 LEU A N 1
ATOM 2137 C CA . LEU A 1 275 ? 28.220 14.556 -32.409 1.00 72.12 275 LEU A CA 1
ATOM 2138 C C . LEU A 1 275 ? 28.517 16.057 -32.337 1.00 72.12 275 LEU A C 1
ATOM 2140 O O . LEU A 1 275 ? 27.617 16.852 -32.067 1.00 72.12 275 LEU A O 1
ATOM 2144 N N . ASP A 1 276 ? 29.758 16.456 -32.614 1.00 80.44 276 ASP A N 1
ATOM 2145 C CA . ASP A 1 276 ? 30.176 17.855 -32.599 1.00 80.44 276 ASP A CA 1
ATOM 2146 C C . ASP A 1 276 ? 29.544 18.670 -33.746 1.00 80.44 276 ASP A C 1
ATOM 2148 O O . ASP A 1 276 ? 29.319 19.867 -33.560 1.00 80.44 276 ASP A O 1
ATOM 2152 N N . PHE A 1 277 ? 29.215 18.046 -34.885 1.00 81.19 277 PHE A N 1
ATOM 2153 C CA . PHE A 1 277 ? 28.595 18.689 -36.056 1.00 81.19 277 PHE A CA 1
ATOM 2154 C C . PHE A 1 277 ? 27.094 18.404 -36.221 1.00 81.19 277 PHE A C 1
ATOM 2156 O O . PHE A 1 277 ? 26.507 18.843 -37.212 1.00 81.19 277 PHE A O 1
ATOM 2163 N N . LEU A 1 278 ? 26.453 17.700 -35.278 1.00 81.50 278 LEU A N 1
ATOM 2164 C CA . LEU A 1 278 ? 25.017 17.436 -35.363 1.00 81.50 278 LEU A CA 1
ATOM 2165 C C . LEU A 1 278 ? 24.225 18.756 -35.456 1.00 81.50 278 LEU A C 1
ATOM 2167 O O . LEU A 1 278 ? 24.427 19.648 -34.623 1.00 81.50 278 LEU A O 1
ATOM 2171 N N . PRO A 1 279 ? 23.304 18.881 -36.435 1.00 80.94 279 PRO A N 1
ATOM 2172 C CA . PRO A 1 279 ? 22.385 20.016 -36.503 1.00 80.94 279 PRO A CA 1
ATOM 2173 C C . PRO A 1 279 ? 21.304 19.926 -35.418 1.00 80.94 279 PRO A C 1
ATOM 2175 O O . PRO A 1 279 ? 20.681 20.928 -35.082 1.00 80.94 279 PRO A O 1
ATOM 2178 N N . ILE A 1 280 ? 21.093 18.731 -34.861 1.00 85.56 280 ILE A N 1
ATOM 2179 C CA . ILE A 1 280 ? 20.207 18.498 -33.725 1.00 85.56 280 ILE A CA 1
ATOM 2180 C C . ILE A 1 280 ? 20.929 18.973 -32.458 1.00 85.56 280 ILE A C 1
ATOM 2182 O O . ILE A 1 280 ? 22.061 18.546 -32.214 1.00 85.56 280 ILE A O 1
ATOM 2186 N N . PRO A 1 281 ? 20.311 19.841 -31.642 1.00 93.56 281 PRO A N 1
ATOM 2187 C CA . PRO A 1 281 ? 20.875 20.242 -30.364 1.00 93.56 281 PRO A CA 1
ATOM 2188 C C . PRO A 1 281 ? 21.092 19.053 -29.413 1.00 93.56 281 PRO A C 1
ATOM 2190 O O . PRO A 1 281 ? 20.151 18.538 -28.830 1.00 93.56 281 PRO A O 1
ATOM 2193 N N . THR A 1 282 ? 22.341 18.636 -29.214 1.00 93.94 282 THR A N 1
ATOM 2194 C CA . THR A 1 282 ? 22.711 17.459 -28.401 1.00 93.94 282 THR A CA 1
ATOM 2195 C C . THR A 1 282 ? 23.809 17.755 -27.373 1.00 93.94 282 THR A C 1
ATOM 2197 O O . THR A 1 282 ? 24.772 18.476 -27.673 1.00 93.94 282 THR A O 1
ATOM 2200 N N . LEU A 1 283 ? 23.690 17.157 -26.178 1.00 94.88 283 LEU A N 1
ATOM 2201 C CA . LEU A 1 283 ? 24.711 17.082 -25.122 1.00 94.88 283 LEU A CA 1
ATOM 2202 C C . LEU A 1 283 ? 25.118 15.630 -24.837 1.00 94.88 283 LEU A C 1
ATOM 2204 O O . LEU A 1 283 ? 24.271 14.739 -24.809 1.00 94.88 283 LEU A O 1
ATOM 2208 N N . VAL A 1 284 ? 26.398 15.421 -24.521 1.00 93.81 284 VAL A N 1
ATOM 2209 C CA . VAL A 1 284 ? 26.901 14.171 -23.924 1.00 93.81 284 VAL A CA 1
ATOM 2210 C C . VAL A 1 284 ? 27.374 14.466 -22.511 1.00 93.81 284 VAL A C 1
ATOM 2212 O O . VAL A 1 284 ? 28.203 15.357 -22.307 1.00 93.81 284 VAL A O 1
ATOM 2215 N N . VAL A 1 285 ? 26.858 13.720 -21.541 1.00 94.88 285 VAL A N 1
ATOM 2216 C CA . VAL A 1 285 ? 27.034 13.977 -20.110 1.00 94.88 285 VAL A CA 1
ATOM 2217 C C . VAL A 1 285 ? 27.571 12.722 -19.420 1.00 94.88 285 VAL A C 1
ATOM 2219 O O . VAL A 1 285 ? 27.112 11.620 -19.701 1.00 94.88 285 VAL A O 1
ATOM 2222 N N . SER A 1 286 ? 28.547 12.858 -18.524 1.00 92.62 286 SER A N 1
ATOM 2223 C CA . SER A 1 286 ? 29.078 11.727 -17.753 1.00 92.62 286 SER A CA 1
ATOM 2224 C C . SER A 1 286 ? 28.055 11.165 -16.759 1.00 92.62 286 SER A C 1
ATOM 2226 O O . SER A 1 286 ? 27.100 11.856 -16.395 1.00 92.62 286 SER A O 1
ATOM 2228 N N . PRO A 1 287 ? 28.317 9.971 -16.196 1.00 90.62 287 PRO A N 1
ATOM 2229 C CA . PRO A 1 287 ? 27.578 9.449 -15.044 1.00 90.62 287 PRO A CA 1
ATOM 2230 C C . PRO A 1 287 ? 27.612 10.379 -13.822 1.00 90.62 287 PRO A C 1
ATOM 2232 O O . PRO A 1 287 ? 26.720 10.354 -12.985 1.00 90.62 287 PRO A O 1
ATOM 2235 N N . SER A 1 288 ? 28.634 11.235 -13.729 1.00 88.12 288 SER A N 1
ATOM 2236 C CA . SER A 1 288 ? 28.774 12.280 -12.708 1.00 88.12 288 SER A CA 1
ATOM 2237 C C . SER A 1 288 ? 28.137 13.621 -13.101 1.00 88.12 288 SER A C 1
ATOM 2239 O O . SER A 1 288 ? 28.486 14.651 -12.528 1.00 88.12 288 SER A O 1
ATOM 2241 N N . TYR A 1 289 ? 27.240 13.616 -14.090 1.00 91.06 289 TYR A N 1
ATOM 2242 C CA . TYR A 1 289 ? 26.520 14.778 -14.613 1.00 91.06 289 TYR A CA 1
ATOM 2243 C C . TYR A 1 289 ? 27.398 15.895 -15.194 1.00 91.06 289 TYR A C 1
ATOM 2245 O O . TYR A 1 289 ? 26.922 17.009 -15.391 1.00 91.06 289 TYR A O 1
ATOM 2253 N N . ARG A 1 290 ? 28.663 15.634 -15.539 1.00 92.94 290 ARG A N 1
ATOM 2254 C CA . ARG A 1 290 ? 29.512 16.623 -16.221 1.00 92.94 290 ARG A CA 1
ATOM 2255 C C . ARG A 1 290 ? 29.291 16.590 -17.721 1.00 92.94 290 ARG A C 1
ATOM 2257 O O . ARG A 1 290 ? 29.364 15.535 -18.342 1.00 92.94 290 ARG A O 1
ATOM 2264 N N . ILE A 1 291 ? 29.084 17.754 -18.323 1.00 93.81 291 ILE A N 1
ATOM 2265 C CA . ILE A 1 291 ? 28.951 17.890 -19.772 1.00 93.81 291 ILE A CA 1
ATOM 2266 C C . ILE A 1 291 ? 30.316 17.623 -20.410 1.00 93.81 291 ILE A C 1
ATOM 2268 O O . ILE A 1 291 ? 31.250 18.407 -20.252 1.00 93.81 291 ILE A O 1
ATOM 2272 N N . HIS A 1 292 ? 30.441 16.527 -21.148 1.00 90.75 292 HIS A N 1
ATOM 2273 C CA . HIS A 1 292 ? 31.651 16.191 -21.893 1.00 90.75 292 HIS A CA 1
ATOM 2274 C C . HIS A 1 292 ? 31.662 16.805 -23.289 1.00 90.75 292 HIS A C 1
ATOM 2276 O O . HIS A 1 292 ? 32.725 17.204 -23.763 1.00 90.75 292 HIS A O 1
ATOM 2282 N N . ARG A 1 293 ? 30.502 16.885 -23.954 1.00 90.94 293 ARG A N 1
ATOM 2283 C CA . ARG A 1 293 ? 30.391 17.420 -25.320 1.00 90.94 293 ARG A CA 1
ATOM 2284 C C . ARG A 1 293 ? 29.085 18.173 -25.543 1.00 90.94 293 ARG A C 1
ATOM 2286 O O . ARG A 1 293 ? 28.075 17.882 -24.905 1.00 90.94 293 ARG A O 1
ATOM 2293 N N . ALA A 1 294 ? 29.132 19.112 -26.486 1.00 91.81 294 ALA A N 1
ATOM 2294 C CA . ALA A 1 294 ? 28.001 19.890 -26.972 1.00 91.81 294 ALA A CA 1
ATOM 2295 C C . ALA A 1 294 ? 28.107 20.062 -28.497 1.00 91.81 294 ALA A C 1
ATOM 2297 O O . ALA A 1 294 ? 29.122 20.560 -29.001 1.00 91.81 294 ALA A O 1
ATOM 2298 N N . SER A 1 295 ? 27.058 19.648 -29.206 1.00 93.62 295 SER A N 1
ATOM 2299 C CA . SER A 1 295 ? 26.934 19.766 -30.669 1.00 93.62 295 SER A CA 1
ATOM 2300 C C . SER A 1 295 ? 26.910 21.221 -31.154 1.00 93.62 295 SER A C 1
ATOM 2302 O O . SER A 1 295 ? 26.504 22.126 -30.420 1.00 93.62 295 SER A O 1
ATOM 2304 N N . ALA A 1 296 ? 27.300 21.455 -32.409 1.00 87.81 296 ALA A N 1
ATOM 2305 C CA . ALA A 1 296 ? 27.203 22.762 -33.058 1.00 87.81 296 ALA A CA 1
ATOM 2306 C C . ALA A 1 296 ? 25.758 23.287 -33.094 1.00 87.81 296 ALA A C 1
ATOM 2308 O O . ALA A 1 296 ? 25.543 24.454 -32.762 1.00 87.81 296 ALA A O 1
ATOM 2309 N N . GLY A 1 297 ? 24.777 22.420 -33.388 1.00 89.19 297 GLY A N 1
ATOM 2310 C CA . GLY A 1 297 ? 23.358 22.782 -33.381 1.00 89.19 297 GLY A CA 1
ATOM 2311 C C . GLY A 1 297 ? 22.882 23.310 -32.026 1.00 89.19 297 GLY A C 1
ATOM 2312 O O . GLY A 1 297 ? 22.144 24.290 -31.968 1.00 89.19 297 GLY A O 1
ATOM 2313 N N . LEU A 1 298 ? 23.366 22.742 -30.915 1.00 92.69 298 LEU A N 1
ATOM 2314 C CA . LEU A 1 298 ? 23.019 23.219 -29.571 1.00 92.69 298 LEU A CA 1
ATOM 2315 C C . LEU A 1 298 ? 23.630 24.582 -29.252 1.00 92.69 298 LEU A C 1
ATOM 2317 O O . LEU A 1 298 ? 22.972 25.441 -28.665 1.00 92.69 298 LEU A O 1
ATOM 2321 N N . LEU A 1 299 ? 24.895 24.781 -29.622 1.00 91.50 299 LEU A N 1
ATOM 2322 C CA . LEU A 1 299 ? 25.595 26.043 -29.385 1.00 91.50 299 LEU A CA 1
ATOM 2323 C C . LEU A 1 299 ? 24.934 27.195 -30.148 1.00 91.50 299 LEU A C 1
ATOM 2325 O O . LEU A 1 299 ? 24.770 28.280 -29.584 1.00 91.50 299 LEU A O 1
ATOM 2329 N N . GLU A 1 300 ? 24.510 26.939 -31.388 1.00 89.75 300 GLU A N 1
ATOM 2330 C CA . GLU A 1 300 ? 23.744 27.880 -32.205 1.00 89.75 300 GLU A CA 1
ATOM 2331 C C . GLU A 1 300 ? 22.358 28.144 -31.601 1.00 89.75 300 GLU A C 1
ATOM 2333 O O . GLU A 1 300 ? 22.029 29.294 -31.304 1.00 89.75 300 GLU A O 1
ATOM 2338 N N . ALA A 1 301 ? 21.585 27.089 -31.324 1.00 86.56 301 ALA A N 1
ATOM 2339 C CA . ALA A 1 301 ? 20.227 27.191 -30.794 1.00 86.56 301 ALA A CA 1
ATOM 2340 C C . ALA A 1 301 ? 20.150 27.951 -29.460 1.00 86.56 301 ALA A C 1
ATOM 2342 O O . ALA A 1 301 ? 19.246 28.759 -29.227 1.00 86.56 301 ALA A O 1
ATOM 2343 N N . TRP A 1 302 ? 21.105 27.709 -28.562 1.00 90.19 302 TRP A N 1
ATOM 2344 C CA . TRP A 1 302 ? 21.126 28.339 -27.242 1.00 90.19 302 TRP A CA 1
ATOM 2345 C C . TRP A 1 302 ? 21.967 29.618 -27.198 1.00 90.19 302 TRP A C 1
ATOM 2347 O O . TRP A 1 302 ? 21.967 30.303 -26.174 1.00 90.19 302 TRP A O 1
ATOM 2357 N N . GLY A 1 303 ? 22.666 29.980 -28.279 1.00 87.12 303 GLY A N 1
ATOM 2358 C CA . GLY A 1 303 ? 23.545 31.153 -28.323 1.00 87.12 303 GLY A CA 1
ATOM 2359 C C . GLY A 1 303 ? 24.679 31.092 -27.290 1.00 87.12 303 GLY A C 1
ATOM 2360 O O . GLY A 1 303 ? 25.071 32.112 -26.716 1.00 87.12 303 GLY A O 1
ATOM 2361 N N . ARG A 1 304 ? 25.177 29.888 -26.989 1.00 87.50 304 ARG A N 1
ATOM 2362 C CA . ARG A 1 304 ? 26.217 29.640 -25.976 1.00 87.50 304 ARG A CA 1
ATOM 2363 C C . ARG A 1 304 ? 27.521 29.238 -26.654 1.00 87.50 304 ARG A C 1
ATOM 2365 O O . ARG A 1 304 ? 27.529 28.616 -27.707 1.00 87.50 304 ARG A O 1
ATOM 2372 N N . ARG A 1 305 ? 28.649 29.559 -26.017 1.00 87.56 305 ARG A N 1
ATOM 2373 C CA . ARG A 1 305 ? 29.971 29.110 -26.475 1.00 87.56 305 ARG A CA 1
ATOM 2374 C C . ARG A 1 305 ? 30.344 27.777 -25.833 1.00 87.56 305 ARG A C 1
ATOM 2376 O O . ARG A 1 305 ? 30.005 27.540 -24.671 1.00 87.56 305 ARG A O 1
ATOM 2383 N N . ARG A 1 306 ? 31.068 26.931 -26.570 1.00 86.50 306 ARG A N 1
ATOM 2384 C CA . ARG A 1 306 ? 31.440 25.569 -26.148 1.00 86.50 306 ARG A CA 1
ATOM 2385 C C . ARG A 1 306 ? 32.189 25.557 -24.817 1.00 86.50 306 ARG A C 1
ATOM 2387 O O . ARG A 1 306 ? 31.897 24.724 -23.964 1.00 86.50 306 ARG A O 1
ATOM 2394 N N . GLU A 1 307 ? 33.086 26.519 -24.610 1.00 86.19 307 GLU A N 1
ATOM 2395 C CA . GLU A 1 307 ? 33.948 26.616 -23.423 1.00 86.19 307 GLU A CA 1
ATOM 2396 C C . GLU A 1 307 ? 33.168 26.946 -22.142 1.00 86.19 307 GLU A C 1
ATOM 2398 O O . GLU A 1 307 ? 33.688 26.791 -21.041 1.00 86.19 307 GLU A O 1
ATOM 2403 N N . VAL A 1 308 ? 31.926 27.423 -22.277 1.00 84.69 308 VAL A N 1
ATOM 2404 C CA . VAL A 1 308 ? 31.052 27.760 -21.145 1.00 84.69 308 VAL A CA 1
ATOM 2405 C C . VAL A 1 308 ? 30.253 26.544 -20.673 1.00 84.69 308 VAL A C 1
ATOM 2407 O O . VAL A 1 308 ? 29.866 26.495 -19.510 1.00 84.69 308 VAL A O 1
ATOM 2410 N N . LEU A 1 309 ? 30.001 25.572 -21.555 1.00 86.50 309 LEU A N 1
ATOM 2411 C CA . LEU A 1 309 ? 29.177 24.396 -21.262 1.00 86.50 309 LEU A CA 1
ATOM 2412 C C . LEU A 1 309 ? 30.023 23.157 -20.955 1.00 86.50 309 LEU A C 1
ATOM 2414 O O . LEU A 1 309 ? 29.758 22.461 -19.980 1.00 86.50 309 LEU A O 1
ATOM 2418 N N . VAL A 1 310 ? 31.050 22.880 -21.761 1.00 90.75 310 VAL A N 1
ATOM 2419 C CA . VAL A 1 310 ? 31.875 21.674 -21.600 1.00 90.75 310 VAL A CA 1
ATOM 2420 C C . VAL A 1 310 ? 32.697 21.753 -20.308 1.00 90.75 310 VAL A C 1
ATOM 2422 O O . VAL A 1 310 ? 33.327 22.764 -20.009 1.00 90.75 310 VAL A O 1
ATOM 2425 N N . GLY A 1 311 ? 32.686 20.672 -19.529 1.00 86.19 311 GLY A N 1
ATOM 2426 C CA . GLY A 1 311 ? 33.348 20.542 -18.229 1.00 86.19 311 GLY A CA 1
ATOM 2427 C C . GLY A 1 311 ? 32.503 20.992 -17.032 1.00 86.19 311 GLY A C 1
ATOM 2428 O O . GLY A 1 311 ? 32.840 20.647 -15.892 1.00 86.19 311 GLY A O 1
ATOM 2429 N N . GLN A 1 312 ? 31.401 21.711 -17.269 1.00 90.44 312 GLN A N 1
ATOM 2430 C CA . GLN A 1 312 ? 30.455 22.098 -16.222 1.00 90.44 312 GLN A CA 1
ATOM 2431 C C . GLN A 1 312 ? 29.564 20.926 -15.810 1.00 90.44 312 GLN A C 1
ATOM 2433 O O . GLN A 1 312 ? 29.325 19.996 -16.578 1.00 90.44 312 GLN A O 1
ATOM 2438 N N . ASP A 1 313 ? 29.059 20.992 -14.583 1.00 90.75 313 ASP A N 1
ATOM 2439 C CA . ASP A 1 313 ? 27.939 20.164 -14.147 1.00 90.75 313 ASP A CA 1
ATOM 2440 C C . ASP A 1 313 ? 26.662 20.551 -14.921 1.00 90.75 313 ASP A C 1
ATOM 2442 O O . ASP A 1 313 ? 26.387 21.738 -15.112 1.00 90.75 313 ASP A O 1
ATOM 2446 N N . LEU A 1 314 ? 25.896 19.556 -15.372 1.00 90.50 314 LEU A N 1
ATOM 2447 C CA . LEU A 1 314 ? 24.720 19.701 -16.232 1.00 90.50 314 LEU A CA 1
ATOM 2448 C C . LEU A 1 314 ? 23.683 20.644 -15.618 1.00 90.50 314 LEU A C 1
ATOM 2450 O O . LEU A 1 314 ? 23.202 21.562 -16.281 1.00 90.50 314 LEU A O 1
ATOM 2454 N N . PHE A 1 315 ? 23.355 20.453 -14.343 1.00 87.06 315 PHE A N 1
ATOM 2455 C CA . PHE A 1 315 ? 22.323 21.239 -13.669 1.00 87.06 315 PHE A CA 1
ATOM 2456 C C . PHE A 1 315 ? 22.797 22.661 -13.375 1.00 87.06 315 PHE A C 1
ATOM 2458 O O . PHE A 1 315 ? 22.031 23.618 -13.504 1.00 87.06 315 PHE A O 1
ATOM 2465 N N . THR A 1 316 ? 24.081 22.815 -13.059 1.00 84.88 316 THR A N 1
ATOM 2466 C CA . THR A 1 316 ? 24.715 24.125 -12.888 1.00 84.88 316 THR A CA 1
ATOM 2467 C C . THR A 1 316 ? 24.735 24.912 -14.200 1.00 84.88 316 THR A C 1
ATOM 2469 O O . THR A 1 316 ? 24.421 26.105 -14.203 1.00 84.88 316 THR A O 1
ATOM 2472 N N . ALA A 1 317 ? 25.057 24.253 -15.316 1.00 86.31 317 ALA A N 1
ATOM 2473 C CA . ALA A 1 317 ? 25.103 24.860 -16.644 1.00 86.31 317 ALA A CA 1
ATOM 2474 C C . ALA A 1 317 ? 23.721 25.297 -17.146 1.00 86.31 317 ALA A C 1
ATOM 2476 O O . ALA A 1 317 ? 23.595 26.383 -17.714 1.00 86.31 317 ALA A O 1
ATOM 2477 N N . LEU A 1 318 ? 22.689 24.480 -16.918 1.00 85.75 318 LEU A N 1
ATOM 2478 C CA . LEU A 1 318 ? 21.329 24.790 -17.357 1.00 85.75 318 LEU A CA 1
ATOM 2479 C C . LEU A 1 318 ? 20.646 25.795 -16.424 1.00 85.75 318 LEU A C 1
ATOM 2481 O O . LEU A 1 318 ? 20.088 26.787 -16.886 1.00 85.75 318 LEU A O 1
ATOM 2485 N N . TYR A 1 319 ? 20.723 25.597 -15.109 1.00 82.56 319 TYR A N 1
ATOM 2486 C CA . TYR A 1 319 ? 19.859 26.314 -14.173 1.00 82.56 319 TYR A CA 1
ATOM 2487 C C . TYR A 1 319 ? 20.594 27.186 -13.145 1.00 82.56 319 TYR A C 1
ATOM 2489 O O . TYR A 1 319 ? 19.947 27.774 -12.278 1.00 82.56 319 TYR A O 1
ATOM 2497 N N . HIS A 1 320 ? 21.921 27.308 -13.206 1.00 74.38 320 HIS A N 1
ATOM 2498 C CA . HIS A 1 320 ? 22.703 28.156 -12.294 1.00 74.38 320 HIS A CA 1
ATOM 2499 C C . HIS A 1 320 ? 22.524 27.812 -10.792 1.00 74.38 320 HIS A C 1
ATOM 2501 O O . HIS A 1 320 ? 22.394 28.714 -9.967 1.00 74.38 320 HIS A O 1
ATOM 2507 N N . GLY A 1 321 ? 22.481 26.524 -10.412 1.00 64.56 321 GLY A N 1
ATOM 2508 C CA . GLY A 1 321 ? 22.447 26.094 -8.998 1.00 64.56 321 GLY A CA 1
ATOM 2509 C C . GLY A 1 321 ? 22.217 24.588 -8.797 1.00 64.56 321 GLY A C 1
ATOM 2510 O O . GLY A 1 321 ? 22.141 23.852 -9.779 1.00 64.56 321 GLY A O 1
ATOM 2511 N N . SER A 1 322 ? 22.045 24.146 -7.544 1.00 58.69 322 SER A N 1
ATOM 2512 C CA . SER A 1 322 ? 21.843 22.730 -7.174 1.00 58.69 322 SER A CA 1
ATOM 2513 C C . SER A 1 322 ? 20.513 22.153 -7.716 1.00 58.69 322 SER A C 1
ATOM 2515 O O . SER A 1 322 ? 19.532 22.899 -7.829 1.00 58.69 322 SER A O 1
ATOM 2517 N N . PRO A 1 323 ? 20.418 20.841 -8.031 1.00 54.81 323 PRO A N 1
ATOM 2518 C CA . PRO A 1 323 ? 19.185 20.201 -8.515 1.00 54.81 323 PRO A CA 1
ATOM 2519 C C . PRO A 1 323 ? 17.991 20.309 -7.551 1.00 54.81 323 PRO A C 1
ATOM 2521 O O . PRO A 1 323 ? 16.845 20.249 -7.984 1.00 54.81 323 PRO A O 1
ATOM 2524 N N . THR A 1 324 ? 18.248 20.487 -6.252 1.00 56.03 324 THR A N 1
ATOM 2525 C CA . THR A 1 324 ? 17.240 20.407 -5.178 1.00 56.03 324 THR A CA 1
ATOM 2526 C C . THR A 1 324 ? 16.678 21.756 -4.717 1.00 56.03 324 THR A C 1
ATOM 2528 O O . THR A 1 324 ? 15.821 21.790 -3.838 1.00 56.03 324 THR A O 1
ATOM 2531 N N . GLU A 1 325 ? 17.125 22.876 -5.293 1.00 55.25 325 GLU A N 1
ATOM 2532 C CA . GLU A 1 325 ? 16.788 24.222 -4.795 1.00 55.25 325 GLU A CA 1
ATOM 2533 C C . GLU A 1 325 ? 15.583 24.880 -5.496 1.00 55.25 325 GLU A C 1
ATOM 2535 O O . GLU A 1 325 ? 15.087 25.902 -5.017 1.00 55.25 325 GLU A O 1
ATOM 2540 N N . ARG A 1 326 ? 15.074 24.320 -6.609 1.00 55.25 326 ARG A N 1
ATOM 2541 C CA . ARG A 1 326 ? 13.881 24.835 -7.314 1.00 55.25 326 ARG A CA 1
ATOM 2542 C C . ARG A 1 326 ? 13.014 23.734 -7.946 1.00 55.25 326 ARG A C 1
ATOM 2544 O O . ARG A 1 326 ? 13.523 22.769 -8.507 1.00 55.25 326 ARG A O 1
ATOM 2551 N N . PHE A 1 327 ? 11.690 23.919 -7.886 1.00 54.69 327 PHE A N 1
ATOM 2552 C CA . PHE A 1 327 ? 10.670 22.960 -8.350 1.00 54.69 327 PHE A CA 1
ATOM 2553 C C . PHE A 1 327 ? 10.637 22.734 -9.873 1.00 54.69 327 PHE A C 1
ATOM 2555 O O . PHE A 1 327 ? 10.164 21.692 -10.317 1.00 54.69 327 PHE A O 1
ATOM 2562 N N . ASP A 1 328 ? 11.153 23.673 -10.669 1.00 59.22 328 ASP A N 1
ATOM 2563 C CA . ASP A 1 328 ? 11.199 23.614 -12.139 1.00 59.22 328 ASP A CA 1
ATOM 2564 C C . ASP A 1 328 ? 12.190 22.568 -12.688 1.00 59.22 328 ASP A C 1
ATOM 2566 O O . ASP A 1 328 ? 12.132 22.229 -13.865 1.00 59.22 328 ASP A O 1
ATOM 2570 N N . ARG A 1 329 ? 13.066 22.009 -11.840 1.00 67.50 329 ARG A N 1
ATOM 2571 C CA . ARG A 1 329 ? 14.119 21.043 -12.225 1.00 67.50 329 ARG A CA 1
ATOM 2572 C C . ARG A 1 329 ? 13.759 19.585 -11.940 1.00 67.50 329 ARG A C 1
ATOM 2574 O O . ARG A 1 329 ? 14.344 18.681 -12.533 1.00 67.50 329 ARG A O 1
ATOM 2581 N N . ILE A 1 330 ? 12.796 19.351 -11.043 1.00 71.06 330 ILE A N 1
ATOM 2582 C CA . ILE A 1 330 ? 12.399 18.014 -10.570 1.00 71.06 330 ILE A CA 1
ATOM 2583 C C . ILE A 1 330 ? 11.951 17.097 -11.722 1.00 71.06 330 ILE A C 1
ATOM 2585 O O . ILE A 1 330 ? 12.400 15.951 -11.749 1.00 71.06 330 ILE A O 1
ATOM 2589 N N . PRO A 1 331 ? 11.136 17.553 -12.699 1.00 79.12 331 PRO A N 1
ATOM 2590 C CA . PRO A 1 331 ? 10.715 16.692 -13.804 1.00 79.12 331 PRO A CA 1
ATOM 2591 C C . PRO A 1 331 ? 11.890 16.187 -14.644 1.00 79.12 331 PRO A C 1
ATOM 2593 O O . PRO A 1 331 ? 11.897 15.025 -15.041 1.00 79.12 331 PRO A O 1
ATOM 2596 N N . PHE A 1 332 ? 12.900 17.032 -14.870 1.00 85.88 332 PHE A N 1
ATOM 2597 C CA . PHE A 1 332 ? 14.069 16.669 -15.665 1.00 85.88 332 PHE A CA 1
ATOM 2598 C C . PHE A 1 332 ? 14.979 15.680 -14.928 1.00 85.88 332 PHE A C 1
ATOM 2600 O O . PHE A 1 332 ? 15.395 14.686 -15.517 1.00 85.88 332 PHE A O 1
ATOM 2607 N N . VAL A 1 333 ? 15.214 15.888 -13.626 1.00 85.50 333 VAL A N 1
ATOM 2608 C CA . VAL A 1 333 ? 15.948 14.930 -12.776 1.00 85.50 333 VAL A CA 1
ATOM 2609 C C . VAL A 1 333 ? 15.236 13.575 -12.747 1.00 85.50 333 VAL A C 1
ATOM 2611 O O . VAL A 1 333 ? 15.852 12.553 -13.034 1.00 85.50 333 VAL A O 1
ATOM 2614 N N . TYR A 1 334 ? 13.925 13.569 -12.495 1.00 83.31 334 TYR A N 1
ATOM 2615 C CA . TYR A 1 334 ? 13.128 12.342 -12.458 1.00 83.31 334 TYR A CA 1
ATOM 2616 C C . TYR A 1 334 ? 13.096 11.623 -13.816 1.00 83.31 334 TYR A C 1
ATOM 2618 O O . TYR A 1 334 ? 13.150 10.396 -13.888 1.00 83.31 334 TYR A O 1
ATOM 2626 N N . ALA A 1 335 ? 13.043 12.368 -14.923 1.00 86.00 335 ALA A N 1
ATOM 2627 C CA . ALA A 1 335 ? 13.123 11.790 -16.260 1.00 86.00 335 ALA A CA 1
ATOM 2628 C C . ALA A 1 335 ? 14.487 11.129 -16.528 1.00 86.00 335 ALA A C 1
ATOM 2630 O O . ALA A 1 335 ? 14.530 10.088 -17.180 1.00 86.00 335 ALA A O 1
ATOM 2631 N N . ILE A 1 336 ? 15.584 11.685 -16.000 1.00 90.31 336 ILE A N 1
ATOM 2632 C CA . ILE A 1 336 ? 16.911 11.056 -16.059 1.00 90.31 336 ILE A CA 1
ATOM 2633 C C . ILE A 1 336 ? 16.940 9.782 -15.207 1.00 90.31 336 ILE A C 1
ATOM 2635 O O . ILE A 1 336 ? 17.339 8.734 -15.708 1.00 90.31 336 ILE A O 1
ATOM 2639 N N . GLU A 1 337 ? 16.473 9.835 -13.958 1.00 89.25 337 GLU A N 1
ATOM 2640 C CA . GLU A 1 337 ? 16.437 8.673 -13.055 1.00 89.25 337 GLU A CA 1
ATOM 2641 C C . GLU A 1 337 ? 15.601 7.526 -13.637 1.00 89.25 337 GLU A C 1
ATOM 2643 O O . GLU A 1 337 ? 16.073 6.397 -13.741 1.00 89.25 337 GLU A O 1
ATOM 2648 N N . THR A 1 338 ? 14.394 7.820 -14.121 1.00 87.44 338 THR A N 1
ATOM 2649 C CA . THR A 1 338 ? 13.527 6.810 -14.750 1.00 87.44 338 THR A CA 1
ATOM 2650 C C . THR A 1 338 ? 14.076 6.286 -16.076 1.00 87.44 338 THR A C 1
ATOM 2652 O O . THR A 1 338 ? 13.763 5.154 -16.454 1.00 87.44 338 THR A O 1
ATOM 2655 N N . ALA A 1 339 ? 14.881 7.073 -16.798 1.00 89.75 339 ALA A N 1
ATOM 2656 C CA . ALA A 1 339 ? 15.604 6.586 -17.970 1.00 89.75 339 ALA A CA 1
ATOM 2657 C C . ALA A 1 339 ? 16.688 5.588 -17.555 1.00 89.75 339 ALA A C 1
ATOM 2659 O O . ALA A 1 339 ? 16.782 4.515 -18.151 1.00 89.75 339 ALA A O 1
ATOM 2660 N N . LEU A 1 340 ? 17.468 5.922 -16.522 1.00 90.12 340 LEU A N 1
ATOM 2661 C CA . LEU A 1 340 ? 18.527 5.077 -15.968 1.00 90.12 340 LEU A CA 1
ATOM 2662 C C . LEU A 1 340 ? 17.979 3.753 -15.430 1.00 90.12 340 LEU A C 1
ATOM 2664 O O . LEU A 1 340 ? 18.466 2.694 -15.821 1.00 90.12 340 LEU A O 1
ATOM 2668 N N . GLU A 1 341 ? 16.930 3.803 -14.606 1.00 89.19 341 GLU A N 1
ATOM 2669 C CA . GLU A 1 341 ? 16.274 2.614 -14.045 1.00 89.19 341 GLU A CA 1
ATOM 2670 C C . GLU A 1 341 ? 15.728 1.691 -15.137 1.00 89.19 341 GLU A C 1
ATOM 2672 O O . GLU A 1 341 ? 15.913 0.476 -15.087 1.00 89.19 341 GLU A O 1
ATOM 2677 N N . ALA A 1 342 ? 15.060 2.262 -16.142 1.00 87.12 342 ALA A N 1
ATOM 2678 C CA . ALA A 1 342 ? 14.453 1.485 -17.217 1.00 87.12 342 ALA A CA 1
ATOM 2679 C C . ALA A 1 342 ? 15.432 1.109 -18.340 1.00 87.12 342 ALA A C 1
ATOM 2681 O O . ALA A 1 342 ? 15.030 0.393 -19.258 1.00 87.12 342 ALA A O 1
ATOM 2682 N N . ARG A 1 343 ? 16.667 1.636 -18.315 1.00 89.81 343 ARG A N 1
ATOM 2683 C CA . ARG A 1 343 ? 17.658 1.582 -19.408 1.00 89.81 343 ARG A CA 1
ATOM 2684 C C . ARG A 1 343 ? 17.055 1.875 -20.784 1.00 89.81 343 ARG A C 1
ATOM 2686 O O . ARG A 1 343 ? 17.353 1.211 -21.773 1.00 89.81 343 ARG A O 1
ATOM 2693 N N . ALA A 1 344 ? 16.170 2.864 -20.836 1.00 87.81 344 ALA A N 1
ATOM 2694 C CA . ALA A 1 344 ? 15.381 3.176 -22.019 1.00 87.81 344 ALA A CA 1
ATOM 2695 C C . ALA A 1 344 ? 15.256 4.686 -22.213 1.00 87.81 344 ALA A C 1
ATOM 2697 O O . ALA A 1 344 ? 15.291 5.450 -21.249 1.00 87.81 344 ALA A O 1
ATOM 2698 N N . LEU A 1 345 ? 15.047 5.108 -23.464 1.00 91.12 345 LEU A N 1
ATOM 2699 C CA . LEU A 1 345 ? 14.794 6.506 -23.802 1.00 91.12 345 LEU A CA 1
ATOM 2700 C C . LEU A 1 345 ? 13.598 7.054 -23.003 1.00 91.12 345 LEU A C 1
ATOM 2702 O O . LEU A 1 345 ? 12.546 6.406 -22.889 1.00 91.12 345 LEU A O 1
ATOM 2706 N N . ARG A 1 346 ? 13.750 8.272 -22.476 1.00 90.25 346 ARG A N 1
ATOM 2707 C CA . ARG A 1 346 ? 12.671 9.043 -21.841 1.00 90.25 346 ARG A CA 1
ATOM 2708 C C . ARG A 1 346 ? 12.614 10.454 -22.399 1.00 90.25 346 ARG A C 1
ATOM 2710 O O . ARG A 1 346 ? 13.634 11.045 -22.732 1.00 90.25 346 ARG A O 1
ATOM 2717 N N . LEU A 1 347 ? 11.401 10.984 -22.485 1.00 85.50 347 LEU A N 1
ATOM 2718 C CA . LEU A 1 347 ? 11.143 12.359 -22.888 1.00 85.50 347 LEU A CA 1
ATOM 2719 C C . LEU A 1 347 ? 10.833 13.195 -21.650 1.00 85.50 347 LEU A C 1
ATOM 2721 O O . LEU A 1 347 ? 10.006 12.796 -20.830 1.00 85.50 347 LEU A O 1
ATOM 2725 N N . CYS A 1 348 ? 11.448 14.366 -21.547 1.00 84.62 348 CYS A N 1
ATOM 2726 C CA . CYS A 1 348 ? 11.076 15.397 -20.592 1.00 84.62 348 CYS A CA 1
ATOM 2727 C C . CYS A 1 348 ? 10.677 16.654 -21.360 1.00 84.62 348 CYS A C 1
ATOM 2729 O O . CYS A 1 348 ? 11.532 17.376 -21.870 1.00 84.62 348 CYS A O 1
ATOM 2731 N N . HIS A 1 349 ? 9.375 16.911 -21.435 1.00 80.88 349 HIS A N 1
ATOM 2732 C CA . HIS A 1 349 ? 8.847 18.114 -22.073 1.00 80.88 349 HIS A CA 1
ATOM 2733 C C . HIS A 1 349 ? 9.197 19.350 -21.247 1.00 80.88 349 HIS A C 1
ATOM 2735 O O . HIS A 1 349 ? 9.247 19.263 -20.016 1.00 80.88 349 HIS A O 1
ATOM 2741 N N . ALA A 1 350 ? 9.446 20.476 -21.921 1.00 75.25 350 ALA A N 1
ATOM 2742 C CA . ALA A 1 350 ? 9.829 21.740 -21.286 1.00 75.25 350 ALA A CA 1
ATOM 2743 C C . ALA A 1 350 ? 10.979 21.612 -20.262 1.00 75.25 350 ALA A C 1
ATOM 2745 O O . ALA A 1 350 ? 11.006 22.296 -19.237 1.00 75.25 350 ALA A O 1
ATOM 2746 N N . ALA A 1 351 ? 11.938 20.725 -20.534 1.00 83.25 351 ALA A N 1
ATOM 2747 C CA . ALA A 1 351 ? 13.071 20.457 -19.658 1.00 83.25 351 ALA A CA 1
ATOM 2748 C C . ALA A 1 351 ? 13.952 21.697 -19.448 1.00 83.25 351 ALA A C 1
ATOM 2750 O O . ALA A 1 351 ? 14.475 21.894 -18.354 1.00 83.25 351 ALA A O 1
ATOM 2751 N N . TYR A 1 352 ? 14.116 22.556 -20.457 1.00 85.12 352 TYR A N 1
ATOM 2752 C CA . TYR A 1 352 ? 14.953 23.752 -20.346 1.00 85.12 352 TYR A CA 1
ATOM 2753 C C . TYR A 1 352 ? 14.387 24.934 -21.134 1.00 85.12 352 TYR A C 1
ATOM 2755 O O . TYR A 1 352 ? 13.719 24.749 -22.146 1.00 85.12 352 TYR A O 1
ATOM 2763 N N . VAL A 1 353 ? 14.664 26.162 -20.685 1.00 79.81 353 VAL A N 1
ATOM 2764 C CA . VAL A 1 353 ? 14.301 27.388 -21.407 1.00 79.81 353 VAL A CA 1
ATOM 2765 C C . VAL A 1 353 ? 15.567 28.171 -21.735 1.00 79.81 353 VAL A C 1
ATOM 2767 O O . VAL A 1 353 ? 16.272 28.629 -20.835 1.00 79.81 353 VAL A O 1
ATOM 2770 N N . ALA A 1 354 ? 15.828 28.366 -23.027 1.00 80.75 354 ALA A N 1
ATOM 2771 C CA . ALA A 1 354 ? 16.936 29.171 -23.535 1.00 80.75 354 ALA A CA 1
ATOM 2772 C C . ALA A 1 354 ? 16.413 30.170 -24.565 1.00 80.75 354 ALA A C 1
ATOM 2774 O O . ALA A 1 354 ? 15.616 29.810 -25.426 1.00 80.75 354 ALA A O 1
ATOM 2775 N N . ASN A 1 355 ? 16.851 31.430 -24.474 1.00 77.12 355 ASN A N 1
ATOM 2776 C CA . ASN A 1 355 ? 16.451 32.509 -25.389 1.00 77.12 355 ASN A CA 1
ATOM 2777 C C . ASN A 1 355 ? 14.922 32.696 -25.522 1.00 77.12 355 ASN A C 1
ATOM 2779 O O . ASN A 1 355 ? 14.433 33.102 -26.570 1.00 77.12 355 ASN A O 1
ATOM 2783 N N . GLY A 1 356 ? 14.161 32.402 -24.459 1.00 71.06 356 GLY A N 1
ATOM 2784 C CA . GLY A 1 356 ? 12.694 32.490 -24.457 1.00 71.06 356 GLY A CA 1
ATOM 2785 C C . GLY A 1 356 ? 11.977 31.316 -25.136 1.00 71.06 356 GLY A C 1
ATOM 2786 O O . GLY A 1 356 ? 10.757 31.345 -25.247 1.00 71.06 356 GLY A O 1
ATOM 2787 N N . ILE A 1 357 ? 12.713 30.287 -25.561 1.00 75.62 357 ILE A N 1
ATOM 2788 C CA . ILE A 1 357 ? 12.193 29.075 -26.199 1.00 75.62 357 ILE A CA 1
ATOM 2789 C C . ILE A 1 357 ? 12.263 27.921 -25.198 1.00 75.62 357 ILE A C 1
ATOM 2791 O O . ILE A 1 357 ? 13.279 27.752 -24.520 1.00 75.62 357 ILE A O 1
ATOM 2795 N N . SER A 1 358 ? 11.182 27.142 -25.103 1.00 81.38 358 SER A N 1
ATOM 2796 C CA . SER A 1 358 ? 11.124 25.923 -24.293 1.00 81.38 358 SER A CA 1
ATOM 2797 C C . SER A 1 358 ? 11.617 24.718 -25.096 1.00 81.38 358 SER A C 1
ATOM 2799 O O . SER A 1 358 ? 11.277 24.567 -26.269 1.00 81.38 358 SER A O 1
ATOM 2801 N N . TRP A 1 359 ? 12.431 23.884 -24.459 1.00 86.12 359 TRP A N 1
ATOM 2802 C CA . TRP A 1 359 ? 13.114 22.750 -25.068 1.00 86.12 359 TRP A CA 1
ATOM 2803 C C . TRP A 1 359 ? 12.706 21.447 -24.386 1.00 86.12 359 TRP A C 1
ATOM 2805 O O . TRP A 1 359 ? 12.826 21.314 -23.164 1.00 86.12 359 TRP A O 1
ATOM 2815 N N . THR A 1 360 ? 12.285 20.474 -25.187 1.00 87.56 360 THR A N 1
ATOM 2816 C CA . THR A 1 360 ? 12.001 19.101 -24.764 1.00 87.56 360 THR A CA 1
ATOM 2817 C C . THR A 1 360 ? 13.275 18.270 -24.842 1.00 87.56 360 THR A C 1
ATOM 2819 O O . THR A 1 360 ? 13.942 18.245 -25.872 1.00 87.56 360 THR A O 1
ATOM 2822 N N . ALA A 1 361 ? 13.622 17.578 -23.757 1.00 91.81 361 ALA A N 1
ATOM 2823 C CA . ALA A 1 361 ? 14.798 16.719 -23.686 1.00 91.81 361 ALA A CA 1
ATOM 2824 C C . ALA A 1 361 ? 14.447 15.260 -23.993 1.00 91.81 361 ALA A C 1
ATOM 2826 O O . ALA A 1 361 ? 13.592 14.664 -23.335 1.00 91.81 361 ALA A O 1
ATOM 2827 N N . ARG A 1 362 ? 15.162 14.653 -24.938 1.00 95.12 362 ARG A N 1
ATOM 2828 C CA . ARG A 1 362 ? 15.173 13.213 -25.205 1.00 95.12 362 ARG A CA 1
ATOM 2829 C C . ARG A 1 362 ? 16.401 12.618 -24.527 1.00 95.12 362 ARG A C 1
ATOM 2831 O O . ARG A 1 362 ? 17.524 12.796 -24.988 1.00 95.12 362 ARG A O 1
ATOM 2838 N N . ILE A 1 363 ? 16.188 11.954 -23.399 1.00 96.44 363 ILE A N 1
ATOM 2839 C CA . ILE A 1 363 ? 17.240 11.449 -22.518 1.00 96.44 363 ILE A CA 1
ATOM 2840 C C . ILE A 1 363 ? 17.496 9.984 -22.851 1.00 96.44 363 ILE A C 1
ATOM 2842 O O . ILE A 1 363 ? 16.594 9.149 -22.751 1.00 96.44 363 ILE A O 1
ATOM 2846 N N . MET A 1 364 ? 18.729 9.675 -23.232 1.00 96.62 364 MET A N 1
ATOM 2847 C CA . MET A 1 364 ? 19.160 8.346 -23.653 1.00 96.62 364 MET A CA 1
ATOM 2848 C C . MET A 1 364 ? 20.361 7.907 -22.816 1.00 96.62 364 MET A C 1
ATOM 2850 O O . MET A 1 364 ? 21.467 8.416 -23.013 1.00 96.62 364 MET A O 1
ATOM 2854 N N . PRO A 1 365 ? 20.172 6.983 -21.863 1.00 95.56 365 PRO A N 1
ATOM 2855 C CA . PRO A 1 365 ? 21.272 6.485 -21.061 1.00 95.56 365 PRO A CA 1
ATOM 2856 C C . PRO A 1 365 ? 22.024 5.386 -21.811 1.00 95.56 365 PRO A C 1
ATOM 2858 O O . PRO A 1 365 ? 21.459 4.352 -22.171 1.00 95.56 365 PRO A O 1
ATOM 2861 N N . VAL A 1 366 ? 23.313 5.609 -22.032 1.00 93.25 366 VAL A N 1
ATOM 2862 C CA . VAL A 1 366 ? 24.195 4.690 -22.749 1.00 93.25 366 VAL A CA 1
ATOM 2863 C C . VAL A 1 366 ? 24.903 3.819 -21.725 1.00 93.25 366 VAL A C 1
ATOM 2865 O O . VAL A 1 366 ? 25.691 4.313 -20.919 1.00 93.25 366 VAL A O 1
ATOM 2868 N N . HIS A 1 367 ? 24.614 2.523 -21.756 1.00 89.38 367 HIS A N 1
ATOM 2869 C CA . HIS A 1 367 ? 25.194 1.543 -20.847 1.00 89.38 367 HIS A CA 1
ATOM 2870 C C . HIS A 1 367 ? 26.109 0.580 -21.597 1.00 89.38 367 HIS A C 1
ATOM 2872 O O . HIS A 1 367 ? 25.859 0.258 -22.758 1.00 89.38 367 HIS A O 1
ATOM 2878 N N . ASN A 1 368 ? 27.115 0.070 -20.896 1.00 86.88 368 ASN A N 1
ATOM 2879 C CA . ASN A 1 368 ? 27.831 -1.139 -21.271 1.00 86.88 368 ASN A CA 1
ATOM 2880 C C . ASN A 1 368 ? 27.606 -2.181 -20.171 1.00 86.88 368 ASN A C 1
ATOM 2882 O O . ASN A 1 368 ? 28.122 -2.055 -19.061 1.00 86.88 368 ASN A O 1
ATOM 2886 N N . GLY A 1 369 ? 26.753 -3.167 -20.445 1.00 85.88 369 GLY A N 1
ATOM 2887 C CA . GLY A 1 369 ? 26.244 -4.061 -19.407 1.00 85.88 369 GLY A CA 1
ATOM 2888 C C . GLY A 1 369 ? 25.491 -3.282 -18.325 1.00 85.88 369 GLY A C 1
ATOM 2889 O O . GLY A 1 369 ? 24.499 -2.611 -18.620 1.00 85.88 369 GLY A O 1
ATOM 2890 N N . ASP A 1 370 ? 25.965 -3.376 -17.081 1.00 83.88 370 ASP A N 1
ATOM 2891 C CA . ASP A 1 370 ? 25.390 -2.671 -15.929 1.00 83.88 370 ASP A CA 1
ATOM 2892 C C . ASP A 1 370 ? 26.028 -1.308 -15.643 1.00 83.88 370 ASP A C 1
ATOM 2894 O O . ASP A 1 370 ? 25.497 -0.539 -14.838 1.00 83.88 370 ASP A O 1
ATOM 2898 N N . GLU A 1 371 ? 27.136 -0.984 -16.310 1.00 87.88 371 GLU A N 1
ATOM 2899 C CA . GLU A 1 371 ? 27.828 0.285 -16.134 1.00 87.88 371 GLU A CA 1
ATOM 2900 C C . GLU A 1 371 ? 27.218 1.359 -17.040 1.00 87.88 371 GLU A C 1
ATOM 2902 O O . GLU A 1 371 ? 27.128 1.202 -18.260 1.00 87.88 371 GLU A O 1
ATOM 2907 N N . LEU A 1 372 ? 26.802 2.478 -16.447 1.00 91.88 372 LEU A N 1
ATOM 2908 C CA . LEU A 1 372 ? 26.421 3.670 -17.196 1.00 91.88 372 LEU A CA 1
ATOM 2909 C C . LEU A 1 372 ? 27.689 4.335 -17.746 1.00 91.88 372 LEU A C 1
ATOM 2911 O O . LEU A 1 372 ? 28.517 4.800 -16.969 1.00 91.88 372 LEU A O 1
ATOM 2915 N N . LEU A 1 373 ? 27.815 4.432 -19.070 1.00 90.25 373 LEU A N 1
ATOM 2916 C CA . LEU A 1 373 ? 28.935 5.113 -19.725 1.00 90.25 373 LEU A CA 1
ATOM 2917 C C . LEU A 1 373 ? 28.704 6.623 -19.818 1.00 90.25 373 LEU A C 1
ATOM 2919 O O . LEU A 1 373 ? 29.600 7.412 -19.519 1.00 90.25 373 LEU A O 1
ATOM 2923 N N . CYS A 1 374 ? 27.510 7.037 -20.250 1.00 93.44 374 CYS A N 1
ATOM 2924 C CA . CYS A 1 374 ? 27.117 8.440 -20.368 1.00 93.44 374 CYS A CA 1
ATOM 2925 C C . CYS A 1 374 ? 25.599 8.591 -20.558 1.00 93.44 374 CYS A C 1
ATOM 2927 O O . CYS A 1 374 ? 24.877 7.630 -20.818 1.00 93.44 374 CYS A O 1
ATOM 2929 N N . LEU A 1 375 ? 25.113 9.823 -20.454 1.00 94.88 375 LEU A N 1
ATOM 2930 C CA . LEU A 1 375 ? 23.794 10.236 -20.920 1.00 94.88 375 LEU A CA 1
ATOM 2931 C C . LEU A 1 375 ? 23.965 11.031 -22.216 1.00 94.88 375 LEU A C 1
ATOM 2933 O O . LEU A 1 375 ? 24.709 12.015 -22.245 1.00 94.88 375 LEU A O 1
ATOM 2937 N N . VAL A 1 376 ? 23.250 10.644 -23.268 1.00 94.88 376 VAL A N 1
ATOM 2938 C CA . VAL A 1 376 ? 23.071 11.464 -24.471 1.00 94.88 376 VAL A CA 1
ATOM 2939 C C . VAL A 1 376 ? 21.716 12.150 -24.358 1.00 94.88 376 VAL A C 1
ATOM 2941 O O . VAL A 1 376 ? 20.698 11.488 -24.157 1.00 94.88 376 VAL A O 1
ATOM 2944 N N . ILE A 1 377 ? 21.701 13.479 -24.432 1.00 95.56 377 ILE A N 1
ATOM 2945 C CA . ILE A 1 377 ? 20.480 14.279 -24.309 1.00 95.56 377 ILE A CA 1
ATOM 2946 C C . ILE A 1 377 ? 20.324 15.118 -25.570 1.00 95.56 377 ILE A C 1
ATOM 2948 O O . ILE A 1 377 ? 21.095 16.053 -25.790 1.00 95.56 377 ILE A O 1
ATOM 2952 N N . GLU A 1 378 ? 19.331 14.779 -26.384 1.00 94.62 378 GLU A N 1
ATOM 2953 C CA . GLU A 1 378 ? 18.922 15.580 -27.540 1.00 94.62 378 GLU A CA 1
ATOM 2954 C C . GLU A 1 378 ? 17.818 16.548 -27.125 1.00 94.62 378 GLU A C 1
ATOM 2956 O O . GLU A 1 378 ? 16.984 16.224 -26.279 1.00 94.62 378 GLU A O 1
ATOM 2961 N N . TRP A 1 379 ? 17.800 17.730 -27.723 1.00 92.06 379 TRP A N 1
ATOM 2962 C CA . TRP A 1 379 ? 16.852 18.784 -27.417 1.00 92.06 379 TRP A CA 1
ATOM 2963 C C . TRP A 1 379 ? 16.076 19.150 -28.666 1.00 92.06 379 TRP A C 1
ATOM 2965 O O . TRP A 1 379 ? 16.642 19.500 -29.701 1.00 92.06 379 TRP A O 1
ATOM 2975 N N . GLU A 1 380 ? 14.762 19.091 -28.538 1.00 88.62 380 GLU A N 1
ATOM 2976 C CA . GLU A 1 380 ? 13.826 19.470 -29.579 1.00 88.62 380 GLU A CA 1
ATOM 2977 C C . GLU A 1 380 ? 13.091 20.732 -29.138 1.00 88.62 380 GLU A C 1
ATOM 2979 O O . GLU A 1 380 ? 12.740 20.891 -27.964 1.00 88.62 380 GLU A O 1
ATOM 2984 N N . GLN A 1 381 ? 12.910 21.662 -30.069 1.00 82.19 381 GLN A N 1
ATOM 2985 C CA . GLN A 1 381 ? 12.098 22.840 -29.819 1.00 82.19 381 GLN A CA 1
ATOM 2986 C C . GLN A 1 381 ? 10.628 22.418 -29.828 1.00 82.19 381 GLN A C 1
ATOM 2988 O O . GLN A 1 381 ? 10.153 21.896 -30.834 1.00 82.19 381 GLN A O 1
ATOM 2993 N N . ASP A 1 382 ? 9.900 22.677 -28.742 1.00 63.50 382 ASP A N 1
ATOM 2994 C CA . ASP A 1 382 ? 8.449 22.490 -28.764 1.00 63.50 382 ASP A CA 1
ATOM 2995 C C . ASP A 1 382 ? 7.806 23.562 -29.658 1.00 63.50 382 ASP A C 1
ATOM 2997 O O . ASP A 1 382 ? 8.077 24.763 -29.520 1.00 63.50 382 ASP A O 1
ATOM 3001 N N . GLU A 1 383 ? 6.880 23.149 -30.527 1.00 54.44 383 GLU A N 1
ATOM 3002 C CA . GLU A 1 383 ? 5.848 24.060 -31.016 1.00 54.44 383 GLU A CA 1
ATOM 3003 C C . GLU A 1 383 ? 4.969 24.442 -29.821 1.00 54.44 383 GLU A C 1
ATOM 3005 O O . GLU A 1 383 ? 4.061 23.717 -29.422 1.00 54.44 383 GLU A O 1
ATOM 3010 N N . LEU A 1 384 ? 5.259 25.588 -29.206 1.00 53.09 384 LEU A N 1
ATOM 3011 C CA . LEU A 1 384 ? 4.434 26.133 -28.133 1.00 53.09 384 LEU A CA 1
ATOM 3012 C C . LEU A 1 384 ? 3.003 26.327 -28.649 1.00 53.09 384 LEU A C 1
ATOM 3014 O O . LEU A 1 384 ? 2.737 27.210 -29.474 1.00 53.09 384 LEU A O 1
ATOM 3018 N N . HIS A 1 385 ? 2.059 25.534 -28.133 1.00 54.81 385 HIS A N 1
ATOM 3019 C CA . HIS A 1 385 ? 0.651 25.723 -28.441 1.00 54.81 385 HIS A CA 1
ATOM 3020 C C . HIS A 1 385 ? 0.221 27.071 -27.884 1.00 54.81 385 HIS A C 1
ATOM 3022 O O . HIS A 1 385 ? 0.197 27.312 -26.674 1.00 54.81 385 HIS A O 1
ATOM 3028 N N . THR A 1 386 ? -0.084 27.975 -28.806 1.00 52.34 386 THR A N 1
ATOM 3029 C CA . THR A 1 386 ? -0.466 29.337 -28.481 1.00 52.34 386 THR A CA 1
ATOM 3030 C C . THR A 1 386 ? -1.972 29.375 -28.283 1.00 52.34 386 THR A C 1
ATOM 3032 O O . THR A 1 386 ? -2.731 29.270 -29.243 1.00 52.34 386 THR A O 1
ATOM 3035 N N . THR A 1 387 ? -2.414 29.525 -27.036 1.00 52.16 387 THR A N 1
ATOM 3036 C CA . THR A 1 387 ? -3.823 29.773 -26.722 1.00 52.16 387 THR A CA 1
ATOM 3037 C C . THR A 1 387 ? -3.994 31.259 -26.443 1.00 52.16 387 THR A C 1
ATOM 3039 O O . THR A 1 387 ? -3.416 31.802 -25.498 1.00 52.16 387 THR A O 1
ATOM 3042 N N . THR A 1 388 ? -4.768 31.940 -27.286 1.00 48.38 388 THR A N 1
ATOM 3043 C CA . THR A 1 388 ? -5.132 33.342 -27.064 1.00 48.38 388 THR A CA 1
ATOM 3044 C C . THR A 1 388 ? -6.405 33.389 -26.231 1.00 48.38 388 THR A C 1
ATOM 3046 O O . THR A 1 388 ? -7.475 33.014 -26.710 1.00 48.38 388 THR A O 1
ATOM 3049 N N . LEU A 1 389 ? -6.303 33.852 -24.986 1.00 50.56 389 LEU A N 1
ATOM 3050 C CA . LEU A 1 389 ? -7.455 34.074 -24.113 1.00 50.56 389 LEU A CA 1
ATOM 3051 C C . LEU A 1 389 ? -7.490 35.563 -23.748 1.00 50.56 389 LEU A C 1
ATOM 3053 O O . LEU A 1 389 ? -6.522 36.091 -23.216 1.00 50.56 389 LEU A O 1
ATOM 3057 N N . ASN A 1 390 ? -8.580 36.267 -24.069 1.00 48.53 390 ASN A N 1
ATOM 3058 C CA . ASN A 1 390 ? -8.754 37.704 -23.784 1.00 48.53 390 ASN A CA 1
ATOM 3059 C C . ASN A 1 390 ? -7.629 38.632 -24.299 1.00 48.53 390 ASN A C 1
ATOM 3061 O O . ASN A 1 390 ? -7.357 39.671 -23.706 1.00 48.53 390 ASN A O 1
ATOM 3065 N N . GLY A 1 391 ? -6.982 38.278 -25.413 1.00 48.88 391 GLY A N 1
ATOM 3066 C CA . GLY A 1 391 ? -5.876 39.060 -25.980 1.00 48.88 391 GLY A CA 1
ATOM 3067 C C . GLY A 1 391 ? -4.513 38.801 -25.329 1.00 48.88 391 GLY A C 1
ATOM 3068 O O . GLY A 1 391 ? -3.509 39.288 -25.842 1.00 48.88 391 GLY A O 1
ATOM 3069 N N . GLU A 1 392 ? -4.453 37.990 -24.270 1.00 39.50 392 GLU A N 1
ATOM 3070 C CA . GLU A 1 392 ? -3.203 37.474 -23.717 1.00 39.50 392 GLU A CA 1
ATOM 3071 C C . GLU A 1 392 ? -2.845 36.146 -24.392 1.00 39.50 392 GLU A C 1
ATOM 3073 O O . GLU A 1 392 ? -3.655 35.221 -24.517 1.00 39.50 392 GLU A O 1
ATOM 3078 N N . ILE A 1 393 ? -1.611 36.078 -24.883 1.00 51.31 393 ILE A N 1
ATOM 3079 C CA . ILE A 1 393 ? -1.037 34.893 -25.511 1.00 51.31 393 ILE A CA 1
ATOM 3080 C C . ILE A 1 393 ? -0.432 34.045 -24.393 1.00 51.31 393 ILE A C 1
ATOM 3082 O O . ILE A 1 393 ? 0.581 34.418 -23.80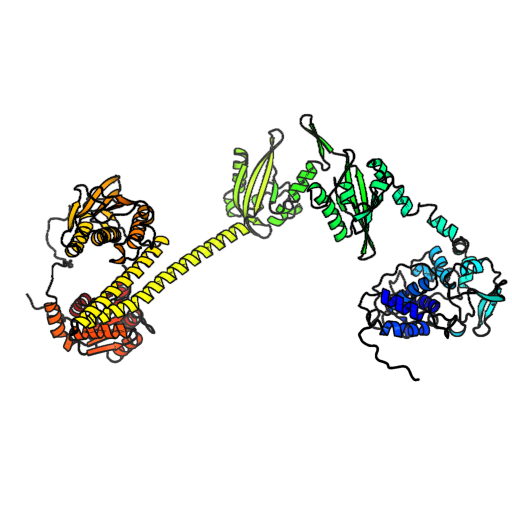5 1.00 51.31 393 ILE A O 1
ATOM 3086 N N . THR A 1 394 ? -1.043 32.893 -24.121 1.00 48.38 394 THR A N 1
ATOM 3087 C CA . THR A 1 394 ? -0.466 31.869 -23.242 1.00 48.38 394 THR A CA 1
ATOM 3088 C C . THR A 1 394 ? 0.103 30.741 -24.089 1.00 48.38 394 THR A C 1
ATOM 3090 O O . THR A 1 394 ? -0.556 30.224 -24.990 1.00 48.38 394 THR A O 1
ATOM 3093 N N . GLN A 1 395 ? 1.359 30.400 -23.828 1.00 50.78 395 GLN A N 1
ATOM 3094 C CA . GLN A 1 395 ? 2.092 29.361 -24.537 1.00 50.78 395 GLN A CA 1
ATOM 3095 C C . GLN A 1 395 ? 2.225 28.138 -23.621 1.00 50.78 395 GLN A C 1
ATOM 3097 O O . GLN A 1 395 ? 2.713 28.264 -22.499 1.00 50.78 395 GLN A O 1
ATOM 3102 N N . SER A 1 396 ? 1.765 26.968 -24.071 1.00 56.41 396 SER A N 1
ATOM 3103 C CA . SER A 1 396 ? 1.862 25.708 -23.321 1.00 56.41 396 SER A CA 1
ATOM 3104 C C . SER A 1 396 ? 2.380 24.584 -24.216 1.00 56.41 396 SER A C 1
ATOM 3106 O O . SER A 1 396 ? 2.011 24.506 -25.384 1.00 56.41 396 SER A O 1
ATOM 3108 N N . TRP A 1 397 ? 3.231 23.716 -23.671 1.00 53.06 397 TRP A N 1
ATOM 3109 C CA . TRP A 1 397 ? 3.790 22.551 -24.371 1.00 53.06 397 TRP A CA 1
ATOM 3110 C C . TRP A 1 397 ? 2.824 21.361 -24.446 1.00 53.06 397 TRP A C 1
ATOM 3112 O O . TRP A 1 397 ? 3.057 20.413 -25.186 1.00 53.06 397 TRP A O 1
ATOM 3122 N N . LEU A 1 398 ? 1.735 21.382 -23.672 1.00 60.28 398 LEU A N 1
ATOM 3123 C CA . LEU A 1 398 ? 0.734 20.322 -23.654 1.00 60.28 398 LEU A CA 1
ATOM 3124 C C . LEU A 1 398 ? -0.610 20.921 -24.088 1.00 60.28 398 LEU A C 1
ATOM 3126 O O . LEU A 1 398 ? -1.086 21.844 -23.419 1.00 60.28 398 LEU A O 1
ATOM 3130 N N . PRO A 1 399 ? -1.248 20.430 -25.170 1.00 64.94 399 PRO A N 1
ATOM 3131 C CA . PRO A 1 399 ? -2.600 20.849 -25.520 1.00 64.94 399 PRO A CA 1
ATOM 3132 C C . PRO A 1 399 ? -3.515 20.743 -24.299 1.00 64.94 399 PRO A C 1
ATOM 3134 O O . PRO A 1 399 ? -3.482 19.738 -23.588 1.00 64.94 399 PRO A O 1
ATOM 3137 N N . ILE A 1 400 ? -4.344 21.759 -24.050 1.00 68.62 400 ILE A N 1
ATOM 3138 C CA . ILE A 1 400 ? -5.209 21.812 -22.856 1.00 68.62 400 ILE A CA 1
ATOM 3139 C C . ILE A 1 400 ? -6.072 20.544 -22.727 1.00 68.62 400 ILE A C 1
ATOM 3141 O O . ILE A 1 400 ? -6.236 20.018 -21.625 1.00 68.62 400 ILE A O 1
ATOM 3145 N N . ASP A 1 401 ? -6.555 20.004 -23.848 1.00 70.56 401 ASP A N 1
ATOM 3146 C CA . ASP A 1 401 ? -7.349 18.771 -23.881 1.00 70.56 401 ASP A CA 1
ATOM 3147 C C . ASP A 1 401 ? -6.543 17.534 -23.437 1.00 70.56 401 ASP A C 1
ATOM 3149 O O . ASP A 1 401 ? -7.049 16.676 -22.706 1.00 70.56 401 ASP A O 1
ATOM 3153 N N . ASP A 1 402 ? -5.265 17.458 -23.816 1.00 70.00 402 ASP A N 1
ATOM 3154 C CA . ASP A 1 402 ? -4.355 16.387 -23.404 1.00 70.00 402 ASP A CA 1
ATOM 3155 C C . ASP A 1 402 ? -3.944 16.533 -21.939 1.00 70.00 402 ASP A C 1
ATOM 3157 O O . ASP A 1 402 ? -3.935 15.542 -21.204 1.00 70.00 402 ASP A O 1
ATOM 3161 N N . ALA A 1 403 ? -3.693 17.765 -21.488 1.00 72.00 403 ALA A N 1
ATOM 3162 C CA . ALA A 1 403 ? -3.417 18.085 -20.092 1.00 72.00 403 ALA A CA 1
ATOM 3163 C C . ALA A 1 403 ? -4.572 17.661 -19.183 1.00 72.00 403 ALA A C 1
ATOM 3165 O O . ALA A 1 403 ? -4.359 16.985 -18.173 1.00 72.00 403 ALA A O 1
ATOM 3166 N N . PHE A 1 404 ? -5.806 17.989 -19.571 1.00 76.81 404 PHE A N 1
ATOM 3167 C CA . PHE A 1 404 ? -6.996 17.609 -18.819 1.00 76.81 404 PHE A CA 1
ATOM 3168 C C . PHE A 1 404 ? -7.195 16.089 -18.803 1.00 76.81 404 PHE A C 1
ATOM 3170 O O . PHE A 1 404 ? -7.468 15.508 -17.750 1.00 76.81 404 PHE A O 1
ATOM 3177 N N . ARG A 1 405 ? -6.999 15.414 -19.944 1.00 79.31 405 ARG A N 1
ATOM 3178 C CA . ARG A 1 405 ? -7.081 13.948 -20.025 1.00 79.31 405 ARG A CA 1
ATOM 3179 C C . ARG A 1 405 ? -6.047 13.273 -19.123 1.00 79.31 405 ARG A C 1
ATOM 3181 O O . ARG A 1 405 ? -6.411 12.359 -18.385 1.00 79.31 405 ARG A O 1
ATOM 3188 N N . ILE A 1 406 ? -4.789 13.712 -19.166 1.00 82.62 406 ILE A N 1
ATOM 3189 C CA . ILE A 1 406 ? -3.703 13.164 -18.339 1.00 82.62 406 ILE A CA 1
ATOM 3190 C C . ILE A 1 406 ? -3.996 13.396 -16.857 1.00 82.62 406 ILE A C 1
ATOM 3192 O O . ILE A 1 406 ? -3.921 12.449 -16.076 1.00 82.62 406 ILE A O 1
ATOM 3196 N N . LEU A 1 407 ? -4.408 14.610 -16.480 1.00 86.00 407 LEU A N 1
ATOM 3197 C CA . LEU A 1 407 ? -4.784 14.945 -15.107 1.00 86.00 407 LEU A CA 1
ATOM 3198 C C . LEU A 1 407 ? -5.879 14.006 -14.587 1.00 86.00 407 LEU A C 1
ATOM 3200 O O . LEU A 1 407 ? -5.720 13.388 -13.537 1.00 86.00 407 LEU A O 1
ATOM 3204 N N . VAL A 1 408 ? -6.971 13.849 -15.340 1.00 89.88 408 VAL A N 1
ATOM 3205 C CA . VAL A 1 408 ? -8.103 12.995 -14.945 1.00 89.88 408 VAL A CA 1
ATOM 3206 C C . VAL A 1 408 ? -7.702 11.516 -14.864 1.00 89.88 408 VAL A C 1
ATOM 3208 O O . VAL A 1 408 ? -8.157 10.809 -13.961 1.00 89.88 408 VAL A O 1
ATOM 3211 N N . GLN A 1 409 ? -6.839 11.036 -15.766 1.00 87.56 409 GLN A N 1
ATOM 3212 C CA . GLN A 1 409 ? -6.334 9.656 -15.753 1.00 87.56 409 GLN A CA 1
ATOM 3213 C C . GLN A 1 409 ? -5.336 9.381 -14.619 1.00 87.56 409 GLN A C 1
ATOM 3215 O O . GLN A 1 409 ? -5.283 8.251 -14.133 1.00 87.56 409 GLN A O 1
ATOM 3220 N N . ALA A 1 410 ? -4.568 10.383 -14.184 1.00 85.25 410 ALA A N 1
ATOM 3221 C CA . ALA A 1 410 ? -3.601 10.251 -13.094 1.00 85.25 410 ALA A CA 1
ATOM 3222 C C . ALA A 1 410 ? -4.270 10.104 -11.716 1.00 85.25 410 ALA A C 1
ATOM 3224 O O . ALA A 1 410 ? -3.690 9.507 -10.807 1.00 85.25 410 ALA A O 1
ATOM 3225 N N . VAL A 1 411 ? -5.499 10.606 -11.553 1.00 89.62 411 VAL A N 1
ATOM 3226 C CA . VAL A 1 411 ? -6.259 10.473 -10.304 1.00 89.62 411 VAL A CA 1
ATOM 3227 C C . VAL A 1 411 ? -6.732 9.026 -10.118 1.00 89.62 411 VAL A C 1
ATOM 3229 O O . VAL A 1 411 ? -7.619 8.549 -10.827 1.00 89.62 411 VAL A O 1
ATOM 3232 N N . LYS A 1 412 ? -6.155 8.330 -9.129 1.00 86.75 412 LYS A N 1
ATOM 3233 C CA . LYS A 1 412 ? -6.478 6.927 -8.796 1.00 86.75 412 LYS A CA 1
ATOM 3234 C C . LYS A 1 412 ? -7.506 6.785 -7.668 1.00 86.75 412 LYS A C 1
ATOM 3236 O O . LYS A 1 412 ? -8.343 5.888 -7.714 1.00 86.75 412 LYS A O 1
ATOM 3241 N N . ASP A 1 413 ? -7.501 7.699 -6.700 1.00 84.62 413 ASP A N 1
ATOM 3242 C CA . ASP A 1 413 ? -8.361 7.605 -5.505 1.00 84.62 413 ASP A CA 1
ATOM 3243 C C . ASP A 1 413 ? -9.827 7.981 -5.770 1.00 84.62 413 ASP A C 1
ATOM 3245 O O . ASP A 1 413 ? -10.713 7.704 -4.958 1.00 84.62 413 ASP A O 1
ATOM 3249 N N . TYR A 1 414 ? -10.093 8.595 -6.925 1.00 91.81 414 TYR A N 1
ATOM 3250 C CA . TYR A 1 414 ? -11.425 8.993 -7.356 1.00 91.81 414 TYR A CA 1
ATOM 3251 C C . TYR A 1 414 ? -11.775 8.337 -8.685 1.00 91.81 414 TYR A C 1
ATOM 3253 O O . TYR A 1 414 ? -11.015 8.393 -9.653 1.00 91.81 414 TYR A O 1
ATOM 3261 N N . ALA A 1 415 ? -12.982 7.782 -8.754 1.00 95.12 415 ALA A N 1
ATOM 3262 C CA . ALA A 1 415 ? -13.604 7.456 -10.024 1.00 95.12 415 ALA A CA 1
ATOM 3263 C C . ALA A 1 415 ? -14.195 8.734 -10.622 1.00 95.12 415 ALA A C 1
ATOM 3265 O O . ALA A 1 415 ? -15.132 9.292 -10.051 1.00 95.12 415 ALA A O 1
ATOM 3266 N N . ILE A 1 416 ? -13.660 9.182 -11.754 1.00 96.06 416 ILE A N 1
ATOM 3267 C CA . ILE A 1 416 ? -14.099 10.387 -12.460 1.00 96.06 416 ILE A CA 1
ATOM 3268 C C . ILE A 1 416 ? -14.527 9.973 -13.863 1.00 96.06 416 ILE A C 1
ATOM 3270 O O . ILE A 1 416 ? -13.725 9.452 -14.639 1.00 96.06 416 ILE A O 1
ATOM 3274 N N . PHE A 1 417 ? -15.799 10.182 -14.188 1.00 96.06 417 PHE A N 1
ATOM 3275 C CA . PHE A 1 417 ? -16.347 9.825 -15.492 1.00 96.06 417 PHE A CA 1
ATOM 3276 C C . PHE A 1 417 ? -17.539 10.697 -15.879 1.00 96.06 417 PHE A C 1
ATOM 3278 O O . PHE A 1 417 ? -18.236 11.254 -15.032 1.00 96.06 417 PHE A O 1
ATOM 3285 N N . LEU A 1 418 ? -17.772 10.802 -17.184 1.00 96.56 418 LEU A N 1
ATOM 3286 C CA . LEU A 1 418 ? -18.923 11.475 -17.764 1.00 96.56 418 LEU A CA 1
ATOM 3287 C C . LEU A 1 418 ? -20.046 10.476 -18.032 1.00 96.56 418 LEU A C 1
ATOM 3289 O O . LEU A 1 418 ? -19.790 9.327 -18.396 1.00 96.56 418 LEU A O 1
ATOM 3293 N N . LEU A 1 419 ? -21.278 10.946 -17.896 1.00 97.00 419 LEU A N 1
ATOM 3294 C CA . LEU A 1 419 ? -22.500 10.274 -18.308 1.00 97.00 419 LEU A CA 1
ATOM 3295 C C . LEU A 1 419 ? -23.155 11.060 -19.444 1.00 97.00 419 LEU A C 1
ATOM 3297 O O . LEU A 1 419 ? -23.107 12.291 -19.434 1.00 97.00 419 LEU A O 1
ATOM 3301 N N . ASP A 1 420 ? -23.789 10.373 -20.389 1.00 93.81 420 ASP A N 1
ATOM 3302 C CA . ASP A 1 420 ? -24.658 11.013 -21.377 1.00 93.81 420 ASP A CA 1
ATOM 3303 C C . ASP A 1 420 ? -25.937 11.562 -20.710 1.00 93.81 420 ASP A C 1
ATOM 3305 O O . ASP A 1 420 ? -26.176 11.386 -19.511 1.00 93.81 420 ASP A O 1
ATOM 3309 N N . THR A 1 421 ? -26.797 12.219 -21.488 1.00 92.06 421 THR A N 1
ATOM 3310 C CA . THR A 1 421 ? -28.076 12.767 -20.999 1.00 92.06 421 THR A CA 1
ATOM 3311 C C . THR A 1 421 ? -29.062 11.702 -20.506 1.00 92.06 421 THR A C 1
ATOM 3313 O O . THR A 1 421 ? -30.067 12.039 -19.883 1.00 92.06 421 THR A O 1
ATOM 3316 N N . ARG A 1 422 ? -28.793 10.418 -20.767 1.00 90.56 422 ARG A N 1
ATOM 3317 C CA . ARG A 1 422 ? -29.586 9.272 -20.312 1.00 90.56 422 ARG A CA 1
ATOM 3318 C C . ARG A 1 422 ? -28.954 8.551 -19.121 1.00 90.56 422 ARG A C 1
ATOM 3320 O O . ARG A 1 422 ? -29.550 7.589 -18.660 1.00 90.56 422 ARG A O 1
ATOM 3327 N N . GLY A 1 423 ? -27.783 8.973 -18.635 1.00 92.19 423 GLY A N 1
ATOM 3328 C CA . GLY A 1 423 ? -27.074 8.320 -17.530 1.00 92.19 423 GLY A CA 1
ATOM 3329 C C . GLY A 1 423 ? -26.130 7.179 -17.941 1.00 92.19 423 GLY A C 1
ATOM 3330 O O . GLY A 1 423 ? -25.662 6.430 -17.079 1.00 92.19 423 GLY A O 1
ATOM 3331 N N . ASN A 1 424 ? -25.816 7.011 -19.227 1.00 95.44 424 ASN A N 1
ATOM 3332 C CA . ASN A 1 424 ? -24.857 5.997 -19.678 1.00 95.44 424 ASN A CA 1
ATOM 3333 C C . ASN A 1 424 ? -23.423 6.511 -19.615 1.00 95.44 424 ASN A C 1
ATOM 3335 O O . ASN A 1 424 ? -23.148 7.652 -19.973 1.00 95.44 424 ASN A O 1
ATOM 3339 N N . VAL A 1 425 ? -22.491 5.659 -19.197 1.00 97.38 425 VAL A N 1
ATOM 3340 C CA . VAL A 1 425 ? -21.078 6.020 -19.029 1.00 97.38 425 VAL A CA 1
ATOM 3341 C C . VAL A 1 425 ? -20.421 6.326 -20.383 1.00 97.38 425 VAL A C 1
ATOM 3343 O O . VAL A 1 425 ? -20.417 5.484 -21.276 1.00 97.38 425 VAL A O 1
ATOM 3346 N N . MET A 1 426 ? -19.829 7.515 -20.526 1.00 94.62 426 MET A N 1
ATOM 3347 C CA . MET A 1 426 ? -19.150 7.981 -21.749 1.00 94.62 426 MET A CA 1
ATOM 3348 C C . MET A 1 426 ? -17.625 7.985 -21.642 1.00 94.62 426 MET A C 1
ATOM 3350 O O . MET A 1 426 ? -16.930 7.764 -22.633 1.00 94.62 426 MET A O 1
ATOM 3354 N N . THR A 1 427 ? -17.084 8.245 -20.453 1.00 94.69 427 THR A N 1
ATOM 3355 C CA . THR A 1 427 ? -15.635 8.250 -20.210 1.00 94.69 427 THR A CA 1
ATOM 3356 C C . THR A 1 427 ? -15.295 7.369 -19.021 1.00 94.69 427 THR A C 1
ATOM 3358 O O . THR A 1 427 ? -16.172 6.989 -18.254 1.00 94.69 427 THR A O 1
ATOM 3361 N N . TRP A 1 428 ? -14.025 6.996 -18.881 1.00 95.62 428 TRP A N 1
ATOM 3362 C CA . TRP A 1 428 ? -13.572 6.138 -17.790 1.00 95.62 428 TRP A CA 1
ATOM 3363 C C . TRP A 1 428 ? -12.114 6.456 -17.470 1.00 95.62 428 TRP A C 1
ATOM 3365 O O . TRP A 1 428 ? -11.265 6.383 -18.365 1.00 95.62 428 TRP A O 1
ATOM 3375 N N . ASN A 1 429 ? -11.835 6.864 -16.231 1.00 95.56 429 ASN A N 1
ATOM 3376 C CA . ASN A 1 429 ? -10.475 7.122 -15.766 1.00 95.56 429 ASN A CA 1
ATOM 3377 C C . ASN A 1 429 ? -9.878 5.916 -15.022 1.00 95.56 429 ASN A C 1
ATOM 3379 O O . ASN A 1 429 ? -10.611 5.033 -14.571 1.00 95.56 429 ASN A O 1
ATOM 3383 N N . THR A 1 430 ? -8.553 5.906 -14.842 1.00 93.19 430 THR A N 1
ATOM 3384 C CA . THR A 1 430 ? -7.832 4.866 -14.086 1.00 93.19 430 THR A CA 1
ATOM 3385 C C . THR A 1 430 ? -8.430 4.640 -12.697 1.00 93.19 430 THR A C 1
ATOM 3387 O O . THR A 1 430 ? -8.623 3.499 -12.279 1.00 93.19 430 THR A O 1
ATOM 3390 N N . GLY A 1 431 ? -8.773 5.713 -11.976 1.00 93.06 431 GLY A N 1
ATOM 3391 C CA . GLY A 1 431 ? -9.385 5.593 -10.656 1.00 93.06 431 GLY A CA 1
ATOM 3392 C C . GLY A 1 431 ? -10.766 4.933 -10.672 1.00 93.06 431 GLY A C 1
ATOM 3393 O O . GLY A 1 431 ? -11.107 4.213 -9.733 1.00 93.06 431 GLY A O 1
ATOM 3394 N N . ALA A 1 432 ? -11.561 5.099 -11.733 1.00 95.25 432 ALA A N 1
ATOM 3395 C CA . ALA A 1 432 ? -12.847 4.421 -11.885 1.00 95.25 432 ALA A CA 1
ATOM 3396 C C . ALA A 1 432 ? -12.677 2.923 -12.126 1.00 95.25 432 ALA A C 1
ATOM 3398 O O . ALA A 1 432 ? -13.389 2.126 -11.511 1.00 95.25 432 ALA A O 1
ATOM 3399 N N . GLU A 1 433 ? -11.704 2.544 -12.951 1.00 94.94 433 GLU A N 1
ATOM 3400 C CA . GLU A 1 433 ? -11.356 1.147 -13.200 1.00 94.94 433 GLU A CA 1
ATOM 3401 C C . GLU A 1 433 ? -10.914 0.438 -11.915 1.00 94.94 433 GLU A C 1
ATOM 3403 O O . GLU A 1 433 ? -11.475 -0.604 -11.571 1.00 94.94 433 GLU A O 1
ATOM 3408 N N . LEU A 1 434 ? -9.999 1.046 -11.153 1.00 91.75 434 LEU A N 1
ATOM 3409 C CA . LEU A 1 434 ? -9.512 0.497 -9.884 1.00 91.75 434 LEU A CA 1
ATOM 3410 C C . LEU A 1 434 ? -10.616 0.409 -8.823 1.00 91.75 434 LEU A C 1
ATOM 3412 O O . LEU A 1 434 ? -10.783 -0.626 -8.181 1.00 91.75 434 LEU A O 1
ATOM 3416 N N . ASN A 1 435 ? -11.402 1.476 -8.641 1.00 90.44 435 ASN A N 1
ATOM 3417 C CA . ASN A 1 435 ? -12.403 1.513 -7.574 1.00 90.44 435 ASN A CA 1
ATOM 3418 C C . ASN A 1 435 ? -13.620 0.626 -7.854 1.00 90.44 435 ASN A C 1
ATOM 3420 O O . ASN A 1 435 ? -14.228 0.126 -6.907 1.00 90.44 435 ASN A O 1
ATOM 3424 N N . LYS A 1 436 ? -14.008 0.455 -9.125 1.00 92.75 436 LYS A N 1
ATOM 3425 C CA . LYS A 1 436 ? -15.256 -0.231 -9.506 1.00 92.75 436 LYS A CA 1
ATOM 3426 C C . LYS A 1 436 ? -15.034 -1.606 -10.140 1.00 92.75 436 LYS A C 1
ATOM 3428 O O . LYS A 1 436 ? -15.992 -2.374 -10.227 1.00 92.75 436 LYS A O 1
ATOM 3433 N N . GLY A 1 437 ? -13.808 -1.934 -10.549 1.00 93.19 437 GLY A N 1
ATOM 3434 C CA . GLY A 1 437 ? -13.433 -3.249 -11.079 1.00 93.19 437 GLY A CA 1
ATOM 3435 C C . GLY A 1 437 ? -13.885 -3.520 -12.518 1.00 93.19 437 GLY A C 1
ATOM 3436 O O . GLY A 1 437 ? -13.857 -4.667 -12.954 1.00 93.19 437 GLY A O 1
ATOM 3437 N N . TYR A 1 438 ? -14.320 -2.494 -13.252 1.00 95.50 438 TYR A N 1
ATOM 3438 C CA . TYR A 1 438 ? -14.703 -2.606 -14.661 1.00 95.50 438 TYR A CA 1
ATOM 3439 C C . TYR A 1 438 ? -13.623 -2.016 -15.560 1.00 95.50 438 TYR A C 1
ATOM 3441 O O . TYR A 1 438 ? -13.197 -0.880 -15.328 1.00 95.50 438 TYR A O 1
ATOM 3449 N N . LYS A 1 439 ? -13.249 -2.743 -16.618 1.00 94.75 439 LYS A N 1
ATOM 3450 C CA . LYS A 1 439 ? -12.440 -2.184 -17.709 1.00 94.75 439 LYS A CA 1
ATOM 3451 C C . LYS A 1 439 ? -13.270 -1.194 -18.522 1.00 94.75 439 LYS A C 1
ATOM 3453 O O . LYS A 1 439 ? -14.497 -1.312 -18.590 1.00 94.75 439 LYS A O 1
ATOM 3458 N N . LYS A 1 440 ? -12.607 -0.226 -19.159 1.00 93.25 440 LYS A N 1
ATOM 3459 C CA . LYS A 1 440 ? -13.266 0.796 -19.988 1.00 93.25 440 LYS A CA 1
ATOM 3460 C C . LYS A 1 440 ? -14.182 0.160 -21.040 1.00 93.25 440 LYS A C 1
ATOM 3462 O O . LYS A 1 440 ? -15.343 0.542 -21.157 1.00 93.25 440 LYS A O 1
ATOM 3467 N N . GLU A 1 441 ? -13.704 -0.860 -21.742 1.00 93.38 441 GLU A N 1
ATOM 3468 C CA . GLU A 1 441 ? -14.421 -1.534 -22.835 1.00 93.38 441 GLU A CA 1
ATOM 3469 C C . GLU A 1 441 ? -15.705 -2.233 -22.357 1.00 93.38 441 GLU A C 1
ATOM 3471 O O . GLU A 1 441 ? -16.614 -2.483 -23.142 1.00 93.38 441 GLU A O 1
ATOM 3476 N N . GLU A 1 442 ? -15.802 -2.536 -21.061 1.00 93.75 442 GLU A N 1
ATOM 3477 C CA . GLU A 1 442 ? -16.920 -3.273 -20.471 1.00 93.75 442 GLU A CA 1
ATOM 3478 C C . GLU A 1 442 ? -18.036 -2.373 -19.940 1.00 93.75 442 GLU A C 1
ATOM 3480 O O . GLU A 1 442 ? -19.149 -2.862 -19.707 1.00 93.75 442 GLU A O 1
ATOM 3485 N N . ILE A 1 443 ? -17.726 -1.104 -19.660 1.00 96.38 443 ILE A N 1
ATOM 3486 C CA . ILE A 1 443 ? -18.606 -0.186 -18.925 1.00 96.38 443 ILE A CA 1
ATOM 3487 C C . ILE A 1 443 ? -19.063 1.007 -19.754 1.00 96.38 443 ILE A C 1
ATOM 3489 O O . ILE A 1 443 ? -20.158 1.513 -19.505 1.00 96.38 443 ILE A O 1
ATOM 3493 N N . ILE A 1 444 ? -18.280 1.436 -20.750 1.00 95.62 444 ILE A N 1
ATOM 3494 C CA . ILE A 1 444 ? -18.717 2.482 -21.677 1.00 95.62 444 ILE A CA 1
ATOM 3495 C C . ILE A 1 444 ? -20.032 2.051 -22.346 1.00 95.62 444 ILE A C 1
ATOM 3497 O O . ILE A 1 444 ? -20.178 0.921 -22.808 1.00 95.62 444 ILE A O 1
ATOM 3501 N N . GLY A 1 445 ? -21.010 2.955 -22.359 1.00 93.44 445 GLY A N 1
ATOM 3502 C CA . GLY A 1 445 ? -22.355 2.730 -22.884 1.00 93.44 445 GLY A CA 1
ATOM 3503 C C . GLY A 1 445 ? -23.329 2.048 -21.917 1.00 93.44 445 GLY A C 1
ATOM 3504 O O . GLY A 1 445 ? -24.527 2.039 -22.192 1.00 93.44 445 GLY A O 1
ATOM 3505 N N . LYS A 1 446 ? -22.875 1.517 -20.773 1.00 96.56 446 LYS A N 1
ATOM 3506 C CA . LYS A 1 446 ? -23.779 0.976 -19.744 1.00 96.56 446 LYS A CA 1
ATOM 3507 C C . LYS A 1 446 ? -24.332 2.080 -18.851 1.00 96.56 446 LYS A C 1
ATOM 3509 O O . LYS A 1 446 ? -23.657 3.069 -18.568 1.00 96.56 446 LYS A O 1
ATOM 3514 N N . HIS A 1 447 ? -25.546 1.869 -18.351 1.00 96.06 447 HIS A N 1
ATOM 3515 C CA . HIS A 1 447 ? -26.188 2.796 -17.429 1.00 96.06 447 HIS A CA 1
ATOM 3516 C C . HIS A 1 447 ? -25.560 2.734 -16.026 1.00 96.06 447 HIS A C 1
ATOM 3518 O O . HIS A 1 447 ? -25.260 1.658 -15.498 1.00 96.06 447 HIS A O 1
ATOM 3524 N N . PHE A 1 448 ? -25.390 3.893 -15.388 1.00 95.25 448 PHE A N 1
ATOM 3525 C CA . PHE A 1 448 ? -24.682 4.015 -14.107 1.00 95.25 448 PHE A CA 1
ATOM 3526 C C . PHE A 1 448 ? -25.406 3.378 -12.901 1.00 95.25 448 PHE A C 1
ATOM 3528 O O . PHE A 1 448 ? -24.813 3.248 -11.825 1.00 95.25 448 PHE A O 1
ATOM 3535 N N . THR A 1 449 ? -26.666 2.957 -13.066 1.00 95.19 449 THR A N 1
ATOM 3536 C CA . THR A 1 449 ? -27.431 2.179 -12.070 1.00 95.19 449 THR A CA 1
ATOM 3537 C C . THR A 1 449 ? -26.732 0.881 -11.682 1.00 95.19 449 THR A C 1
ATOM 3539 O O . THR A 1 449 ? -26.922 0.408 -10.567 1.00 95.19 449 THR A O 1
ATOM 3542 N N . THR A 1 450 ? -25.848 0.349 -12.534 1.00 94.31 450 THR A N 1
ATOM 3543 C CA . THR A 1 450 ? -25.049 -0.853 -12.242 1.00 94.31 450 THR A CA 1
ATOM 3544 C C . THR A 1 450 ? -24.154 -0.735 -10.998 1.00 94.31 450 THR A C 1
ATOM 3546 O O . THR A 1 450 ? -23.595 -1.738 -10.564 1.00 94.31 450 THR A O 1
ATOM 3549 N N . PHE A 1 451 ? -23.980 0.470 -10.439 1.00 94.75 451 PHE A N 1
ATOM 3550 C CA . PHE A 1 451 ? -23.197 0.713 -9.221 1.00 94.75 451 PHE A CA 1
ATOM 3551 C C . PHE A 1 451 ? -24.038 0.777 -7.936 1.00 94.75 451 PHE A C 1
ATOM 3553 O O . PHE A 1 451 ? -23.477 1.074 -6.879 1.00 94.75 451 PHE A O 1
ATOM 3560 N N . TYR A 1 452 ? -25.351 0.556 -8.013 1.00 94.75 452 TYR A N 1
ATOM 3561 C CA . TYR A 1 452 ? -26.289 0.654 -6.890 1.00 94.75 452 TYR A CA 1
ATOM 3562 C C . TYR A 1 452 ? -26.803 -0.727 -6.488 1.00 94.75 452 TYR A C 1
ATOM 3564 O O . TYR A 1 452 ? -26.815 -1.655 -7.296 1.00 94.75 452 TYR A O 1
ATOM 3572 N N . GLY A 1 453 ? -27.219 -0.859 -5.228 1.00 92.25 453 GLY A N 1
ATOM 3573 C CA . GLY A 1 453 ? -27.856 -2.081 -4.739 1.00 92.25 453 GLY A CA 1
ATOM 3574 C C . GLY A 1 453 ? -29.304 -2.192 -5.214 1.00 92.25 453 GLY A C 1
ATOM 3575 O O . GLY A 1 453 ? -29.915 -1.204 -5.619 1.00 92.25 453 GLY A O 1
ATOM 3576 N N . GLU A 1 454 ? -29.891 -3.386 -5.118 1.00 90.75 454 GLU A N 1
ATOM 3577 C CA . GLU A 1 454 ? -31.274 -3.609 -5.560 1.00 90.75 454 GLU A CA 1
ATOM 3578 C C . GLU A 1 454 ? -32.297 -2.712 -4.850 1.00 90.75 454 GLU A C 1
ATOM 3580 O O . GLU A 1 454 ? -33.261 -2.276 -5.471 1.00 90.75 454 GLU A O 1
ATOM 3585 N N . GLU A 1 455 ? -32.103 -2.422 -3.564 1.00 91.50 455 GLU A N 1
ATOM 3586 C CA . GLU A 1 455 ? -32.990 -1.547 -2.787 1.00 91.50 455 GLU A CA 1
ATOM 3587 C C . GLU A 1 455 ? -32.970 -0.097 -3.301 1.00 91.50 455 GLU A C 1
ATOM 3589 O O . GLU A 1 455 ? -34.021 0.520 -3.501 1.00 91.50 455 GLU A O 1
ATOM 3594 N N . ASP A 1 456 ? -31.782 0.424 -3.611 1.00 92.94 456 ASP A N 1
ATOM 3595 C CA . ASP A 1 456 ? -31.601 1.755 -4.198 1.00 92.94 456 ASP A CA 1
ATOM 3596 C C . ASP A 1 456 ? -32.217 1.836 -5.603 1.00 92.94 456 ASP A C 1
ATOM 3598 O O . ASP A 1 456 ? -32.848 2.832 -5.959 1.00 92.94 456 ASP A O 1
ATOM 3602 N N . ILE A 1 457 ? -32.085 0.770 -6.398 1.00 92.50 457 ILE A N 1
ATOM 3603 C CA . ILE A 1 457 ? -32.690 0.690 -7.734 1.00 92.50 457 ILE A CA 1
ATOM 3604 C C . ILE A 1 457 ? -34.219 0.638 -7.628 1.00 92.50 457 ILE A C 1
ATOM 3606 O O . ILE A 1 457 ? -34.909 1.399 -8.304 1.00 92.50 457 ILE A O 1
ATOM 3610 N N . ARG A 1 458 ? -34.776 -0.207 -6.748 1.00 92.44 458 ARG A N 1
ATOM 3611 C CA . ARG A 1 458 ? -36.234 -0.302 -6.531 1.00 92.44 458 ARG A CA 1
ATOM 3612 C C . ARG A 1 458 ? -36.827 1.011 -6.030 1.00 92.44 458 ARG A C 1
ATOM 3614 O O . ARG A 1 458 ? -37.938 1.369 -6.412 1.00 92.44 458 ARG A O 1
ATOM 3621 N N . SER A 1 459 ? -36.086 1.744 -5.202 1.00 93.00 459 SER A N 1
ATOM 3622 C CA . SER A 1 459 ? -36.488 3.074 -4.748 1.00 93.00 459 SER A CA 1
ATOM 3623 C C . SER A 1 459 ? -36.250 4.170 -5.795 1.00 93.00 459 SER A C 1
ATOM 3625 O O . SER A 1 459 ? -36.611 5.317 -5.546 1.00 93.00 459 SER A O 1
ATOM 3627 N N . ARG A 1 460 ? -35.724 3.868 -6.989 1.00 95.06 460 ARG A N 1
ATOM 3628 C CA . ARG A 1 460 ? -35.392 4.859 -8.030 1.00 95.06 460 ARG A CA 1
ATOM 3629 C C . ARG A 1 460 ? -34.404 5.932 -7.554 1.00 95.06 460 ARG A C 1
ATOM 3631 O O . ARG A 1 460 ? -34.496 7.093 -7.959 1.00 95.06 460 ARG A O 1
ATOM 3638 N N . LYS A 1 461 ? -33.500 5.590 -6.629 1.00 93.75 461 LYS A N 1
ATOM 3639 C CA . LYS A 1 461 ? -32.491 6.526 -6.111 1.00 93.75 461 LYS A CA 1
ATOM 3640 C C . LYS A 1 461 ? -31.603 7.101 -7.231 1.00 93.75 461 LYS A C 1
ATOM 3642 O O . LYS A 1 461 ? -31.448 8.321 -7.253 1.00 93.75 461 LYS A O 1
ATOM 3647 N N . PRO A 1 462 ? -31.083 6.305 -8.189 1.00 93.75 462 PRO A N 1
ATOM 3648 C CA . PRO A 1 462 ? -30.250 6.827 -9.275 1.00 93.75 462 PRO A CA 1
ATOM 3649 C C . PRO A 1 462 ? -30.969 7.876 -10.136 1.00 93.75 462 PRO A C 1
ATOM 3651 O O . PRO A 1 462 ? -30.408 8.930 -10.426 1.00 93.75 462 PRO A O 1
ATOM 3654 N N . GLU A 1 463 ? -32.223 7.629 -10.512 1.00 93.62 463 GLU A N 1
ATOM 3655 C CA . GLU A 1 463 ? -33.012 8.562 -11.323 1.00 93.62 463 GLU A CA 1
ATOM 3656 C C . GLU A 1 463 ? -33.277 9.864 -10.562 1.00 93.62 463 GLU A C 1
ATOM 3658 O O . GLU A 1 463 ? -33.092 10.946 -11.116 1.00 93.62 463 GLU A O 1
ATOM 3663 N N . ARG A 1 464 ? -33.630 9.771 -9.272 1.00 93.75 464 ARG A N 1
ATOM 3664 C CA . ARG A 1 464 ? -33.823 10.951 -8.416 1.00 93.75 464 ARG A CA 1
ATOM 3665 C C . ARG A 1 464 ? -32.549 11.783 -8.279 1.00 93.75 464 ARG A C 1
ATOM 3667 O O . ARG A 1 464 ? -32.635 13.006 -8.283 1.00 93.75 464 ARG A O 1
ATOM 3674 N N . GLU A 1 465 ? -31.379 11.151 -8.165 1.00 94.50 465 GLU A N 1
ATOM 3675 C CA . GLU A 1 465 ? -30.098 11.870 -8.115 1.00 94.50 465 GLU A CA 1
ATOM 3676 C C . GLU A 1 465 ? -29.878 12.702 -9.391 1.00 94.50 465 GLU A C 1
ATOM 3678 O O . GLU A 1 465 ? -29.481 13.863 -9.297 1.00 94.50 465 GLU A O 1
ATOM 3683 N N . LEU A 1 466 ? -30.195 12.163 -10.577 1.00 94.25 466 LEU A N 1
ATOM 3684 C CA . LEU A 1 466 ? -30.116 12.926 -11.829 1.00 94.25 466 LEU A CA 1
ATOM 3685 C C . LEU A 1 466 ? -31.175 14.036 -11.913 1.00 94.25 466 LEU A C 1
ATOM 3687 O O . LEU A 1 466 ? -30.852 15.143 -12.338 1.00 94.25 466 LEU A O 1
ATOM 3691 N N . GLU A 1 467 ? -32.415 13.781 -11.482 1.00 93.62 467 GLU A N 1
ATOM 3692 C CA . GLU A 1 467 ? -33.494 14.784 -11.448 1.00 93.62 467 GLU A CA 1
ATOM 3693 C C . GLU A 1 467 ? -33.141 15.974 -10.537 1.00 93.62 467 GLU A C 1
ATOM 3695 O O . GLU A 1 467 ? -33.302 17.133 -10.930 1.00 93.62 467 GLU A O 1
ATOM 3700 N N . ILE A 1 468 ? -32.612 15.701 -9.338 1.00 92.81 468 ILE A N 1
ATOM 3701 C CA . ILE A 1 468 ? -32.127 16.729 -8.404 1.00 92.81 468 ILE A CA 1
ATOM 3702 C C . ILE A 1 468 ? -30.953 17.485 -9.028 1.00 92.81 468 ILE A C 1
ATOM 3704 O O . ILE A 1 468 ? -30.947 18.713 -9.028 1.00 92.81 468 ILE A O 1
ATOM 3708 N N . CYS A 1 469 ? -29.998 16.768 -9.625 1.00 94.38 469 CYS A N 1
ATOM 3709 C CA . CYS A 1 469 ? -28.844 17.369 -10.285 1.00 94.38 469 CYS A CA 1
ATOM 3710 C C . CYS A 1 469 ? -29.244 18.299 -11.446 1.00 94.38 469 CYS A C 1
ATOM 3712 O O . CYS A 1 469 ? -28.648 19.360 -11.605 1.00 94.38 469 CYS A O 1
ATOM 3714 N N . LEU A 1 470 ? -30.274 17.960 -12.228 1.00 92.19 470 LEU A N 1
ATOM 3715 C CA . LEU A 1 470 ? -30.796 18.838 -13.283 1.00 92.19 470 LEU A CA 1
ATOM 3716 C C . LEU A 1 470 ? -31.459 20.099 -12.723 1.00 92.19 470 LEU A C 1
ATOM 3718 O O . LEU A 1 470 ? -31.310 21.173 -13.303 1.00 92.19 470 LEU A O 1
ATOM 3722 N N . ARG A 1 471 ? -32.182 19.979 -11.604 1.00 92.62 471 ARG A N 1
ATOM 3723 C CA . ARG A 1 471 ? -32.870 21.108 -10.963 1.00 92.62 471 ARG A CA 1
ATOM 3724 C C . ARG A 1 471 ? -31.907 22.056 -10.245 1.00 92.62 471 ARG A C 1
ATOM 3726 O O . ARG A 1 471 ? -32.107 23.264 -10.285 1.00 92.62 471 ARG A O 1
ATOM 3733 N N . GLU A 1 472 ? -30.906 21.509 -9.564 1.00 92.62 472 GLU A N 1
ATOM 3734 C CA . GLU A 1 472 ? -30.031 22.240 -8.634 1.00 92.62 472 GLU A CA 1
ATOM 3735 C C . GLU A 1 472 ? -28.600 22.423 -9.172 1.00 92.62 472 GLU A C 1
ATOM 3737 O O . GLU A 1 472 ? -27.780 23.103 -8.562 1.00 92.62 472 GLU A O 1
ATOM 3742 N N . GLY A 1 473 ? -28.277 21.823 -10.321 1.00 89.25 473 GLY A N 1
ATOM 3743 C CA . GLY A 1 473 ? -26.956 21.845 -10.961 1.00 89.25 473 GLY A CA 1
ATOM 3744 C C . GLY A 1 473 ? -25.969 20.807 -10.410 1.00 89.25 473 GLY A C 1
ATOM 3745 O O . GLY A 1 473 ? -25.077 20.355 -11.134 1.00 89.25 473 GLY A O 1
ATOM 3746 N N . ARG A 1 474 ? -26.130 20.386 -9.149 1.00 94.25 474 ARG A N 1
ATOM 3747 C CA . ARG A 1 474 ? -25.281 19.402 -8.461 1.00 94.25 474 ARG A CA 1
ATOM 3748 C C . ARG A 1 474 ? -26.097 18.599 -7.446 1.00 94.25 474 ARG A C 1
ATOM 3750 O O . ARG A 1 474 ? -27.021 19.123 -6.844 1.00 94.25 474 ARG A O 1
ATOM 3757 N N . VAL A 1 475 ? -25.709 17.348 -7.223 1.00 96.25 475 VAL A N 1
ATOM 3758 C CA . VAL A 1 475 ? -26.171 16.515 -6.103 1.00 96.25 475 VAL A CA 1
ATOM 3759 C C . VAL A 1 475 ? -24.964 15.844 -5.450 1.00 96.25 475 VAL A C 1
ATOM 3761 O O . VAL A 1 475 ? -23.978 15.535 -6.128 1.00 96.25 475 VAL A O 1
ATOM 3764 N N . GLU A 1 476 ? -25.036 15.630 -4.142 1.00 96.25 476 GLU A N 1
ATOM 3765 C CA . GLU A 1 476 ? -24.036 14.900 -3.367 1.00 96.25 476 GLU A CA 1
ATOM 3766 C C . GLU A 1 476 ? -24.734 13.888 -2.453 1.00 96.25 476 GLU A C 1
ATOM 3768 O O . GLU A 1 476 ? -25.724 14.222 -1.805 1.00 96.25 476 GLU A O 1
ATOM 3773 N N . ASP A 1 477 ? -24.245 12.648 -2.440 1.00 93.75 477 ASP A N 1
ATOM 3774 C CA . ASP A 1 477 ? -24.792 11.535 -1.656 1.00 93.75 477 ASP A CA 1
ATOM 3775 C C . ASP A 1 477 ? -23.658 10.678 -1.093 1.00 93.75 477 ASP A C 1
ATOM 3777 O O . ASP A 1 477 ? -22.677 10.389 -1.784 1.00 93.75 477 ASP A O 1
ATOM 3781 N N . GLU A 1 478 ? -23.827 10.212 0.142 1.00 93.06 478 GLU A N 1
ATOM 3782 C CA . GLU A 1 478 ? -22.992 9.159 0.710 1.00 93.06 478 GLU A CA 1
ATOM 3783 C C . GLU A 1 478 ? -23.781 7.863 0.829 1.00 93.06 478 GLU A C 1
ATOM 3785 O O . GLU A 1 478 ? -24.895 7.826 1.352 1.00 93.06 478 GLU A O 1
ATOM 3790 N N . GLY A 1 479 ? -23.191 6.765 0.369 1.00 91.38 479 GLY A N 1
ATOM 3791 C CA . GLY A 1 479 ? -23.839 5.472 0.483 1.00 91.38 479 GLY A CA 1
ATOM 3792 C C . GLY A 1 479 ? -23.013 4.319 -0.048 1.00 91.38 479 GLY A C 1
ATOM 3793 O O . GLY A 1 479 ? -21.922 4.480 -0.599 1.00 91.38 479 GLY A O 1
ATOM 3794 N N . TRP A 1 480 ? -23.577 3.123 0.091 1.00 92.56 480 TRP A N 1
ATOM 3795 C CA . TRP A 1 480 ? -22.993 1.921 -0.480 1.00 92.56 480 TRP A CA 1
ATOM 3796 C C . TRP A 1 480 ? -23.035 1.974 -2.005 1.00 92.56 480 TRP A C 1
ATOM 3798 O O . TRP A 1 480 ? -24.039 2.350 -2.613 1.00 92.56 480 TRP A O 1
ATOM 3808 N N . ARG A 1 481 ? -21.926 1.589 -2.629 1.00 94.12 481 ARG A N 1
ATOM 3809 C CA . ARG A 1 481 ? -21.815 1.349 -4.067 1.00 94.12 481 ARG A CA 1
ATOM 3810 C C . ARG A 1 481 ? -21.215 -0.026 -4.303 1.00 94.12 481 ARG A C 1
ATOM 3812 O O . ARG A 1 481 ? -20.507 -0.548 -3.447 1.00 94.12 481 ARG A O 1
ATOM 3819 N N . TYR A 1 482 ? -21.508 -0.602 -5.460 1.00 93.94 482 TYR A N 1
ATOM 3820 C CA . TYR A 1 482 ? -21.149 -1.979 -5.788 1.00 93.94 482 TYR A CA 1
ATOM 3821 C C . TYR A 1 482 ? -20.126 -2.027 -6.922 1.00 93.94 482 TYR A C 1
ATOM 3823 O O . TYR A 1 482 ? -20.182 -1.235 -7.873 1.00 93.94 482 TYR A O 1
ATOM 3831 N N . ARG A 1 483 ? -19.164 -2.940 -6.785 1.00 94.75 483 ARG A N 1
ATOM 3832 C CA . ARG A 1 483 ? -18.154 -3.267 -7.795 1.00 94.75 483 ARG A CA 1
ATOM 3833 C C . ARG A 1 483 ? -18.637 -4.402 -8.696 1.00 94.75 483 ARG A C 1
ATOM 3835 O O . ARG A 1 483 ? -19.646 -5.046 -8.419 1.00 94.75 483 ARG A O 1
ATOM 3842 N N . LYS A 1 484 ? -17.885 -4.667 -9.766 1.00 93.94 484 LYS A N 1
ATOM 3843 C CA . LYS A 1 484 ? -18.145 -5.769 -10.708 1.00 93.94 484 LYS A CA 1
ATOM 3844 C C . LYS A 1 484 ? -18.234 -7.146 -10.044 1.00 93.94 484 LYS A C 1
ATOM 3846 O O . LYS A 1 484 ? -19.054 -7.959 -10.449 1.00 93.94 484 LYS A O 1
ATOM 3851 N N . ASP A 1 485 ? -17.404 -7.401 -9.038 1.00 91.88 485 ASP A N 1
ATOM 3852 C CA . ASP A 1 485 ? -17.355 -8.670 -8.299 1.00 91.88 485 ASP A CA 1
ATOM 3853 C C . ASP A 1 485 ? -18.491 -8.832 -7.268 1.00 91.88 485 ASP A C 1
ATOM 3855 O O . ASP A 1 485 ? -18.557 -9.846 -6.577 1.00 91.88 485 ASP A O 1
ATOM 3859 N N . GLY A 1 486 ? -19.382 -7.841 -7.147 1.00 89.94 486 GLY A N 1
ATOM 3860 C CA . GLY A 1 486 ? -20.463 -7.814 -6.161 1.00 89.94 486 GLY A CA 1
ATOM 3861 C C . GLY A 1 486 ? -20.054 -7.270 -4.789 1.00 89.94 486 GLY A C 1
ATOM 3862 O O . GLY A 1 486 ? -20.922 -7.061 -3.940 1.00 89.94 486 GLY A O 1
ATOM 3863 N N . SER A 1 487 ? -18.769 -6.979 -4.556 1.00 92.19 487 SER A N 1
ATOM 3864 C CA . SER A 1 487 ? -18.329 -6.337 -3.315 1.00 92.19 487 SER A CA 1
ATOM 3865 C C . SER A 1 487 ? -18.880 -4.913 -3.217 1.00 92.19 487 SER A C 1
ATOM 3867 O O . SER A 1 487 ? -18.946 -4.167 -4.200 1.00 92.19 487 SER A O 1
ATOM 3869 N N . ARG A 1 488 ? -19.273 -4.513 -2.004 1.00 90.88 488 ARG A N 1
ATOM 3870 C CA . ARG A 1 488 ? -19.727 -3.150 -1.714 1.00 90.88 488 ARG A CA 1
ATOM 3871 C C . ARG A 1 488 ? -18.599 -2.299 -1.140 1.00 90.88 488 ARG A C 1
ATOM 3873 O O . ARG A 1 488 ? -17.690 -2.812 -0.492 1.00 90.88 488 ARG A O 1
ATOM 3880 N N . PHE A 1 489 ? -18.678 -0.993 -1.341 1.00 92.00 489 PHE A N 1
ATOM 3881 C CA . PHE A 1 489 ? -17.780 -0.010 -0.741 1.00 92.00 489 PHE A CA 1
ATOM 3882 C C . PHE A 1 489 ? -18.545 1.252 -0.365 1.00 92.00 489 PHE A C 1
ATOM 3884 O O . PHE A 1 489 ? -19.534 1.597 -1.017 1.00 92.00 489 PHE A O 1
ATOM 3891 N N . TRP A 1 490 ? -18.117 1.912 0.711 1.00 92.31 490 TRP A N 1
ATOM 3892 C CA . TRP A 1 490 ? -18.722 3.171 1.133 1.00 92.31 490 TRP A CA 1
ATOM 3893 C C . TRP A 1 490 ? -18.173 4.285 0.258 1.00 92.31 490 TRP A C 1
ATOM 3895 O O . TRP A 1 490 ? -16.953 4.401 0.093 1.00 92.31 490 TRP A O 1
ATOM 3905 N N . ALA A 1 491 ? -19.057 5.084 -0.324 1.00 92.81 491 ALA A N 1
ATOM 3906 C CA . ALA A 1 491 ? -18.662 6.097 -1.278 1.00 92.81 491 ALA A CA 1
ATOM 3907 C C . ALA A 1 491 ? -19.360 7.425 -1.020 1.00 92.81 491 ALA A C 1
ATOM 3909 O O . ALA A 1 491 ? -20.558 7.452 -0.758 1.00 92.81 491 ALA A O 1
ATOM 3910 N N . ASN A 1 492 ? -18.607 8.510 -1.183 1.00 95.19 492 ASN A N 1
ATOM 3911 C CA . ASN A 1 492 ? -19.165 9.838 -1.400 1.00 95.19 492 ASN A CA 1
ATOM 3912 C C . ASN A 1 492 ? -19.225 10.074 -2.915 1.00 95.19 492 ASN A C 1
ATOM 3914 O O . ASN A 1 492 ? -18.238 9.865 -3.633 1.00 95.19 492 ASN A O 1
ATOM 3918 N N . VAL A 1 493 ? -20.410 10.413 -3.407 1.00 94.69 493 VAL A N 1
ATOM 3919 C CA . VAL A 1 493 ? -20.722 10.562 -4.825 1.00 94.69 493 VAL A CA 1
ATOM 3920 C C . VAL A 1 493 ? -21.203 11.976 -5.073 1.00 94.69 493 VAL A C 1
ATOM 3922 O O . VAL A 1 493 ? -22.199 12.402 -4.502 1.00 94.69 493 VAL A O 1
ATOM 3925 N N . VAL A 1 494 ? -20.547 12.657 -6.005 1.00 97.38 494 VAL A N 1
ATOM 3926 C CA . VAL A 1 494 ? -20.976 13.955 -6.522 1.00 97.38 494 VAL A CA 1
ATOM 3927 C C . VAL A 1 494 ? -21.356 13.788 -7.987 1.00 97.38 494 VAL A C 1
ATOM 3929 O O . VAL A 1 494 ? -20.578 13.241 -8.774 1.00 97.38 494 VAL A O 1
ATOM 3932 N N . ILE A 1 495 ? -22.549 14.255 -8.359 1.00 97.25 495 ILE A N 1
ATOM 3933 C CA . ILE A 1 495 ? -22.991 14.339 -9.756 1.00 97.25 495 ILE A CA 1
ATOM 3934 C C . ILE A 1 495 ? -23.272 15.805 -10.085 1.00 97.25 495 ILE A C 1
ATOM 3936 O O . ILE A 1 495 ? -23.909 16.515 -9.308 1.00 97.25 495 ILE A O 1
ATOM 3940 N N . THR A 1 496 ? -22.775 16.276 -11.223 1.00 97.31 496 THR A N 1
ATOM 3941 C CA . THR A 1 496 ? -22.916 17.663 -11.689 1.00 97.31 496 THR A CA 1
ATOM 3942 C C . THR A 1 496 ? -23.445 17.674 -13.115 1.00 97.31 496 THR A C 1
ATOM 3944 O O . THR A 1 496 ? -22.946 16.932 -13.959 1.00 97.31 496 THR A O 1
ATOM 3947 N N . ALA A 1 497 ? -24.450 18.499 -13.400 1.00 94.50 497 ALA A N 1
ATOM 3948 C CA . ALA A 1 497 ? -25.007 18.626 -14.740 1.00 94.50 497 ALA A CA 1
ATOM 3949 C C . ALA A 1 497 ? -24.059 19.451 -15.625 1.00 94.50 497 ALA A C 1
ATOM 3951 O O . ALA A 1 497 ? -23.556 20.495 -15.213 1.00 94.50 497 ALA A O 1
ATOM 3952 N N . ILE A 1 498 ? -23.807 18.979 -16.846 1.00 92.69 498 ILE A N 1
ATOM 3953 C CA . ILE A 1 498 ? -22.894 19.608 -17.804 1.00 92.69 498 ILE A CA 1
ATOM 3954 C C . ILE A 1 498 ? -23.706 20.220 -18.940 1.00 92.69 498 ILE A C 1
ATOM 3956 O O . ILE A 1 498 ? -24.587 19.573 -19.517 1.00 92.69 498 ILE A O 1
ATOM 3960 N N . TYR A 1 499 ? -23.371 21.465 -19.275 1.00 88.62 499 TYR A N 1
ATOM 3961 C CA . TYR A 1 499 ? -24.007 22.245 -20.328 1.00 88.62 499 TYR A CA 1
ATOM 3962 C C . TYR A 1 499 ? -22.965 22.733 -21.335 1.00 88.62 499 TYR A C 1
ATOM 3964 O O . TYR A 1 499 ? -21.852 23.104 -20.963 1.00 88.62 499 TYR A O 1
ATOM 3972 N N . LYS A 1 500 ? -23.335 22.751 -22.616 1.00 82.81 500 LYS A N 1
ATOM 3973 C CA . LYS A 1 500 ? -22.562 23.367 -23.698 1.00 82.81 500 LYS A CA 1
ATOM 3974 C C . LYS A 1 500 ? -23.487 24.314 -24.452 1.00 82.81 500 LYS A C 1
ATOM 3976 O O . LYS A 1 500 ? -24.482 23.859 -25.005 1.00 82.81 500 LYS A O 1
ATOM 3981 N N . ASN A 1 501 ? -23.159 25.606 -24.480 1.00 86.44 501 ASN A N 1
ATOM 3982 C CA . ASN A 1 501 ? -24.009 26.657 -25.062 1.00 86.44 501 ASN A CA 1
ATOM 3983 C C . ASN A 1 501 ? -25.450 26.610 -24.513 1.00 86.44 501 ASN A C 1
ATOM 3985 O O . ASN A 1 501 ? -26.400 26.547 -25.286 1.00 86.44 501 ASN A O 1
ATOM 3989 N N . ASP A 1 502 ? -25.590 26.532 -23.186 1.00 85.75 502 ASP A N 1
ATOM 3990 C CA . ASP A 1 502 ? -26.868 26.405 -22.461 1.00 85.75 502 ASP A CA 1
ATOM 3991 C C . ASP A 1 502 ? -27.701 25.146 -22.773 1.00 85.75 502 ASP A C 1
ATOM 3993 O O . ASP A 1 502 ? -28.806 24.974 -22.260 1.00 85.75 502 ASP A O 1
ATOM 3997 N N . ILE A 1 503 ? -27.163 24.204 -23.552 1.00 87.69 503 ILE A N 1
ATOM 3998 C CA . ILE A 1 503 ? -27.794 22.913 -23.836 1.00 87.69 503 ILE A CA 1
ATOM 3999 C C . ILE A 1 503 ? -27.191 21.859 -22.911 1.00 87.69 503 ILE A C 1
ATOM 4001 O O . ILE A 1 503 ? -25.972 21.698 -22.858 1.00 87.69 503 ILE A O 1
ATOM 4005 N N . HIS A 1 504 ? -28.035 21.118 -22.192 1.00 91.19 504 HIS A N 1
ATOM 4006 C CA . HIS A 1 504 ? -27.591 19.996 -21.368 1.00 91.19 504 HIS A CA 1
ATOM 4007 C C . HIS A 1 504 ? -26.999 18.887 -22.247 1.00 91.19 504 HIS A C 1
ATOM 4009 O O . HIS A 1 504 ? -27.668 18.374 -23.145 1.00 91.19 504 HIS A O 1
ATOM 4015 N N . VAL A 1 505 ? -25.750 18.507 -21.976 1.00 89.44 505 VAL A N 1
ATOM 4016 C CA . VAL A 1 505 ? -25.005 17.509 -22.766 1.00 89.44 505 VAL A CA 1
ATOM 4017 C C . VAL A 1 505 ? -24.673 16.234 -21.989 1.00 89.44 505 VAL A C 1
ATOM 4019 O O . VAL A 1 505 ? -24.185 15.276 -22.583 1.00 89.44 505 VAL A O 1
ATOM 4022 N N . GLY A 1 506 ? -24.953 16.193 -20.685 1.00 94.06 506 GLY A N 1
ATOM 4023 C CA . GLY A 1 506 ? -24.714 15.025 -19.838 1.00 94.06 506 GLY A CA 1
ATOM 4024 C C . GLY A 1 506 ? -24.334 15.398 -18.409 1.00 94.06 506 GLY A C 1
ATOM 4025 O O . GLY A 1 506 ? -24.534 16.534 -17.981 1.00 94.06 506 GLY A O 1
ATOM 4026 N N . PHE A 1 507 ? -23.761 14.456 -17.666 1.00 97.00 507 PHE A N 1
ATOM 4027 C CA . PHE A 1 507 ? -23.393 14.644 -16.261 1.00 97.00 507 PHE A CA 1
ATOM 4028 C C . PHE A 1 507 ? -21.925 14.307 -16.009 1.00 97.00 507 PHE A C 1
ATOM 4030 O O . PHE A 1 507 ? -21.393 13.354 -16.566 1.00 97.00 507 PHE A O 1
ATOM 4037 N N . GLY A 1 508 ? -21.269 15.052 -15.127 1.00 96.19 508 GLY A N 1
ATOM 4038 C CA . GLY A 1 508 ? -19.992 14.674 -14.536 1.00 96.19 508 GLY A CA 1
ATOM 4039 C C . GLY A 1 508 ? -20.242 13.918 -13.243 1.00 96.19 508 GLY A C 1
ATOM 4040 O O . GLY A 1 508 ? -20.986 14.400 -12.392 1.00 96.19 508 GLY A O 1
ATOM 4041 N N . LYS A 1 509 ? -19.638 12.741 -13.085 1.00 96.44 509 LYS A N 1
ATOM 4042 C CA . LYS A 1 509 ? -19.746 11.931 -11.874 1.00 96.44 509 LYS A CA 1
ATOM 4043 C C . LYS A 1 509 ? -18.372 11.706 -11.263 1.00 96.44 509 LYS A C 1
ATOM 4045 O O . LYS A 1 509 ? -17.469 11.174 -11.907 1.00 96.44 509 LYS A O 1
ATOM 4050 N N . VAL A 1 510 ? -18.246 12.078 -9.995 1.00 96.88 510 VAL A N 1
ATOM 4051 C CA . VAL A 1 510 ? -17.061 11.850 -9.169 1.00 96.88 510 VAL A CA 1
ATOM 4052 C C . VAL A 1 510 ? -17.463 10.947 -8.013 1.00 96.88 510 VAL A C 1
ATOM 4054 O O . VAL A 1 510 ? -18.446 11.203 -7.325 1.00 96.88 510 VAL A O 1
ATOM 4057 N N . THR A 1 511 ? -16.745 9.847 -7.814 1.00 95.25 511 THR A N 1
ATOM 4058 C CA . THR A 1 511 ? -16.966 8.924 -6.694 1.00 95.25 511 THR A CA 1
ATOM 4059 C C . THR A 1 511 ? -15.671 8.748 -5.921 1.00 95.25 511 THR A C 1
ATOM 4061 O O . THR A 1 511 ? -14.681 8.279 -6.482 1.00 95.25 511 THR A O 1
ATOM 4064 N N . ARG A 1 512 ? -15.695 9.078 -4.632 1.00 93.88 512 ARG A N 1
ATOM 4065 C CA . ARG A 1 512 ? -14.591 8.853 -3.699 1.00 93.88 512 ARG A CA 1
ATOM 4066 C C . ARG A 1 512 ? -14.873 7.620 -2.855 1.00 93.88 512 ARG A C 1
ATOM 4068 O O . ARG A 1 512 ? -15.932 7.533 -2.238 1.00 93.88 512 ARG A O 1
ATOM 4075 N N . ASN A 1 513 ? -13.923 6.695 -2.790 1.00 89.38 513 ASN A N 1
ATOM 4076 C CA . ASN A 1 513 ? -14.001 5.562 -1.874 1.00 89.38 513 ASN A CA 1
ATOM 4077 C C . ASN A 1 513 ? -13.624 6.019 -0.454 1.00 89.38 513 ASN A C 1
ATOM 4079 O O . ASN A 1 513 ? -12.547 6.569 -0.235 1.00 89.38 513 ASN A O 1
ATOM 4083 N N . LEU A 1 514 ? -14.527 5.815 0.503 1.00 87.31 514 LEU A N 1
ATOM 4084 C CA . LEU A 1 514 ? -14.372 6.190 1.911 1.00 87.31 514 LEU A CA 1
ATOM 4085 C C . LEU A 1 514 ? -14.406 4.970 2.846 1.00 87.31 514 LEU A C 1
ATOM 4087 O O . LEU A 1 514 ? -14.568 5.129 4.054 1.00 87.31 514 LEU A O 1
ATOM 4091 N N . THR A 1 515 ? -14.250 3.757 2.308 1.00 84.06 515 THR A N 1
ATOM 4092 C CA . THR A 1 515 ? -14.375 2.508 3.081 1.00 84.06 515 THR A CA 1
ATOM 4093 C C . THR A 1 515 ? -13.368 2.439 4.227 1.00 84.06 515 THR A C 1
ATOM 4095 O O . THR A 1 515 ? -13.769 2.233 5.365 1.00 84.06 515 THR A O 1
ATOM 4098 N N . GLU A 1 516 ? -12.087 2.708 3.964 1.00 83.38 516 GLU A N 1
ATOM 4099 C CA . GLU A 1 516 ? -11.038 2.655 4.992 1.00 83.38 516 GLU A CA 1
ATOM 4100 C C . GLU A 1 516 ? -11.277 3.676 6.113 1.00 83.38 516 GLU A C 1
ATOM 4102 O O . GLU A 1 516 ? -11.184 3.346 7.294 1.00 83.38 516 GLU A O 1
ATOM 4107 N N . ARG A 1 517 ? -11.688 4.901 5.753 1.00 80.44 517 ARG A N 1
ATOM 4108 C CA . ARG A 1 517 ? -12.070 5.930 6.728 1.00 80.44 517 ARG A CA 1
ATOM 4109 C C . ARG A 1 517 ? -13.262 5.478 7.569 1.00 80.44 517 ARG A C 1
ATOM 4111 O O . ARG A 1 517 ? -13.243 5.670 8.782 1.00 80.44 517 ARG A O 1
ATOM 4118 N N . LYS A 1 518 ? -14.283 4.882 6.943 1.00 80.81 518 LYS A N 1
ATOM 4119 C CA . LYS A 1 518 ? -15.485 4.425 7.646 1.00 80.81 518 LYS A CA 1
ATOM 4120 C C . LYS A 1 518 ? -15.186 3.265 8.591 1.00 80.81 518 LYS A C 1
ATOM 4122 O O . LYS A 1 518 ? -15.686 3.243 9.709 1.00 80.81 518 LYS A O 1
ATOM 4127 N N . GLU A 1 519 ? -14.345 2.325 8.176 1.00 80.69 519 GLU A N 1
ATOM 4128 C CA . GLU A 1 519 ? -13.905 1.219 9.026 1.00 80.69 519 GLU A CA 1
ATOM 4129 C C . GLU A 1 519 ? -13.018 1.679 10.182 1.00 80.69 519 GLU A C 1
ATOM 4131 O O . GLU A 1 519 ? -13.153 1.159 11.287 1.00 80.69 519 GLU A O 1
ATOM 4136 N N . ALA A 1 520 ? -12.119 2.639 9.950 1.00 79.12 520 ALA A N 1
ATOM 4137 C CA . ALA A 1 520 ? -11.285 3.213 11.001 1.00 79.12 520 ALA A CA 1
ATOM 4138 C C . ALA A 1 520 ? -12.130 3.962 12.041 1.00 79.12 520 ALA A C 1
ATOM 4140 O O . ALA A 1 520 ? -11.918 3.787 13.239 1.00 79.12 520 ALA A O 1
ATOM 4141 N N . GLU A 1 521 ? -13.120 4.739 11.589 1.00 78.62 521 GLU A N 1
ATOM 4142 C CA . GLU A 1 521 ? -14.097 5.402 12.459 1.00 78.62 521 GLU A CA 1
ATOM 4143 C C . GLU A 1 521 ? -14.854 4.372 13.311 1.00 78.62 521 GLU A C 1
ATOM 4145 O O . GLU A 1 521 ? -14.846 4.466 14.536 1.00 78.62 521 GLU A O 1
ATOM 4150 N N . LEU A 1 522 ? -15.417 3.331 12.686 1.00 79.44 522 LEU A N 1
ATOM 4151 C CA . LEU A 1 522 ? -16.146 2.272 13.393 1.00 79.44 522 LEU A CA 1
ATOM 4152 C C . LEU A 1 522 ? -15.262 1.508 14.391 1.00 79.44 522 LEU A C 1
ATOM 4154 O O . LEU A 1 522 ? -15.712 1.210 15.496 1.00 79.44 522 LEU A O 1
ATOM 4158 N N . ARG A 1 523 ? -14.005 1.213 14.034 1.00 80.00 523 ARG A N 1
ATOM 4159 C CA . ARG A 1 523 ? -13.041 0.559 14.935 1.00 80.00 523 ARG A CA 1
ATOM 4160 C C . ARG A 1 523 ? -12.720 1.425 16.149 1.00 80.00 523 ARG A C 1
ATOM 4162 O O . ARG A 1 523 ? -12.659 0.903 17.259 1.00 80.00 523 ARG A O 1
ATOM 4169 N N . LEU A 1 524 ? -12.530 2.729 15.952 1.00 76.88 524 LEU A N 1
ATOM 4170 C CA . LEU A 1 524 ? -12.249 3.657 17.044 1.00 76.88 524 LEU A CA 1
ATOM 4171 C C . LEU A 1 524 ? -13.449 3.782 17.990 1.00 76.88 524 LEU A C 1
ATOM 4173 O O . LEU A 1 524 ? -13.270 3.710 19.204 1.00 76.88 524 LEU A O 1
ATOM 4177 N N . THR A 1 525 ? -14.660 3.919 17.444 1.00 74.88 525 THR A N 1
ATOM 4178 C CA . THR A 1 525 ? -15.894 3.972 18.240 1.00 74.88 525 THR A CA 1
ATOM 4179 C C . THR A 1 525 ? -16.073 2.697 19.059 1.00 74.88 525 THR A C 1
ATOM 4181 O O . THR A 1 525 ? -16.265 2.782 20.269 1.00 74.88 525 THR A O 1
ATOM 4184 N N . ALA A 1 526 ? -15.915 1.524 18.439 1.00 75.56 526 ALA A N 1
ATOM 4185 C CA . ALA A 1 526 ? -16.031 0.245 19.136 1.00 75.56 526 ALA A CA 1
ATOM 4186 C C . ALA A 1 526 ? -14.990 0.094 20.261 1.00 75.56 526 ALA A C 1
ATOM 4188 O O . ALA A 1 526 ? -15.338 -0.295 21.373 1.00 75.56 526 ALA A O 1
ATOM 4189 N N . ALA A 1 527 ? -13.728 0.462 20.009 1.00 74.06 527 ALA A N 1
ATOM 4190 C CA . ALA A 1 527 ? -12.674 0.411 21.024 1.00 74.06 527 ALA A CA 1
ATOM 4191 C C . ALA A 1 527 ? -12.935 1.381 22.191 1.00 74.06 527 ALA A C 1
ATOM 4193 O O . ALA A 1 527 ? -12.655 1.062 23.348 1.00 74.06 527 ALA A O 1
ATOM 4194 N N . TYR A 1 528 ? -13.485 2.565 21.906 1.00 72.06 528 TYR A N 1
ATOM 4195 C CA . TYR A 1 528 ? -13.846 3.539 22.934 1.00 72.06 528 TYR A CA 1
ATOM 4196 C C . TYR A 1 528 ? -15.021 3.059 23.797 1.00 72.06 528 TYR A C 1
ATOM 4198 O O . TYR A 1 528 ? -14.974 3.170 25.027 1.00 72.06 528 TYR A O 1
ATOM 4206 N N . GLU A 1 529 ? -16.054 2.489 23.173 1.00 72.69 529 GLU A N 1
ATOM 4207 C CA . GLU A 1 529 ? -17.195 1.889 23.872 1.00 72.69 529 GLU A CA 1
ATOM 4208 C C . GLU A 1 529 ? -16.757 0.712 24.752 1.00 72.69 529 GLU A C 1
ATOM 4210 O O . GLU A 1 529 ? -17.136 0.637 25.923 1.00 72.69 529 GLU A O 1
ATOM 4215 N N . GLU A 1 530 ? -15.895 -0.166 24.234 1.00 72.69 530 GLU A N 1
ATOM 4216 C CA . GLU A 1 530 ? -15.336 -1.292 24.984 1.00 72.69 530 GLU A CA 1
ATOM 4217 C C . GLU A 1 530 ? -14.490 -0.820 26.174 1.00 72.69 530 GLU A C 1
ATOM 4219 O O . GLU A 1 530 ? -14.687 -1.282 27.300 1.00 72.69 530 GLU A O 1
ATOM 4224 N N . SER A 1 531 ? -13.598 0.153 25.964 1.00 73.31 531 SER A N 1
ATOM 4225 C CA . SER A 1 531 ? -12.773 0.726 27.033 1.00 73.31 531 SER A CA 1
ATOM 4226 C C . SER A 1 531 ? -13.622 1.371 28.132 1.00 73.31 531 SER A C 1
ATOM 4228 O O . SER A 1 531 ? -13.372 1.162 29.323 1.00 73.31 531 SER A O 1
ATOM 4230 N N . THR A 1 532 ? -14.664 2.109 27.746 1.00 67.56 532 THR A N 1
ATOM 4231 C CA . THR A 1 532 ? -15.588 2.751 28.689 1.00 67.56 532 THR A CA 1
ATOM 4232 C C . THR A 1 532 ? -16.354 1.712 29.501 1.00 67.56 532 THR A C 1
ATOM 4234 O O . THR A 1 532 ? -16.457 1.833 30.724 1.00 67.56 532 THR A O 1
ATOM 4237 N N . LYS A 1 533 ? -16.834 0.650 28.846 1.00 68.00 533 LYS A N 1
ATOM 4238 C CA . LYS A 1 533 ? -17.518 -0.460 29.514 1.00 68.00 533 LYS A CA 1
ATOM 4239 C C . LYS A 1 533 ? -16.602 -1.173 30.511 1.00 68.00 533 LYS A C 1
ATOM 4241 O O . LYS A 1 533 ? -16.972 -1.307 31.673 1.00 68.00 533 LYS A O 1
ATOM 4246 N N . LEU A 1 534 ? -15.388 -1.547 30.099 1.00 69.62 534 LEU A N 1
ATOM 4247 C CA . LEU A 1 534 ? -14.405 -2.201 30.972 1.00 69.62 534 LEU A CA 1
ATOM 4248 C C . LEU A 1 534 ? -14.042 -1.336 32.183 1.00 69.62 534 LEU A C 1
ATOM 4250 O O . LEU A 1 534 ? -13.933 -1.846 33.298 1.00 69.62 534 LEU A O 1
ATOM 4254 N N . LYS A 1 535 ? -13.890 -0.021 31.988 1.00 69.38 535 LYS A N 1
ATOM 4255 C CA . LYS A 1 535 ? -13.621 0.925 33.077 1.00 69.38 535 LYS A CA 1
ATOM 4256 C C . LYS A 1 535 ? -14.772 0.972 34.086 1.00 69.38 535 LYS A C 1
ATOM 4258 O O . LYS A 1 535 ? -14.519 0.967 35.291 1.00 69.38 535 LYS A O 1
ATOM 4263 N N . ASN A 1 536 ? -16.016 0.990 33.612 1.00 62.03 536 ASN A N 1
ATOM 4264 C CA . ASN A 1 536 ? -17.198 1.002 34.474 1.00 62.03 536 ASN A CA 1
ATOM 4265 C C . ASN A 1 536 ? -17.370 -0.318 35.236 1.00 62.03 536 ASN A C 1
ATOM 4267 O O . ASN A 1 536 ? -17.594 -0.292 36.448 1.00 62.03 536 ASN A O 1
ATOM 4271 N N . ASP A 1 537 ? -17.201 -1.453 34.555 1.00 65.31 537 ASP A N 1
ATOM 4272 C CA . ASP A 1 537 ? -17.287 -2.786 35.160 1.00 65.31 537 ASP A CA 1
ATOM 4273 C C . ASP A 1 537 ? -16.188 -2.980 36.218 1.00 65.31 537 ASP A C 1
ATOM 4275 O O . ASP A 1 537 ? -16.453 -3.469 37.319 1.00 65.31 537 ASP A O 1
ATOM 4279 N N . PHE A 1 538 ? -14.964 -2.518 35.937 1.00 71.12 538 PHE A N 1
ATOM 4280 C CA . PHE A 1 538 ? -13.860 -2.542 36.895 1.00 71.12 538 PHE A CA 1
ATOM 4281 C C . PHE A 1 538 ? -14.178 -1.736 38.159 1.00 71.12 538 PHE A C 1
ATOM 4283 O O . PHE A 1 538 ? -14.029 -2.246 39.269 1.00 71.12 538 PHE A O 1
ATOM 4290 N N . LEU A 1 539 ? -14.647 -0.493 38.012 1.00 66.06 539 LEU A N 1
ATOM 4291 C CA . LEU A 1 539 ? -14.978 0.364 39.153 1.00 66.06 539 LEU A CA 1
ATOM 4292 C C . LEU A 1 539 ? -16.135 -0.212 39.980 1.00 66.06 539 LEU A C 1
ATOM 4294 O O . LEU A 1 539 ? -16.067 -0.221 41.211 1.00 66.06 539 LEU A O 1
ATOM 4298 N N . ALA A 1 540 ? -17.171 -0.740 39.325 1.00 64.62 540 ALA A N 1
ATOM 4299 C CA . ALA A 1 540 ? -18.290 -1.387 40.002 1.00 64.62 540 ALA A CA 1
ATOM 4300 C C . ALA A 1 540 ? -17.840 -2.619 40.803 1.00 64.62 540 ALA A C 1
ATOM 4302 O O . ALA A 1 540 ? -18.187 -2.737 41.977 1.00 64.62 540 ALA A O 1
ATOM 4303 N N . ASN A 1 541 ? -17.017 -3.493 40.221 1.00 63.66 541 ASN A N 1
ATOM 4304 C CA . ASN A 1 541 ? -16.513 -4.681 40.913 1.00 63.66 541 ASN A CA 1
ATOM 4305 C C . ASN A 1 541 ? -15.594 -4.307 42.082 1.00 63.66 541 ASN A C 1
ATOM 4307 O O . ASN A 1 541 ? -15.794 -4.781 43.199 1.00 63.66 541 ASN A O 1
ATOM 4311 N N . MET A 1 542 ? -14.658 -3.376 41.868 1.00 70.38 542 MET A N 1
ATOM 4312 C CA . MET A 1 542 ? -13.770 -2.878 42.923 1.00 70.38 542 MET A CA 1
ATOM 4313 C C . MET A 1 542 ? -14.540 -2.272 44.101 1.00 70.38 542 MET A C 1
ATOM 4315 O O . MET A 1 542 ? -14.148 -2.459 45.251 1.00 70.38 542 MET A O 1
ATOM 4319 N N . SER A 1 543 ? -15.660 -1.587 43.843 1.00 68.88 543 SER A N 1
ATOM 4320 C CA . SER A 1 543 ? -16.557 -1.123 44.907 1.00 68.88 543 SER A CA 1
ATOM 4321 C C . SER A 1 543 ? -17.001 -2.253 45.820 1.00 68.88 543 SER A C 1
ATOM 4323 O O . SER A 1 543 ? -16.878 -2.147 47.038 1.00 68.88 543 SER A O 1
ATOM 4325 N N . HIS A 1 544 ? -17.548 -3.314 45.228 1.00 68.31 544 HIS A N 1
ATOM 4326 C CA . HIS A 1 544 ? -18.107 -4.441 45.960 1.00 68.31 544 HIS A CA 1
ATOM 4327 C C . HIS A 1 544 ? -17.014 -5.192 46.730 1.00 68.31 544 HIS A C 1
ATOM 4329 O O . HIS A 1 544 ? -17.208 -5.515 47.907 1.00 68.31 544 HIS A O 1
ATOM 4335 N N . GLU A 1 545 ? -15.848 -5.371 46.110 1.00 72.38 545 GLU A N 1
ATOM 4336 C CA . GLU A 1 545 ? -14.669 -6.012 46.703 1.00 72.38 545 GLU A CA 1
ATOM 4337 C C . GLU A 1 545 ? -14.092 -5.225 47.887 1.00 72.38 545 GLU A C 1
ATOM 4339 O O . GLU A 1 545 ? -13.640 -5.826 48.856 1.00 72.38 545 GLU A O 1
ATOM 4344 N N . ILE A 1 546 ? -14.148 -3.886 47.877 1.00 74.19 546 ILE A N 1
ATOM 4345 C CA . ILE A 1 546 ? -13.704 -3.075 49.026 1.00 74.19 546 ILE A CA 1
ATOM 4346 C C . ILE A 1 546 ? -14.818 -2.953 50.078 1.00 74.19 546 ILE A C 1
ATOM 4348 O O . ILE A 1 546 ? -14.560 -2.975 51.284 1.00 74.19 546 ILE A O 1
ATOM 4352 N N . ARG A 1 547 ? -16.080 -2.853 49.648 1.00 70.44 547 ARG A N 1
ATOM 4353 C CA . ARG A 1 547 ? -17.238 -2.690 50.537 1.00 70.44 547 ARG A CA 1
ATOM 4354 C C . ARG A 1 547 ? -17.398 -3.879 51.483 1.00 70.44 547 ARG A C 1
ATOM 4356 O O . ARG A 1 547 ? -17.715 -3.678 52.655 1.00 70.44 547 ARG A O 1
ATOM 4363 N N . THR A 1 548 ? -17.199 -5.095 50.991 1.00 69.75 548 THR A N 1
ATOM 4364 C CA . THR A 1 548 ? -17.404 -6.335 51.755 1.00 69.75 548 THR A CA 1
ATOM 4365 C C . THR A 1 548 ? -16.483 -6.457 52.981 1.00 69.75 548 THR A C 1
ATOM 4367 O O . THR A 1 548 ? -17.004 -6.545 54.097 1.00 69.75 548 THR A O 1
ATOM 4370 N N . PRO A 1 549 ? -15.141 -6.388 52.858 1.00 68.56 549 PRO A N 1
ATOM 4371 C CA . PRO A 1 549 ? -14.250 -6.456 54.015 1.00 68.56 549 PRO A CA 1
ATOM 4372 C C . PRO A 1 549 ? -14.448 -5.272 54.968 1.00 68.56 549 PRO A C 1
ATOM 4374 O O . PRO A 1 549 ? -14.400 -5.455 56.184 1.00 68.56 549 PRO A O 1
ATOM 4377 N N . MET A 1 550 ? -14.751 -4.078 54.448 1.00 80.19 550 MET A N 1
ATOM 4378 C CA . MET A 1 550 ? -15.015 -2.898 55.277 1.00 80.19 550 MET A CA 1
ATOM 4379 C C . MET A 1 550 ? -16.253 -3.053 56.161 1.00 80.19 550 MET A C 1
ATOM 4381 O O . MET A 1 550 ? -16.216 -2.701 57.341 1.00 80.19 550 MET A O 1
ATOM 4385 N N . HIS A 1 551 ? -17.335 -3.629 55.636 1.00 71.12 551 HIS A N 1
ATOM 4386 C CA . HIS A 1 551 ? -18.499 -3.963 56.456 1.00 71.12 551 HIS A CA 1
ATOM 4387 C C . HIS A 1 551 ? -18.186 -5.032 57.503 1.00 71.12 551 HIS A C 1
ATOM 4389 O O . HIS A 1 551 ? -18.696 -4.941 58.620 1.00 71.12 551 HIS A O 1
ATOM 4395 N N . GLY A 1 552 ? -17.317 -5.997 57.187 1.00 68.50 552 GLY A N 1
ATOM 4396 C CA . GLY A 1 552 ? -16.811 -6.966 58.161 1.00 68.50 552 GLY A CA 1
ATOM 4397 C C . GLY A 1 552 ? -16.078 -6.291 59.327 1.00 68.50 552 GLY A C 1
ATOM 4398 O O . GLY A 1 552 ? -16.378 -6.577 60.486 1.00 68.50 552 GLY A O 1
ATOM 4399 N N . VAL A 1 553 ? -15.187 -5.335 59.034 1.00 77.56 553 VAL A N 1
ATOM 4400 C CA . VAL A 1 553 ? -14.474 -4.534 60.050 1.00 77.56 553 VAL A CA 1
ATOM 4401 C C . VAL A 1 553 ? -15.450 -3.733 60.913 1.00 77.56 553 VAL A C 1
ATOM 4403 O O . VAL A 1 553 ? -15.364 -3.785 62.139 1.00 77.56 553 VAL A O 1
ATOM 4406 N N . LEU A 1 554 ? -16.409 -3.035 60.298 1.00 77.25 554 LEU A N 1
ATOM 4407 C CA . LEU A 1 554 ? -17.408 -2.247 61.027 1.00 77.25 554 LEU A CA 1
ATOM 4408 C C . LEU A 1 554 ? -18.321 -3.112 61.899 1.00 77.25 554 LEU A C 1
ATOM 4410 O O . LEU A 1 554 ? -18.644 -2.726 63.021 1.00 77.25 554 LEU A O 1
ATOM 4414 N N . SER A 1 555 ? -18.700 -4.292 61.414 1.00 70.50 555 SER A N 1
ATOM 4415 C CA . SER A 1 555 ? -19.538 -5.231 62.163 1.00 70.50 555 SER A CA 1
ATOM 4416 C C . SER A 1 555 ? -18.787 -5.821 63.356 1.00 70.50 555 SER A C 1
ATOM 4418 O O . SER A 1 555 ? -19.319 -5.855 64.463 1.00 70.50 555 SER A O 1
ATOM 4420 N N . ALA A 1 556 ? -17.524 -6.222 63.169 1.00 71.81 556 ALA A N 1
ATOM 4421 C CA . ALA A 1 556 ? -16.664 -6.680 64.259 1.00 71.81 556 ALA A CA 1
ATOM 4422 C C . ALA A 1 556 ? -16.431 -5.575 65.303 1.00 71.81 556 ALA A C 1
ATOM 4424 O O . ALA A 1 556 ? -16.466 -5.837 66.504 1.00 71.81 556 ALA A O 1
ATOM 4425 N N . CYS A 1 557 ? -16.255 -4.333 64.851 1.00 80.62 557 CYS A N 1
ATOM 4426 C CA . CYS A 1 557 ? -16.129 -3.173 65.722 1.00 80.62 557 CYS A CA 1
ATOM 4427 C C . CYS A 1 557 ? -17.422 -2.897 66.511 1.00 80.62 557 CYS A C 1
ATOM 4429 O O . CYS A 1 557 ? -17.365 -2.650 67.713 1.00 80.62 557 CYS A O 1
ATOM 4431 N N . SER A 1 558 ? -18.594 -3.040 65.882 1.00 74.44 558 SER A N 1
ATOM 4432 C CA . SER A 1 558 ? -19.886 -2.930 66.571 1.00 74.44 558 SER A CA 1
ATOM 4433 C C . SER A 1 558 ? -20.058 -4.000 67.654 1.00 74.44 558 SER A C 1
ATOM 4435 O O . SER A 1 558 ? -20.555 -3.698 68.734 1.00 74.44 558 SER A O 1
ATOM 4437 N N . LEU A 1 559 ? -19.615 -5.236 67.402 1.00 74.38 559 LEU A N 1
ATOM 4438 C CA . LEU A 1 559 ? -19.627 -6.304 68.411 1.00 74.38 559 LEU A CA 1
ATOM 4439 C C . LEU A 1 559 ? -18.657 -6.026 69.563 1.00 74.38 559 LEU A C 1
ATOM 4441 O O . LEU A 1 559 ? -18.958 -6.341 70.712 1.00 74.38 559 LEU A O 1
ATOM 4445 N N . LEU A 1 560 ? -17.502 -5.426 69.262 1.00 81.44 560 LEU A N 1
ATOM 4446 C CA . LEU A 1 560 ? -16.542 -4.987 70.270 1.00 81.44 560 LEU A CA 1
ATOM 4447 C C . LEU A 1 560 ? -17.169 -3.916 71.177 1.00 81.44 560 LEU A C 1
ATOM 4449 O O . LEU A 1 560 ? -17.076 -4.030 72.399 1.00 81.44 560 LEU A O 1
ATOM 4453 N N . LEU A 1 561 ? -17.851 -2.924 70.593 1.00 80.31 561 LEU A N 1
ATOM 4454 C CA . LEU A 1 561 ? -18.542 -1.846 71.313 1.00 80.31 561 LEU A CA 1
ATOM 4455 C C . LEU A 1 561 ? -19.696 -2.345 72.200 1.00 80.31 561 LEU A C 1
ATOM 4457 O O . LEU A 1 561 ? -19.902 -1.793 73.283 1.00 80.31 561 LEU A O 1
ATOM 4461 N N . ASP A 1 562 ? -20.384 -3.412 71.782 1.00 76.69 562 ASP A N 1
ATOM 4462 C CA . ASP A 1 562 ? -21.430 -4.100 72.557 1.00 76.69 562 ASP A CA 1
ATOM 4463 C C . ASP A 1 562 ? -20.861 -4.934 73.733 1.00 76.69 562 ASP A C 1
ATOM 4465 O O . ASP A 1 562 ? -21.618 -5.424 74.577 1.00 76.69 562 ASP A O 1
ATOM 4469 N N . SER A 1 563 ? -19.535 -5.107 73.825 1.00 79.75 563 SER A N 1
ATOM 4470 C CA . SER A 1 563 ? -18.871 -5.845 74.909 1.00 79.75 563 SER A CA 1
ATOM 4471 C C . SER A 1 563 ? -18.458 -4.945 76.091 1.00 79.75 563 SER A C 1
ATOM 4473 O O . SER A 1 563 ? -18.594 -3.720 76.067 1.00 79.75 563 SER A O 1
ATOM 4475 N N . ARG A 1 564 ? -17.950 -5.545 77.179 1.00 82.12 564 ARG A N 1
ATOM 4476 C CA . ARG A 1 564 ? -17.392 -4.781 78.309 1.00 82.12 564 ARG A CA 1
ATOM 4477 C C . ARG A 1 564 ? -16.005 -4.251 77.938 1.00 82.12 564 ARG A C 1
ATOM 4479 O O . ARG A 1 564 ? -15.032 -4.993 78.021 1.00 82.12 564 ARG A O 1
ATOM 4486 N N . LEU A 1 565 ? -15.936 -2.975 77.570 1.00 88.31 565 LEU A N 1
ATOM 4487 C CA . LEU A 1 565 ? -14.700 -2.259 77.245 1.00 88.31 565 LEU A CA 1
ATOM 4488 C C . LEU A 1 565 ? -14.307 -1.278 78.355 1.00 88.31 565 LEU A C 1
ATOM 4490 O O . LEU A 1 565 ? -15.174 -0.741 79.047 1.00 88.31 565 LEU A O 1
ATOM 4494 N N . THR A 1 566 ? -13.006 -1.021 78.503 1.00 86.06 566 THR A N 1
ATOM 4495 C CA . THR A 1 566 ? -12.521 0.167 79.228 1.00 86.06 566 THR A CA 1
ATOM 4496 C C . THR A 1 566 ? -12.811 1.437 78.420 1.00 86.06 566 THR A C 1
ATOM 4498 O O . THR A 1 566 ? -13.069 1.360 77.219 1.00 86.06 566 THR A O 1
ATOM 4501 N N . GLU A 1 567 ? -12.752 2.614 79.051 1.00 78.50 567 GLU A N 1
ATOM 4502 C CA . GLU A 1 567 ? -13.008 3.890 78.360 1.00 78.50 567 GLU A CA 1
ATOM 4503 C C . GLU A 1 567 ? -12.050 4.101 77.172 1.00 78.50 567 GLU A C 1
ATOM 4505 O O . GLU A 1 567 ? -12.490 4.361 76.058 1.00 78.50 567 GLU A O 1
ATOM 4510 N N . GLU A 1 568 ? -10.755 3.834 77.368 1.00 74.81 568 GLU A N 1
ATOM 4511 C CA . GLU A 1 568 ? -9.727 3.921 76.318 1.00 74.81 568 GLU A CA 1
ATOM 4512 C C . GLU A 1 568 ? -9.971 2.924 75.163 1.00 74.81 568 GLU A C 1
ATOM 4514 O O . GLU A 1 568 ? -9.802 3.247 73.983 1.00 74.81 568 GLU A O 1
ATOM 4519 N N . GLN A 1 569 ? -10.431 1.706 75.473 1.00 83.19 569 GLN A N 1
ATOM 4520 C CA . GLN A 1 569 ? -10.796 0.710 74.458 1.00 83.19 569 GLN A CA 1
ATOM 4521 C C . GLN A 1 569 ? -12.055 1.115 73.685 1.00 83.19 569 GLN A C 1
ATOM 4523 O O . GLN A 1 569 ? -12.133 0.878 72.480 1.00 83.19 569 GLN A O 1
ATOM 4528 N N . ARG A 1 570 ? -13.033 1.728 74.360 1.00 82.81 570 ARG A N 1
ATOM 4529 C CA . ARG A 1 570 ? -14.264 2.231 73.744 1.00 82.81 570 ARG A CA 1
ATOM 4530 C C . ARG A 1 570 ? -13.986 3.417 72.827 1.00 82.81 570 ARG A C 1
ATOM 4532 O O . ARG A 1 570 ? -14.512 3.438 71.719 1.00 82.81 570 ARG A O 1
ATOM 4539 N N . GLU A 1 571 ? -13.133 4.351 73.237 1.00 71.00 571 GLU A N 1
ATOM 4540 C CA . GLU A 1 571 ? -12.667 5.448 72.379 1.00 71.00 571 GLU A CA 1
ATOM 4541 C C . GLU A 1 571 ? -11.954 4.918 71.129 1.00 71.00 571 GLU A C 1
ATOM 4543 O O . GLU A 1 571 ? -12.277 5.320 70.010 1.00 71.00 571 GLU A O 1
ATOM 4548 N N . THR A 1 572 ? -11.047 3.950 71.297 1.00 73.06 572 THR A N 1
ATOM 4549 C CA . THR A 1 572 ? -10.336 3.317 70.174 1.00 73.06 572 THR A CA 1
ATOM 4550 C C . THR A 1 572 ? -11.303 2.611 69.218 1.00 73.06 572 THR A C 1
ATOM 4552 O O . THR A 1 572 ? -11.189 2.735 67.998 1.00 73.06 572 THR A O 1
ATOM 4555 N N . ALA A 1 573 ? -12.288 1.891 69.757 1.00 78.50 573 ALA A N 1
ATOM 4556 C CA . ALA A 1 573 ? -13.311 1.215 68.970 1.00 78.50 573 ALA A CA 1
ATOM 4557 C C . ALA A 1 573 ? -14.194 2.210 68.199 1.00 78.50 573 ALA A C 1
ATOM 4559 O O . ALA A 1 573 ? -14.373 2.057 66.993 1.00 78.50 573 ALA A O 1
ATOM 4560 N N . ASN A 1 574 ? -14.668 3.275 68.849 1.00 75.38 574 ASN A N 1
ATOM 4561 C CA . ASN A 1 574 ? -15.421 4.342 68.185 1.00 75.38 574 ASN A CA 1
ATOM 4562 C C . ASN A 1 574 ? -14.608 4.977 67.047 1.00 75.38 574 ASN A C 1
ATOM 4564 O O . ASN A 1 574 ? -15.133 5.167 65.954 1.00 75.38 574 ASN A O 1
ATOM 4568 N N . MET A 1 575 ? -13.308 5.214 67.249 1.00 68.12 575 MET A N 1
ATOM 4569 C CA . MET A 1 575 ? -12.429 5.765 66.212 1.00 68.12 575 MET A CA 1
ATOM 4570 C C . MET A 1 575 ? -12.290 4.835 64.996 1.00 68.12 575 MET A C 1
ATOM 4572 O O . MET A 1 575 ? -12.301 5.303 63.854 1.00 68.12 575 MET A O 1
ATOM 4576 N N . ILE A 1 576 ? -12.188 3.519 65.215 1.00 78.75 576 ILE A N 1
ATOM 4577 C CA . ILE A 1 576 ? -12.171 2.519 64.134 1.00 78.75 576 ILE A CA 1
ATOM 4578 C C . ILE A 1 576 ? -13.509 2.523 63.384 1.00 78.75 576 ILE A C 1
ATOM 4580 O O . ILE A 1 576 ? -13.520 2.508 62.149 1.00 78.75 576 ILE A O 1
ATOM 4584 N N . GLN A 1 577 ? -14.629 2.575 64.111 1.00 75.38 577 GLN A N 1
ATOM 4585 C CA . GLN A 1 577 ? -15.966 2.599 63.523 1.00 75.38 577 GLN A CA 1
ATOM 4586 C C . GLN A 1 577 ? -16.188 3.856 62.671 1.00 75.38 577 GLN A C 1
ATOM 4588 O O . GLN A 1 577 ? -16.596 3.750 61.513 1.00 75.38 577 GLN A O 1
ATOM 4593 N N . GLU A 1 578 ? -15.862 5.035 63.202 1.00 70.31 578 GLU A N 1
ATOM 4594 C CA . GLU A 1 578 ? -15.954 6.308 62.481 1.00 70.31 578 GLU A CA 1
ATOM 4595 C C . GLU A 1 578 ? -15.054 6.315 61.241 1.00 70.31 578 GLU A C 1
ATOM 4597 O O . GLU A 1 578 ? -15.503 6.654 60.145 1.00 70.31 578 GLU A O 1
ATOM 4602 N N . SER A 1 579 ? -13.800 5.871 61.373 1.00 71.44 579 SER A N 1
ATOM 4603 C CA . SER A 1 579 ? -12.852 5.816 60.252 1.00 71.44 579 SER A CA 1
ATOM 4604 C C . SER A 1 579 ? -13.336 4.883 59.139 1.00 71.44 579 SER A C 1
ATOM 4606 O O . SER A 1 579 ? -13.251 5.225 57.956 1.00 71.44 579 SER A O 1
ATOM 4608 N N . GLY A 1 580 ? -13.895 3.724 59.498 1.00 77.56 580 GLY A N 1
ATOM 4609 C CA . GLY A 1 580 ? -14.446 2.784 58.526 1.00 77.56 580 GLY A CA 1
ATOM 4610 C C . GLY A 1 580 ? -15.693 3.318 57.814 1.00 77.56 580 GLY A C 1
ATOM 4611 O O . GLY A 1 580 ? -15.827 3.142 56.601 1.00 77.56 580 GLY A O 1
ATOM 4612 N N . GLN A 1 581 ? -16.570 4.030 58.529 1.00 73.75 581 GLN A N 1
ATOM 4613 C CA . GLN A 1 581 ? -17.734 4.700 57.938 1.00 73.75 581 GLN A CA 1
ATOM 4614 C C . GLN A 1 581 ? -17.317 5.823 56.983 1.00 73.75 581 GLN A C 1
ATOM 4616 O O . GLN A 1 581 ? -17.876 5.944 55.890 1.00 73.75 581 GLN A O 1
ATOM 4621 N N . VAL A 1 582 ? -16.307 6.617 57.359 1.00 72.12 582 VAL A N 1
ATOM 4622 C CA . VAL A 1 582 ? -15.744 7.655 56.487 1.00 72.12 582 VAL A CA 1
ATOM 4623 C C . VAL A 1 582 ? -15.208 7.030 55.204 1.00 72.12 582 VAL A C 1
ATOM 4625 O O . VAL A 1 582 ? -15.583 7.496 54.131 1.00 72.12 582 VAL A O 1
ATOM 4628 N N . LEU A 1 583 ? -14.401 5.968 55.290 1.00 78.00 583 LEU A N 1
ATOM 4629 C CA . LEU A 1 583 ? -13.816 5.308 54.119 1.00 78.00 583 LEU A CA 1
ATOM 4630 C C . LEU A 1 583 ? -14.882 4.757 53.160 1.00 78.00 583 LEU A C 1
ATOM 4632 O O . LEU A 1 583 ? -14.790 4.981 51.953 1.00 78.00 583 LEU A O 1
ATOM 4636 N N . LEU A 1 584 ? -15.925 4.102 53.682 1.00 77.44 584 LEU A N 1
ATOM 4637 C CA . LEU A 1 584 ? -17.046 3.628 52.862 1.00 77.44 584 LEU A CA 1
ATOM 4638 C C . LEU A 1 584 ? -17.759 4.770 52.134 1.00 77.44 584 LEU A C 1
ATOM 4640 O O . LEU A 1 584 ? -18.114 4.619 50.964 1.00 77.44 584 LEU A O 1
ATOM 4644 N N . ARG A 1 585 ? -17.934 5.918 52.798 1.00 72.19 585 ARG A N 1
ATOM 4645 C CA . ARG A 1 585 ? -18.486 7.118 52.162 1.00 72.19 585 ARG A CA 1
ATOM 4646 C C . ARG A 1 585 ? -17.594 7.604 51.016 1.00 72.19 585 ARG A C 1
ATOM 4648 O O . ARG A 1 585 ? -18.121 7.823 49.937 1.00 72.19 585 ARG A O 1
ATOM 4655 N N . ILE A 1 586 ? -16.268 7.680 51.199 1.00 73.75 586 ILE A N 1
ATOM 4656 C CA . ILE A 1 586 ? -15.335 8.085 50.121 1.00 73.75 586 ILE A CA 1
ATOM 4657 C C . ILE A 1 586 ? -15.460 7.159 48.907 1.00 73.75 586 ILE A C 1
ATOM 4659 O O . ILE A 1 586 ? -15.514 7.619 47.769 1.00 73.75 586 ILE A O 1
ATOM 4663 N N . ILE A 1 587 ? -15.501 5.849 49.145 1.00 78.00 587 ILE A N 1
ATOM 4664 C CA . ILE A 1 587 ? -15.599 4.857 48.071 1.00 78.00 587 ILE A CA 1
ATOM 4665 C C . ILE A 1 587 ? -16.906 5.042 47.302 1.00 78.00 587 ILE A C 1
ATOM 4667 O O . ILE A 1 587 ? -16.886 5.094 46.074 1.00 78.00 587 ILE A O 1
ATOM 4671 N N . ASN A 1 588 ? -18.030 5.176 48.010 1.00 75.00 588 ASN A N 1
ATOM 4672 C CA . ASN A 1 588 ? -19.327 5.411 47.380 1.00 75.00 588 ASN A CA 1
ATOM 4673 C C . ASN A 1 588 ? -19.341 6.730 46.589 1.00 75.00 588 ASN A C 1
ATOM 4675 O O . ASN A 1 588 ? -19.788 6.724 45.446 1.00 75.00 588 ASN A O 1
ATOM 4679 N N . ASP A 1 589 ? -18.767 7.807 47.129 1.00 73.06 589 ASP A N 1
ATOM 4680 C CA . ASP A 1 589 ? -18.654 9.107 46.455 1.00 73.06 589 ASP A CA 1
ATOM 4681 C C . ASP A 1 589 ? -17.884 9.002 45.119 1.00 73.06 589 ASP A C 1
ATOM 4683 O O . ASP A 1 589 ? -18.320 9.535 44.097 1.00 73.06 589 ASP A O 1
ATOM 4687 N N . ILE A 1 590 ? -16.760 8.274 45.087 1.00 76.12 590 ILE A N 1
ATOM 4688 C CA . ILE A 1 590 ? -15.954 8.069 43.864 1.00 76.12 590 ILE A CA 1
ATOM 4689 C C . ILE A 1 590 ? -16.739 7.302 42.793 1.00 76.12 590 ILE A C 1
ATOM 4691 O O . ILE A 1 590 ? -16.628 7.579 41.593 1.00 76.12 590 ILE A O 1
ATOM 4695 N N . LEU A 1 591 ? -17.523 6.316 43.214 1.00 75.19 591 LEU A N 1
ATOM 4696 C CA . LEU A 1 591 ? -18.296 5.476 42.304 1.00 75.19 591 LEU A CA 1
ATOM 4697 C C . LEU A 1 591 ? -19.511 6.199 41.760 1.00 75.19 591 LEU A C 1
ATOM 4699 O O . LEU A 1 591 ? -19.794 6.077 40.570 1.00 75.19 591 LEU A O 1
ATOM 4703 N N . ASP A 1 592 ? -20.198 6.955 42.612 1.00 74.06 592 ASP A N 1
ATOM 4704 C CA . ASP A 1 592 ? -21.294 7.817 42.198 1.00 74.06 592 ASP A CA 1
ATOM 4705 C C . ASP A 1 592 ? -20.782 8.825 41.170 1.00 74.06 592 ASP A C 1
ATOM 4707 O O . ASP A 1 592 ? -21.332 8.900 40.072 1.00 74.06 592 ASP A O 1
ATOM 4711 N N . TYR A 1 593 ? -19.656 9.490 41.446 1.00 75.38 593 TYR A N 1
ATOM 4712 C CA . TYR A 1 593 ? -19.013 10.387 40.485 1.00 75.38 593 TYR A CA 1
ATOM 4713 C C . TYR A 1 593 ? -18.696 9.690 39.150 1.00 75.38 593 TYR A C 1
ATOM 4715 O O . TYR A 1 593 ? -19.024 10.207 38.082 1.00 75.38 593 TYR A O 1
ATOM 4723 N N . SER A 1 594 ? -18.115 8.488 39.196 1.00 74.56 594 SER A N 1
ATOM 4724 C CA . SER A 1 594 ? -17.751 7.730 37.990 1.00 74.56 594 SER A CA 1
ATOM 4725 C C . SER A 1 594 ? -18.970 7.320 37.158 1.00 74.56 594 SER A C 1
ATOM 4727 O O . SER A 1 594 ? -18.950 7.441 35.934 1.00 74.56 594 SER A O 1
ATOM 4729 N N . LYS A 1 595 ? -20.053 6.880 37.807 1.00 74.44 595 LYS A N 1
ATOM 4730 C CA . LYS A 1 595 ? -21.308 6.508 37.135 1.00 74.44 595 LYS A CA 1
ATOM 4731 C C . LYS A 1 595 ? -22.028 7.718 36.541 1.00 74.44 595 LYS A C 1
ATOM 4733 O O . LYS A 1 595 ? -22.612 7.592 35.466 1.00 74.44 595 LYS A O 1
ATOM 4738 N N . ILE A 1 596 ? -21.994 8.869 37.217 1.00 76.12 596 ILE A N 1
ATOM 4739 C CA . ILE A 1 596 ? -22.580 10.111 36.696 1.00 76.12 596 ILE A CA 1
ATOM 4740 C C . ILE A 1 596 ? -21.788 10.591 35.475 1.00 76.12 596 ILE A C 1
ATOM 4742 O O . ILE A 1 596 ? -22.389 10.879 34.444 1.00 76.12 596 ILE A O 1
ATOM 4746 N N . ALA A 1 597 ? -20.451 10.586 35.539 1.00 68.88 597 ALA A N 1
ATOM 4747 C CA . ALA A 1 597 ? -19.595 10.949 34.407 1.00 68.88 597 ALA A CA 1
ATOM 4748 C C . ALA A 1 597 ? -19.788 10.028 33.185 1.00 68.88 597 ALA A C 1
ATOM 4750 O O . ALA A 1 597 ? -19.642 10.474 32.050 1.00 68.88 597 ALA A O 1
ATOM 4751 N N . ALA A 1 598 ? -20.139 8.758 33.409 1.00 68.25 598 ALA A N 1
ATOM 4752 C CA . ALA A 1 598 ? -20.453 7.792 32.357 1.00 68.25 598 ALA A CA 1
ATOM 4753 C C . ALA A 1 598 ? -21.901 7.876 31.828 1.00 68.25 598 ALA A C 1
ATOM 4755 O O . ALA A 1 598 ? -22.249 7.142 30.906 1.00 68.25 598 ALA A O 1
ATOM 4756 N N . GLY A 1 599 ? -22.765 8.713 32.417 1.00 68.12 599 GLY A N 1
ATOM 4757 C CA . GLY A 1 599 ? -24.181 8.824 32.043 1.00 68.12 599 GLY A CA 1
ATOM 4758 C C . GLY A 1 599 ? -25.048 7.616 32.425 1.00 68.12 599 GLY A C 1
ATOM 4759 O O . GLY A 1 599 ? -26.213 7.551 32.045 1.00 68.12 599 GLY A O 1
ATOM 4760 N N . THR A 1 600 ? -24.518 6.656 33.188 1.00 65.62 600 THR A N 1
ATOM 4761 C CA . THR A 1 600 ? -25.217 5.416 33.579 1.00 65.62 600 THR A CA 1
ATOM 4762 C C . THR A 1 600 ? -25.905 5.522 34.941 1.00 65.62 600 THR A C 1
ATOM 4764 O O . THR A 1 600 ? -26.260 4.510 35.547 1.00 65.62 600 THR A O 1
ATOM 4767 N N . PHE A 1 601 ? -26.011 6.728 35.495 1.00 74.88 601 PHE A N 1
ATOM 4768 C CA . PHE A 1 601 ? -26.542 6.936 36.834 1.00 74.88 601 PHE A CA 1
ATOM 4769 C C . PHE A 1 601 ? -28.078 6.968 36.813 1.00 74.88 601 PHE A C 1
ATOM 4771 O O . PHE A 1 601 ? -28.649 7.799 36.106 1.00 74.88 601 PHE A O 1
ATOM 4778 N N . PRO A 1 602 ? -28.764 6.080 37.554 1.00 71.00 602 PRO A N 1
ATOM 4779 C CA . PRO A 1 602 ? -30.218 5.999 37.507 1.00 71.00 602 PRO A CA 1
ATOM 4780 C C . PRO A 1 602 ? -30.854 7.229 38.167 1.00 71.00 602 PRO A C 1
ATOM 4782 O O . PRO A 1 602 ? -30.462 7.619 39.273 1.00 71.00 602 PRO A O 1
ATOM 4785 N N . VAL A 1 603 ? -31.846 7.798 37.480 1.00 77.81 603 VAL A N 1
ATOM 4786 C CA . VAL A 1 603 ? -32.731 8.858 37.976 1.00 77.81 603 VAL A CA 1
ATOM 4787 C C . VAL A 1 603 ? -34.127 8.271 38.112 1.00 77.81 603 VAL A C 1
ATOM 4789 O O . VAL A 1 603 ? -34.694 7.778 37.133 1.00 77.81 603 VAL A O 1
ATOM 4792 N N . GLU A 1 604 ? -34.681 8.318 39.316 1.00 78.44 604 GLU A N 1
ATOM 4793 C CA . GLU A 1 604 ? -36.023 7.818 39.600 1.00 78.44 604 GLU A CA 1
ATOM 4794 C C . GLU A 1 604 ? -37.004 8.990 39.677 1.00 78.44 604 GLU A C 1
ATOM 4796 O O . GLU A 1 604 ? -36.769 9.974 40.370 1.00 78.44 604 GLU A O 1
ATOM 4801 N N . ASN A 1 605 ? -38.124 8.904 38.959 1.00 78.69 605 ASN A N 1
ATOM 4802 C CA . ASN A 1 605 ? -39.194 9.894 39.065 1.00 78.69 605 ASN A CA 1
ATOM 4803 C C . ASN A 1 605 ? -40.263 9.361 40.018 1.00 78.69 605 ASN A C 1
ATOM 4805 O O . ASN A 1 605 ? -41.051 8.490 39.654 1.00 78.69 605 ASN A O 1
ATOM 4809 N N . GLU A 1 606 ? -40.271 9.878 41.243 1.00 81.81 606 GLU A N 1
ATOM 4810 C CA . GLU A 1 606 ? -41.233 9.515 42.280 1.00 81.81 606 GLU A CA 1
ATOM 4811 C C . GLU A 1 606 ? -41.974 10.756 42.800 1.00 81.81 606 GLU A C 1
ATOM 4813 O O . GLU A 1 606 ? -41.724 11.894 42.399 1.00 81.81 606 GLU A O 1
ATOM 4818 N N . ARG A 1 607 ? -42.929 10.543 43.710 1.00 83.19 607 ARG A N 1
ATOM 4819 C CA . ARG A 1 607 ? -43.667 11.626 44.361 1.00 83.19 607 ARG A CA 1
ATOM 4820 C C . ARG A 1 607 ? -42.765 12.332 45.383 1.00 83.19 607 ARG A C 1
ATOM 4822 O O . ARG A 1 607 ? -42.452 11.779 46.433 1.00 83.19 607 ARG A O 1
ATOM 4829 N N . LEU A 1 608 ? -42.408 13.577 45.095 1.00 85.88 608 LEU A N 1
ATOM 4830 C CA . LEU A 1 608 ? -41.492 14.412 45.864 1.00 85.88 608 LEU A CA 1
ATOM 4831 C C . LEU A 1 608 ? -42.244 15.473 46.686 1.00 85.88 608 LEU A C 1
ATOM 4833 O O . LEU A 1 608 ? -42.957 16.309 46.132 1.00 85.88 608 LEU A O 1
ATOM 4837 N N . ASP A 1 609 ? -42.039 15.459 48.007 1.00 89.19 609 ASP A N 1
ATOM 4838 C CA . ASP A 1 609 ? -42.394 16.547 48.931 1.00 89.19 609 ASP A CA 1
ATOM 4839 C C . ASP A 1 609 ? -41.114 17.273 49.369 1.00 89.19 609 ASP A C 1
ATOM 4841 O O . ASP A 1 609 ? -40.373 16.821 50.247 1.00 89.19 609 ASP A O 1
ATOM 4845 N N . ILE A 1 610 ? -40.841 18.400 48.716 1.00 89.12 610 ILE A N 1
ATOM 4846 C CA . ILE A 1 610 ? -39.612 19.179 48.900 1.00 89.12 610 ILE A CA 1
ATOM 4847 C C . ILE A 1 610 ? -39.521 19.747 50.317 1.00 89.12 610 ILE A C 1
ATOM 4849 O O . ILE A 1 610 ? -38.465 19.677 50.952 1.00 89.12 610 ILE A O 1
ATOM 4853 N N . ALA A 1 611 ? -40.635 20.270 50.833 1.00 88.62 611 ALA A N 1
ATOM 4854 C CA . ALA A 1 611 ? -40.699 20.845 52.168 1.00 88.62 611 ALA A CA 1
ATOM 4855 C C . ALA A 1 611 ? -40.363 19.790 53.228 1.00 88.62 611 ALA A C 1
ATOM 4857 O O . ALA A 1 611 ? -39.567 20.053 54.137 1.00 88.62 611 ALA A O 1
ATOM 4858 N N . ASN A 1 612 ? -40.903 18.578 53.086 1.00 88.00 612 ASN A N 1
ATOM 4859 C CA . ASN A 1 612 ? -40.617 17.477 53.998 1.00 88.00 612 ASN A CA 1
ATOM 4860 C C . ASN A 1 612 ? -39.157 17.005 53.910 1.00 88.00 612 ASN A C 1
ATOM 4862 O O . ASN A 1 612 ? -38.527 16.766 54.945 1.00 88.00 612 ASN A O 1
ATOM 4866 N N . VAL A 1 613 ? -38.586 16.908 52.701 1.00 86.94 613 VAL A N 1
ATOM 4867 C CA . VAL A 1 613 ? -37.177 16.510 52.529 1.00 86.94 613 VAL A CA 1
ATOM 4868 C C . VAL A 1 613 ? -36.237 17.512 53.201 1.00 86.94 613 VAL A C 1
ATOM 4870 O O . VAL A 1 613 ? -35.380 17.096 53.986 1.00 86.94 613 VAL A O 1
ATOM 4873 N N . ILE A 1 614 ? -36.430 18.814 52.963 1.00 91.06 614 ILE A N 1
ATOM 4874 C CA . ILE A 1 614 ? -35.623 19.874 53.586 1.00 91.06 614 ILE A CA 1
ATOM 4875 C C . ILE A 1 614 ? -35.780 19.841 55.109 1.00 91.06 614 ILE A C 1
ATOM 4877 O O . ILE A 1 614 ? -34.787 19.792 55.835 1.00 91.06 614 ILE A O 1
ATOM 4881 N N . THR A 1 615 ? -37.021 19.818 55.603 1.00 89.25 615 THR A N 1
ATOM 4882 C CA . THR A 1 615 ? -37.312 19.837 57.047 1.00 89.25 615 THR A CA 1
ATOM 4883 C C . THR A 1 615 ? -36.682 18.638 57.758 1.00 89.25 615 THR A C 1
ATOM 4885 O O . THR A 1 615 ? -36.088 18.787 58.828 1.00 89.25 615 THR A O 1
ATOM 4888 N N . SER A 1 616 ? -36.749 17.453 57.147 1.00 85.88 616 SER A N 1
ATOM 4889 C CA . SER A 1 616 ? -36.157 16.226 57.690 1.00 85.88 616 SER A CA 1
ATOM 4890 C C . SER A 1 616 ? -34.632 16.301 57.787 1.00 85.88 616 SER A C 1
ATOM 4892 O O . SER A 1 616 ? -34.059 15.905 58.805 1.00 85.88 616 SER A O 1
ATOM 4894 N N . ALA A 1 617 ? -33.967 16.827 56.755 1.00 86.38 617 ALA A N 1
ATOM 4895 C CA . ALA A 1 617 ? -32.512 16.971 56.739 1.00 86.38 617 ALA A CA 1
ATOM 4896 C C . ALA A 1 617 ? -32.024 18.052 57.725 1.00 86.38 617 ALA A C 1
ATOM 4898 O O . ALA A 1 617 ? -31.081 17.811 58.480 1.00 86.38 617 ALA A O 1
ATOM 4899 N N . VAL A 1 618 ? -32.721 19.191 57.818 1.00 88.94 618 VAL A N 1
ATOM 4900 C CA . VAL A 1 618 ? -32.447 20.243 58.818 1.00 88.94 618 VAL A CA 1
ATOM 4901 C C . VAL A 1 618 ? -32.590 19.704 60.245 1.00 88.94 618 VAL A C 1
ATOM 4903 O O . VAL A 1 618 ? -31.704 19.903 61.077 1.00 88.94 618 VAL A O 1
ATOM 4906 N N . ARG A 1 619 ? -33.658 18.945 60.527 1.00 86.06 619 ARG A N 1
ATOM 4907 C CA . ARG A 1 619 ? -33.887 18.343 61.851 1.00 86.06 619 ARG A CA 1
ATOM 4908 C C . ARG A 1 619 ? -32.762 17.392 62.262 1.00 86.06 619 ARG A C 1
ATOM 4910 O O . ARG A 1 619 ? -32.413 17.345 63.438 1.00 86.06 619 ARG A O 1
ATOM 4917 N N . ARG A 1 620 ? -32.189 16.654 61.306 1.00 82.56 620 ARG A N 1
ATOM 4918 C CA . ARG A 1 620 ? -31.097 15.701 61.554 1.00 82.56 620 ARG A CA 1
ATOM 4919 C C . ARG A 1 620 ? -29.802 16.394 61.969 1.00 82.56 620 ARG A C 1
ATOM 4921 O O . ARG A 1 620 ? -29.114 15.895 62.851 1.00 82.56 620 ARG A O 1
ATOM 4928 N N . VAL A 1 621 ? -29.477 17.536 61.362 1.00 83.50 621 VAL A N 1
ATOM 4929 C CA . VAL A 1 621 ? -28.237 18.265 61.677 1.00 83.50 621 VAL A CA 1
ATOM 4930 C C . VAL A 1 621 ? -28.375 19.192 62.881 1.00 83.50 621 VAL A C 1
ATOM 4932 O O . VAL A 1 621 ? -27.356 19.618 63.416 1.00 83.50 621 VAL A O 1
ATOM 4935 N N . GLN A 1 622 ? -29.594 19.472 63.352 1.00 83.56 622 GLN A N 1
ATOM 4936 C CA . GLN A 1 622 ? -29.862 20.391 64.466 1.00 83.56 622 GLN A CA 1
ATOM 4937 C C . GLN A 1 622 ? -29.010 20.098 65.714 1.00 83.56 622 GLN A C 1
ATOM 4939 O O . GLN A 1 622 ? -28.533 21.026 66.360 1.00 83.56 622 GLN A O 1
ATOM 4944 N N . THR A 1 623 ? -28.789 18.822 66.040 1.00 77.50 623 THR A N 1
ATOM 4945 C CA . THR A 1 623 ? -27.988 18.381 67.198 1.00 77.50 623 THR A CA 1
ATOM 4946 C C . THR A 1 623 ? -26.477 18.458 66.971 1.00 77.50 623 THR A C 1
ATOM 4948 O O . THR A 1 623 ? -25.714 18.390 67.928 1.00 77.50 623 THR A O 1
ATOM 4951 N N . THR A 1 624 ? -26.039 18.610 65.719 1.00 80.94 624 THR A N 1
ATOM 4952 C CA . THR A 1 624 ? -24.620 18.703 65.321 1.00 80.94 624 THR A CA 1
ATOM 4953 C C . THR A 1 624 ? -24.124 20.145 65.188 1.00 80.94 624 THR A C 1
ATOM 4955 O O . THR A 1 624 ? -22.923 20.385 65.050 1.00 80.94 624 THR A O 1
ATOM 4958 N N . VAL A 1 625 ? -25.042 21.115 65.231 1.00 85.12 625 VAL A N 1
ATOM 4959 C CA . VAL A 1 625 ? -24.725 22.544 65.158 1.00 85.12 625 VAL A CA 1
ATOM 4960 C C . VAL A 1 625 ? -23.959 22.978 66.411 1.00 85.12 625 VAL A C 1
ATOM 4962 O O . VAL A 1 625 ? -24.313 22.620 67.533 1.00 85.12 625 VAL A O 1
ATOM 4965 N N . GLN A 1 626 ? -22.900 23.768 66.221 1.00 80.56 626 GLN A N 1
ATOM 4966 C CA . GLN A 1 626 ? -22.045 24.240 67.313 1.00 80.56 626 GLN A CA 1
ATOM 4967 C C . GLN A 1 626 ? -22.810 25.150 68.297 1.00 80.56 626 GLN A C 1
ATOM 4969 O O . GLN A 1 626 ? -23.628 25.970 67.860 1.00 80.56 626 GLN A O 1
ATOM 4974 N N . PRO A 1 627 ? -22.513 25.089 69.613 1.00 75.31 627 PRO A N 1
ATOM 4975 C CA . PRO A 1 627 ? -23.070 26.020 70.593 1.00 75.31 627 PRO A CA 1
ATOM 4976 C C . PRO A 1 627 ? -22.726 27.475 70.219 1.00 75.31 627 PRO A C 1
ATOM 4978 O O . PRO A 1 627 ? -21.569 27.883 70.291 1.00 75.31 627 PRO A O 1
ATOM 4981 N N . GLY A 1 628 ? -23.723 28.258 69.789 1.00 80.12 628 GLY A N 1
ATOM 4982 C CA . GLY A 1 628 ? -23.542 29.645 69.321 1.00 80.12 628 GLY A CA 1
ATOM 4983 C C . GLY A 1 628 ? -23.812 29.888 67.828 1.00 80.12 628 GLY A C 1
ATOM 4984 O O . GLY A 1 628 ? -23.642 31.016 67.354 1.00 80.12 628 GLY A O 1
ATOM 4985 N N . VAL A 1 629 ? -24.253 28.866 67.091 1.00 88.69 629 VAL A N 1
ATOM 4986 C CA . VAL A 1 629 ? -24.758 28.992 65.716 1.00 88.69 629 VAL A CA 1
ATOM 4987 C C . VAL A 1 629 ? -26.272 28.763 65.705 1.00 88.69 629 VAL A C 1
ATOM 4989 O O . VAL A 1 629 ? -26.757 27.756 66.211 1.00 88.69 629 VAL A O 1
ATOM 4992 N N . SER A 1 630 ? -27.035 29.701 65.140 1.00 89.56 630 SER A N 1
ATOM 4993 C CA . SER A 1 630 ? -28.489 29.557 64.962 1.00 89.56 630 SER A CA 1
ATOM 4994 C C . SER A 1 630 ? -28.819 28.924 63.608 1.00 89.56 630 SER A C 1
ATOM 4996 O O . SER A 1 630 ? -28.292 29.357 62.590 1.00 89.56 630 SER A O 1
ATOM 4998 N N . LEU A 1 631 ? -29.690 27.912 63.582 1.00 92.00 631 LEU A N 1
ATOM 4999 C CA . LEU A 1 631 ? -30.168 27.276 62.350 1.00 92.00 631 LEU A CA 1
ATOM 5000 C C . LEU A 1 631 ? -31.597 27.750 62.056 1.00 92.00 631 LEU A C 1
ATOM 5002 O O . LEU A 1 631 ? -32.487 27.559 62.886 1.00 92.00 631 LEU A O 1
ATOM 5006 N N . LYS A 1 632 ? -31.807 28.398 60.907 1.00 91.94 632 LYS A N 1
ATOM 5007 C CA . LYS A 1 632 ? -33.101 28.944 60.463 1.00 91.94 632 LYS A CA 1
ATOM 5008 C C . LYS A 1 632 ? -33.582 28.226 59.204 1.00 91.94 632 LYS A C 1
ATOM 5010 O O . LYS A 1 632 ? -32.779 27.899 58.333 1.00 91.94 632 LYS A O 1
ATOM 5015 N N . LEU A 1 633 ? -34.891 28.013 59.101 1.00 93.56 633 LEU A N 1
ATOM 5016 C CA . LEU A 1 633 ? -35.539 27.395 57.946 1.00 93.56 633 LEU A CA 1
ATOM 5017 C C . LEU A 1 633 ? -36.658 28.307 57.437 1.00 93.56 633 LEU A C 1
ATOM 5019 O O . LEU A 1 633 ? -37.624 28.550 58.158 1.00 93.56 633 LEU A O 1
ATOM 5023 N N . ASN A 1 634 ? -36.534 28.769 56.193 1.00 92.62 634 ASN A N 1
ATOM 5024 C CA . ASN A 1 634 ? -37.501 29.627 55.515 1.00 92.62 634 ASN A CA 1
ATOM 5025 C C . ASN A 1 634 ? -38.008 28.921 54.248 1.00 92.62 634 ASN A C 1
ATOM 5027 O O . ASN A 1 634 ? -37.328 28.869 53.224 1.00 92.62 634 ASN A O 1
ATOM 5031 N N . LEU A 1 635 ? -39.217 28.367 54.314 1.00 91.38 635 LEU A N 1
ATOM 5032 C CA . LEU A 1 635 ? -39.875 27.738 53.169 1.00 91.38 635 LEU A CA 1
ATOM 5033 C C . LEU A 1 635 ? -40.934 28.686 52.613 1.00 91.38 635 LEU A C 1
ATOM 5035 O O . LEU A 1 635 ? -41.813 29.136 53.350 1.00 91.38 635 LEU A O 1
ATOM 5039 N N . SER A 1 636 ? -40.851 28.996 51.321 1.00 88.44 636 SER A N 1
ATOM 5040 C CA . SER A 1 636 ? -41.820 29.879 50.680 1.00 88.44 636 SER A CA 1
ATOM 5041 C C . SER A 1 636 ? -43.208 29.220 50.585 1.00 88.44 636 SER A C 1
ATOM 5043 O O . SER A 1 636 ? -43.295 28.038 50.240 1.00 88.44 636 SER A O 1
ATOM 5045 N N . PRO A 1 637 ? -44.314 29.964 50.800 1.00 82.19 637 PRO A N 1
ATOM 5046 C CA . PRO A 1 637 ? -45.674 29.436 50.653 1.00 82.19 637 PRO A CA 1
ATOM 5047 C C . PRO A 1 637 ? -46.013 28.939 49.241 1.00 82.19 637 PRO A C 1
ATOM 5049 O O . PRO A 1 637 ? -46.970 28.190 49.074 1.00 82.19 637 PRO A O 1
ATOM 5052 N N . ASN A 1 638 ? -45.259 29.373 48.224 1.00 81.75 638 ASN A N 1
ATOM 5053 C CA . ASN A 1 638 ? -45.472 29.003 46.823 1.00 81.75 638 ASN A CA 1
ATOM 5054 C C . ASN A 1 638 ? -44.799 27.678 46.413 1.00 81.75 638 ASN A C 1
ATOM 5056 O O . ASN A 1 638 ? -44.836 27.327 45.236 1.00 81.75 638 ASN A O 1
ATOM 5060 N N . LEU A 1 639 ? -44.177 26.949 47.346 1.00 85.50 639 LEU A N 1
ATOM 5061 C CA . LEU A 1 639 ? -43.622 25.628 47.059 1.00 85.50 639 LEU A CA 1
ATOM 5062 C C . LEU A 1 639 ? -44.747 24.605 46.806 1.00 85.50 639 LEU A C 1
ATOM 5064 O O . LEU A 1 639 ? -45.690 24.518 47.599 1.00 85.50 639 LEU A O 1
ATOM 5068 N N . PRO A 1 640 ? -44.657 23.782 45.745 1.00 83.12 640 PRO A N 1
ATOM 5069 C CA . PRO A 1 640 ? -45.641 22.740 45.497 1.00 83.12 640 PRO A CA 1
ATOM 5070 C C . PRO A 1 640 ? -45.578 21.673 46.596 1.00 83.12 640 PRO A C 1
ATOM 5072 O O . PRO A 1 640 ? -44.508 21.162 46.925 1.00 83.12 640 PRO A O 1
ATOM 5075 N N . LYS A 1 641 ? -46.743 21.288 47.137 1.00 82.06 641 LYS A N 1
ATOM 5076 C CA . LYS A 1 641 ? -46.843 20.223 48.154 1.00 82.06 641 LYS A CA 1
ATOM 5077 C C . LYS A 1 641 ? -46.369 18.866 47.623 1.00 82.06 641 LYS A C 1
ATOM 5079 O O . LYS A 1 641 ? -45.834 18.061 48.373 1.00 82.06 641 LYS A O 1
ATOM 5084 N N . TRP A 1 642 ? -46.599 18.612 46.337 1.00 83.50 642 TRP A N 1
ATOM 5085 C CA . TRP A 1 642 ? -46.189 17.392 45.653 1.00 83.50 642 TRP A CA 1
ATOM 5086 C C . TRP A 1 642 ? -45.717 17.728 44.244 1.00 83.50 642 TRP A C 1
ATOM 5088 O O . TRP A 1 642 ? -46.418 18.429 43.513 1.00 83.50 642 TRP A O 1
ATOM 5098 N N . ALA A 1 643 ? -44.571 17.183 43.861 1.00 85.56 643 ALA A N 1
ATOM 5099 C CA . ALA A 1 643 ? -44.057 17.207 42.500 1.00 85.56 643 ALA A CA 1
ATOM 5100 C C . ALA A 1 643 ? -43.586 15.803 42.096 1.00 85.56 643 ALA A C 1
ATOM 5102 O O . ALA A 1 643 ? -43.489 14.918 42.944 1.00 85.56 643 ALA A O 1
ATOM 5103 N N . GLU A 1 644 ? -43.318 15.580 40.815 1.00 85.00 644 GLU A N 1
ATOM 5104 C CA . GLU A 1 644 ? -42.681 14.354 40.332 1.00 85.00 644 GLU A CA 1
ATOM 5105 C C . GLU A 1 644 ? -41.188 14.626 40.081 1.00 85.00 644 GLU A C 1
ATOM 5107 O O . GLU A 1 644 ? -40.831 15.558 39.352 1.00 85.00 644 GLU A O 1
ATOM 5112 N N . GLY A 1 645 ? -40.323 13.842 40.728 1.00 85.81 645 GLY A N 1
ATOM 5113 C CA . GLY A 1 645 ? -38.868 13.965 40.643 1.00 85.81 645 GLY A CA 1
ATOM 5114 C C . GLY A 1 645 ? -38.133 13.010 41.588 1.00 85.81 645 GLY A C 1
ATOM 5115 O O . GLY A 1 645 ? -38.752 12.213 42.292 1.00 85.81 645 GLY A O 1
ATOM 5116 N N . ASP A 1 646 ? -36.805 13.105 41.623 1.00 87.00 646 ASP A N 1
ATOM 5117 C CA . ASP A 1 646 ? -35.966 12.190 42.402 1.00 87.00 646 ASP A CA 1
ATOM 5118 C C . ASP A 1 646 ? -35.712 12.712 43.826 1.00 87.00 646 ASP A C 1
ATOM 5120 O O . ASP A 1 646 ? -34.858 13.573 44.073 1.00 87.00 646 ASP A O 1
ATOM 5124 N N . ALA A 1 647 ? -36.467 12.182 44.792 1.00 85.19 647 ALA A N 1
ATOM 5125 C CA . ALA A 1 647 ? -36.366 12.593 46.191 1.00 85.19 647 ALA A CA 1
ATOM 5126 C C . ALA A 1 647 ? -35.037 12.208 46.852 1.00 85.19 647 ALA A C 1
ATOM 5128 O O . ALA A 1 647 ? -34.578 12.911 47.762 1.00 85.19 647 ALA A O 1
ATOM 5129 N N . LEU A 1 648 ? -34.411 11.113 46.413 1.00 82.81 648 LEU A N 1
ATOM 5130 C CA . LEU A 1 648 ? -33.141 10.657 46.963 1.00 82.81 648 LEU A CA 1
ATOM 5131 C C . LEU A 1 648 ? -32.009 11.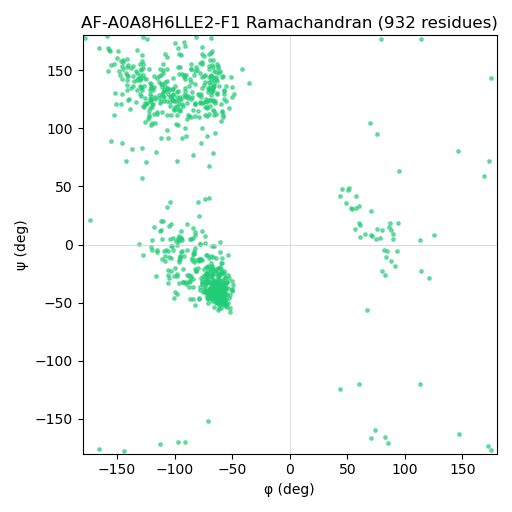586 46.518 1.00 82.81 648 LEU A C 1
ATOM 5133 O O . LEU A 1 648 ? -31.223 12.034 47.356 1.00 82.81 648 LEU A O 1
ATOM 5137 N N . ARG A 1 649 ? -31.960 11.935 45.226 1.00 87.44 649 ARG A N 1
ATOM 5138 C CA . ARG A 1 649 ? -30.934 12.849 44.693 1.00 87.44 649 ARG A CA 1
ATOM 5139 C C . ARG A 1 649 ? -31.110 14.265 45.196 1.00 87.44 649 ARG A C 1
ATOM 5141 O O . ARG A 1 649 ? -30.118 14.886 45.572 1.00 87.44 649 ARG A O 1
ATOM 5148 N N . TYR A 1 650 ? -32.352 14.737 45.310 1.00 90.38 650 TYR A N 1
ATOM 5149 C CA . TYR A 1 650 ? -32.634 16.019 45.950 1.00 90.38 650 TYR A CA 1
ATOM 5150 C C . TYR A 1 650 ? -32.033 16.100 47.352 1.00 90.38 650 TYR A C 1
ATOM 5152 O O . TYR A 1 650 ? -31.322 17.048 47.690 1.00 90.38 650 TYR A O 1
ATOM 5160 N N . ARG A 1 651 ? -32.304 15.074 48.169 1.00 89.31 651 ARG A N 1
ATOM 5161 C CA . ARG A 1 651 ? -31.784 14.983 49.531 1.00 89.31 651 ARG A CA 1
ATOM 5162 C C . ARG A 1 651 ? -30.259 14.971 49.534 1.00 89.31 651 ARG A C 1
ATOM 5164 O O . ARG A 1 651 ? -29.678 15.700 50.324 1.00 89.31 651 ARG A O 1
ATOM 5171 N N . GLN A 1 652 ? -29.627 14.201 48.648 1.00 86.12 652 GLN A N 1
ATOM 5172 C CA . GLN A 1 652 ? -28.168 14.099 48.548 1.00 86.12 652 GLN A CA 1
ATOM 5173 C C . GLN A 1 652 ? -27.512 15.449 48.208 1.00 86.12 652 GLN A C 1
ATOM 5175 O O . GLN A 1 652 ? -26.558 15.851 48.873 1.00 86.12 652 GLN A O 1
ATOM 5180 N N . ILE A 1 653 ? -28.051 16.180 47.224 1.00 91.75 653 ILE A N 1
ATOM 5181 C CA . ILE A 1 653 ? -27.586 17.531 46.864 1.00 91.75 653 ILE A CA 1
ATOM 5182 C C . ILE A 1 653 ? -27.712 18.464 48.075 1.00 91.75 653 ILE A C 1
ATOM 5184 O O . ILE A 1 653 ? -26.743 19.118 48.466 1.00 91.75 653 ILE A O 1
ATOM 5188 N N . PHE A 1 654 ? -28.890 18.491 48.702 1.00 93.81 654 PHE A N 1
ATOM 5189 C CA . PHE A 1 654 ? -29.171 19.367 49.835 1.00 93.81 654 PHE A CA 1
ATOM 5190 C C . PHE A 1 654 ? -28.307 19.050 51.067 1.00 93.81 654 PHE A C 1
ATOM 5192 O O . PHE A 1 654 ? -27.737 19.960 51.669 1.00 93.81 654 PHE A O 1
ATOM 5199 N N . GLU A 1 655 ? -28.164 17.773 51.428 1.00 89.12 655 GLU A N 1
ATOM 5200 C CA . GLU A 1 655 ? -27.349 17.325 52.563 1.00 89.12 655 GLU A CA 1
ATOM 5201 C C . GLU A 1 655 ? -25.861 17.657 52.359 1.00 89.12 655 GLU A C 1
ATOM 5203 O O . GLU A 1 655 ? -25.205 18.063 53.320 1.00 89.12 655 GLU A O 1
ATOM 5208 N N . ASN A 1 656 ? -25.338 17.582 51.127 1.00 87.62 656 ASN A N 1
ATOM 5209 C CA . ASN A 1 656 ? -23.958 17.979 50.820 1.00 87.62 656 ASN A CA 1
ATOM 5210 C C . ASN A 1 656 ? -23.714 19.476 51.071 1.00 87.62 656 ASN A C 1
ATOM 5212 O O . ASN A 1 656 ? -22.693 19.846 51.657 1.00 87.62 656 ASN A O 1
ATOM 5216 N N . LEU A 1 657 ? -24.651 20.342 50.672 1.00 92.62 657 LEU A N 1
ATOM 5217 C CA . LEU A 1 657 ? -24.549 21.782 50.929 1.00 92.62 657 LEU A CA 1
ATOM 5218 C C . LEU A 1 657 ? -24.722 22.106 52.419 1.00 92.62 657 LEU A C 1
ATOM 5220 O O . LEU A 1 657 ? -23.920 22.842 52.998 1.00 92.62 657 LEU A O 1
ATOM 5224 N N . LEU A 1 658 ? -25.727 21.511 53.065 1.00 92.38 658 LEU A N 1
ATOM 5225 C CA . LEU A 1 658 ? -26.033 21.738 54.477 1.00 92.38 658 LEU A CA 1
ATOM 5226 C C . LEU A 1 658 ? -24.913 21.245 55.405 1.00 92.38 658 LEU A C 1
ATOM 5228 O O . LEU A 1 658 ? -24.546 21.938 56.354 1.00 92.38 658 LEU A O 1
ATOM 5232 N N . SER A 1 659 ? -24.331 20.077 55.122 1.00 87.56 659 SER A N 1
ATOM 5233 C CA . SER A 1 659 ? -23.211 19.533 55.896 1.00 87.56 659 SER A CA 1
ATOM 5234 C C . SER A 1 659 ? -21.976 20.433 55.814 1.00 87.56 659 SER A C 1
ATOM 5236 O O . SER A 1 659 ? -21.330 20.671 56.836 1.00 87.56 659 SER A O 1
ATOM 5238 N N . ASN A 1 660 ? -21.686 21.004 54.638 1.00 87.69 660 ASN A N 1
ATOM 5239 C CA . ASN A 1 660 ? -20.614 21.987 54.484 1.00 87.69 660 ASN A CA 1
ATOM 5240 C C . ASN A 1 660 ? -20.879 23.247 55.323 1.00 87.69 660 ASN A C 1
ATOM 5242 O O . ASN A 1 660 ? -20.000 23.664 56.077 1.00 87.69 660 ASN A O 1
ATOM 5246 N N . ALA A 1 661 ? -22.094 23.800 55.288 1.00 90.19 661 ALA A N 1
ATOM 5247 C CA . ALA A 1 661 ? -22.451 24.967 56.100 1.00 90.19 661 ALA A CA 1
ATOM 5248 C C . ALA A 1 661 ? -22.260 24.714 57.610 1.00 90.19 661 ALA A C 1
ATOM 5250 O O . ALA A 1 661 ? -21.652 25.529 58.312 1.00 90.19 661 ALA A O 1
ATOM 5251 N N . VAL A 1 662 ? -22.698 23.551 58.111 1.00 88.44 662 VAL A N 1
ATOM 5252 C CA . VAL A 1 662 ? -22.490 23.131 59.513 1.00 88.44 662 VAL A CA 1
ATOM 5253 C C . VAL A 1 662 ? -21.002 22.955 59.829 1.00 88.44 662 VAL A C 1
ATOM 5255 O O . VAL A 1 662 ? -20.534 23.343 60.902 1.00 88.44 662 VAL A O 1
ATOM 5258 N N . LYS A 1 663 ? -20.229 22.407 58.887 1.00 84.19 663 LYS A N 1
ATOM 5259 C CA . LYS A 1 663 ? -18.790 22.172 59.040 1.00 84.19 663 LYS A CA 1
ATOM 5260 C C . LYS A 1 663 ? -17.970 23.464 59.088 1.00 84.19 663 LYS A C 1
ATOM 5262 O O . LYS A 1 663 ? -16.951 23.472 59.778 1.00 84.19 663 LYS A O 1
ATOM 5267 N N . PHE A 1 664 ? -18.360 24.525 58.387 1.00 84.88 664 PHE A N 1
ATOM 5268 C CA . PHE A 1 664 ? -17.541 25.742 58.258 1.00 84.88 664 PHE A CA 1
ATOM 5269 C C . PHE A 1 664 ? -18.028 26.938 59.088 1.00 84.88 664 PHE A C 1
ATOM 5271 O O . PHE A 1 664 ? -17.312 27.940 59.182 1.00 84.88 664 PHE A O 1
ATOM 5278 N N . THR A 1 665 ? -19.185 26.823 59.747 1.00 87.94 665 THR A N 1
ATOM 5279 C CA . THR A 1 665 ? -19.731 27.873 60.621 1.00 87.94 665 THR A CA 1
ATOM 5280 C C . THR A 1 665 ? -19.416 27.596 62.086 1.00 87.94 665 THR A C 1
ATOM 5282 O O . THR A 1 665 ? -19.956 26.669 62.686 1.00 87.94 665 THR A O 1
ATOM 5285 N N . GLU A 1 666 ? -18.563 28.422 62.691 1.00 84.62 666 GLU A N 1
ATOM 5286 C CA . GLU A 1 666 ? -18.230 28.316 64.121 1.00 84.62 666 GLU A CA 1
ATOM 5287 C C . GLU A 1 666 ? -19.116 29.208 65.004 1.00 84.62 666 GLU A C 1
ATOM 5289 O O . GLU A 1 666 ? -19.397 28.864 66.151 1.00 84.62 666 GLU A O 1
ATOM 5294 N N . ARG A 1 667 ? -19.558 30.364 64.487 1.00 83.31 667 ARG A N 1
ATOM 5295 C CA . ARG A 1 667 ? -20.416 31.338 65.185 1.00 83.31 667 ARG A CA 1
ATOM 5296 C C . ARG A 1 667 ? -21.335 32.045 64.193 1.00 83.31 667 ARG A C 1
ATOM 5298 O O . ARG A 1 667 ? -20.905 32.378 63.093 1.00 83.31 667 ARG A O 1
ATOM 5305 N N . GLY A 1 668 ? -22.552 32.390 64.615 1.00 88.88 668 GLY A N 1
ATOM 5306 C CA . GLY A 1 668 ? -23.496 33.166 63.801 1.00 88.88 668 GLY A CA 1
ATOM 5307 C C . GLY A 1 668 ? -24.723 32.363 63.397 1.00 88.88 668 GLY A C 1
ATOM 5308 O O . GLY A 1 668 ? -25.482 31.951 64.275 1.00 88.88 668 GLY A O 1
ATOM 5309 N N . TYR A 1 669 ? -24.966 32.182 62.099 1.00 91.25 669 TYR A N 1
ATOM 5310 C CA . TYR A 1 669 ? -26.148 31.460 61.640 1.00 91.25 669 TYR A CA 1
ATOM 5311 C C . TYR A 1 669 ? -25.918 30.627 60.382 1.00 91.25 669 TYR A C 1
ATOM 5313 O O . TYR A 1 669 ? -25.008 30.877 59.595 1.00 91.25 669 TYR A O 1
ATOM 5321 N N . ILE A 1 670 ? -26.802 29.649 60.217 1.00 93.62 670 ILE A N 1
ATOM 5322 C CA . ILE A 1 670 ? -27.042 28.916 58.983 1.00 93.62 670 ILE A CA 1
ATOM 5323 C C . ILE A 1 670 ? -28.522 29.119 58.649 1.00 93.62 670 ILE A C 1
ATOM 5325 O O . ILE A 1 670 ? -29.377 28.940 59.519 1.00 93.62 670 ILE A O 1
ATOM 5329 N N . SER A 1 671 ? -28.842 29.528 57.425 1.00 93.94 671 SER A N 1
ATOM 5330 C CA . SER A 1 671 ? -30.223 29.735 56.977 1.00 93.94 671 SER A CA 1
ATOM 5331 C C . SER A 1 671 ? -30.488 28.929 55.718 1.00 93.94 671 SER A C 1
ATOM 5333 O O . SER A 1 671 ? -29.770 29.060 54.734 1.00 93.94 671 SER A O 1
ATOM 5335 N N . VAL A 1 672 ? -31.534 28.112 55.742 1.00 95.69 672 VAL A N 1
ATOM 5336 C CA . VAL A 1 672 ? -31.998 27.365 54.574 1.00 95.69 672 VAL A CA 1
ATOM 5337 C C . VAL A 1 672 ? -33.209 28.075 53.992 1.00 95.69 672 VAL A C 1
ATOM 5339 O O . VAL A 1 672 ? -34.190 28.285 54.706 1.00 95.69 672 VAL A O 1
ATOM 5342 N N . ASN A 1 673 ? -33.147 28.426 52.711 1.00 94.06 673 ASN A N 1
ATOM 5343 C CA . ASN A 1 673 ? -34.231 29.069 51.979 1.00 94.06 673 ASN A CA 1
ATOM 5344 C C . ASN A 1 673 ? -34.640 28.180 50.803 1.00 94.06 673 ASN A C 1
ATOM 5346 O O . ASN A 1 673 ? -33.775 27.684 50.090 1.00 94.06 673 ASN A O 1
ATOM 5350 N N . ALA A 1 674 ? -35.938 27.977 50.586 1.00 93.50 674 ALA A N 1
ATOM 5351 C CA . ALA A 1 674 ? -36.422 27.307 49.381 1.00 93.50 674 ALA A CA 1
ATOM 5352 C C . ALA A 1 674 ? -37.652 28.012 48.813 1.00 93.50 674 ALA A C 1
ATOM 5354 O O . ALA A 1 674 ? -38.582 28.363 49.550 1.00 93.50 674 ALA A O 1
ATOM 5355 N N . SER A 1 675 ? -37.652 28.214 47.500 1.00 91.81 675 SER A N 1
ATOM 5356 C CA . SER A 1 675 ? -38.679 28.958 46.775 1.00 91.81 675 SER A CA 1
ATOM 5357 C C . SER A 1 675 ? -38.906 28.376 45.378 1.00 91.81 675 SER A C 1
ATOM 5359 O O . SER A 1 675 ? -38.066 27.670 44.820 1.00 91.81 675 SER A O 1
ATOM 5361 N N . MET A 1 676 ? -40.077 28.651 44.805 1.00 87.94 676 MET A N 1
ATOM 5362 C CA . MET A 1 676 ? -40.346 28.383 43.392 1.00 87.94 676 MET A CA 1
ATOM 5363 C C . MET A 1 676 ? -39.952 29.614 42.562 1.00 87.94 676 MET A C 1
ATOM 5365 O O . MET A 1 676 ? -40.486 30.697 42.812 1.00 87.94 676 MET A O 1
ATOM 5369 N N . LEU A 1 677 ? -39.037 29.443 41.598 1.00 82.88 677 LEU A N 1
ATOM 5370 C CA . LEU A 1 677 ? -38.546 30.510 40.711 1.00 82.88 677 LEU A CA 1
ATOM 5371 C C . LEU A 1 677 ? -39.487 30.766 39.533 1.00 82.88 677 LEU A C 1
ATOM 5373 O O . LEU A 1 677 ? -39.862 31.906 39.268 1.00 82.88 677 LEU A O 1
ATOM 5377 N N . THR A 1 678 ? -39.846 29.702 38.813 1.00 77.81 678 THR A N 1
ATOM 5378 C CA . THR A 1 678 ? -40.732 29.760 37.646 1.00 77.81 678 THR A CA 1
ATOM 5379 C C . THR A 1 678 ? -41.725 28.609 37.673 1.00 77.81 678 THR A C 1
ATOM 5381 O O . THR A 1 678 ? -41.446 27.532 38.211 1.00 77.81 678 THR A O 1
ATOM 5384 N N . GLU A 1 679 ? -42.884 28.848 37.072 1.00 73.44 679 GLU A N 1
ATOM 5385 C CA . GLU A 1 679 ? -43.905 27.843 36.815 1.00 73.44 679 GLU A CA 1
ATOM 5386 C C . GLU A 1 679 ? -44.158 27.786 35.305 1.00 73.44 679 GLU A C 1
ATOM 5388 O O . GLU A 1 679 ? -44.471 28.799 34.677 1.00 73.44 679 GLU A O 1
ATOM 5393 N N . ASP A 1 680 ? -43.997 26.592 34.743 1.00 75.56 680 ASP A N 1
ATOM 5394 C CA . ASP A 1 680 ? -44.227 26.264 33.340 1.00 75.56 680 ASP A CA 1
ATOM 5395 C C . ASP A 1 680 ? -45.514 25.396 33.269 1.00 75.56 680 ASP A C 1
ATOM 5397 O O . ASP A 1 680 ? -45.930 24.822 34.278 1.00 75.56 680 ASP A O 1
ATOM 5401 N N . GLU A 1 681 ? -46.144 25.209 32.098 1.00 70.25 681 GLU A N 1
ATOM 5402 C CA . GLU A 1 681 ? -47.397 24.417 31.995 1.00 70.25 681 GLU A CA 1
ATOM 5403 C C . GLU A 1 681 ? -47.275 22.976 32.544 1.00 70.25 681 GLU A C 1
ATOM 5405 O O . GLU A 1 681 ? -48.251 22.402 33.040 1.00 70.25 681 GLU A O 1
ATOM 5410 N N . THR A 1 682 ? -46.070 22.400 32.493 1.00 76.38 682 THR A N 1
ATOM 5411 C CA . THR A 1 682 ? -45.782 20.998 32.835 1.00 76.38 682 THR A CA 1
ATOM 5412 C C . THR A 1 682 ? -44.786 20.813 33.987 1.00 76.38 682 THR A C 1
ATOM 5414 O O . THR A 1 682 ? -44.543 19.672 34.390 1.00 76.38 682 THR A O 1
ATOM 5417 N N . SER A 1 683 ? -44.182 21.880 34.522 1.00 84.44 683 SER A N 1
ATOM 5418 C CA . SER A 1 683 ? -43.085 21.778 35.501 1.00 84.44 683 SER A CA 1
ATOM 5419 C C . SER A 1 683 ? -42.940 23.002 36.406 1.00 84.44 683 SER A C 1
ATOM 5421 O O . SER A 1 683 ? -43.274 24.114 36.012 1.00 84.44 683 SER A O 1
ATOM 5423 N N . HIS A 1 684 ? -42.371 22.801 37.595 1.00 85.31 684 HIS A N 1
ATOM 5424 C CA . HIS A 1 684 ? -41.953 23.860 38.517 1.00 85.31 684 HIS A CA 1
ATOM 5425 C C . HIS A 1 684 ? -40.422 23.902 38.592 1.00 85.31 684 HIS A C 1
ATOM 5427 O O . HIS A 1 684 ? -39.790 22.852 38.724 1.00 85.31 684 HIS A O 1
ATOM 5433 N N . THR A 1 685 ? -39.815 25.089 38.547 1.00 89.44 685 THR A N 1
ATOM 5434 C CA . THR A 1 685 ? -38.380 25.254 38.836 1.00 89.44 685 THR A CA 1
ATOM 5435 C C . THR A 1 685 ? -38.217 25.651 40.294 1.00 89.44 685 THR A C 1
ATOM 5437 O O . THR A 1 685 ? -38.684 26.716 40.705 1.00 89.44 685 THR A O 1
ATOM 5440 N N . ILE A 1 686 ? -37.560 24.801 41.078 1.00 90.94 686 ILE A N 1
ATOM 5441 C CA . ILE A 1 686 ? -37.389 25.005 42.520 1.00 90.94 686 ILE A CA 1
ATOM 5442 C C . ILE A 1 686 ? -35.955 25.423 42.785 1.00 90.94 686 ILE A C 1
ATOM 5444 O O . ILE A 1 686 ? -35.046 24.749 42.315 1.00 90.94 686 ILE A O 1
ATOM 5448 N N . GLU A 1 687 ? -35.762 26.503 43.535 1.00 94.12 687 GLU A N 1
ATOM 5449 C CA . GLU A 1 687 ? -34.456 26.945 44.018 1.00 94.12 687 GLU A CA 1
ATOM 5450 C C . GLU A 1 687 ? -34.349 26.697 45.518 1.00 94.12 687 GLU A C 1
ATOM 5452 O O . GLU A 1 687 ? -35.285 26.934 46.285 1.00 94.12 687 GLU A O 1
ATOM 5457 N N . THR A 1 688 ? -33.203 26.176 45.938 1.00 95.38 688 THR A N 1
ATOM 5458 C CA . THR A 1 688 ? -32.859 25.982 47.343 1.00 95.38 688 THR A CA 1
ATOM 5459 C C . THR A 1 688 ? -31.487 26.556 47.614 1.00 95.38 688 THR A C 1
ATOM 5461 O O . THR A 1 688 ? -30.518 26.245 46.923 1.00 95.38 688 THR A O 1
ATOM 5464 N N . GLU A 1 689 ? -31.410 27.375 48.654 1.00 95.75 689 GLU A N 1
ATOM 5465 C CA . GLU A 1 689 ? -30.212 28.071 49.084 1.00 95.75 689 GLU A CA 1
ATOM 5466 C C . GLU A 1 689 ? -29.858 27.695 50.525 1.00 95.75 689 GLU A C 1
ATOM 5468 O O . GLU A 1 689 ? -30.717 27.632 51.409 1.00 95.75 689 GLU A O 1
ATOM 5473 N N . VAL A 1 690 ? -28.568 27.498 50.776 1.00 95.75 690 VAL A N 1
ATOM 5474 C CA . VAL A 1 690 ? -27.984 27.306 52.103 1.00 95.75 690 VAL A CA 1
ATOM 5475 C C . VAL A 1 690 ? -27.015 28.451 52.351 1.00 95.75 690 VAL A C 1
ATOM 5477 O O . VAL A 1 690 ? -25.986 28.573 51.687 1.00 95.75 690 VAL A O 1
ATOM 5480 N N . TRP A 1 691 ? -27.380 29.305 53.295 1.00 94.19 691 TRP A N 1
ATOM 5481 C CA . TRP A 1 691 ? -26.617 30.472 53.703 1.00 94.19 691 TRP A CA 1
ATOM 5482 C C . TRP A 1 691 ? -25.859 30.132 54.975 1.00 94.19 691 TRP A C 1
ATOM 5484 O O . TRP A 1 691 ? -26.442 29.575 55.907 1.00 94.19 691 TRP A O 1
ATOM 5494 N N . ASP A 1 692 ? -24.598 30.524 55.050 1.00 92.75 692 ASP A N 1
ATOM 5495 C CA . ASP A 1 692 ? -23.779 30.378 56.241 1.00 92.75 692 ASP A CA 1
ATOM 5496 C C . ASP A 1 692 ? -22.977 31.647 56.522 1.00 92.75 692 ASP A C 1
ATOM 5498 O O . ASP A 1 692 ? -22.696 32.440 55.622 1.00 92.75 692 ASP A O 1
ATOM 5502 N N . THR A 1 693 ? -22.631 31.861 57.790 1.00 91.06 693 THR A N 1
ATOM 5503 C CA . THR A 1 693 ? -21.776 32.975 58.224 1.00 91.06 693 THR A CA 1
ATOM 5504 C C . THR A 1 693 ? -20.371 32.512 58.605 1.00 91.06 693 THR A C 1
ATOM 5506 O O . THR A 1 693 ? -19.793 33.035 59.563 1.00 91.06 693 THR A O 1
ATOM 5509 N N . GLY A 1 694 ? -19.869 31.472 57.937 1.00 85.50 694 GLY A N 1
ATOM 5510 C CA . GLY A 1 694 ? -18.529 30.935 58.130 1.00 85.50 694 GLY A CA 1
ATOM 5511 C C . GLY A 1 694 ? -17.433 31.854 57.585 1.00 85.50 694 GLY A C 1
ATOM 5512 O O . GLY A 1 694 ? -17.576 33.073 57.536 1.00 85.50 694 GLY A O 1
ATOM 5513 N N . HIS A 1 695 ? -16.313 31.248 57.193 1.00 77.75 695 HIS A N 1
ATOM 5514 C CA . HIS A 1 695 ? -15.113 31.944 56.707 1.00 77.75 695 HIS A CA 1
ATOM 5515 C C . HIS A 1 695 ? -15.179 32.306 55.215 1.00 77.75 695 HIS A C 1
ATOM 5517 O O . HIS A 1 695 ? -14.294 33.002 54.718 1.00 77.75 695 HIS A O 1
ATOM 5523 N N . GLY A 1 696 ? -16.208 31.812 54.516 1.00 80.38 696 GLY A N 1
ATOM 5524 C CA . GLY A 1 696 ? -16.437 32.114 53.110 1.00 80.38 696 GLY A CA 1
ATOM 5525 C C . GLY A 1 696 ? -15.411 31.462 52.206 1.00 80.38 696 GLY A C 1
ATOM 5526 O O . GLY A 1 696 ? -14.670 30.563 52.608 1.00 80.38 696 GLY A O 1
ATOM 5527 N N . VAL A 1 697 ? -15.394 31.917 50.959 1.00 81.56 697 VAL A N 1
ATOM 5528 C CA . VAL A 1 697 ? -14.496 31.422 49.920 1.00 81.56 697 VAL A CA 1
ATOM 5529 C C . VAL A 1 697 ? -13.829 32.630 49.274 1.00 81.56 697 VAL A C 1
ATOM 5531 O O . VAL A 1 697 ? -14.483 33.647 49.040 1.00 81.56 697 VAL A O 1
ATOM 5534 N N . THR A 1 698 ? -12.521 32.551 49.025 1.00 81.19 698 THR A N 1
ATOM 5535 C CA . THR A 1 698 ? -11.813 33.629 48.326 1.00 81.19 698 THR A CA 1
ATOM 5536 C C . THR A 1 698 ? -12.241 33.685 46.857 1.00 81.19 698 THR A C 1
ATOM 5538 O O . THR A 1 698 ? -12.723 32.703 46.296 1.00 81.19 698 THR A O 1
ATOM 5541 N N . GLU A 1 699 ? -12.051 34.829 46.200 1.00 77.62 699 GLU A N 1
ATOM 5542 C CA . GLU A 1 699 ? -12.418 34.988 44.785 1.00 77.62 699 GLU A CA 1
ATOM 5543 C C . GLU A 1 699 ? -11.648 34.023 43.863 1.00 77.62 699 GLU A C 1
ATOM 5545 O O . GLU A 1 699 ? -12.209 33.521 42.890 1.00 77.62 699 GLU A O 1
ATOM 5550 N N . ALA A 1 700 ? -10.396 33.697 44.209 1.00 75.69 700 ALA A N 1
ATOM 5551 C CA . ALA A 1 700 ? -9.592 32.706 43.495 1.00 75.69 700 ALA A CA 1
ATOM 5552 C C . ALA A 1 700 ? -10.139 31.279 43.680 1.00 75.69 700 ALA A C 1
ATOM 5554 O O . ALA A 1 700 ? -10.247 30.522 42.717 1.00 75.69 700 ALA A O 1
ATOM 5555 N N . ASP A 1 701 ? -10.544 30.930 44.902 1.00 78.56 701 ASP A N 1
ATOM 5556 C CA . ASP A 1 701 ? -11.034 29.591 45.236 1.00 78.56 701 ASP A CA 1
ATOM 5557 C C . ASP A 1 701 ? -12.446 29.319 44.688 1.00 78.56 701 ASP A C 1
ATOM 5559 O O . ASP A 1 701 ? -12.802 28.170 44.411 1.00 78.56 701 ASP A O 1
ATOM 5563 N N . ALA A 1 702 ? -13.255 30.367 44.490 1.00 81.12 702 ALA A N 1
ATOM 5564 C CA . ALA A 1 702 ? -14.638 30.258 44.025 1.00 81.12 702 ALA A CA 1
ATOM 5565 C C . ALA A 1 702 ? -14.769 29.558 42.657 1.00 81.12 702 ALA A C 1
ATOM 5567 O O . ALA A 1 702 ? -15.756 28.859 42.418 1.00 81.12 702 ALA A O 1
ATOM 5568 N N . GLN A 1 703 ? -13.770 29.700 41.776 1.00 79.06 703 GLN A N 1
ATOM 5569 C CA . GLN A 1 703 ? -13.755 29.070 40.446 1.00 79.06 703 GLN A CA 1
ATOM 5570 C C . GLN A 1 703 ? -13.475 27.559 40.496 1.00 79.06 703 GLN A C 1
ATOM 5572 O O . GLN A 1 703 ? -13.834 26.821 39.575 1.00 79.06 703 GLN A O 1
ATOM 5577 N N . GLU A 1 704 ? -12.877 27.081 41.586 1.00 82.88 704 GLU A N 1
ATOM 5578 C CA . GLU A 1 704 ? -12.407 25.703 41.736 1.00 82.88 704 GLU A CA 1
ATOM 5579 C C . GLU A 1 704 ? -13.318 24.857 42.649 1.00 82.88 704 GLU A C 1
ATOM 5581 O O . GLU A 1 704 ? -13.197 23.630 42.663 1.00 82.88 704 GLU A O 1
ATOM 5586 N N . LEU A 1 705 ? -14.269 25.483 43.363 1.00 84.31 705 LEU A N 1
ATOM 5587 C CA . LEU A 1 705 ? -15.148 24.862 44.375 1.00 84.31 705 LEU A CA 1
ATOM 5588 C C . LEU A 1 705 ? -15.866 23.586 43.921 1.00 84.31 705 LEU A C 1
ATOM 5590 O O . LEU A 1 705 ? -16.064 22.665 44.712 1.00 84.31 705 LEU A O 1
ATOM 5594 N N . PHE A 1 706 ? -16.299 23.549 42.663 1.00 87.69 706 PHE A N 1
ATOM 5595 C CA . PHE A 1 706 ? -17.070 22.434 42.113 1.00 87.69 706 PHE A CA 1
ATOM 5596 C C . PHE A 1 706 ? -16.216 21.443 41.314 1.00 87.69 706 PHE A C 1
ATOM 5598 O O . PHE A 1 706 ? -16.767 20.506 40.731 1.00 87.69 706 PHE A O 1
ATOM 5605 N N . LYS A 1 707 ? -14.890 21.632 41.251 1.00 83.31 707 LYS A N 1
ATOM 5606 C CA . LYS A 1 707 ? -14.004 20.655 40.612 1.00 83.31 707 LYS A CA 1
ATOM 5607 C C . LYS A 1 707 ? -13.790 19.438 41.532 1.00 83.31 707 LYS A C 1
ATOM 5609 O O . LYS A 1 707 ? -13.761 19.588 42.755 1.00 83.31 707 LYS A O 1
ATOM 5614 N N . PRO A 1 708 ? -13.680 18.218 40.977 1.00 79.19 708 PRO A N 1
ATOM 5615 C CA . PRO A 1 708 ? -13.454 17.013 41.772 1.00 79.19 708 PRO A CA 1
ATOM 5616 C C . PRO A 1 708 ? -12.102 17.049 42.489 1.00 79.19 708 PRO A C 1
ATOM 5618 O O . PRO A 1 708 ? -11.110 17.475 41.905 1.00 79.19 708 PRO A O 1
ATOM 5621 N N . PHE A 1 709 ? -12.059 16.539 43.723 1.00 74.94 709 PHE A N 1
ATOM 5622 C CA . PHE A 1 709 ? -10.856 16.442 44.567 1.00 74.94 709 PHE A CA 1
ATOM 5623 C C . PHE A 1 709 ? -10.238 17.781 45.000 1.00 74.94 709 PHE A C 1
ATOM 5625 O O . PHE A 1 709 ? -9.175 17.786 45.620 1.00 74.94 709 PHE A O 1
ATOM 5632 N N . THR A 1 710 ? -10.908 18.907 44.754 1.00 73.69 710 THR A N 1
ATOM 5633 C CA . THR A 1 710 ? -10.443 20.211 45.230 1.00 73.69 710 THR A CA 1
ATOM 5634 C C . THR A 1 710 ? -10.617 20.320 46.745 1.00 73.69 710 THR A C 1
ATOM 5636 O O . THR A 1 710 ? -11.723 20.201 47.278 1.00 73.69 710 THR A O 1
ATOM 5639 N N . GLN A 1 711 ? -9.515 20.579 47.447 1.00 69.56 711 GLN A N 1
ATOM 5640 C CA . GLN A 1 711 ? -9.486 20.994 48.850 1.00 69.56 711 GLN A CA 1
ATOM 5641 C C . GLN A 1 711 ? -8.794 22.357 48.905 1.00 69.56 711 GLN A C 1
ATOM 5643 O O . GLN A 1 711 ? -7.799 22.561 48.217 1.00 69.56 711 GLN A O 1
ATOM 5648 N N . LEU A 1 712 ? -9.345 23.307 49.660 1.00 66.88 712 LEU A N 1
ATOM 5649 C CA . LEU A 1 712 ? -8.838 24.682 49.674 1.00 66.88 712 LEU A CA 1
ATOM 5650 C C . LEU A 1 712 ? -7.827 24.836 50.813 1.00 66.88 712 LEU A C 1
ATOM 5652 O O . LEU A 1 712 ? -8.192 24.672 51.975 1.00 66.88 712 LEU A O 1
ATOM 5656 N N . ASP A 1 713 ? -6.583 25.208 50.514 1.00 52.56 713 ASP A N 1
ATOM 5657 C CA . ASP A 1 713 ? -5.495 25.365 51.495 1.00 52.56 713 ASP A CA 1
ATOM 5658 C C . ASP A 1 713 ? -5.696 26.582 52.422 1.00 52.56 713 ASP A C 1
ATOM 5660 O O . ASP A 1 713 ? -4.956 27.565 52.410 1.00 52.56 713 ASP A O 1
ATOM 5664 N N . THR A 1 714 ? -6.713 26.525 53.279 1.00 54.09 714 THR A N 1
ATOM 5665 C CA . THR A 1 714 ? -6.990 27.535 54.304 1.00 54.09 714 THR A CA 1
ATOM 5666 C C . THR A 1 714 ? -6.503 27.059 55.680 1.00 54.09 714 THR A C 1
ATOM 5668 O O . THR A 1 714 ? -6.648 25.880 56.019 1.00 54.09 714 THR A O 1
ATOM 5671 N N . PRO A 1 715 ? -5.972 27.954 56.542 1.00 47.38 715 PRO A N 1
ATOM 5672 C CA . PRO A 1 715 ? -5.470 27.603 57.880 1.00 47.38 715 PRO A CA 1
ATOM 5673 C C . PRO A 1 715 ? -6.491 26.851 58.754 1.00 47.38 715 PRO A C 1
ATOM 5675 O O . PRO A 1 715 ? -6.113 26.064 59.623 1.00 47.38 715 PRO A O 1
ATOM 5678 N N . HIS A 1 716 ? -7.785 27.066 58.498 1.00 48.53 716 HIS A N 1
ATOM 5679 C CA . HIS A 1 716 ? -8.908 26.435 59.190 1.00 48.53 716 HIS A CA 1
ATOM 5680 C C . HIS A 1 716 ? -9.244 25.020 58.667 1.00 48.53 716 HIS A C 1
ATOM 5682 O O . HIS A 1 716 ? -9.768 24.208 59.433 1.00 48.53 716 HIS A O 1
ATOM 5688 N N . GLN A 1 717 ? -8.884 24.661 57.422 1.00 49.09 717 GLN A N 1
ATOM 5689 C CA . GLN A 1 717 ? -9.115 23.312 56.873 1.00 49.09 717 GLN A CA 1
ATOM 5690 C C . GLN A 1 717 ? -8.205 22.237 57.486 1.00 49.09 717 GLN A C 1
ATOM 5692 O O . GLN A 1 717 ? -8.640 21.092 57.616 1.00 49.09 717 GLN A O 1
ATOM 5697 N N . LYS A 1 718 ? -7.016 22.596 58.002 1.00 41.06 718 LYS A N 1
ATOM 5698 C CA . LYS A 1 718 ? -6.125 21.658 58.727 1.00 41.06 718 LYS A CA 1
ATOM 5699 C C . LYS A 1 718 ? -6.770 21.016 59.966 1.00 41.06 718 LYS A C 1
ATOM 5701 O O . LYS A 1 718 ? -6.260 20.017 60.460 1.00 41.06 718 LYS A O 1
ATOM 5706 N N . ARG A 1 719 ? -7.883 21.565 60.471 1.00 40.88 719 ARG A N 1
ATOM 5707 C CA . ARG A 1 719 ? -8.630 21.022 61.618 1.00 40.88 719 ARG A CA 1
ATOM 5708 C C . ARG A 1 719 ? -9.815 20.121 61.239 1.00 40.88 719 ARG A C 1
ATOM 5710 O O . ARG A 1 719 ? -10.349 19.475 62.134 1.00 40.88 719 ARG A O 1
ATOM 5717 N N . ARG A 1 720 ? -10.266 20.075 59.972 1.00 50.66 720 ARG A N 1
ATOM 5718 C CA . ARG A 1 720 ? -11.473 19.317 59.564 1.00 50.66 720 ARG A CA 1
ATOM 5719 C C . ARG A 1 720 ? -11.338 18.714 58.145 1.00 50.66 720 ARG A C 1
ATOM 5721 O O . ARG A 1 720 ? -11.802 19.337 57.184 1.00 50.66 720 ARG A O 1
ATOM 5728 N N . PRO A 1 721 ? -10.769 17.503 57.983 1.00 51.59 721 PRO A N 1
ATOM 5729 C CA . PRO A 1 721 ? -10.585 16.870 56.670 1.00 51.59 721 PRO A CA 1
ATOM 5730 C C . PRO A 1 721 ? -11.918 16.587 55.943 1.00 51.59 721 PRO A C 1
ATOM 5732 O O . PRO A 1 721 ? -12.976 16.449 56.562 1.00 51.59 721 PRO A O 1
ATOM 5735 N N . GLY A 1 722 ? -11.901 16.571 54.608 1.00 63.91 722 GLY A N 1
ATOM 5736 C CA . GLY A 1 722 ? -13.040 16.245 53.735 1.00 63.91 722 GLY A CA 1
ATOM 5737 C C . GLY A 1 722 ? -12.555 15.594 52.438 1.00 63.91 722 GLY A C 1
ATOM 5738 O O . GLY A 1 722 ? -11.367 15.626 52.162 1.00 63.91 722 GLY A O 1
ATOM 5739 N N . THR A 1 723 ? -13.440 14.983 51.648 1.00 66.69 723 THR A N 1
ATOM 5740 C CA . THR A 1 723 ? -13.050 14.232 50.433 1.00 66.69 723 THR A CA 1
ATOM 5741 C C . THR A 1 723 ? -12.779 15.114 49.213 1.00 66.69 723 THR A C 1
ATOM 5743 O O . THR A 1 723 ? -12.134 14.665 48.273 1.00 66.69 723 THR A O 1
ATOM 5746 N N . GLY A 1 724 ? -13.285 16.352 49.194 1.00 74.06 724 GLY A N 1
ATOM 5747 C CA . GLY A 1 724 ? -13.279 17.210 47.999 1.00 74.06 724 GLY A CA 1
ATOM 5748 C C . GLY A 1 724 ? -14.260 16.757 46.903 1.00 74.06 724 GLY A C 1
ATOM 5749 O O . GLY A 1 724 ? -14.247 17.297 45.801 1.00 74.06 724 GLY A O 1
ATOM 5750 N N . LEU A 1 725 ? -15.115 15.761 47.180 1.00 78.06 725 LEU A N 1
ATOM 5751 C CA . LEU A 1 725 ? -16.064 15.203 46.205 1.00 78.06 725 LEU A CA 1
ATOM 5752 C C . LEU A 1 725 ? -17.510 15.685 46.399 1.00 78.06 725 LEU A C 1
ATOM 5754 O O . LEU A 1 725 ? -18.278 15.703 45.447 1.00 78.06 725 LEU A O 1
ATOM 5758 N N . GLY A 1 726 ? -17.898 16.134 47.597 1.00 81.88 726 GLY A N 1
ATOM 5759 C CA . GLY A 1 726 ? -19.303 16.461 47.892 1.00 81.88 726 GLY A CA 1
ATOM 5760 C C . GLY A 1 726 ? -19.914 17.546 46.989 1.00 81.88 726 GLY A C 1
ATOM 5761 O O . GLY A 1 726 ? -21.031 17.382 46.501 1.00 81.88 726 GLY A O 1
ATOM 5762 N N . LEU A 1 727 ? -19.180 18.634 46.720 1.00 87.25 727 LEU A N 1
ATOM 5763 C CA . LEU A 1 727 ? -19.657 19.717 45.845 1.00 87.25 727 LEU A CA 1
ATOM 5764 C C . LEU A 1 727 ? -19.650 19.325 44.362 1.00 87.25 727 LEU A C 1
ATOM 5766 O O . LEU A 1 727 ? -20.575 19.689 43.640 1.00 87.25 727 LEU A O 1
ATOM 5770 N N . SER A 1 728 ? -18.657 18.556 43.907 1.00 85.69 728 SER A N 1
ATOM 5771 C CA . SER A 1 728 ? -18.608 18.079 42.519 1.00 85.69 728 SER A CA 1
ATOM 5772 C C . SER A 1 728 ? -19.715 17.062 42.232 1.00 85.69 728 SER A C 1
ATOM 5774 O O . SER A 1 728 ? -20.377 17.177 41.206 1.00 85.69 728 SER A O 1
ATOM 5776 N N . ILE A 1 729 ? -20.012 16.153 43.171 1.00 83.62 729 ILE A N 1
ATOM 5777 C CA . ILE A 1 729 ? -21.172 15.249 43.088 1.00 83.62 729 ILE A CA 1
ATOM 5778 C C . ILE A 1 729 ? -22.478 16.047 43.077 1.00 83.62 729 ILE A C 1
ATOM 5780 O O . ILE A 1 729 ? -23.331 15.795 42.231 1.00 83.62 729 ILE A O 1
ATOM 5784 N N . ALA A 1 730 ? -22.637 17.034 43.969 1.00 89.25 730 ALA A N 1
ATOM 5785 C CA . ALA A 1 730 ? -23.832 17.880 43.989 1.00 89.25 730 ALA A CA 1
ATOM 5786 C C . ALA A 1 730 ? -24.040 18.596 42.645 1.00 89.25 730 ALA A C 1
ATOM 5788 O O . ALA A 1 730 ? -25.153 18.598 42.126 1.00 89.25 730 ALA A O 1
ATOM 5789 N N . LYS A 1 731 ? -22.968 19.128 42.041 1.00 89.94 731 LYS A N 1
ATOM 5790 C CA . LYS A 1 731 ? -23.020 19.727 40.704 1.00 89.94 731 LYS A CA 1
ATOM 5791 C C . LYS A 1 731 ? -23.438 18.728 39.634 1.00 89.94 731 LYS A C 1
ATOM 5793 O O . LYS A 1 731 ? -24.396 18.996 38.917 1.00 89.94 731 LYS A O 1
ATOM 5798 N N . SER A 1 732 ? -22.777 17.578 39.557 1.00 86.62 732 SER A N 1
ATOM 5799 C CA . SER A 1 732 ? -23.089 16.580 38.534 1.00 86.62 732 SER A CA 1
ATOM 5800 C C . SER A 1 732 ? -24.505 16.007 38.682 1.00 86.62 732 SER A C 1
ATOM 5802 O O . SER A 1 732 ? -25.154 15.739 37.678 1.00 86.62 732 SER A O 1
ATOM 5804 N N . LEU A 1 733 ? -25.026 15.870 39.909 1.00 87.19 733 LEU A N 1
ATOM 5805 C CA . LEU A 1 733 ? -26.421 15.477 40.153 1.00 87.19 733 LEU A CA 1
ATOM 5806 C C . LEU A 1 733 ? -27.416 16.553 39.710 1.00 87.19 733 LEU A C 1
ATOM 5808 O O . LEU A 1 733 ? -28.435 16.230 39.109 1.00 87.19 733 LEU A O 1
ATOM 5812 N N . VAL A 1 734 ? -27.134 17.824 39.997 1.00 90.50 734 VAL A N 1
ATOM 5813 C CA . VAL A 1 734 ? -27.988 18.937 39.566 1.00 90.50 734 VAL A CA 1
ATOM 5814 C C . VAL A 1 734 ? -28.019 19.035 38.038 1.00 90.50 734 VAL A C 1
ATOM 5816 O O . VAL A 1 734 ? -29.099 19.153 37.466 1.00 90.50 734 VAL A O 1
ATOM 5819 N N . GLU A 1 735 ? -26.870 18.903 37.372 1.00 89.31 735 GLU A N 1
ATOM 5820 C CA . GLU A 1 735 ? -26.770 18.877 35.906 1.00 89.31 735 GLU A CA 1
ATOM 5821 C C . GLU A 1 735 ? -27.503 17.663 35.305 1.00 89.31 735 GLU A C 1
ATOM 5823 O O . GLU A 1 735 ? -28.232 17.812 34.325 1.00 89.31 735 GLU A O 1
ATOM 5828 N N . LEU A 1 736 ? -27.390 16.481 35.930 1.00 85.88 736 LEU A N 1
ATOM 5829 C CA . LEU A 1 736 ? -28.122 15.268 35.538 1.00 85.88 736 LEU A CA 1
ATOM 5830 C C . LEU A 1 736 ? -29.647 15.449 35.637 1.00 85.88 736 LEU A C 1
ATOM 5832 O O . LEU A 1 736 ? -30.387 14.929 34.805 1.00 85.88 736 LEU A O 1
ATOM 5836 N N . LEU A 1 737 ? -30.118 16.211 36.627 1.00 85.69 737 LEU A N 1
ATOM 5837 C CA . LEU A 1 737 ? -31.528 16.581 36.795 1.00 85.69 737 LEU A CA 1
ATOM 5838 C C . LEU A 1 737 ? -31.949 17.783 35.922 1.00 85.69 737 LEU A C 1
ATOM 5840 O O . LEU A 1 737 ? -33.063 18.288 36.066 1.00 85.69 737 LEU A O 1
ATOM 5844 N N . GLY A 1 738 ? -31.083 18.251 35.015 1.00 83.62 738 GLY A N 1
ATOM 5845 C CA . GLY A 1 738 ? -31.363 19.370 34.111 1.00 83.62 738 GLY A CA 1
ATOM 5846 C C . GLY A 1 738 ? -31.429 20.734 34.808 1.00 83.62 738 GLY A C 1
ATOM 5847 O O . GLY A 1 738 ? -32.179 21.610 34.373 1.00 83.62 738 GLY A O 1
ATOM 5848 N N . GLY A 1 739 ? -30.702 20.894 35.914 1.00 90.50 739 GLY A N 1
ATOM 5849 C CA . GLY A 1 739 ? -30.658 22.093 36.744 1.00 90.50 739 GLY A CA 1
ATOM 5850 C C . GLY A 1 739 ? -29.322 22.841 36.742 1.00 90.50 739 GLY A C 1
ATOM 5851 O O . GLY A 1 739 ? -28.399 22.505 36.005 1.00 90.50 739 GLY A O 1
ATOM 5852 N N . SER A 1 740 ? -29.216 23.839 37.623 1.00 92.88 740 SER A N 1
ATOM 5853 C CA . SER A 1 740 ? -28.033 24.681 37.837 1.00 92.88 740 SER A CA 1
ATOM 5854 C C . SER A 1 740 ? -27.668 24.774 39.320 1.00 92.88 740 SER A C 1
ATOM 5856 O O . SER A 1 740 ? -28.543 24.851 40.174 1.00 92.88 740 SER A O 1
ATOM 5858 N N . ILE A 1 741 ? -26.375 24.804 39.642 1.00 94.75 741 ILE A N 1
ATOM 5859 C CA . ILE A 1 741 ? -25.844 24.993 41.003 1.00 94.75 741 ILE A CA 1
ATOM 5860 C C . ILE A 1 741 ? -24.835 26.144 41.001 1.00 94.75 741 ILE A C 1
ATOM 5862 O O . ILE A 1 741 ? -24.170 26.384 39.990 1.00 94.75 741 ILE A O 1
ATOM 5866 N N . GLY A 1 742 ? -24.668 26.836 42.124 1.00 92.56 742 GLY A N 1
ATOM 5867 C CA . GLY A 1 742 ? -23.672 27.891 42.223 1.00 92.56 742 GLY A CA 1
ATOM 5868 C C . GLY A 1 742 ? -23.353 28.357 43.636 1.00 92.56 742 GLY A C 1
ATOM 5869 O O . GLY A 1 742 ? -23.834 27.824 44.637 1.00 92.56 742 GLY A O 1
ATOM 5870 N N . TYR A 1 743 ? -22.499 29.377 43.681 1.00 92.19 743 TYR A N 1
ATOM 5871 C CA . TYR A 1 743 ? -21.994 30.027 44.885 1.00 92.19 743 TYR A CA 1
ATOM 5872 C C . TYR A 1 743 ? -22.154 31.547 44.760 1.00 92.19 743 TYR A C 1
ATOM 5874 O O . TYR A 1 743 ? -21.957 32.107 43.680 1.00 92.19 743 TYR A O 1
ATOM 5882 N N . LYS A 1 744 ? -22.498 32.211 45.865 1.00 90.56 744 LYS A N 1
ATOM 5883 C CA . LYS A 1 744 ? -22.462 33.669 46.034 1.00 90.56 744 LYS A CA 1
ATOM 5884 C C . LYS A 1 744 ? -21.848 33.983 47.411 1.00 90.56 744 LYS A C 1
ATOM 5886 O O . LYS A 1 744 ? -22.095 33.230 48.356 1.00 90.56 744 LYS A O 1
ATOM 5891 N N . PRO A 1 745 ? -21.069 35.065 47.570 1.00 87.69 745 PRO A N 1
ATOM 5892 C CA . PRO A 1 745 ? -20.615 35.488 48.891 1.00 87.69 745 PRO A CA 1
ATOM 5893 C C . PRO A 1 745 ? -21.814 35.931 49.737 1.00 87.69 745 PRO A C 1
ATOM 5895 O O . PRO A 1 745 ? -22.709 36.614 49.234 1.00 87.69 745 PRO A O 1
ATOM 5898 N N . ASN A 1 746 ? -21.839 35.555 51.018 1.00 87.19 746 ASN A N 1
ATOM 5899 C CA . ASN A 1 746 ? -22.847 36.078 51.937 1.00 87.19 746 ASN A CA 1
ATOM 5900 C C . ASN A 1 746 ? -22.502 37.547 52.249 1.00 87.19 746 ASN A C 1
ATOM 5902 O O . ASN A 1 746 ? -21.391 37.806 52.699 1.00 87.19 746 ASN A O 1
ATOM 5906 N N . PRO A 1 747 ? -23.397 38.520 52.011 1.00 76.62 747 PRO A N 1
ATOM 5907 C CA . PRO A 1 747 ? -23.138 39.919 52.353 1.00 76.62 747 PRO A CA 1
ATOM 5908 C C . PRO A 1 747 ? -23.112 40.169 53.872 1.00 76.62 747 PRO A C 1
ATOM 5910 O O . PRO A 1 747 ? -22.498 41.131 54.336 1.00 76.62 747 PRO A O 1
ATOM 5913 N N . GLU A 1 748 ? -23.756 39.309 54.665 1.00 66.88 748 GLU A N 1
ATOM 5914 C CA . GLU A 1 748 ? -23.720 39.363 56.123 1.00 66.88 748 GLU A CA 1
ATOM 5915 C C . GLU A 1 748 ? -22.557 38.508 56.651 1.00 66.88 748 GLU A C 1
ATOM 5917 O O . GLU A 1 748 ? -22.715 37.317 56.917 1.00 66.88 748 GLU A O 1
ATOM 5922 N N . ARG A 1 749 ? -21.397 39.151 56.870 1.00 62.16 749 ARG A N 1
ATOM 5923 C CA . ARG A 1 749 ? -20.095 38.545 57.264 1.00 62.16 749 ARG A CA 1
ATOM 5924 C C . ARG A 1 749 ? -19.351 37.911 56.082 1.00 62.16 749 ARG A C 1
ATOM 5926 O O . ARG A 1 749 ? -19.838 37.919 54.971 1.00 62.16 749 ARG A O 1
ATOM 5933 N N . GLN A 1 750 ? -18.142 37.392 56.297 1.00 75.38 750 GLN A N 1
ATOM 5934 C CA . GLN A 1 750 ? -17.354 36.711 55.257 1.00 75.38 750 GLN A CA 1
ATOM 5935 C C . GLN A 1 750 ? -17.918 35.309 54.935 1.00 75.38 750 GLN A C 1
ATOM 5937 O O . GLN A 1 750 ? -17.142 34.389 54.805 1.00 75.38 750 GLN A O 1
ATOM 5942 N N . GLY A 1 751 ? -19.236 35.095 54.891 1.00 84.25 751 GLY A N 1
ATOM 5943 C CA . GLY A 1 751 ? -19.846 33.761 54.770 1.00 84.25 751 GLY A CA 1
ATOM 5944 C C . GLY A 1 751 ? -20.105 33.296 53.330 1.00 84.25 751 GLY A C 1
ATOM 5945 O O . GLY A 1 751 ? -19.693 33.948 52.367 1.00 84.25 751 GLY A O 1
ATOM 5946 N N . SER A 1 752 ? -20.839 32.192 53.164 1.00 91.50 752 SER A N 1
ATOM 5947 C CA . SER A 1 752 ? -21.190 31.635 51.844 1.00 91.50 752 SER A CA 1
ATOM 5948 C C . SER A 1 752 ? -22.697 31.514 51.627 1.00 91.50 752 SER A C 1
ATOM 5950 O O . SER A 1 752 ? -23.457 31.292 52.566 1.00 91.50 752 SER A O 1
ATOM 5952 N N . ILE A 1 753 ? -23.124 31.606 50.368 1.00 93.75 753 ILE A N 1
ATOM 5953 C CA . ILE A 1 753 ? -24.456 31.218 49.899 1.00 93.75 753 ILE A CA 1
ATOM 5954 C C . ILE A 1 753 ? -24.262 30.184 48.791 1.00 93.75 753 ILE A C 1
ATOM 5956 O O . ILE A 1 753 ? -23.843 30.520 47.682 1.00 93.75 753 ILE A O 1
ATOM 5960 N N . PHE A 1 754 ? -24.571 28.925 49.084 1.00 95.12 754 PHE A N 1
ATOM 5961 C CA . PHE A 1 754 ? -24.631 27.869 48.075 1.00 95.12 754 PHE A CA 1
ATOM 5962 C C . PHE A 1 754 ? -26.076 27.662 47.646 1.00 95.12 754 PHE A C 1
ATOM 5964 O O . PHE A 1 754 ? -26.953 27.524 48.496 1.00 95.12 754 PHE A O 1
ATOM 5971 N N . TRP A 1 755 ? -26.330 27.624 46.343 1.00 95.31 755 TRP A N 1
ATOM 5972 C CA . TRP A 1 755 ? -27.679 27.502 45.795 1.00 95.31 755 TRP A CA 1
ATOM 5973 C C . TRP A 1 755 ? -27.728 26.454 44.691 1.00 95.31 755 TRP A C 1
ATOM 5975 O O . TRP A 1 755 ? -26.748 26.267 43.973 1.00 95.31 755 TRP A O 1
ATOM 5985 N N . PHE A 1 756 ? -28.868 25.789 44.539 1.00 96.19 756 PHE A N 1
ATOM 5986 C CA . PHE A 1 756 ? -29.156 24.948 43.383 1.00 96.19 756 PHE A CA 1
ATOM 5987 C C . PHE A 1 756 ? -30.611 25.088 42.958 1.00 96.19 756 PHE A C 1
ATOM 5989 O O . PHE A 1 756 ? -31.485 25.363 43.780 1.00 96.19 756 PHE A O 1
ATOM 5996 N N . SER A 1 757 ? -30.865 24.863 41.675 1.00 93.56 757 SER A N 1
ATOM 5997 C CA . SER A 1 757 ? -32.198 24.815 41.103 1.00 93.56 757 SER A CA 1
ATOM 5998 C C . SER A 1 757 ? -32.317 23.722 40.055 1.00 93.56 757 SER A C 1
ATOM 6000 O O . SER A 1 757 ? -31.362 23.436 39.345 1.00 93.56 757 SER A O 1
ATOM 6002 N N . PHE A 1 758 ? -33.479 23.087 39.950 1.00 89.31 758 PHE A N 1
ATOM 6003 C CA . PHE A 1 758 ? -33.784 22.157 38.858 1.00 89.31 758 PHE A CA 1
ATOM 6004 C C . PHE A 1 758 ? -35.300 22.052 38.662 1.00 89.31 758 PHE A C 1
ATOM 6006 O O . PHE A 1 758 ? -36.094 22.528 39.483 1.00 89.31 758 PHE A O 1
ATOM 6013 N N . LYS A 1 759 ? -35.697 21.462 37.532 1.00 87.19 759 LYS A N 1
ATOM 6014 C CA . LYS A 1 759 ? -37.098 21.336 37.131 1.00 87.19 759 LYS A CA 1
ATOM 6015 C C . LYS A 1 759 ? -37.707 20.055 37.690 1.00 87.19 759 LYS A C 1
ATOM 6017 O O . LYS A 1 759 ? -37.213 18.964 37.429 1.00 87.19 759 LYS A O 1
ATOM 6022 N N . VAL A 1 760 ? -38.824 20.188 38.396 1.00 86.12 760 VAL A N 1
ATOM 6023 C CA . VAL A 1 760 ? -39.676 19.066 38.807 1.00 86.12 760 VAL A CA 1
ATOM 6024 C C . VAL A 1 760 ? -40.944 19.053 37.967 1.00 86.12 760 VAL A C 1
ATOM 6026 O O . VAL A 1 760 ? -41.504 20.106 37.654 1.00 86.12 760 VAL A O 1
ATOM 6029 N N . LYS A 1 761 ? -41.416 17.869 37.581 1.00 83.88 761 LYS A N 1
ATOM 6030 C CA . LYS A 1 761 ? -42.646 17.747 36.793 1.00 83.88 761 LYS A CA 1
ATOM 6031 C C . LYS A 1 761 ? -43.863 18.005 37.672 1.00 83.88 761 LYS A C 1
ATOM 6033 O O . LYS A 1 761 ? -43.905 17.631 38.848 1.00 83.88 761 LYS A O 1
ATOM 6038 N N . ARG A 1 762 ? -44.880 18.631 37.087 1.00 81.50 762 ARG A N 1
ATOM 6039 C CA . ARG A 1 762 ? -46.179 18.790 37.734 1.00 81.50 762 ARG A CA 1
ATOM 6040 C C . ARG A 1 762 ? -46.872 17.434 37.786 1.00 81.50 762 ARG A C 1
ATOM 6042 O O . ARG A 1 762 ? -46.948 16.735 36.780 1.00 81.50 762 ARG A O 1
ATOM 6049 N N . LEU A 1 763 ? -47.443 17.093 38.937 1.00 74.50 763 LEU A N 1
ATOM 6050 C CA . LEU A 1 763 ? -48.286 15.907 39.040 1.00 74.50 763 LEU A CA 1
ATOM 6051 C C . LEU A 1 763 ? -49.546 16.122 38.179 1.00 74.50 763 LEU A C 1
ATOM 6053 O O . LEU A 1 763 ? -50.376 16.985 38.484 1.00 74.50 763 LEU A O 1
ATOM 6057 N N . SER A 1 764 ? -49.684 15.378 37.080 1.00 51.34 764 SER A N 1
ATOM 6058 C CA . SER A 1 764 ? -50.863 15.477 36.219 1.00 51.34 764 SER A CA 1
ATOM 6059 C C . SER A 1 764 ? -52.059 14.758 36.866 1.00 51.34 764 SER A C 1
ATOM 6061 O O . SER A 1 764 ? -52.025 13.569 37.160 1.00 51.34 764 SER A O 1
ATOM 6063 N N . SER A 1 765 ? -53.141 15.516 37.076 1.00 45.22 765 SER A N 1
ATOM 6064 C CA . SER A 1 765 ? -54.486 15.116 37.538 1.00 45.22 765 SER A CA 1
ATOM 6065 C C . SER A 1 765 ? -54.706 14.790 39.034 1.00 45.22 765 SER A C 1
ATOM 6067 O O . SER A 1 765 ? -54.673 13.657 39.494 1.00 45.22 765 SER A O 1
ATOM 6069 N N . LEU A 1 766 ? -55.158 15.811 39.770 1.00 40.72 766 LEU A N 1
ATOM 6070 C CA . LEU A 1 766 ? -55.918 15.716 41.030 1.00 40.72 766 LEU A CA 1
ATOM 6071 C C . LEU A 1 766 ? -57.423 15.416 40.791 1.00 40.72 766 LEU A C 1
ATOM 6073 O O . LEU A 1 766 ? -58.280 15.952 41.481 1.00 40.72 766 LEU A O 1
ATOM 6077 N N . ARG A 1 767 ? -57.794 14.593 39.795 1.00 38.38 767 ARG A N 1
ATOM 6078 C CA . ARG A 1 767 ? -59.219 14.352 39.442 1.00 38.38 767 ARG A CA 1
ATOM 6079 C C . ARG A 1 767 ? -59.770 12.947 39.714 1.00 38.38 767 ARG A C 1
ATOM 6081 O O . ARG A 1 767 ? -60.887 12.669 39.296 1.00 38.38 767 ARG A O 1
ATOM 6088 N N . GLN A 1 768 ? -59.067 12.080 40.448 1.00 35.72 768 GLN A N 1
ATOM 6089 C CA . GLN A 1 768 ? -59.620 10.764 40.831 1.00 35.72 768 GLN A CA 1
ATOM 6090 C C . GLN A 1 768 ? -59.500 10.371 42.315 1.00 35.72 768 GLN A C 1
ATOM 6092 O O . GLN A 1 768 ? -60.032 9.334 42.692 1.00 35.72 768 GLN A O 1
ATOM 6097 N N . ALA A 1 769 ? -58.920 11.200 43.190 1.00 32.25 769 ALA A N 1
ATOM 6098 C CA . ALA A 1 769 ? -58.745 10.845 44.609 1.00 32.25 769 ALA A CA 1
ATOM 6099 C C . ALA A 1 769 ? -59.739 11.507 45.590 1.00 32.25 769 ALA A C 1
ATOM 6101 O O . ALA A 1 769 ? -59.702 11.201 46.775 1.00 32.25 769 ALA A O 1
ATOM 6102 N N . GLU A 1 770 ? -60.659 12.362 45.124 1.00 32.03 770 GLU A N 1
ATOM 6103 C CA . GLU A 1 770 ? -61.715 12.963 45.969 1.00 32.03 770 GLU A CA 1
ATOM 6104 C C . GLU A 1 770 ? -63.073 12.229 45.883 1.00 32.03 770 GLU A C 1
ATOM 6106 O O . GLU A 1 770 ? -64.041 12.664 46.496 1.00 32.03 770 GLU A O 1
ATOM 6111 N N . SER A 1 771 ? -63.168 11.092 45.172 1.00 31.44 771 SER A N 1
ATOM 6112 C CA . SER A 1 771 ? -64.429 10.325 45.046 1.00 31.44 771 SER A CA 1
ATOM 6113 C C . SER A 1 771 ? -64.541 9.073 45.929 1.00 31.44 771 SER A C 1
ATOM 6115 O O . SER A 1 771 ? -65.524 8.346 45.828 1.00 31.44 771 SER A O 1
ATOM 6117 N N . ILE A 1 772 ? -63.581 8.816 46.825 1.00 33.19 772 ILE A N 1
ATOM 6118 C CA . ILE A 1 772 ? -63.607 7.636 47.709 1.00 33.19 772 ILE A CA 1
ATOM 6119 C C . ILE A 1 772 ? -63.406 8.064 49.170 1.00 33.19 772 ILE A C 1
ATOM 6121 O O . ILE A 1 772 ? -62.478 7.631 49.840 1.00 33.19 772 ILE A O 1
ATOM 6125 N N . ILE A 1 773 ? -64.268 8.952 49.673 1.00 34.84 773 ILE A N 1
ATOM 6126 C CA . ILE A 1 773 ? -64.445 9.179 51.119 1.00 34.84 773 ILE A CA 1
ATOM 6127 C C . ILE A 1 773 ? -65.950 9.297 51.423 1.00 34.84 773 ILE A C 1
ATOM 6129 O O . ILE A 1 773 ? -66.489 10.396 51.478 1.00 34.84 773 ILE A O 1
ATOM 6133 N N . ALA A 1 774 ? -66.626 8.146 51.562 1.00 26.03 774 ALA A N 1
ATOM 6134 C CA . ALA A 1 774 ? -67.589 7.795 52.631 1.00 26.03 774 ALA A CA 1
ATOM 6135 C C . ALA A 1 774 ? -68.248 6.411 52.348 1.00 26.03 774 ALA A C 1
ATOM 6137 O O . ALA A 1 774 ? -68.474 6.085 51.185 1.00 26.03 774 ALA A O 1
ATOM 6138 N N . PRO A 1 775 ? -68.525 5.571 53.371 1.00 41.31 775 PRO A N 1
ATOM 6139 C CA . PRO A 1 775 ? -68.517 4.101 53.268 1.00 41.31 775 PRO A CA 1
ATOM 6140 C C . PRO A 1 775 ? -69.898 3.475 52.973 1.00 41.31 775 PRO A C 1
ATOM 6142 O O . PRO A 1 775 ? -70.927 4.108 53.212 1.00 41.31 775 PRO A O 1
ATOM 6145 N N . PRO A 1 776 ? -69.942 2.201 52.527 1.00 29.44 776 PRO A N 1
ATOM 6146 C CA . PRO A 1 776 ? -70.380 1.161 53.468 1.00 29.44 776 PRO A CA 1
ATOM 6147 C C . PRO A 1 776 ? -69.680 -0.206 53.293 1.00 29.44 776 PRO A C 1
ATOM 6149 O O . PRO A 1 776 ? -69.696 -0.793 52.220 1.00 29.44 776 PRO A O 1
ATOM 6152 N N . GLY A 1 777 ? -69.166 -0.742 54.406 1.00 31.11 777 GLY A N 1
ATOM 6153 C CA . GLY A 1 777 ? -69.108 -2.182 54.704 1.00 31.11 777 GLY A CA 1
ATOM 6154 C C . GLY A 1 777 ? -68.152 -3.060 53.889 1.00 31.11 777 GLY A C 1
ATOM 6155 O O . GLY A 1 777 ? -68.481 -3.494 52.793 1.00 31.11 777 GLY A O 1
ATOM 6156 N N . GLY A 1 778 ? -67.028 -3.449 54.497 1.00 25.45 778 GLY A N 1
ATOM 6157 C CA . GLY A 1 778 ? -66.199 -4.554 54.003 1.00 25.45 778 GLY A CA 1
ATOM 6158 C C . GLY A 1 778 ? -64.715 -4.338 54.253 1.00 25.45 778 GLY A C 1
ATOM 6159 O O . GLY A 1 778 ? -63.986 -3.907 53.369 1.00 25.45 778 GLY A O 1
ATOM 6160 N N . SER A 1 779 ? -64.280 -4.628 55.473 1.00 30.19 779 SER A N 1
ATOM 6161 C CA . SER A 1 779 ? -62.883 -4.665 55.902 1.00 30.19 779 SER A CA 1
ATOM 6162 C C . SER A 1 779 ? -62.018 -5.562 55.005 1.00 30.19 779 SER A C 1
ATOM 6164 O O . SER A 1 779 ? -62.200 -6.778 54.980 1.00 30.19 779 SER A O 1
ATOM 6166 N N . SER A 1 780 ? -61.033 -4.960 54.341 1.00 25.72 780 SER A N 1
ATOM 6167 C CA . SER A 1 780 ? -59.798 -5.621 53.913 1.00 25.72 780 SER A CA 1
ATOM 6168 C C . SER A 1 780 ? -58.651 -4.627 54.079 1.00 25.72 780 SER A C 1
ATOM 6170 O O . SER A 1 780 ? -58.128 -4.071 53.115 1.00 25.72 780 SER A O 1
ATOM 6172 N N . GLU A 1 781 ? -58.300 -4.379 55.336 1.00 25.89 781 GLU A N 1
ATOM 6173 C CA . GLU A 1 781 ? -57.022 -3.787 55.708 1.00 25.89 781 GLU A CA 1
ATOM 6174 C C . GLU A 1 781 ? -55.906 -4.788 55.369 1.00 25.89 781 GLU A C 1
ATOM 6176 O O . GLU A 1 781 ? -55.842 -5.881 55.928 1.00 25.89 781 GLU A O 1
ATOM 6181 N N . LEU A 1 782 ? -55.026 -4.418 54.438 1.00 23.30 782 LEU A N 1
ATOM 6182 C CA . LEU A 1 782 ? -53.646 -4.902 54.420 1.00 23.30 782 LEU A CA 1
ATOM 6183 C C . LEU A 1 782 ? -52.802 -3.813 55.105 1.00 23.30 782 LEU A C 1
ATOM 6185 O O . LEU A 1 782 ? -52.998 -2.633 54.800 1.00 23.30 782 LEU A O 1
ATOM 6189 N N . PRO A 1 783 ? -51.909 -4.142 56.054 1.00 25.97 783 PRO A N 1
ATOM 6190 C CA . PRO A 1 783 ? -51.452 -3.176 57.043 1.00 25.97 783 PRO A CA 1
ATOM 6191 C C . PRO A 1 783 ? -50.340 -2.288 56.478 1.00 25.97 783 PRO A C 1
ATOM 6193 O O . PRO A 1 783 ? -49.199 -2.720 56.316 1.00 25.97 783 PRO A O 1
ATOM 6196 N N . HIS A 1 784 ? -50.647 -1.010 56.265 1.00 25.69 784 HIS A N 1
ATOM 6197 C CA . HIS A 1 784 ? -49.665 0.052 56.454 1.00 25.69 784 HIS A CA 1
ATOM 6198 C C . HIS A 1 784 ? -49.536 0.291 57.960 1.00 25.69 784 HIS A C 1
ATOM 6200 O O . HIS A 1 784 ? -50.236 1.128 58.521 1.00 25.69 784 HIS A O 1
ATOM 6206 N N . GLN A 1 785 ? -48.655 -0.460 58.623 1.00 25.67 785 GLN A N 1
ATOM 6207 C CA . GLN A 1 785 ? -48.176 -0.042 59.935 1.00 25.67 785 GLN A CA 1
ATOM 6208 C C . GLN A 1 785 ? -47.118 1.040 59.745 1.00 25.67 785 GLN A C 1
ATOM 6210 O O . GLN A 1 785 ? -46.016 0.824 59.237 1.00 25.67 785 GLN A O 1
ATOM 6215 N N . GLU A 1 786 ? -47.532 2.234 60.136 1.00 25.84 786 GLU A N 1
ATOM 6216 C CA . GLU A 1 786 ? -46.707 3.337 60.575 1.00 25.84 786 GLU A CA 1
ATOM 6217 C C . GLU A 1 786 ? -45.479 2.848 61.363 1.00 25.84 786 GLU A C 1
ATOM 6219 O O . GLU A 1 786 ? -45.576 2.028 62.271 1.00 25.84 786 GLU A O 1
ATOM 6224 N N . LEU A 1 787 ? -44.324 3.471 61.123 1.00 27.30 787 LEU A N 1
ATOM 6225 C CA . LEU A 1 787 ? -43.234 3.573 62.104 1.00 27.30 787 LEU A CA 1
ATOM 6226 C C . LEU A 1 787 ? -43.626 4.526 63.261 1.00 27.30 787 LEU A C 1
ATOM 6228 O O . LEU A 1 787 ? -42.814 5.316 63.738 1.00 27.30 787 LEU A O 1
ATOM 6232 N N . GLN A 1 788 ? -44.881 4.460 63.710 1.00 31.30 788 GLN A N 1
ATOM 6233 C CA . GLN A 1 788 ? -45.313 4.866 65.040 1.00 31.30 788 GLN A CA 1
ATOM 6234 C C . GLN A 1 788 ? -45.572 3.574 65.811 1.00 31.30 788 GLN A C 1
ATOM 6236 O O . GLN A 1 788 ? -46.630 2.969 65.730 1.00 31.30 788 GLN A O 1
ATOM 6241 N N . GLY A 1 789 ? -44.534 3.103 66.491 1.00 29.38 789 GLY A N 1
ATOM 6242 C CA . GLY A 1 789 ? -44.544 1.814 67.166 1.00 29.38 789 GLY A CA 1
ATOM 6243 C C . GLY A 1 789 ? -43.140 1.446 67.601 1.00 29.38 789 GLY A C 1
ATOM 6244 O O . GLY A 1 789 ? -42.588 0.440 67.170 1.00 29.38 789 GLY A O 1
ATOM 6245 N N . GLY A 1 790 ? -42.528 2.294 68.426 1.00 33.47 790 GLY A N 1
ATOM 6246 C CA . GLY A 1 790 ? -41.509 1.799 69.337 1.00 33.47 790 GLY A CA 1
ATOM 6247 C C . GLY A 1 790 ? -42.202 0.892 70.347 1.00 33.47 790 GLY A C 1
ATOM 6248 O O . GLY A 1 790 ? -42.475 1.323 71.461 1.00 33.47 790 GLY A O 1
ATOM 6249 N N . GLU A 1 791 ? -42.513 -0.346 69.960 1.00 45.16 791 GLU A N 1
ATOM 6250 C CA . GLU A 1 791 ? -42.368 -1.418 70.935 1.00 45.16 791 GLU A CA 1
ATOM 6251 C C . GLU A 1 791 ? -40.920 -1.336 71.399 1.00 45.16 791 GLU A C 1
ATOM 6253 O O . GLU A 1 791 ? -40.000 -1.293 70.575 1.00 45.16 791 GLU A O 1
ATOM 6258 N N . ASP A 1 792 ? -40.730 -1.195 72.704 1.00 60.81 792 ASP A N 1
ATOM 6259 C CA . ASP A 1 792 ? -39.409 -1.076 73.295 1.00 60.81 792 ASP A CA 1
ATOM 6260 C C . ASP A 1 792 ? -38.513 -2.189 72.729 1.00 60.81 792 ASP A C 1
ATOM 6262 O O . ASP A 1 792 ? -38.897 -3.362 72.709 1.00 60.81 792 ASP A O 1
ATOM 6266 N N . LEU A 1 793 ? -37.326 -1.831 72.233 1.00 64.44 793 LEU A N 1
ATOM 6267 C CA . LEU A 1 793 ? -36.352 -2.790 71.710 1.00 64.44 793 LEU A CA 1
ATOM 6268 C C . LEU A 1 793 ? -36.077 -3.889 72.754 1.00 64.44 793 LEU A C 1
ATOM 6270 O O . LEU A 1 793 ? -35.811 -5.037 72.398 1.00 64.44 793 LEU A O 1
ATOM 6274 N N . ALA A 1 794 ? -36.208 -3.541 74.042 1.00 71.25 794 ALA A N 1
ATOM 6275 C CA . ALA A 1 794 ? -36.165 -4.481 75.151 1.00 71.25 794 ALA A CA 1
ATOM 6276 C C . ALA A 1 794 ? -37.325 -5.493 75.134 1.00 71.25 794 ALA A C 1
ATOM 6278 O O . ALA A 1 794 ? -37.086 -6.672 75.362 1.00 71.25 794 ALA A O 1
ATOM 6279 N N . THR A 1 795 ? -38.551 -5.086 74.791 1.00 75.56 795 THR A N 1
ATOM 6280 C CA . THR A 1 795 ? -39.723 -5.980 74.698 1.00 75.56 795 THR A CA 1
ATOM 6281 C C . THR A 1 795 ? -39.561 -7.002 73.571 1.00 75.56 795 THR A C 1
ATOM 6283 O O . THR A 1 795 ? -39.806 -8.193 73.767 1.00 75.56 795 THR A O 1
ATOM 6286 N N . GLN A 1 796 ? -39.083 -6.571 72.400 1.00 77.94 796 GLN A N 1
ATOM 6287 C CA . GLN A 1 796 ? -38.817 -7.475 71.272 1.00 77.94 796 GLN A CA 1
ATOM 6288 C C . GLN A 1 796 ? -37.676 -8.452 71.586 1.00 77.94 796 GLN A C 1
ATOM 6290 O O . GLN A 1 796 ? -37.770 -9.646 71.291 1.00 77.94 796 GLN A O 1
ATOM 6295 N N . LEU A 1 797 ? -36.621 -7.970 72.250 1.00 79.69 797 LEU A N 1
ATOM 6296 C CA . LEU A 1 797 ? -35.531 -8.820 72.716 1.00 79.69 797 LEU A CA 1
ATOM 6297 C C . LEU A 1 797 ? -36.007 -9.820 73.782 1.00 79.69 797 LEU A C 1
ATOM 6299 O O . LEU A 1 797 ? -35.649 -10.990 73.705 1.00 79.69 797 LEU A O 1
ATOM 6303 N N . GLU A 1 798 ? -36.847 -9.409 74.735 1.00 82.69 798 GLU A N 1
ATOM 6304 C CA . GLU A 1 798 ? -37.435 -10.297 75.747 1.00 82.69 798 GLU A CA 1
ATOM 6305 C C . GLU A 1 798 ? -38.293 -11.406 75.130 1.00 82.69 798 GLU A C 1
ATOM 6307 O O . GLU A 1 798 ? -38.204 -12.563 75.548 1.00 82.69 798 GLU A O 1
ATOM 6312 N N . GLN A 1 799 ? -39.113 -11.084 74.128 1.00 83.44 799 GLN A N 1
ATOM 6313 C CA . GLN A 1 799 ? -39.898 -12.082 73.398 1.00 83.44 799 GLN A CA 1
ATOM 6314 C C . GLN A 1 799 ? -38.990 -13.079 72.673 1.00 83.44 799 GLN A C 1
ATOM 6316 O O . GLN A 1 799 ? -39.206 -14.291 72.760 1.00 83.44 799 GLN A O 1
ATOM 6321 N N . LEU A 1 800 ? -37.946 -12.586 72.001 1.00 84.25 800 LEU A N 1
ATOM 6322 C CA . LEU A 1 800 ? -37.019 -13.435 71.261 1.00 84.25 800 LEU A CA 1
ATOM 6323 C C . LEU A 1 800 ? -36.206 -14.328 72.213 1.00 84.25 800 LEU A C 1
ATOM 6325 O O . LEU A 1 800 ? -36.063 -15.516 71.939 1.00 84.25 800 LEU A O 1
ATOM 6329 N N . LEU A 1 801 ? -35.776 -13.803 73.368 1.00 85.56 801 LEU A N 1
ATOM 6330 C CA . LEU A 1 801 ? -35.078 -14.543 74.430 1.00 85.56 801 LEU A CA 1
ATOM 6331 C C . LEU A 1 801 ? -35.921 -15.670 75.050 1.00 85.56 801 LEU A C 1
ATOM 6333 O O . LEU A 1 801 ? -35.355 -16.644 75.548 1.00 85.56 801 LEU A O 1
ATOM 6337 N N . LYS A 1 802 ? -37.258 -15.566 75.033 1.00 85.19 802 LYS A N 1
ATOM 6338 C CA . LYS A 1 802 ? -38.153 -16.638 75.509 1.00 85.19 802 LYS A CA 1
ATOM 6339 C C . LYS A 1 802 ? -38.207 -17.817 74.540 1.00 85.19 802 LYS A C 1
ATOM 6341 O O . LYS A 1 802 ? -38.222 -18.962 74.986 1.00 85.19 802 LYS A O 1
ATOM 6346 N N . ILE A 1 803 ? -38.232 -17.551 73.233 1.00 86.19 803 ILE A N 1
ATOM 6347 C CA . ILE A 1 803 ? -38.386 -18.598 72.209 1.00 86.19 803 ILE A CA 1
ATOM 6348 C C . ILE A 1 803 ? -37.044 -19.164 71.730 1.00 86.19 803 ILE A C 1
ATOM 6350 O O . ILE A 1 803 ? -36.945 -20.363 71.456 1.00 86.19 803 ILE A O 1
ATOM 6354 N N . SER A 1 804 ? -35.994 -18.340 71.675 1.00 87.06 804 SER A N 1
ATOM 6355 C CA . SER A 1 804 ? -34.700 -18.678 71.073 1.00 87.06 804 SER A CA 1
ATOM 6356 C C . SER A 1 804 ? -33.982 -19.906 71.657 1.00 87.06 804 SER A C 1
ATOM 6358 O O . SER A 1 804 ? -33.343 -20.609 70.872 1.00 87.06 804 SER A O 1
ATOM 6360 N N . PRO A 1 805 ? -34.116 -20.283 72.951 1.00 87.31 805 PRO A N 1
ATOM 6361 C CA . PRO A 1 805 ? -33.481 -21.497 73.472 1.00 87.31 805 PRO A CA 1
ATOM 6362 C C . PRO A 1 805 ? -34.051 -22.802 72.900 1.00 87.31 805 PRO A C 1
ATOM 6364 O O . PRO A 1 805 ? -33.402 -23.839 73.011 1.00 87.31 805 PRO A O 1
ATOM 6367 N N . THR A 1 806 ? -35.262 -22.764 72.335 1.00 85.38 806 THR A N 1
ATOM 6368 C CA . THR A 1 806 ? -35.966 -23.942 71.788 1.00 85.38 806 THR A CA 1
ATOM 6369 C C . THR A 1 806 ? -35.899 -24.038 70.265 1.00 85.38 806 THR A C 1
ATOM 6371 O O . THR A 1 806 ? -36.386 -25.012 69.695 1.00 85.38 806 THR A O 1
ATOM 6374 N N . LYS A 1 807 ? -35.312 -23.034 69.606 1.00 90.31 807 LYS A N 1
ATOM 6375 C CA . LYS A 1 807 ? -35.284 -22.895 68.150 1.00 90.31 807 LYS A CA 1
ATOM 6376 C C . LYS A 1 807 ? -33.889 -23.167 67.603 1.00 90.31 807 LYS A C 1
ATOM 6378 O O . LYS A 1 807 ? -32.895 -22.726 68.178 1.00 90.31 807 LYS A O 1
ATOM 6383 N N . ARG A 1 808 ? -33.833 -23.865 66.471 1.00 92.00 808 ARG A N 1
ATOM 6384 C CA . ARG A 1 808 ? -32.598 -24.283 65.798 1.00 92.00 808 ARG A CA 1
ATOM 6385 C C . ARG A 1 808 ? -32.439 -23.541 64.480 1.00 92.00 808 ARG A C 1
ATOM 6387 O O . ARG A 1 808 ? -33.328 -23.599 63.630 1.00 92.00 808 ARG A O 1
ATOM 6394 N N . ILE A 1 809 ? -31.315 -22.851 64.304 1.00 94.06 809 ILE A N 1
ATOM 6395 C CA . ILE A 1 809 ? -31.060 -22.009 63.127 1.00 94.06 809 ILE A CA 1
ATOM 6396 C C . ILE A 1 809 ? -29.964 -22.634 62.267 1.00 94.06 809 ILE A C 1
ATOM 6398 O O . ILE A 1 809 ? -28.885 -22.950 62.768 1.00 94.06 809 ILE A O 1
ATOM 6402 N N . LEU A 1 810 ? -30.224 -22.768 60.966 1.00 94.38 810 LEU A N 1
ATOM 6403 C CA . LEU A 1 810 ? -29.193 -23.066 59.971 1.00 94.38 810 LEU A CA 1
ATOM 6404 C C . LEU A 1 810 ? -28.758 -21.760 59.302 1.00 94.38 810 LEU A C 1
ATOM 6406 O O . LEU A 1 810 ? -29.569 -21.090 58.669 1.00 94.38 810 LEU A O 1
ATOM 6410 N N . ALA A 1 811 ? -27.486 -21.402 59.429 1.00 93.69 811 ALA A N 1
ATOM 6411 C CA . ALA A 1 811 ? -26.899 -20.216 58.818 1.00 93.69 811 ALA A CA 1
ATOM 6412 C C . ALA A 1 811 ? -25.909 -20.621 57.716 1.00 93.69 811 ALA A C 1
ATOM 6414 O O . ALA A 1 811 ? -24.874 -21.221 58.004 1.00 93.69 811 ALA A O 1
ATOM 6415 N N . ALA A 1 812 ? -26.222 -20.299 56.463 1.00 94.19 812 ALA A N 1
ATOM 6416 C CA . ALA A 1 812 ? -25.351 -20.527 55.315 1.00 94.19 812 ALA A CA 1
ATOM 6417 C C . ALA A 1 812 ? -24.695 -19.207 54.887 1.00 94.19 812 ALA A C 1
ATOM 6419 O O . ALA A 1 812 ? -25.383 -18.299 54.422 1.00 94.19 812 ALA A O 1
ATOM 6420 N N . GLU A 1 813 ? -23.383 -19.101 55.090 1.00 90.00 813 GLU A N 1
ATOM 6421 C CA . GLU A 1 813 ? -22.561 -17.916 54.814 1.00 90.00 813 GLU A CA 1
ATOM 6422 C C . GLU A 1 813 ? -21.138 -18.387 54.507 1.00 90.00 813 GLU A C 1
ATOM 6424 O O . GLU A 1 813 ? -20.582 -19.166 55.276 1.00 90.00 813 GLU A O 1
ATOM 6429 N N . ASP A 1 814 ? -20.522 -17.928 53.424 1.00 84.94 814 ASP A N 1
ATOM 6430 C CA . ASP A 1 814 ? -19.199 -18.398 52.988 1.00 84.94 814 ASP A CA 1
ATOM 6431 C C . ASP A 1 814 ? -18.040 -17.670 53.691 1.00 84.94 814 ASP A C 1
ATOM 6433 O O . ASP A 1 814 ? -16.980 -18.250 53.949 1.00 84.94 814 ASP A O 1
ATOM 6437 N N . ASN A 1 815 ? -18.249 -16.410 54.071 1.00 80.06 815 ASN A N 1
ATOM 6438 C CA . ASN A 1 815 ? -17.240 -15.589 54.717 1.00 80.06 815 ASN A CA 1
ATOM 6439 C C . ASN A 1 815 ? -17.174 -15.835 56.236 1.00 80.06 815 ASN A C 1
ATOM 6441 O O . ASN A 1 815 ? -18.081 -15.484 56.990 1.00 80.06 815 ASN A O 1
ATOM 6445 N N . ILE A 1 816 ? -16.036 -16.349 56.714 1.00 77.06 816 ILE A N 1
ATOM 6446 C CA . ILE A 1 816 ? -15.787 -16.682 58.132 1.00 77.06 816 ILE A CA 1
ATOM 6447 C C . ILE A 1 816 ? -16.009 -15.487 59.083 1.00 77.06 816 ILE A C 1
ATOM 6449 O O . ILE A 1 816 ? -16.427 -15.674 60.228 1.00 77.06 816 ILE A O 1
ATOM 6453 N N . ILE A 1 817 ? -15.732 -14.252 58.651 1.00 69.56 817 ILE A N 1
ATOM 6454 C CA . ILE A 1 817 ? -15.965 -13.054 59.475 1.00 69.56 817 ILE A CA 1
ATOM 6455 C C . ILE A 1 817 ? -17.469 -12.802 59.604 1.00 69.56 817 ILE A C 1
ATOM 6457 O O . ILE A 1 817 ? -17.959 -12.629 60.720 1.00 69.56 817 ILE A O 1
ATOM 6461 N N . ASN A 1 818 ? -18.211 -12.853 58.496 1.00 76.75 818 ASN A N 1
ATOM 6462 C CA . ASN A 1 818 ? -19.666 -12.692 58.502 1.00 76.75 818 ASN A CA 1
ATOM 6463 C C . ASN A 1 818 ? -20.355 -13.808 59.295 1.00 76.75 818 ASN A C 1
ATOM 6465 O O . ASN A 1 818 ? -21.277 -13.523 60.057 1.00 76.75 818 ASN A O 1
ATOM 6469 N N . GLN A 1 819 ? -19.862 -15.048 59.198 1.00 82.00 819 GLN A N 1
ATOM 6470 C CA . GLN A 1 819 ? -20.316 -16.165 60.029 1.00 82.00 819 GLN A CA 1
ATOM 6471 C C . GLN A 1 819 ? -20.183 -15.825 61.517 1.00 82.00 819 GLN A C 1
ATOM 6473 O O . GLN A 1 819 ? -21.154 -15.919 62.265 1.00 82.00 819 GLN A O 1
ATOM 6478 N N . LYS A 1 820 ? -18.997 -15.376 61.958 1.00 77.81 820 LYS A N 1
ATOM 6479 C CA . LYS A 1 820 ? -18.760 -14.989 63.360 1.00 77.81 820 LYS A CA 1
ATOM 6480 C C . LYS A 1 820 ? -19.668 -13.845 63.803 1.00 77.81 820 LYS A C 1
ATOM 6482 O O . LYS A 1 820 ? -20.154 -13.870 64.932 1.00 77.81 820 LYS A O 1
ATOM 6487 N N . VAL A 1 821 ? -19.909 -12.868 62.929 1.00 76.31 821 VAL A N 1
ATOM 6488 C CA . VAL A 1 821 ? -20.812 -11.746 63.214 1.00 76.31 821 VAL A CA 1
ATOM 6489 C C . VAL A 1 821 ? -22.248 -12.229 63.389 1.00 76.31 821 VAL A C 1
ATOM 6491 O O . VAL A 1 821 ? -22.883 -11.905 64.392 1.00 76.31 821 VAL A O 1
ATOM 6494 N N . LEU A 1 822 ? -22.742 -13.036 62.450 1.00 84.62 822 LEU A N 1
ATOM 6495 C CA . LEU A 1 822 ? -24.091 -13.587 62.480 1.00 84.62 822 LEU A CA 1
ATOM 6496 C C . LEU A 1 822 ? -24.317 -14.441 63.729 1.00 84.62 822 LEU A C 1
ATOM 6498 O O . LEU A 1 822 ? -25.299 -14.247 64.443 1.00 84.62 822 LEU A O 1
ATOM 6502 N N . VAL A 1 823 ? -23.379 -15.340 64.032 1.00 86.19 823 VAL A N 1
ATOM 6503 C CA . VAL A 1 823 ? -23.426 -16.169 65.242 1.00 86.19 823 VAL A CA 1
ATOM 6504 C C . VAL A 1 823 ? -23.381 -15.304 66.502 1.00 86.19 823 VAL A C 1
ATOM 6506 O O . VAL A 1 823 ? -24.155 -15.542 67.426 1.00 86.19 823 VAL A O 1
ATOM 6509 N N . GLY A 1 824 ? -22.543 -14.264 66.535 1.00 80.06 824 GLY A N 1
ATOM 6510 C CA . GLY A 1 824 ? -22.492 -13.309 67.644 1.00 80.06 824 GLY A CA 1
ATOM 6511 C C . GLY A 1 824 ? -23.831 -12.603 67.884 1.00 80.06 824 GLY A C 1
ATOM 6512 O O . GLY A 1 824 ? -24.291 -12.532 69.025 1.00 80.06 824 GLY A O 1
ATOM 6513 N N . MET A 1 825 ? -24.495 -12.143 66.819 1.00 84.81 825 MET A N 1
ATOM 6514 C CA . MET A 1 825 ? -25.828 -11.531 66.903 1.00 84.81 825 MET A CA 1
ATOM 6515 C C . MET A 1 825 ? -26.886 -12.528 67.393 1.00 84.81 825 MET A C 1
ATOM 6517 O O . MET A 1 825 ? -27.633 -12.218 68.318 1.00 84.81 825 MET A O 1
ATOM 6521 N N . LEU A 1 826 ? -26.923 -13.736 66.823 1.00 89.44 826 LEU A N 1
ATOM 6522 C CA . LEU A 1 826 ? -27.877 -14.784 67.204 1.00 89.44 826 LEU A CA 1
ATOM 6523 C C . LEU A 1 826 ? -27.687 -15.240 68.661 1.00 89.44 826 LEU A C 1
ATOM 6525 O O . LEU A 1 826 ? -28.668 -15.385 69.390 1.00 89.44 826 LEU A O 1
ATOM 6529 N N . HIS A 1 827 ? -26.448 -15.392 69.133 1.00 86.94 827 HIS A N 1
ATOM 6530 C CA . HIS A 1 827 ? -26.182 -15.640 70.553 1.00 86.94 827 HIS A CA 1
ATOM 6531 C C . HIS A 1 827 ? -26.636 -14.475 71.437 1.00 86.94 827 HIS A C 1
ATOM 6533 O O . HIS A 1 827 ? -27.223 -14.710 72.494 1.00 86.94 827 HIS A O 1
ATOM 6539 N N . GLY A 1 828 ? -26.439 -13.230 70.988 1.00 81.31 828 GLY A N 1
ATOM 6540 C CA . GLY A 1 828 ? -26.965 -12.034 71.652 1.00 81.31 828 GLY A CA 1
ATOM 6541 C C . GLY A 1 828 ? -28.496 -12.013 71.770 1.00 81.31 828 GLY A C 1
ATOM 6542 O O . GLY A 1 828 ? -29.028 -11.381 72.678 1.00 81.31 828 GLY A O 1
ATOM 6543 N N . PHE A 1 829 ? -29.199 -12.745 70.903 1.00 88.12 829 PHE A N 1
ATOM 6544 C CA . PHE A 1 829 ? -30.652 -12.946 70.944 1.00 88.12 829 PHE A CA 1
ATOM 6545 C C . PHE A 1 829 ? -31.090 -14.222 71.695 1.00 88.12 829 PHE A C 1
ATOM 6547 O O . PHE A 1 829 ? -32.280 -14.538 71.748 1.00 88.12 829 PHE A O 1
ATOM 6554 N N . GLY A 1 830 ? -30.150 -14.968 72.287 1.00 84.25 830 GLY A N 1
ATOM 6555 C CA . GLY A 1 830 ? -30.408 -16.156 73.111 1.00 84.25 830 GLY A CA 1
ATOM 6556 C C . GLY A 1 830 ? -30.461 -17.496 72.370 1.00 84.25 830 GLY A C 1
ATOM 6557 O O . GLY A 1 830 ? -30.721 -18.520 73.008 1.00 84.25 830 GLY A O 1
ATOM 6558 N N . PHE A 1 831 ? -30.182 -17.532 71.061 1.00 90.69 831 PHE A N 1
ATOM 6559 C CA . PHE A 1 831 ? -30.108 -18.792 70.315 1.00 90.69 831 PHE A CA 1
ATOM 6560 C C . PHE A 1 831 ? -28.888 -19.602 70.762 1.00 90.69 831 PHE A C 1
ATOM 6562 O O . PHE A 1 831 ? -27.764 -19.093 70.805 1.00 90.69 831 PHE A O 1
ATOM 6569 N N . LYS A 1 832 ? -29.113 -20.875 71.105 1.00 85.44 832 LYS A N 1
ATOM 6570 C CA . LYS A 1 832 ? -28.061 -21.798 71.569 1.00 85.44 832 LYS A CA 1
ATOM 6571 C C . LYS A 1 832 ? -27.654 -22.827 70.521 1.00 85.44 832 LYS A C 1
ATOM 6573 O O . LYS A 1 832 ? -26.510 -23.264 70.537 1.00 85.44 832 LYS A O 1
ATOM 6578 N N . ASP A 1 833 ? -28.571 -23.195 69.633 1.00 87.06 833 ASP A N 1
ATOM 6579 C CA . ASP A 1 833 ? -28.361 -24.223 68.616 1.00 87.06 833 ASP A CA 1
ATOM 6580 C C . ASP A 1 833 ? -28.342 -23.575 67.223 1.00 87.06 833 ASP A C 1
ATOM 6582 O O . ASP A 1 833 ? -29.377 -23.318 66.600 1.00 87.06 833 ASP A O 1
ATOM 6586 N N . ILE A 1 834 ? -27.130 -23.216 66.792 1.00 93.06 834 ILE A N 1
ATOM 6587 C CA . ILE A 1 834 ? -26.853 -22.555 65.517 1.00 93.06 834 ILE A CA 1
ATOM 6588 C C . ILE A 1 834 ? -25.880 -23.443 64.748 1.00 93.06 834 ILE A C 1
ATOM 6590 O O . ILE A 1 834 ? -24.731 -23.616 65.155 1.00 93.06 834 ILE A O 1
ATOM 6594 N N . THR A 1 835 ? -26.327 -23.991 63.623 1.00 92.50 835 THR A N 1
ATOM 6595 C CA . THR A 1 835 ? -25.461 -24.724 62.695 1.00 92.50 835 THR A CA 1
ATOM 6596 C C . THR A 1 835 ? -25.022 -23.781 61.586 1.00 92.50 835 THR A C 1
ATOM 6598 O O . THR A 1 835 ? -25.864 -23.196 60.909 1.00 92.50 835 THR A O 1
ATOM 6601 N N . VAL A 1 836 ? -23.712 -23.637 61.390 1.00 92.62 836 VAL A N 1
ATOM 6602 C CA . VAL A 1 836 ? -23.138 -22.796 60.333 1.00 92.62 836 VAL A CA 1
ATOM 6603 C C . VAL A 1 836 ? -22.565 -23.676 59.233 1.00 92.62 836 VAL A C 1
ATOM 6605 O O . VAL A 1 836 ? -21.858 -24.641 59.518 1.00 92.62 836 VAL A O 1
ATOM 6608 N N . VAL A 1 837 ? -22.860 -23.334 57.983 1.00 93.19 837 VAL A N 1
ATOM 6609 C CA . VAL A 1 837 ? -22.324 -23.996 56.789 1.00 93.19 837 VAL A CA 1
ATOM 6610 C C . VAL A 1 837 ? -21.757 -22.960 55.821 1.00 93.19 837 VAL A C 1
ATOM 6612 O O . VAL A 1 837 ? -22.214 -21.819 55.796 1.00 93.19 837 VAL A O 1
ATOM 6615 N N . SER A 1 838 ? -20.761 -23.356 55.028 1.00 91.50 838 SER A N 1
ATOM 6616 C CA . SER A 1 838 ? -20.008 -22.426 54.167 1.00 91.50 838 SER A CA 1
ATOM 6617 C C . SER A 1 838 ? -20.514 -22.319 52.727 1.00 91.50 838 SER A C 1
ATOM 6619 O O . SER A 1 838 ? -20.003 -21.502 51.970 1.00 91.50 838 SER A O 1
ATOM 6621 N N . ASP A 1 839 ? -21.483 -23.141 52.323 1.00 90.81 839 ASP A N 1
ATOM 6622 C CA . ASP A 1 839 ? -22.047 -23.112 50.975 1.00 90.81 839 ASP A CA 1
ATOM 6623 C C . ASP A 1 839 ? -23.465 -23.710 50.922 1.00 90.81 839 ASP A C 1
ATOM 6625 O O . ASP A 1 839 ? -23.939 -24.369 51.858 1.00 90.81 839 ASP A O 1
ATOM 6629 N N . GLY A 1 840 ? -24.154 -23.499 49.797 1.00 89.88 840 GLY A N 1
ATOM 6630 C CA . GLY A 1 840 ? -25.513 -23.991 49.593 1.00 89.88 840 GLY A CA 1
ATOM 6631 C C . GLY A 1 840 ? -25.622 -25.517 49.500 1.00 89.88 840 GLY A C 1
ATOM 6632 O O . GLY A 1 840 ? -26.668 -26.073 49.837 1.00 89.88 840 GLY A O 1
ATOM 6633 N N . ALA A 1 841 ? -24.562 -26.223 49.096 1.00 90.62 841 ALA A N 1
ATOM 6634 C CA . ALA A 1 841 ? -24.566 -27.680 48.984 1.00 90.62 841 ALA A CA 1
ATOM 6635 C C . ALA A 1 841 ? -24.541 -28.329 50.372 1.00 90.62 841 ALA A C 1
ATOM 6637 O O . ALA A 1 841 ? -25.273 -29.291 50.622 1.00 90.62 841 ALA A O 1
ATOM 6638 N N . GLN A 1 842 ? -23.757 -27.767 51.292 1.00 91.94 842 GLN A N 1
ATOM 6639 C CA . GLN A 1 842 ? -23.755 -28.134 52.703 1.00 91.94 842 GLN A CA 1
ATOM 6640 C C . GLN A 1 842 ? -25.107 -27.829 53.349 1.00 91.94 842 GLN A C 1
ATOM 6642 O O . GLN A 1 842 ? -25.633 -28.682 54.059 1.00 91.94 842 GLN A O 1
ATOM 6647 N N . ALA A 1 843 ? -25.728 -26.683 53.042 1.00 91.25 843 ALA A N 1
ATOM 6648 C CA . ALA A 1 843 ? -27.069 -26.367 53.540 1.00 91.25 843 ALA A CA 1
ATOM 6649 C C . ALA A 1 843 ? -28.116 -27.408 53.095 1.00 91.25 843 ALA A C 1
ATOM 6651 O O . ALA A 1 843 ? -28.871 -27.932 53.918 1.00 91.25 843 ALA A O 1
ATOM 6652 N N . VAL A 1 844 ? -28.121 -27.774 51.807 1.00 90.94 844 VAL A N 1
ATOM 6653 C CA . VAL A 1 844 ? -28.991 -28.832 51.258 1.00 90.94 844 VAL A CA 1
ATOM 6654 C C . VAL A 1 844 ? -28.691 -30.192 51.900 1.00 90.94 844 VAL A C 1
ATOM 6656 O O . VAL A 1 844 ? -29.619 -30.940 52.218 1.00 90.94 844 VAL A O 1
ATOM 6659 N N . SER A 1 845 ? -27.415 -30.519 52.114 1.00 88.88 845 SER A N 1
ATOM 6660 C CA . SER A 1 845 ? -26.988 -31.792 52.711 1.00 88.88 845 SER A CA 1
ATOM 6661 C C . SER A 1 845 ? -27.421 -31.909 54.174 1.00 88.88 845 SER A C 1
ATOM 6663 O O . SER A 1 845 ? -27.981 -32.936 54.557 1.00 88.88 845 SER A O 1
ATOM 6665 N N . SER A 1 846 ? -27.262 -30.843 54.964 1.00 87.31 846 SER A N 1
ATOM 6666 C CA . SER A 1 846 ? -27.710 -30.775 56.363 1.00 87.31 846 SER A CA 1
ATOM 6667 C C . SER A 1 846 ? -29.219 -30.987 56.495 1.00 87.31 846 SER A C 1
ATOM 6669 O O . SER A 1 846 ? -29.675 -31.698 57.388 1.00 87.31 846 SER A O 1
ATOM 6671 N N . LEU A 1 847 ? -30.003 -30.435 55.565 1.00 86.12 847 LEU A N 1
ATOM 6672 C CA . LEU A 1 847 ? -31.457 -30.614 55.529 1.00 86.12 847 LEU A CA 1
ATOM 6673 C C . LEU A 1 847 ? -31.882 -31.992 55.009 1.00 86.12 847 LEU A C 1
ATOM 6675 O O . LEU A 1 847 ? -32.903 -32.520 55.438 1.00 86.12 847 LEU A O 1
ATOM 6679 N N . SER A 1 848 ? -31.103 -32.594 54.111 1.00 80.94 848 SER A N 1
ATOM 6680 C CA . SER A 1 848 ? -31.368 -33.948 53.607 1.00 80.94 848 SER A CA 1
ATOM 6681 C C . SER A 1 848 ? -31.075 -35.017 54.663 1.00 80.94 848 SER A C 1
ATOM 6683 O O . SER A 1 848 ? -31.764 -36.032 54.714 1.00 80.94 848 SER A O 1
ATOM 6685 N N . ALA A 1 849 ? -30.082 -34.781 55.525 1.00 76.25 849 ALA A N 1
ATOM 6686 C CA . ALA A 1 849 ? -29.745 -35.670 56.633 1.00 76.25 849 ALA A CA 1
ATOM 6687 C C . ALA A 1 849 ? -30.789 -35.634 57.766 1.00 76.25 849 ALA A C 1
ATOM 6689 O O . ALA A 1 849 ? -31.014 -36.652 58.419 1.00 76.25 849 ALA A O 1
ATOM 6690 N N . ALA A 1 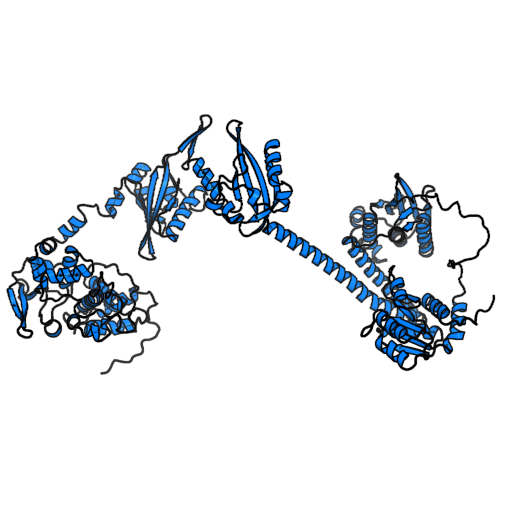850 ? -31.442 -34.488 57.994 1.00 72.19 850 ALA A N 1
ATOM 6691 C CA . ALA A 1 850 ? -32.501 -34.349 58.992 1.00 72.19 850 ALA A CA 1
ATOM 6692 C C . ALA A 1 850 ? -33.463 -33.191 58.650 1.00 72.19 850 ALA A C 1
ATOM 6694 O O . ALA A 1 850 ? -33.305 -32.062 59.112 1.00 72.19 850 ALA A O 1
ATOM 6695 N N . SER A 1 851 ? -34.514 -33.479 57.877 1.00 61.00 851 SER A N 1
ATOM 6696 C CA . SER A 1 851 ? -35.431 -32.465 57.323 1.00 61.00 851 SER A CA 1
ATOM 6697 C C . SER A 1 851 ? -36.213 -31.646 58.361 1.00 61.00 851 SER A C 1
ATOM 6699 O O . SER A 1 851 ? -36.673 -30.554 58.041 1.00 61.00 851 SER A O 1
ATOM 6701 N N . 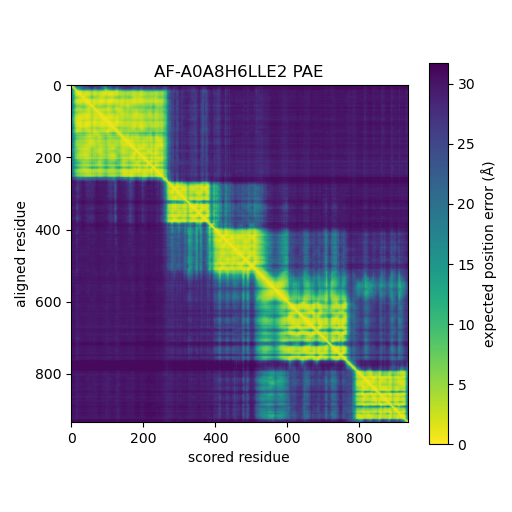ASN A 1 852 ? -36.334 -32.143 59.599 1.00 66.56 852 ASN A N 1
ATOM 6702 C CA . ASN A 1 852 ? -37.024 -31.483 60.719 1.00 66.56 852 ASN A CA 1
ATOM 6703 C C . ASN A 1 852 ? -36.048 -30.991 61.812 1.00 66.56 852 ASN A C 1
ATOM 6705 O O . ASN A 1 852 ? -36.433 -30.836 62.974 1.00 66.56 852 ASN A O 1
ATOM 6709 N N . ALA A 1 853 ? -34.762 -30.818 61.486 1.00 78.38 853 ALA A N 1
ATOM 6710 C CA . ALA A 1 853 ? -33.741 -30.414 62.455 1.00 78.38 853 ALA A CA 1
ATOM 6711 C C . ALA A 1 853 ? -33.629 -28.899 62.676 1.00 78.38 853 ALA A C 1
ATOM 6713 O O . ALA A 1 853 ? -32.986 -28.489 63.635 1.00 78.38 853 ALA A O 1
ATOM 6714 N N . PHE A 1 854 ? -34.255 -28.076 61.839 1.00 90.31 854 PHE A N 1
ATOM 6715 C CA . PHE A 1 854 ? -34.136 -26.620 61.910 1.00 90.31 854 PHE A CA 1
ATOM 6716 C C . PHE A 1 854 ? -35.514 -25.969 61.906 1.00 90.31 854 PHE A C 1
ATOM 6718 O O . PHE A 1 854 ? -36.450 -26.509 61.325 1.00 90.31 854 PHE A O 1
ATOM 6725 N N . ASP A 1 855 ? -35.624 -24.814 62.550 1.00 90.44 855 ASP A N 1
ATOM 6726 C CA . ASP A 1 855 ? -36.836 -23.995 62.592 1.00 90.44 855 ASP A CA 1
ATOM 6727 C C . ASP A 1 855 ? -36.789 -22.858 61.561 1.00 90.44 855 ASP A C 1
ATOM 6729 O O . ASP A 1 855 ? -37.835 -22.380 61.130 1.00 90.44 855 ASP A O 1
ATOM 6733 N N . LEU A 1 856 ? -35.588 -22.423 61.158 1.00 93.06 856 LEU A N 1
ATOM 6734 C CA . LEU A 1 856 ? -35.379 -21.344 60.192 1.00 93.06 856 LEU A CA 1
ATOM 6735 C C . LEU A 1 856 ? -33.995 -21.436 59.543 1.00 93.06 856 LEU A C 1
ATOM 6737 O O . LEU A 1 856 ? -33.028 -21.888 60.165 1.00 93.06 856 LEU A O 1
ATOM 6741 N N . ILE A 1 857 ? -33.906 -20.978 58.295 1.00 94.19 857 ILE A N 1
ATOM 6742 C CA . ILE A 1 857 ? -32.666 -20.916 57.524 1.00 94.19 857 ILE A CA 1
ATOM 6743 C C . ILE A 1 857 ? -32.349 -19.455 57.191 1.00 94.19 857 ILE A C 1
ATOM 6745 O O . ILE A 1 857 ? -33.167 -18.762 56.586 1.00 94.19 857 ILE A O 1
ATOM 6749 N N . LEU A 1 858 ? -31.152 -19.001 57.553 1.00 94.88 858 LEU A N 1
ATOM 6750 C CA . LEU A 1 858 ? -30.554 -17.765 57.048 1.00 94.88 858 LEU A CA 1
ATOM 6751 C C . LEU A 1 858 ? -29.620 -18.146 55.897 1.00 94.88 858 LEU A C 1
ATOM 6753 O O . LEU A 1 858 ? -28.665 -18.890 56.109 1.00 94.88 858 LEU A O 1
ATOM 6757 N N . MET A 1 859 ? -29.920 -17.691 54.682 1.00 94.12 859 MET A N 1
ATOM 6758 C CA . MET A 1 859 ? -29.264 -18.164 53.459 1.00 94.12 859 MET A CA 1
ATOM 6759 C C . MET A 1 859 ? -28.614 -17.011 52.707 1.00 94.12 859 MET A C 1
ATOM 6761 O O . MET A 1 859 ? -29.321 -16.188 52.126 1.00 94.12 859 MET A O 1
ATOM 6765 N N . ASP A 1 860 ? -27.285 -16.967 52.663 1.00 91.31 860 ASP A N 1
ATOM 6766 C CA . ASP A 1 860 ? -26.590 -16.073 51.745 1.00 91.31 860 ASP A CA 1
ATOM 6767 C C . ASP A 1 860 ? -26.887 -16.440 50.287 1.00 91.31 860 ASP A C 1
ATOM 6769 O O . ASP A 1 860 ? -26.988 -17.608 49.914 1.00 91.31 860 ASP A O 1
ATOM 6773 N N . ILE A 1 861 ? -27.058 -15.432 49.440 1.00 88.56 861 ILE A N 1
ATOM 6774 C CA . ILE A 1 861 ? -27.322 -15.645 48.018 1.00 88.56 861 ILE A CA 1
ATOM 6775 C C . ILE A 1 861 ? -26.027 -15.989 47.289 1.00 88.56 861 ILE A C 1
ATOM 6777 O O . ILE A 1 861 ? -26.002 -16.933 46.497 1.00 88.56 861 ILE A O 1
ATOM 6781 N N . SER A 1 862 ? -24.957 -15.244 47.551 1.00 83.88 862 SER A N 1
ATOM 6782 C CA . SER A 1 862 ? -23.723 -15.299 46.767 1.00 83.88 862 SER A CA 1
ATOM 6783 C C . SER A 1 862 ? -22.681 -16.192 47.432 1.00 83.88 862 SER A C 1
ATOM 6785 O O . SER A 1 862 ? -21.688 -15.699 47.943 1.00 83.88 862 SER A O 1
ATOM 6787 N N . MET A 1 863 ? -22.905 -17.508 47.396 1.00 88.12 863 MET A N 1
ATOM 6788 C CA . MET A 1 863 ? -21.977 -18.506 47.944 1.00 88.12 863 MET A CA 1
ATOM 6789 C C . MET A 1 863 ? -21.290 -19.331 46.837 1.00 88.12 863 MET A C 1
ATOM 6791 O O . MET A 1 863 ? -21.918 -19.610 45.806 1.00 88.12 863 MET A O 1
ATOM 6795 N N . PRO A 1 864 ? -20.032 -19.772 47.037 1.00 67.75 864 PRO A N 1
ATOM 6796 C CA . PRO A 1 864 ? -19.327 -20.679 46.134 1.00 67.75 864 PRO A CA 1
ATOM 6797 C C . PRO A 1 864 ? -19.946 -22.086 46.157 1.00 67.75 864 PRO A C 1
ATOM 6799 O O . PRO A 1 864 ? -20.701 -22.426 47.061 1.00 67.75 864 PRO A O 1
ATOM 6802 N N . ILE A 1 865 ? -19.606 -22.924 45.169 1.00 88.75 865 ILE A N 1
ATOM 6803 C CA . ILE A 1 865 ? -20.096 -24.310 44.974 1.00 88.75 865 ILE A CA 1
ATOM 6804 C C . ILE A 1 865 ? -21.591 -24.389 44.624 1.00 88.75 865 ILE A C 1
ATOM 6806 O O . ILE A 1 865 ? -21.945 -24.952 43.590 1.00 88.75 865 ILE A O 1
ATOM 6810 N N . MET A 1 866 ? -22.464 -23.825 45.454 1.00 88.81 866 MET A N 1
ATOM 6811 C CA . MET A 1 866 ? -23.897 -23.712 45.208 1.00 88.81 866 MET A CA 1
ATOM 6812 C C . MET A 1 866 ? -24.416 -22.420 45.830 1.00 88.81 866 MET A C 1
ATOM 6814 O O . MET A 1 866 ? -24.338 -22.228 47.043 1.00 88.81 866 MET A O 1
ATOM 6818 N N . ASN A 1 867 ? -24.986 -21.557 44.990 1.00 89.88 867 ASN A N 1
ATOM 6819 C CA . ASN A 1 867 ? -25.554 -20.287 45.430 1.00 89.88 867 ASN A CA 1
ATOM 6820 C C . ASN A 1 867 ? -26.895 -20.485 46.166 1.00 89.88 867 ASN A C 1
ATOM 6822 O O . ASN A 1 867 ? -27.555 -21.523 46.036 1.00 89.88 867 ASN A O 1
ATOM 6826 N N . GLY A 1 868 ? -27.326 -19.469 46.918 1.00 88.69 868 GLY A N 1
ATOM 6827 C CA . GLY A 1 868 ? -28.537 -19.533 47.740 1.00 88.69 868 GLY A CA 1
ATOM 6828 C C . GLY A 1 868 ? -29.827 -19.739 46.941 1.00 88.69 868 GLY A C 1
ATOM 6829 O O . GLY A 1 868 ? -30.749 -20.404 47.421 1.00 88.69 868 GLY A O 1
ATOM 6830 N N . TYR A 1 869 ? -29.901 -19.244 45.699 1.00 89.81 869 TYR A N 1
ATOM 6831 C CA . TYR A 1 869 ? -31.056 -19.478 44.824 1.00 89.81 869 TYR A CA 1
ATOM 6832 C C . TYR A 1 869 ? -31.172 -20.950 44.420 1.00 89.81 869 TYR A C 1
ATOM 6834 O O . TYR A 1 869 ? -32.254 -21.536 44.485 1.00 89.81 869 TYR A O 1
ATOM 6842 N N . GLU A 1 870 ? -30.062 -21.561 44.013 1.00 89.81 870 GLU A N 1
ATOM 6843 C CA . GLU A 1 870 ? -30.008 -22.967 43.630 1.00 89.81 870 GLU A CA 1
ATOM 6844 C C . GLU A 1 870 ? -30.259 -23.880 44.833 1.00 89.81 870 GLU A C 1
ATOM 6846 O O . GLU A 1 870 ? -31.050 -24.823 44.729 1.00 89.81 870 GLU A O 1
ATOM 6851 N N . ALA A 1 871 ? -29.666 -23.558 45.986 1.00 91.69 871 ALA A N 1
ATOM 6852 C CA . ALA A 1 871 ? -29.918 -24.258 47.240 1.00 91.69 871 ALA A CA 1
ATOM 6853 C C . ALA A 1 871 ? -31.407 -24.212 47.607 1.00 91.69 871 ALA A C 1
ATOM 6855 O O . ALA A 1 871 ? -32.009 -25.253 47.868 1.00 91.69 871 ALA A O 1
ATOM 6856 N N . THR A 1 872 ? -32.036 -23.036 47.526 1.00 92.94 872 THR A N 1
ATOM 6857 C CA . THR A 1 872 ? -33.473 -22.866 47.800 1.00 92.94 872 THR A CA 1
ATOM 6858 C C . THR A 1 872 ? -34.328 -23.709 46.861 1.00 92.94 872 THR A C 1
ATOM 6860 O O . THR A 1 872 ? -35.187 -24.459 47.325 1.00 92.94 872 THR A O 1
ATOM 6863 N N . LEU A 1 873 ? -34.071 -23.670 45.550 1.00 90.94 873 LEU A N 1
ATOM 6864 C CA . LEU A 1 873 ? -34.810 -24.486 44.581 1.00 90.94 873 LEU A CA 1
ATOM 6865 C C . LEU A 1 873 ? -34.690 -25.985 44.886 1.00 90.94 873 LEU A C 1
ATOM 6867 O O . LEU A 1 873 ? -35.681 -26.713 44.786 1.00 90.94 873 LEU A O 1
ATOM 6871 N N . ARG A 1 874 ? -33.500 -26.457 45.280 1.00 91.12 874 ARG A N 1
ATOM 6872 C CA . ARG A 1 874 ? -33.284 -27.855 45.681 1.00 91.12 874 ARG A CA 1
ATOM 6873 C C . ARG A 1 874 ? -34.030 -28.197 46.974 1.00 91.12 874 ARG A C 1
ATOM 6875 O O . ARG A 1 874 ? -34.730 -29.204 46.999 1.00 91.12 874 ARG A O 1
ATOM 6882 N N . ILE A 1 875 ? -33.966 -27.342 47.997 1.00 89.75 875 ILE A N 1
ATOM 6883 C CA . ILE A 1 875 ? -34.688 -27.524 49.271 1.00 89.75 875 ILE A CA 1
ATOM 6884 C C . ILE A 1 875 ? -36.203 -27.602 49.031 1.00 89.75 875 ILE A C 1
ATOM 6886 O O . ILE A 1 875 ? -36.872 -28.501 49.546 1.00 89.75 875 ILE A O 1
ATOM 6890 N N . ARG A 1 876 ? -36.750 -26.709 48.195 1.00 89.06 876 ARG A N 1
ATOM 6891 C CA . ARG A 1 876 ? -38.183 -26.688 47.860 1.00 89.06 876 ARG A CA 1
ATOM 6892 C C . ARG A 1 876 ? -38.619 -27.896 47.033 1.00 89.06 876 ARG A C 1
ATOM 6894 O O . ARG A 1 876 ? -39.709 -28.414 47.271 1.00 89.06 876 ARG A O 1
ATOM 6901 N N . ARG A 1 877 ? -37.777 -28.395 46.118 1.00 87.69 877 ARG A N 1
ATOM 6902 C CA . ARG A 1 877 ? -38.026 -29.653 45.381 1.00 87.69 877 ARG A CA 1
ATOM 6903 C C . ARG A 1 877 ? -38.075 -30.871 46.303 1.00 87.69 877 ARG A C 1
ATOM 6905 O O . ARG A 1 877 ? -38.870 -31.772 46.058 1.00 87.69 877 ARG A O 1
ATOM 6912 N N . SER A 1 878 ? -37.307 -30.865 47.389 1.00 82.12 878 SER A N 1
ATOM 6913 C CA . SER A 1 878 ? -37.339 -31.907 48.425 1.00 82.12 878 SER A CA 1
ATOM 6914 C C . SER A 1 878 ? -38.547 -31.806 49.372 1.00 82.12 878 SER A C 1
ATOM 6916 O O . SER A 1 878 ? -38.581 -32.483 50.393 1.00 82.12 878 SER A O 1
ATOM 6918 N N . SER A 1 879 ? -39.551 -30.977 49.052 1.00 79.19 879 SER A N 1
ATOM 6919 C CA . SER A 1 879 ? -40.774 -30.756 49.845 1.00 79.19 879 SER A CA 1
ATOM 6920 C C . SER A 1 879 ? -40.553 -30.189 51.256 1.00 79.19 879 SER A C 1
ATOM 6922 O O . SER A 1 879 ? -41.472 -30.199 52.074 1.00 79.19 879 SER A O 1
ATOM 6924 N N . ILE A 1 880 ? -39.375 -29.624 51.542 1.00 83.62 880 ILE A N 1
ATOM 6925 C CA . ILE A 1 880 ? -39.085 -28.952 52.815 1.00 83.62 880 ILE A CA 1
ATOM 6926 C C . ILE A 1 880 ? -39.637 -27.518 52.768 1.00 83.62 880 ILE A C 1
ATOM 6928 O O . ILE A 1 880 ? -39.257 -26.707 51.917 1.00 83.62 880 ILE A O 1
ATOM 6932 N N . ARG A 1 881 ? -40.542 -27.195 53.700 1.00 83.25 881 ARG A N 1
ATOM 6933 C CA . ARG A 1 881 ? -41.269 -25.910 53.776 1.00 83.25 881 ARG A CA 1
ATOM 6934 C C . ARG A 1 881 ? -40.773 -24.969 54.880 1.00 83.25 881 ARG A C 1
ATOM 6936 O O . ARG A 1 881 ? -41.471 -24.028 55.226 1.00 83.25 881 ARG A O 1
ATOM 6943 N N . LEU A 1 882 ? -39.583 -25.218 55.427 1.00 88.44 882 LEU A N 1
ATOM 6944 C CA . LEU A 1 882 ? -38.987 -24.354 56.449 1.00 88.44 882 LEU A CA 1
ATOM 6945 C C . LEU A 1 882 ? -38.809 -22.911 55.944 1.00 88.44 882 LEU A C 1
ATOM 6947 O O . LEU A 1 882 ? -38.454 -22.752 54.769 1.00 88.44 882 LEU A O 1
ATOM 6951 N N . PRO A 1 883 ? -38.996 -21.892 56.805 1.00 92.06 883 PRO A N 1
ATOM 6952 C CA . PRO A 1 883 ? -38.711 -20.503 56.465 1.00 92.06 883 PRO A CA 1
ATOM 6953 C C . PRO A 1 883 ? -37.253 -20.309 56.030 1.00 92.06 883 PRO A C 1
ATOM 6955 O O . PRO A 1 883 ? -36.330 -20.671 56.764 1.00 92.06 883 PRO A O 1
ATOM 6958 N N . ILE A 1 884 ? -37.046 -19.731 54.847 1.00 93.50 884 ILE A N 1
ATOM 6959 C CA . ILE A 1 884 ? -35.739 -19.335 54.311 1.00 93.50 884 ILE A CA 1
ATOM 6960 C C . ILE A 1 884 ? -35.724 -17.816 54.176 1.00 93.50 884 ILE A C 1
ATOM 6962 O O . ILE A 1 884 ? -36.439 -17.253 53.347 1.00 93.50 884 ILE A O 1
ATOM 6966 N N . ILE A 1 885 ? -34.881 -17.160 54.969 1.00 93.69 885 ILE A N 1
ATOM 6967 C CA . ILE A 1 885 ? -34.630 -15.725 54.873 1.00 93.69 885 ILE A CA 1
ATOM 6968 C C . ILE A 1 885 ? -33.330 -15.516 54.098 1.00 93.69 885 ILE A C 1
ATOM 6970 O O . ILE A 1 885 ? -32.258 -15.951 54.525 1.00 93.69 885 ILE A O 1
ATOM 6974 N N . ALA A 1 886 ? -33.431 -14.841 52.958 1.00 90.12 886 ALA A N 1
ATOM 6975 C CA . ALA A 1 886 ? -32.296 -14.497 52.117 1.00 90.12 886 ALA A CA 1
ATOM 6976 C C . ALA A 1 886 ? -31.408 -13.448 52.796 1.00 90.12 886 ALA A C 1
ATOM 6978 O O . ALA A 1 886 ? -31.910 -12.454 53.315 1.00 90.12 886 ALA A O 1
ATOM 6979 N N . MET A 1 887 ? -30.092 -13.603 52.732 1.00 89.19 887 MET A N 1
ATOM 6980 C CA . MET A 1 887 ? -29.132 -12.554 53.065 1.00 89.19 887 MET A CA 1
ATOM 6981 C C . MET A 1 887 ? -28.535 -12.050 51.750 1.00 89.19 887 MET A C 1
ATOM 6983 O O . MET A 1 887 ? -27.844 -12.794 51.061 1.00 89.19 887 MET A O 1
ATOM 6987 N N . THR A 1 888 ? -28.840 -10.811 51.360 1.00 79.94 888 THR A N 1
ATOM 6988 C CA . THR A 1 888 ? -28.495 -10.279 50.027 1.00 79.94 888 THR A CA 1
ATOM 6989 C C . THR A 1 888 ? -27.548 -9.088 50.105 1.00 79.94 888 THR A C 1
ATOM 6991 O O . THR A 1 888 ? -27.768 -8.166 50.885 1.00 79.94 888 THR A O 1
ATOM 6994 N N . ALA A 1 889 ? -26.512 -9.065 49.262 1.00 66.25 889 ALA A N 1
ATOM 6995 C CA . ALA A 1 889 ? -25.635 -7.902 49.087 1.00 66.25 889 ALA A CA 1
ATOM 6996 C C . ALA A 1 889 ? -26.265 -6.785 48.229 1.00 66.25 889 ALA A C 1
ATOM 6998 O O . ALA A 1 889 ? -25.740 -5.671 48.189 1.00 66.25 889 ALA A O 1
ATOM 6999 N N . TYR A 1 890 ? -27.376 -7.078 47.546 1.00 52.81 890 TYR A N 1
ATOM 7000 C CA . TYR A 1 890 ? -28.060 -6.159 46.645 1.00 52.81 890 TYR A CA 1
ATOM 7001 C C . TYR A 1 890 ? -29.451 -5.843 47.202 1.00 52.81 890 TYR A C 1
ATOM 7003 O O . TYR A 1 890 ? -30.313 -6.713 47.318 1.00 52.81 890 TYR A O 1
ATOM 7011 N N . ALA A 1 891 ? -29.643 -4.590 47.610 1.00 51.12 891 ALA A N 1
ATOM 7012 C CA . ALA A 1 891 ? -30.916 -4.053 48.087 1.00 51.12 891 ALA A CA 1
ATOM 7013 C C . ALA A 1 891 ? -31.573 -3.162 47.014 1.00 51.12 891 ALA A C 1
ATOM 7015 O O . ALA A 1 891 ? -32.138 -2.118 47.334 1.00 51.12 891 ALA A O 1
ATOM 7016 N N . LEU A 1 892 ? -31.436 -3.529 45.734 1.00 43.62 892 LEU A N 1
ATOM 7017 C CA . LEU A 1 892 ? -32.053 -2.811 44.617 1.00 43.62 892 LEU A CA 1
ATOM 7018 C C . LEU A 1 892 ? -33.491 -3.311 44.389 1.00 43.62 892 LEU A C 1
ATOM 7020 O O . LEU A 1 892 ? -33.828 -4.463 44.674 1.00 43.62 892 LEU A O 1
ATOM 7024 N N . LYS A 1 893 ? -34.353 -2.428 43.871 1.00 41.34 893 LYS A N 1
ATOM 7025 C CA . LYS A 1 893 ? -35.747 -2.728 43.493 1.00 41.34 893 LYS A CA 1
ATOM 7026 C C . LYS A 1 893 ? -35.726 -3.852 42.434 1.00 41.34 893 LYS A C 1
ATOM 7028 O O . LYS A 1 893 ? -35.172 -3.654 41.357 1.00 41.34 893 LYS A O 1
ATOM 7033 N N . GLY A 1 894 ? -36.246 -5.037 42.775 1.00 53.16 894 GLY A N 1
ATOM 7034 C CA . GLY A 1 894 ? -36.249 -6.245 41.928 1.00 53.16 894 GLY A CA 1
ATOM 7035 C C . GLY A 1 894 ? -35.533 -7.472 42.522 1.00 53.16 894 GLY A C 1
ATOM 7036 O O . GLY A 1 894 ? -35.951 -8.605 42.281 1.00 53.16 894 GLY A O 1
ATOM 7037 N N . ASP A 1 895 ? -34.518 -7.293 43.377 1.00 61.22 895 ASP A N 1
ATOM 7038 C CA . ASP A 1 895 ? -33.836 -8.440 44.014 1.00 61.22 895 ASP A CA 1
ATOM 7039 C C . ASP A 1 895 ? -34.727 -9.147 45.045 1.00 61.22 895 ASP A C 1
ATOM 7041 O O . ASP A 1 895 ? -34.680 -10.370 45.188 1.00 61.22 895 ASP A O 1
ATOM 7045 N N . MET A 1 896 ? -35.601 -8.388 45.717 1.00 63.78 896 MET A N 1
ATOM 7046 C CA . MET A 1 896 ? -36.641 -8.931 46.597 1.00 63.78 896 MET A CA 1
ATOM 7047 C C . MET A 1 896 ? -37.592 -9.859 45.831 1.00 63.78 896 MET A C 1
ATOM 7049 O O . MET A 1 896 ? -37.852 -10.976 46.273 1.00 63.78 896 MET A O 1
ATOM 7053 N N . GLU A 1 897 ? -38.092 -9.405 44.680 1.00 72.62 897 GLU A N 1
ATOM 7054 C CA . GLU A 1 897 ? -39.010 -10.171 43.829 1.00 72.62 897 GLU A CA 1
ATOM 7055 C C . GLU A 1 897 ? -38.341 -11.468 43.377 1.00 72.62 897 GLU A C 1
ATOM 7057 O O . GLU A 1 897 ? -38.921 -12.543 43.501 1.00 72.62 897 GLU A O 1
ATOM 7062 N N . ARG A 1 898 ? -37.061 -11.393 42.998 1.00 72.94 898 ARG A N 1
ATOM 7063 C CA . ARG A 1 898 ? -36.264 -12.555 42.601 1.00 72.94 898 ARG A CA 1
ATOM 7064 C C . ARG A 1 898 ? -36.058 -13.565 43.734 1.00 72.94 898 ARG A C 1
ATOM 7066 O O . ARG A 1 898 ? -36.095 -14.766 43.477 1.00 72.94 898 ARG A O 1
ATOM 7073 N N . CYS A 1 899 ? -35.857 -13.123 44.977 1.00 77.81 899 CYS A N 1
ATOM 7074 C CA . CYS A 1 899 ? -35.759 -14.025 46.135 1.00 77.81 899 CYS A CA 1
ATOM 7075 C C . CYS A 1 899 ? -37.074 -14.777 46.372 1.00 77.81 899 CYS A C 1
ATOM 7077 O O . CYS A 1 899 ? -37.077 -16.004 46.522 1.00 77.81 899 CYS A O 1
ATOM 7079 N N . LEU A 1 900 ? -38.191 -14.048 46.339 1.00 79.94 900 LEU A N 1
ATOM 7080 C CA . LEU A 1 900 ? -39.526 -14.608 46.544 1.00 79.94 900 LEU A CA 1
ATOM 7081 C C . LEU A 1 900 ? -39.924 -15.559 45.401 1.00 79.94 900 LEU A C 1
ATOM 7083 O O . LEU A 1 900 ? -40.398 -16.664 45.659 1.00 79.94 900 LEU A O 1
ATOM 7087 N N . GLU A 1 901 ? -39.639 -15.206 44.142 1.00 81.62 901 GLU A N 1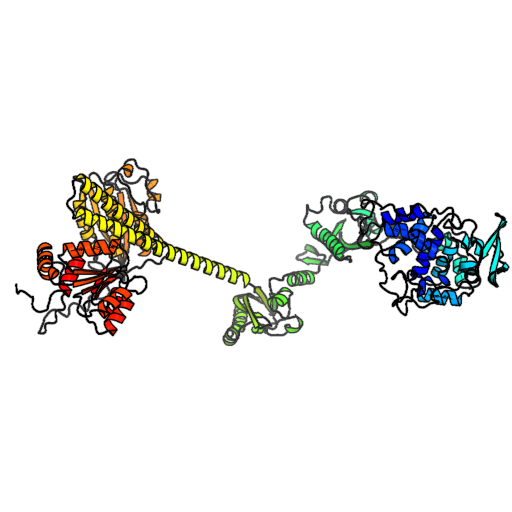
ATOM 7088 C CA . GLU A 1 901 ? -39.871 -16.065 42.968 1.00 81.62 901 GLU A CA 1
ATOM 7089 C C . GLU A 1 901 ? -39.134 -17.409 43.048 1.00 81.62 901 GLU A C 1
ATOM 7091 O O . GLU A 1 901 ? -39.614 -18.427 42.543 1.00 81.62 901 GLU A O 1
ATOM 7096 N N . LYS A 1 902 ? -37.952 -17.438 43.675 1.00 82.12 902 LYS A N 1
ATOM 7097 C CA . LYS A 1 902 ? -37.162 -18.668 43.858 1.00 82.12 902 LYS A CA 1
ATOM 7098 C C . LYS A 1 902 ? -37.617 -19.506 45.053 1.00 82.12 902 LYS A C 1
ATOM 7100 O O . LYS A 1 902 ? -37.108 -20.614 45.231 1.00 82.12 902 LYS A O 1
ATOM 7105 N N . GLY A 1 903 ? -38.602 -19.031 45.816 1.00 84.25 903 GLY A N 1
ATOM 7106 C CA . GLY A 1 903 ? -39.229 -19.754 46.920 1.00 84.25 903 GLY A CA 1
ATOM 7107 C C . GLY A 1 903 ? -38.630 -19.470 48.298 1.00 84.25 903 GLY A C 1
ATOM 7108 O O . GLY A 1 903 ? -38.835 -20.284 49.203 1.00 84.25 903 GLY A O 1
ATOM 7109 N N . MET A 1 904 ? -37.884 -18.371 48.457 1.00 91.06 904 MET A N 1
ATOM 7110 C CA . MET A 1 904 ? -37.508 -17.831 49.772 1.00 91.06 904 MET A CA 1
ATOM 7111 C C . MET A 1 904 ? -38.697 -17.071 50.376 1.00 91.06 904 MET A C 1
ATOM 7113 O O . MET A 1 904 ? -39.572 -16.612 49.646 1.00 91.06 904 MET A O 1
ATOM 7117 N N . ASP A 1 905 ? -38.736 -16.945 51.699 1.00 90.50 905 ASP A N 1
ATOM 7118 C CA . ASP A 1 905 ? -39.897 -16.415 52.425 1.00 90.50 905 ASP A CA 1
ATOM 7119 C C . ASP A 1 905 ? -39.719 -14.947 52.846 1.00 90.50 905 ASP A C 1
ATOM 7121 O O . ASP A 1 905 ? -40.691 -14.207 53.002 1.00 90.50 905 ASP A O 1
ATOM 7125 N N . ASP A 1 906 ? -38.474 -14.503 53.029 1.00 90.12 906 ASP A N 1
ATOM 7126 C CA . ASP A 1 906 ? -38.142 -13.119 53.375 1.00 90.12 906 ASP A CA 1
ATOM 7127 C C . ASP A 1 906 ? -36.685 -12.798 53.007 1.00 90.12 906 ASP A C 1
ATOM 7129 O O . ASP A 1 906 ? -35.958 -13.661 52.509 1.00 90.12 906 ASP A O 1
ATOM 7133 N N . TYR A 1 907 ? -36.238 -11.567 53.261 1.00 87.62 907 TYR A N 1
ATOM 7134 C CA . TYR A 1 907 ? -34.860 -11.148 53.007 1.00 87.62 907 TYR A CA 1
ATOM 7135 C C . TYR A 1 907 ? -34.336 -10.146 54.045 1.00 87.62 907 TYR A C 1
ATOM 7137 O O . TYR A 1 907 ? -35.093 -9.423 54.701 1.00 87.62 907 TYR A O 1
ATOM 7145 N N . ILE A 1 908 ? -33.012 -10.096 54.168 1.00 85.94 908 ILE A N 1
ATOM 7146 C CA . ILE A 1 908 ? -32.246 -9.156 54.981 1.00 85.94 908 ILE A CA 1
ATOM 7147 C C . ILE A 1 908 ? -31.099 -8.619 54.111 1.00 85.94 908 ILE A C 1
ATOM 7149 O O . ILE A 1 908 ? -30.307 -9.409 53.586 1.00 85.94 908 ILE A O 1
ATOM 7153 N N . PRO A 1 909 ? -30.990 -7.292 53.924 1.00 77.50 909 PRO A N 1
ATOM 7154 C CA . PRO A 1 909 ? -29.861 -6.712 53.212 1.00 77.50 909 PRO A CA 1
ATOM 7155 C C . PRO A 1 909 ? -28.579 -6.835 54.046 1.00 77.50 909 PRO A C 1
ATOM 7157 O O . PRO A 1 909 ? -28.607 -6.716 55.271 1.00 77.50 909 PRO A O 1
ATOM 7160 N N . LYS A 1 910 ? -27.450 -7.055 53.375 1.00 69.31 910 LYS A N 1
ATOM 7161 C CA . LYS A 1 910 ? -26.106 -6.973 53.947 1.00 69.31 910 LYS A CA 1
ATOM 7162 C C . LYS A 1 910 ? -25.574 -5.540 53.764 1.00 69.31 910 LYS A C 1
ATOM 7164 O O . LYS A 1 910 ? -25.687 -5.008 52.658 1.00 69.31 910 LYS A O 1
ATOM 7169 N N . PRO A 1 911 ? -24.969 -4.914 54.791 1.00 62.28 911 PRO A N 1
ATOM 7170 C CA . PRO A 1 911 ? -24.682 -5.447 56.130 1.00 62.28 911 PRO A CA 1
ATOM 7171 C C . PRO A 1 911 ? -25.947 -5.680 56.972 1.00 62.28 911 PRO A C 1
ATOM 7173 O O . PRO A 1 911 ? -26.897 -4.906 56.896 1.00 62.28 911 PRO A O 1
ATOM 7176 N N . MET A 1 912 ? -25.945 -6.740 57.788 1.00 74.38 912 MET A N 1
ATOM 7177 C CA . MET A 1 912 ? -27.107 -7.101 58.604 1.00 74.38 912 MET A CA 1
ATOM 7178 C C . MET A 1 912 ? -27.309 -6.121 59.758 1.00 74.38 912 MET A C 1
ATOM 7180 O O . MET A 1 912 ? -26.480 -6.022 60.662 1.00 74.38 912 MET A O 1
ATOM 7184 N N . ASP A 1 913 ? -28.448 -5.436 59.747 1.00 77.69 913 ASP A N 1
ATOM 7185 C CA . ASP A 1 913 ? -28.894 -4.605 60.858 1.00 77.69 913 ASP A CA 1
ATOM 7186 C C . ASP A 1 913 ? -29.516 -5.469 61.971 1.00 77.69 913 ASP A C 1
ATOM 7188 O O . ASP A 1 913 ? -30.404 -6.294 61.726 1.00 77.69 913 ASP A O 1
ATOM 7192 N N . LYS A 1 914 ? -29.059 -5.258 63.212 1.00 78.62 914 LYS A N 1
ATOM 7193 C CA . LYS A 1 914 ? -29.474 -6.021 64.402 1.00 78.62 914 LYS A CA 1
ATOM 7194 C C . LYS A 1 914 ? -30.986 -5.937 64.648 1.00 78.62 914 LYS A C 1
ATOM 7196 O O . LYS A 1 914 ? -31.604 -6.944 64.985 1.00 78.62 914 LYS A O 1
ATOM 7201 N N . GLN A 1 915 ? -31.595 -4.766 64.456 1.00 80.44 915 GLN A N 1
ATOM 7202 C CA . GLN A 1 915 ? -33.029 -4.554 64.679 1.00 80.44 915 GLN A CA 1
ATOM 7203 C C . GLN A 1 915 ? -33.864 -5.186 63.562 1.00 80.44 915 GLN A C 1
ATOM 7205 O O . GLN A 1 915 ? -34.919 -5.772 63.813 1.00 80.44 915 GLN A O 1
ATOM 7210 N N . VAL A 1 916 ? -33.392 -5.102 62.315 1.00 82.25 916 VAL A N 1
ATOM 7211 C CA . VAL A 1 916 ? -34.034 -5.763 61.170 1.00 82.25 916 VAL A CA 1
ATOM 7212 C C . VAL A 1 916 ? -34.010 -7.279 61.348 1.00 82.25 916 VAL A C 1
ATOM 7214 O O . VAL A 1 916 ? -35.068 -7.903 61.254 1.00 82.25 916 VAL A O 1
ATOM 7217 N N . LEU A 1 917 ? -32.850 -7.862 61.666 1.00 87.50 917 LEU A N 1
ATOM 7218 C CA . LEU A 1 917 ? -32.714 -9.300 61.906 1.00 87.50 917 LEU A CA 1
ATOM 7219 C C . LEU A 1 917 ? -33.624 -9.761 63.053 1.00 87.50 917 LEU A C 1
ATOM 7221 O O . LEU A 1 917 ? -34.369 -10.722 62.881 1.00 87.50 917 LEU A O 1
ATOM 7225 N N . MET A 1 918 ? -33.642 -9.041 64.180 1.00 87.12 918 MET A N 1
ATOM 7226 C CA . MET A 1 918 ? -34.496 -9.359 65.331 1.00 87.12 918 MET A CA 1
ATOM 7227 C C . MET A 1 918 ? -35.987 -9.413 64.957 1.00 87.12 918 MET A C 1
ATOM 7229 O O . MET A 1 918 ? -36.661 -10.397 65.260 1.00 87.12 918 MET A O 1
ATOM 7233 N N . ARG A 1 919 ? -36.495 -8.407 64.230 1.00 86.38 919 ARG A N 1
ATOM 7234 C CA . ARG A 1 919 ? -37.901 -8.374 63.780 1.00 86.38 919 ARG A CA 1
ATOM 7235 C C . ARG A 1 919 ? -38.247 -9.526 62.840 1.00 86.38 919 ARG A C 1
ATOM 7237 O O . ARG A 1 919 ? -39.320 -10.112 62.952 1.00 86.38 919 ARG A O 1
ATOM 7244 N N . LYS A 1 920 ? -37.350 -9.858 61.908 1.00 89.94 920 LYS A N 1
ATOM 7245 C CA . LYS A 1 920 ? -37.562 -10.959 60.958 1.00 89.94 920 LYS A CA 1
ATOM 7246 C C . LYS A 1 920 ? -37.542 -12.316 61.666 1.00 89.94 920 LYS A C 1
ATOM 7248 O O . LYS A 1 920 ? -38.398 -13.149 61.386 1.00 89.94 920 LYS A O 1
ATOM 7253 N N . LEU A 1 921 ? -36.632 -12.515 62.620 1.00 90.69 921 LEU A N 1
ATOM 7254 C CA . LEU A 1 921 ? -36.589 -13.729 63.438 1.00 90.69 921 LEU A CA 1
ATOM 7255 C C . LEU A 1 921 ? -37.866 -13.891 64.272 1.00 90.69 921 LEU A C 1
ATOM 7257 O O . LEU A 1 921 ? -38.448 -14.970 64.253 1.00 90.69 921 LEU A O 1
ATOM 7261 N N . LEU A 1 922 ? -38.348 -12.830 64.930 1.00 88.69 922 LEU A N 1
ATOM 7262 C CA . LEU A 1 922 ? -39.626 -12.857 65.657 1.00 88.69 922 LEU A CA 1
ATOM 7263 C C . LEU A 1 922 ? -40.790 -13.249 64.739 1.00 88.69 922 LEU A C 1
ATOM 7265 O O . LEU A 1 922 ? -41.515 -14.191 65.045 1.00 88.69 922 LEU A O 1
ATOM 7269 N N . LYS A 1 923 ? -40.915 -12.588 63.582 1.00 88.69 923 LYS A N 1
ATOM 7270 C CA . LYS A 1 923 ? -41.983 -12.847 62.603 1.00 88.69 923 LYS A CA 1
ATOM 7271 C C . LYS A 1 923 ? -42.058 -14.316 62.170 1.00 88.69 923 LYS A C 1
ATOM 7273 O O . LYS A 1 923 ? -43.154 -14.844 62.028 1.00 88.69 923 LYS A O 1
ATOM 7278 N N . TRP A 1 924 ? -40.916 -14.956 61.917 1.00 90.00 924 TRP A N 1
ATOM 7279 C CA . TRP A 1 924 ? -40.875 -16.300 61.326 1.00 90.00 924 TRP A CA 1
ATOM 7280 C C . TRP A 1 924 ? -40.736 -17.440 62.341 1.00 90.00 924 TRP A C 1
ATOM 7282 O O . TRP A 1 924 ? -40.981 -18.591 61.984 1.00 90.00 924 TRP A O 1
ATOM 7292 N N . LEU A 1 925 ? -40.360 -17.148 63.590 1.00 87.75 925 LEU A N 1
ATOM 7293 C CA . LEU A 1 925 ? -40.191 -18.158 64.643 1.00 87.75 925 LEU A CA 1
ATOM 7294 C C . LEU A 1 925 ? -41.347 -18.209 65.650 1.00 87.75 925 LEU A C 1
ATOM 7296 O O . LEU A 1 925 ? -41.410 -19.161 66.435 1.00 87.75 925 LEU A O 1
ATOM 7300 N N . GLN A 1 926 ? -42.249 -17.224 65.639 1.00 78.62 926 GLN A N 1
ATOM 7301 C CA . GLN A 1 926 ? -43.482 -17.253 66.426 1.00 78.62 926 GLN A CA 1
ATOM 7302 C C . GLN A 1 926 ? -44.469 -18.281 65.847 1.00 78.62 926 GLN A C 1
ATOM 7304 O O . GLN A 1 926 ? -44.732 -18.311 64.645 1.00 78.62 926 GLN A O 1
ATOM 7309 N N . SER A 1 927 ? -45.019 -19.145 66.706 1.00 57.25 927 SER A N 1
ATOM 7310 C CA . SER A 1 927 ? -46.063 -20.099 66.304 1.00 57.25 927 SER A CA 1
ATOM 7311 C C . SER A 1 927 ? -47.433 -19.400 66.293 1.00 57.25 927 SER A C 1
ATOM 7313 O O . SER A 1 927 ? -47.645 -18.508 67.114 1.00 57.25 927 SER A O 1
ATOM 7315 N N . PRO A 1 928 ? -48.418 -19.834 65.478 1.00 46.22 928 PRO A N 1
ATOM 7316 C CA . PRO A 1 928 ? -49.760 -19.228 65.432 1.00 46.22 928 PRO A CA 1
ATOM 7317 C C . PRO A 1 928 ? -50.573 -19.265 66.747 1.00 46.22 928 PRO A C 1
ATOM 7319 O O . PRO A 1 928 ? -51.725 -18.845 66.751 1.00 46.22 928 PRO A O 1
ATOM 7322 N N . GLY A 1 929 ? -50.019 -19.795 67.844 1.00 44.66 929 GLY A N 1
ATOM 7323 C CA . GLY A 1 929 ? -50.677 -19.937 69.147 1.00 44.66 929 GLY A CA 1
ATOM 7324 C C . GLY A 1 929 ? -50.197 -18.983 70.249 1.00 44.66 929 GLY A C 1
ATOM 7325 O O . GLY A 1 929 ? -50.793 -18.999 71.319 1.00 44.66 929 GLY A O 1
ATOM 7326 N N . ASP A 1 930 ? -49.174 -18.152 70.010 1.00 45.16 930 ASP A N 1
ATOM 7327 C CA . ASP A 1 930 ? -48.551 -17.309 71.053 1.00 45.16 930 ASP A CA 1
ATOM 7328 C C . ASP A 1 930 ? -48.963 -15.823 70.997 1.00 45.16 930 ASP A C 1
ATOM 7330 O O . ASP A 1 930 ? -48.309 -14.966 71.594 1.00 45.16 930 ASP A O 1
ATOM 7334 N N . VAL A 1 931 ? -50.062 -15.485 70.310 1.00 34.75 931 VAL A N 1
ATOM 7335 C CA . VAL A 1 931 ? -50.616 -14.121 70.349 1.00 34.75 931 VAL A CA 1
ATOM 7336 C C . VAL A 1 931 ? -51.260 -13.890 71.718 1.00 34.75 931 VAL A C 1
ATOM 7338 O O . VAL A 1 931 ? -52.423 -14.225 71.949 1.00 34.75 931 VAL A O 1
ATOM 7341 N N . ILE A 1 932 ? -50.491 -13.318 72.644 1.00 34.50 932 ILE A N 1
ATOM 7342 C CA . ILE A 1 932 ? -51.027 -12.714 73.863 1.00 34.50 932 ILE A CA 1
ATOM 7343 C C . ILE A 1 932 ? -51.857 -11.505 73.423 1.00 34.50 932 ILE A C 1
ATOM 7345 O O . ILE A 1 932 ? -51.325 -10.551 72.863 1.00 34.50 932 ILE A O 1
ATOM 7349 N N . GLN A 1 933 ? -53.169 -11.569 73.656 1.00 32.97 933 GLN A N 1
ATOM 7350 C CA . GLN A 1 933 ? -54.037 -10.397 73.608 1.00 32.97 933 GLN A CA 1
ATOM 7351 C C . GLN A 1 933 ? -53.545 -9.362 74.623 1.00 32.97 933 GLN A C 1
ATOM 7353 O O . GLN A 1 933 ? -53.659 -9.608 75.824 1.00 32.97 933 GLN A O 1
ATOM 7358 N N . THR A 1 934 ? -53.084 -8.214 74.135 1.00 31.31 934 THR A N 1
ATOM 7359 C CA . THR A 1 934 ? -53.249 -6.897 74.771 1.00 31.31 934 THR A CA 1
ATOM 7360 C C . THR A 1 934 ? -53.183 -5.817 73.714 1.00 31.31 934 THR A C 1
ATOM 7362 O O . THR A 1 934 ? -52.191 -5.839 72.953 1.00 31.31 934 THR A O 1
#

InterPro domains:
  IPR000014 PAS domain [PF13426] (415-516)
  IPR000014 PAS domain [PS50112] (416-473)
  IPR000014 PAS domain [SM00091] (269-337)
  IPR000014 PAS domain [SM00091] (402-468)
  IPR000014 PAS domain [TIGR00229] (409-524)
  IPR000014 PAS domain [cd00130] (413-505)
  IPR000700 PAS-associated, C-terminal [PS50113] (475-526)
  IPR001789 Signal transduction response regulator, receiver domain [PF00072] (809-920)
  IPR001789 Signal transduction response regulator, receiver domain [PS50110] (808-925)
  IPR001789 Signal transduction response regulator, receiver domain [SM00448] (807-921)
  IPR002016 Haem peroxidase [PF00141] (32-254)
  IPR002016 Haem peroxidase [PR00458] (41-55)
  IPR002016 Haem peroxidase [PR00458] (100-117)
  IPR002016 Haem peroxidase [PR00458] (118-130)
  IPR002016 Haem peroxidase [PR00458] (166-181)
  IPR002016 Haem peroxidase [PR00458] (190-205)
  IPR002016 Haem peroxidase [PS50873] (83-254)
  IPR002207 Class I peroxidase [PR00459] (41-56)
  IPR002207 Class I peroxidase [PR00459] (74-98)
  IPR002207 Class I peroxidase [PR00459] (99-117)

pLDDT: mean 81.69, std 15.75, range [23.3, 97.44]